Protein AF-0000000077862205 (afdb_homodimer)

Radius of gyration: 31.05 Å; Cα contacts (8 Å, |Δi|>4): 2472; chains: 2; bounding box: 66×95×89 Å

pLDDT: mean 94.16, std 8.71, range [30.22, 98.81]

Secondary structure (DSSP, 8-state):
----------SSSS----PPPPPPTTTT-HHHHHHHHHHS-HHHHHHHHHHHHHHHHHTTSHHHHHHHHHHHHS--EEEEE-TTSPEEEEEEEE--HHHHHHHHHHHHTTTTGGGG-GGGGGGHHHHHHHHHHHHGGGTTTTHHHHHHHHHHHHHHHHHHTTS-TTSHHHHHHHHHT--STT---EEEE--BTTBSS-GGG---EEEE-------SSS-SGGG-SEEEEEEEEEETTTT-SEEEEEEE-TTS-EEEEEEESEEEEE-TTS-EEEEESSEEEEEE--BSS-TTS--EEEEEEEEEEEEESSTT-HHHHHHHHHHHHHHHHHHHHHHHHHHHHHHHHHHHHH-EETTEEGGG-HHHHHHHHHHHHHHHHHHHHHHHHHHHHHHHHSTTSPPSSTTSPPTTHHHHHHHHHHHHHIIIIIHHHHHHHHHHHHHTTGGGGGB--TT--TT-HHHHHHHHGGGGTTTS-HHHHHHHHHIIIIISSS-HHHHHHHHHHHHHTT---HHHHHHHHHHHHHHHHHHHH---HHHHHHTHHHHHHHHHHHHHHHHHHHHHHHHT-HHHHHHHHHHHTS--S-S-SSS-HHHH--S--TTTT---HHHHHHHHHHHHSSPPPSS---SSGGGTT--/----------SSSS----PPPPPPTTTT-HHHHHHHHHHS-HHHHHHHHHHHHHHHHHTTSHHHHHHHHHHHHS--EEEEE-TTSPEEEEEEEE--HHHHHHHHHHHHTTTTGGGG-GGGGGGHHHHHHHHHHHHGGGTTTTHHHHHHHHHHHHHHHHHHTTS-TTSHHHHHHHHHT--STT---EEEE--BTTBSS-GGG---EEEE-------SSS-SGGG-SEEEEEEEEEETTTT-SEEEEEEE-TTS-EEEEEEESEEEEE-TTS-EEEEESSEEEEEE--BSS-TTS--EEEEEEEEEEEEESSTT-HHHHHHHHHHHHHHHHHHHHHHHHHHHHHHHHHHHHH-EETTEEGGG-HHHHHHHHHHHHHHHHHHHHHHHHHHHHHHHHSTTSPPSSTTSPPTTHHHHHHHHHHHHHIIIIIHHHHHHHHHHHHHTTGGGGGB--TT--TT-HHHHHHHHGGGGTTTS-HHHHHHHHHIIIIISSS-HHHHHHHHHHHHHTT---HHHHHHHHHHHHHHHHHHHH---HHHHHHTHHHHHHHHHHHHHHHHHHHHHHHHT-HHHHHHHHHHHTS--S-S-SSS-HHHH--S--TTTT---HHHHHHHHHHHHSSPPPSS---SSGGGTT--

Foldseek 3Di:
DPPPPDPDDDPVDDDDFDFDFFDQLQVPCVLLVLLCPLQPPPVLCVVCVVLSSVLSVVLQDPVLLQLQLQLVVWFKDWDQADPVGHGDLAIDIDATPSLVVLLLVCLLSQLQQQCVDCVSPLCSLLSSLSSLLSSQQSSLNVLLQLLLLNLLLVLLVVCVVVDDPLPLSVVSNCQSNHSDPSHFTEKEFQADPVGRLCSLPFPKEKEFAADPCPDPPWSCQQRARIFIWHKGAKIQPPVTQKYWYWHAYPVSAIFIKIHGQWTWDQDPVRDIDIGGLQKHFPGFDDALASRSTTITMIGGGRRHIHTRDDPRCHCVSSVSSLLSSLLSLLSSLLSLLSLLLSLLLSSQQRDDDQNHRSCQALVSLQLLLLSLLQSSLLSLLSSLLSLLVSCQVDPPDDRSDPLHFDHDPLSVLQNLLSSLLSQQLSLLQSLVSLVSSLVSNPPVSCDQNSSDSSSNSNNSNSHSNCSCPPSHHNLSSLLVNCCSCPVDPDNSVVSNLVSLLVLLVVQDPVVLSVQLVQLSVVLVVVLVVDDDSVVSSVLSQQNSQQVSLSVSLSSLRVSCPVVVPPLSNVSSCCSQVLVRHGRDDSYPCVRRDDPPDPVRNDQDPVNSQSSSCSSPVDGNDPDDHHPHNVCVPVD/DPPPPDPDDDPVDDDDFDFDFFDQLQVVCPLLVLLCPLQPPPVLCVVCVVLSSVLSVVLRDPVLLQLQLQLVVFFKDWDQADPVGHGDLAIDIDATPSLVVLLLVCLLSQLQQQCVDCVSPLCSLLSSLSSLLSSQQSSLNVLLQLLLLNLLLVLLVVCVVVDDPLPLSVVSNCQSNHSDPSHFTEKEFQADPVGRLCSLPFPKEKEFAADPCPDPPWSCQQRARIFIWGKGAKIQPPVTQKYWYWHAYPVSAIFIKIHGQWTWDQDPVRDIDIGGLQKHFPGFDDALASRSTTITMIGGGRRHIHTRDDPRCHCVSSVSSLLSSLLSLLSSLLSLLSLLLSLLLSSQQRDDDQNHRSCQALVSLLLLLLSLLQSSLLSLLSSLLSLLVSCQVDPPDDRSDPLHFDHDPLSVLQNLLSSLLSQQLSLVQSLVSLVSSLVSNPPVSCDQNSSDSSSNSNNSNSHSNCSCPPSHHNLSSLLVNCCSCPVDPDNSVVSNLVSLLVLLVVQDPPVLSVQLVQLSVVLVVVLVVDDDSVVSSVLSQQNSQQVSLSVSLSSLRVSCPVVVDPLSNVSSCCSQVVVRHGRDDSYPCVSRDDDPDPVNNDQDPVNSQSSSCSSPVDGNDPDDHHPHNVCPPVD

InterPro domains:
  IPR006091 Acyl-CoA dehydrogenase/oxidase, middle domain [PF02770] (188-302)
  IPR009075 Acyl-CoA dehydrogenase/oxidase, C-terminal [PF00441] (313-484)
  IPR009100 Acyl-CoA dehydrogenase/oxidase, N-terminal and middle domain superfamily [SSF56645] (63-319)
  IPR036250 Acyl-CoA dehydrogenase-like, C-terminal [SSF47203] (319-488)
  IPR041504 Adaptive response protein AidB, N-terminal [PF18158] (23-159)
  IPR052904 Acyl-CoA dehydrogenase-like protein [PTHR42707] (7-577)

Sequence (1270 aa):
MSPVRANPATAHTGHFTRPEPLQNTYTSDASLQRQLSWYIPHDTLTHIQSHLTQLGAEAISDQIREWSANAERQQPYVKSYNVWGERYDYDKLITSEGWKQLGRWGVRHGVVSLGYDQTLGPERRLIQYAVNYLYAPSSGLYSCPISMTDGAARVLTNHLSALPADHPFHAVFQKLTSRGEDSWTSGQWMTERTGGSDVQETETWATYAPVPHTSQASNGLGEGDYLINGFKFFSSATDANIALLLAKTASGKLSLFLAPLRKTVVGSDGAPREVTNGVRIHRLKNKLGTKELPTAELELRDMRAHLVGPLDAGIPTIAPLLNITRAHTFIGSLAGWRRAISIAKAFAKARTTVGEPLWLIPMHLNLLADMEIRHRGAMNLGFFAIAVMAMTENPGAAPAAPHMPRAGDEAAVVLRALTAIGKAVVSKSAIAGIQECQEAMGGVGYMDEADEPEFNIARIMRNTIVNATWEGPTGVLASELIRFLLLGRKNNLATFAGWVERVVGMIKTAELADTLKEIWTAFVARLTATKQPRFLLAEGHRTMFTMAWIVEGILLALDAERDNDGVAMEIARRWILMGEGGVGDMVWRDLITKRNHPSGGLYTEEHLRWDCRIAWGVELPAREVVGHRSLQGKLMSPVRANPATAHTGHFTRPEPLQNTYTSDASLQRQLSWYIPHDTLTHIQSHLTQLGAEAISDQIREWSANAERQQPYVKSYNVWGERYDYDKLITSEGWKQLGRWGVRHGVVSLGYDQTLGPERRLIQYAVNYLYAPSSGLYSCPISMTDGAARVLTNHLSALPADHPFHAVFQKLTSRGEDSWTSGQWMTERTGGSDVQETETWATYAPVPHTSQASNGLGEGDYLINGFKFFSSATDANIALLLAKTASGKLSLFLAPLRKTVVGSDGAPREVTNGVRIHRLKNKLGTKELPTAELELRDMRAHLVGPLDAGIPTIAPLLNITRAHTFIGSLAGWRRAISIAKAFAKARTTVGEPLWLIPMHLNLLADMEIRHRGAMNLGFFAIAVMAMTENPGAAPAAPHMPRAGDEAAVVLRALTAIGKAVVSKSAIAGIQECQEAMGGVGYMDEADEPEFNIARIMRNTIVNATWEGPTGVLASELIRFLLLGRKNNLATFAGWVERVVGMIKTAELADTLKEIWTAFVARLTATKQPRFLLAEGHRTMFTMAWIVEGILLALDAERDNDGVAMEIARRWILMGEGGVGDMVWRDLITKRNHPSGGLYTEEHLRWDCRIAWGVELPAREVVGHRSLQGKL

Nearest PDB structures (foldseek):
  4y9j-assembly1_B  TM=9.002E-01  e=1.381E-34  Caenorhabditis elegans
  6sd8-assembly1_X  TM=9.182E-01  e=3.651E-33  Bdellovibrio bacteriovorus HD100
  3u33-assembly1_B  TM=8.835E-01  e=6.888E-25  Escherichia coli K-12
  5ez3-assembly1_A  TM=8.586E-01  e=4.314E-25  Brucella melitensis bv. 1 str. 16M
  5lnx-assembly2_F  TM=7.676E-01  e=4.335E-11  Bacillus subtilis subsp. subtilis str. 168

Structure (mmCIF, N/CA/C/O backbone):
data_AF-0000000077862205-model_v1
#
loop_
_entity.id
_entity.type
_entity.pdbx_description
1 polymer 'Acyl-CoA dehydrogenase'
#
loop_
_atom_site.group_PDB
_atom_site.id
_atom_site.type_symbol
_atom_site.label_atom_id
_atom_site.label_alt_id
_atom_site.label_comp_id
_atom_site.label_asym_id
_atom_site.label_entity_id
_atom_site.label_seq_id
_atom_site.pdbx_PDB_ins_code
_atom_site.Cartn_x
_atom_site.Cartn_y
_atom_site.Cartn_z
_atom_site.occupancy
_atom_site.B_iso_or_equiv
_atom_site.auth_seq_id
_atom_site.auth_comp_id
_atom_site.auth_asym_id
_atom_site.auth_atom_id
_atom_site.pdbx_PDB_model_num
ATOM 1 N N . MET A 1 1 ? 33.656 36.938 15.578 1 30.22 1 MET A N 1
ATOM 2 C CA . MET A 1 1 ? 33.281 35.719 14.867 1 30.22 1 MET A CA 1
ATOM 3 C C . MET A 1 1 ? 32.938 36.031 13.414 1 30.22 1 MET A C 1
ATOM 5 O O . MET A 1 1 ? 32.156 36.938 13.133 1 30.22 1 MET A O 1
ATOM 9 N N . SER A 1 2 ? 33.719 35.906 12.523 1 37.06 2 SER A N 1
ATOM 10 C CA . SER A 1 2 ? 33.562 36.25 11.117 1 37.06 2 SER A CA 1
ATOM 11 C C . SER A 1 2 ? 32.188 35.906 10.602 1 37.06 2 SER A C 1
ATOM 13 O O . SER A 1 2 ? 31.641 34.844 10.938 1 37.06 2 SER A O 1
ATOM 15 N N . PRO A 1 3 ? 31.406 36.875 10.156 1 42.94 3 PRO A N 1
ATOM 16 C CA . PRO A 1 3 ? 30.031 36.562 9.734 1 42.94 3 PRO A CA 1
ATOM 17 C C . PRO A 1 3 ? 29.922 35.25 8.953 1 42.94 3 PRO A C 1
ATOM 19 O O . PRO A 1 3 ? 30.719 35 8.047 1 42.94 3 PRO A O 1
ATOM 22 N N . VAL A 1 4 ? 29.703 34.188 9.555 1 47.12 4 VAL A N 1
ATOM 23 C CA . VAL A 1 4 ? 29.406 32.938 8.867 1 47.12 4 VAL A CA 1
ATOM 24 C C . VAL A 1 4 ? 28.734 33.219 7.52 1 47.12 4 VAL A C 1
ATOM 26 O O . VAL A 1 4 ? 27.641 33.781 7.473 1 47.12 4 VAL A O 1
ATOM 29 N N . ARG A 1 5 ? 29.484 33.531 6.492 1 52.12 5 ARG A N 1
ATOM 30 C CA . ARG A 1 5 ? 29.016 33.812 5.141 1 52.12 5 ARG A CA 1
ATOM 31 C C . ARG A 1 5 ? 27.938 32.812 4.719 1 52.12 5 ARG A C 1
ATOM 33 O O . ARG A 1 5 ? 28.188 31.625 4.621 1 52.12 5 ARG A O 1
ATOM 40 N N . ALA A 1 6 ? 26.609 33.188 4.727 1 72.31 6 ALA A N 1
ATOM 41 C CA . ALA A 1 6 ? 25.422 32.406 4.344 1 72.31 6 ALA A CA 1
ATOM 42 C C . ALA A 1 6 ? 25.531 31.922 2.906 1 72.31 6 ALA A C 1
ATOM 44 O O . ALA A 1 6 ? 25.891 32.688 2.002 1 72.31 6 ALA A O 1
ATOM 45 N N . ASN A 1 7 ? 25.891 30.703 2.676 1 85.5 7 ASN A N 1
ATOM 46 C CA . ASN A 1 7 ? 25.875 30.141 1.329 1 85.5 7 ASN A CA 1
ATOM 47 C C . ASN A 1 7 ? 24.531 29.484 1.023 1 85.5 7 ASN A C 1
ATOM 49 O O . ASN A 1 7 ? 24.406 28.25 1.071 1 85.5 7 ASN A O 1
ATOM 53 N N . PRO A 1 8 ? 23.516 30.391 0.707 1 94.25 8 PRO A N 1
ATOM 54 C CA . PRO A 1 8 ? 22.234 29.797 0.374 1 94.25 8 PRO A CA 1
ATOM 55 C C . PRO A 1 8 ? 22.328 28.766 -0.752 1 94.25 8 PRO A C 1
ATOM 57 O O . PRO A 1 8 ? 23.109 28.938 -1.688 1 94.25 8 PRO A O 1
ATOM 60 N N . ALA A 1 9 ? 21.578 27.703 -0.604 1 95.44 9 ALA A N 1
ATOM 61 C CA . ALA A 1 9 ? 21.547 26.703 -1.659 1 95.44 9 ALA A CA 1
ATOM 62 C C . ALA A 1 9 ? 20.891 27.25 -2.922 1 95.44 9 ALA A C 1
ATOM 64 O O . ALA A 1 9 ? 20.078 28.188 -2.854 1 95.44 9 ALA A O 1
ATOM 65 N N . THR A 1 10 ? 21.328 26.828 -4.078 1 96.25 10 THR A N 1
ATOM 66 C CA . THR A 1 10 ? 20.719 27.062 -5.379 1 96.25 10 THR A CA 1
ATOM 67 C C . THR A 1 10 ? 20.297 25.75 -6.039 1 96.25 10 THR A C 1
ATOM 69 O O . THR A 1 10 ? 20.375 24.688 -5.414 1 96.25 10 THR A O 1
ATOM 72 N N . ALA A 1 11 ? 19.797 25.891 -7.289 1 94.62 11 ALA A N 1
ATOM 73 C CA . ALA A 1 11 ? 19.469 24.688 -8.047 1 94.62 11 ALA A CA 1
ATOM 74 C C . ALA A 1 11 ? 20.703 23.797 -8.242 1 94.62 11 ALA A C 1
ATOM 76 O O . ALA A 1 11 ? 20.578 22.578 -8.383 1 94.62 11 ALA A O 1
ATOM 77 N N . HIS A 1 12 ? 21.922 24.406 -8.172 1 95 12 HIS A N 1
ATOM 78 C CA . HIS A 1 12 ? 23.109 23.656 -8.555 1 95 12 HIS A CA 1
ATOM 79 C C . HIS A 1 12 ? 24.094 23.547 -7.395 1 95 12 HIS A C 1
ATOM 81 O O . HIS A 1 12 ? 25.109 22.859 -7.5 1 95 12 HIS A O 1
ATOM 87 N N . THR A 1 13 ? 23.844 24.219 -6.316 1 95.56 13 THR A N 1
ATOM 88 C CA . THR A 1 13 ? 24.75 24.188 -5.176 1 95.56 13 THR A CA 1
ATOM 89 C C . THR A 1 13 ? 24 23.844 -3.895 1 95.56 13 THR A C 1
ATOM 91 O O . THR A 1 13 ? 22.766 23.891 -3.854 1 95.56 13 THR A O 1
ATOM 94 N N . GLY A 1 14 ? 24.734 23.484 -2.791 1 95.56 14 GLY A N 1
ATOM 95 C CA . GLY A 1 14 ? 24.156 23.078 -1.515 1 95.56 14 GLY A CA 1
ATOM 96 C C . GLY A 1 14 ? 24.297 21.594 -1.245 1 95.56 14 GLY A C 1
ATOM 97 O O . GLY A 1 14 ? 25.156 20.938 -1.817 1 95.56 14 GLY A O 1
ATOM 98 N N . HIS A 1 15 ? 23.453 21.125 -0.357 1 94.31 15 HIS A N 1
ATOM 99 C CA . HIS A 1 15 ? 23.5 19.719 0.04 1 94.31 15 HIS A CA 1
ATOM 100 C C . HIS A 1 15 ? 22.875 18.828 -1.032 1 94.31 15 HIS A C 1
ATOM 102 O O . HIS A 1 15 ? 21.859 19.172 -1.617 1 94.31 15 HIS A O 1
ATOM 108 N N . PHE A 1 16 ? 23.531 17.75 -1.354 1 95.19 16 PHE A N 1
ATOM 109 C CA . PHE A 1 16 ? 23 16.688 -2.188 1 95.19 16 PHE A CA 1
ATOM 110 C C . PHE A 1 16 ? 23.234 15.32 -1.531 1 95.19 16 PHE A C 1
ATOM 112 O O . PHE A 1 16 ? 24.344 15 -1.138 1 95.19 16 PHE A O 1
ATOM 119 N N . THR A 1 17 ? 22.109 14.578 -1.319 1 93.88 17 THR A N 1
ATOM 120 C CA . THR A 1 17 ? 22.234 13.195 -0.871 1 93.88 17 THR A CA 1
ATOM 121 C C . THR A 1 17 ? 22.672 12.289 -2.02 1 93.88 17 THR A C 1
ATOM 123 O O . THR A 1 17 ? 22.062 12.312 -3.096 1 93.88 17 THR A O 1
ATOM 126 N N . ARG A 1 18 ? 23.734 11.5 -1.783 1 95.12 18 ARG A N 1
ATOM 127 C CA . ARG A 1 18 ? 24.266 10.617 -2.812 1 95.12 18 ARG A CA 1
ATOM 128 C C . ARG A 1 18 ? 24.422 9.195 -2.287 1 95.12 18 ARG A C 1
ATOM 130 O O . ARG A 1 18 ? 25.516 8.805 -1.871 1 95.12 18 ARG A O 1
ATOM 137 N N . PRO A 1 19 ? 23.328 8.391 -2.363 1 94.81 19 PRO A N 1
ATOM 138 C CA . PRO A 1 19 ? 23.484 6.992 -1.943 1 94.81 19 PRO A CA 1
ATOM 139 C C . PRO A 1 19 ? 24.484 6.227 -2.799 1 94.81 19 PRO A C 1
ATOM 141 O O . PRO A 1 19 ? 24.609 6.48 -4 1 94.81 19 PRO A O 1
ATOM 144 N N . GLU A 1 20 ? 25.156 5.281 -2.117 1 94.44 20 GLU A N 1
ATOM 145 C CA . GLU A 1 20 ? 26.047 4.391 -2.859 1 94.44 20 GLU A CA 1
ATOM 146 C C . GLU A 1 20 ? 25.266 3.461 -3.775 1 94.44 20 GLU A C 1
ATOM 148 O O . GLU A 1 20 ? 24.109 3.137 -3.492 1 94.44 20 GLU A O 1
ATOM 153 N N . PRO A 1 21 ? 25.906 3.057 -4.848 1 94.69 21 PRO A N 1
ATOM 154 C CA . PRO A 1 21 ? 25.25 2.061 -5.699 1 94.69 21 PRO A CA 1
ATOM 155 C C . PRO A 1 21 ? 24.891 0.779 -4.945 1 94.69 21 PRO A C 1
ATOM 157 O O . PRO A 1 21 ? 25.625 0.379 -4.027 1 94.69 21 PRO A O 1
ATOM 160 N N . LEU A 1 22 ? 23.797 0.167 -5.355 1 96.75 22 LEU A N 1
ATOM 161 C CA . LEU A 1 22 ? 23.453 -1.132 -4.777 1 96.75 22 LEU A CA 1
ATOM 162 C C . LEU A 1 22 ? 24.562 -2.148 -5.059 1 96.75 22 LEU A C 1
ATOM 164 O O . LEU A 1 22 ? 25.219 -2.08 -6.098 1 96.75 22 LEU A O 1
ATOM 168 N N . GLN A 1 23 ? 24.688 -3.033 -4.145 1 96.5 23 GLN A N 1
ATOM 169 C CA . GLN A 1 23 ? 25.672 -4.102 -4.312 1 96.5 23 GLN A CA 1
ATOM 170 C C . GLN A 1 23 ? 25.094 -5.266 -5.105 1 96.5 23 GLN A C 1
ATOM 172 O O . GLN A 1 23 ? 23.875 -5.324 -5.328 1 96.5 23 GLN A O 1
ATOM 177 N N . ASN A 1 24 ? 26.031 -6.172 -5.547 1 98.19 24 ASN A N 1
ATOM 178 C CA . ASN A 1 24 ? 25.578 -7.379 -6.234 1 98.19 24 ASN A CA 1
ATOM 179 C C . ASN A 1 24 ? 24.438 -8.062 -5.488 1 98.19 24 ASN A C 1
ATOM 181 O O . ASN A 1 24 ? 24.594 -8.453 -4.332 1 98.19 24 ASN A O 1
ATOM 185 N N . THR A 1 25 ? 23.297 -8.281 -6.18 1 97.88 25 THR A N 1
ATOM 186 C CA . THR A 1 25 ? 22.047 -8.664 -5.516 1 97.88 25 THR A CA 1
ATOM 187 C C . THR A 1 25 ? 22.141 -10.094 -4.992 1 97.88 25 THR A C 1
ATOM 189 O O . THR A 1 25 ? 21.359 -10.5 -4.137 1 97.88 25 THR A O 1
ATOM 192 N N . TYR A 1 26 ? 23.078 -10.953 -5.496 1 98.5 26 TYR A N 1
ATOM 193 C CA . TYR A 1 26 ? 23.266 -12.305 -4.98 1 98.5 26 TYR A CA 1
ATOM 194 C C . TYR A 1 26 ? 24.266 -12.305 -3.822 1 98.5 26 TYR A C 1
ATOM 196 O O . TYR A 1 26 ? 23.953 -12.805 -2.736 1 98.5 26 TYR A O 1
ATOM 204 N N . THR A 1 27 ? 25.406 -11.633 -3.996 1 98.12 27 THR A N 1
ATOM 205 C CA . THR A 1 27 ? 26.469 -11.734 -3.004 1 98.12 27 THR A CA 1
ATOM 206 C C . THR A 1 27 ? 26.125 -10.922 -1.759 1 98.12 27 THR A C 1
ATOM 208 O O . THR A 1 27 ? 26.641 -11.188 -0.673 1 98.12 27 THR A O 1
ATOM 211 N N . SER A 1 28 ? 25.203 -9.984 -1.921 1 97.19 28 SER A N 1
ATOM 212 C CA . SER A 1 28 ? 24.844 -9.141 -0.783 1 97.19 28 SER A CA 1
ATOM 213 C C . SER A 1 28 ? 23.641 -9.703 -0.035 1 97.19 28 SER A C 1
ATOM 215 O O . SER A 1 28 ? 23.234 -9.148 0.988 1 97.19 28 SER A O 1
ATOM 217 N N . ASP A 1 29 ? 23.047 -10.711 -0.481 1 97.69 29 ASP A N 1
ATOM 218 C CA . ASP A 1 29 ? 21.844 -11.266 0.127 1 97.69 29 ASP A CA 1
ATOM 219 C C . ASP A 1 29 ? 22.172 -12.539 0.906 1 97.69 29 ASP A C 1
ATOM 221 O O . ASP A 1 29 ? 21.984 -13.648 0.395 1 97.69 29 ASP A O 1
ATOM 225 N N . ALA A 1 30 ? 22.484 -12.359 2.141 1 95.19 30 ALA A N 1
ATOM 226 C CA . ALA A 1 30 ? 22.859 -13.477 3.008 1 95.19 30 ALA A CA 1
ATOM 227 C C . ALA A 1 30 ? 21.672 -14.414 3.209 1 95.19 30 ALA A C 1
ATOM 229 O O . ALA A 1 30 ? 21.844 -15.625 3.373 1 95.19 30 ALA A O 1
ATOM 230 N N . SER A 1 31 ? 20.516 -13.883 3.186 1 96.31 31 SER A N 1
ATOM 231 C CA . SER A 1 31 ? 19.312 -14.695 3.379 1 96.31 31 SER A CA 1
ATOM 232 C C . SER A 1 31 ? 19.125 -15.688 2.236 1 96.31 31 SER A C 1
ATOM 234 O O . SER A 1 31 ? 18.844 -16.859 2.469 1 96.31 31 SER A O 1
ATOM 236 N N . LEU A 1 32 ? 19.266 -15.195 0.968 1 98.19 32 LEU A N 1
ATOM 237 C CA . LEU A 1 32 ? 19.156 -16.078 -0.185 1 98.19 32 LEU A CA 1
ATOM 238 C C . LEU A 1 32 ? 20.234 -17.156 -0.14 1 98.19 32 LEU A C 1
ATOM 240 O O . LEU A 1 32 ? 19.953 -18.328 -0.387 1 98.19 32 LEU A O 1
ATOM 244 N N . GLN A 1 33 ? 21.453 -16.781 0.173 1 97.5 33 GLN A N 1
ATOM 245 C CA . GLN A 1 33 ? 22.578 -17.703 0.216 1 97.5 33 GLN A CA 1
ATOM 246 C C . GLN A 1 33 ? 22.344 -18.797 1.254 1 97.5 33 GLN A C 1
ATOM 248 O O . GLN A 1 33 ? 22.641 -19.969 1.013 1 97.5 33 GLN A O 1
ATOM 253 N N . ARG A 1 34 ? 21.781 -18.438 2.379 1 96.69 34 ARG A N 1
ATOM 254 C CA . ARG A 1 34 ? 21.484 -19.406 3.428 1 96.69 34 ARG A CA 1
ATOM 255 C C . ARG A 1 34 ? 20.438 -20.422 2.963 1 96.69 34 ARG A C 1
ATOM 257 O O . ARG A 1 34 ? 20.562 -21.625 3.221 1 96.69 34 ARG A O 1
ATOM 264 N N . GLN A 1 35 ? 19.391 -19.969 2.264 1 97.88 35 GLN A N 1
ATOM 265 C CA . GLN A 1 35 ? 18.344 -20.859 1.775 1 97.88 35 GLN A CA 1
ATOM 266 C C . GLN A 1 35 ? 18.891 -21.828 0.74 1 97.88 35 GLN A C 1
ATOM 268 O O . GLN A 1 35 ? 18.594 -23.031 0.781 1 97.88 35 GLN A O 1
ATOM 273 N N . LEU A 1 36 ? 19.719 -21.281 -0.171 1 98.19 36 LEU A N 1
ATOM 274 C CA . LEU A 1 36 ? 20.266 -22.141 -1.22 1 98.19 36 LEU A CA 1
ATOM 275 C C . LEU A 1 36 ? 21.219 -23.188 -0.634 1 98.19 36 LEU A C 1
ATOM 277 O O . LEU A 1 36 ? 21.203 -24.344 -1.054 1 98.19 36 LEU A O 1
ATOM 281 N N . SER A 1 37 ? 22.031 -22.781 0.357 1 97.44 37 SER A N 1
ATOM 282 C CA . SER A 1 37 ? 22.984 -23.703 0.966 1 97.44 37 SER A CA 1
ATOM 283 C C . SER A 1 37 ? 22.25 -24.781 1.772 1 97.44 37 SER A C 1
ATOM 285 O O . SER A 1 37 ? 22.812 -25.859 2.016 1 97.44 37 SER A O 1
ATOM 287 N N . TRP A 1 38 ? 21.031 -24.469 2.225 1 97.38 38 TRP A N 1
ATOM 288 C CA . TRP A 1 38 ? 20.25 -25.438 2.998 1 97.38 38 TRP A CA 1
ATOM 289 C C . TRP A 1 38 ? 19.734 -26.547 2.105 1 97.38 38 TRP A C 1
ATOM 291 O O . TRP A 1 38 ? 19.703 -27.719 2.51 1 97.38 38 TRP A O 1
ATOM 301 N N . TYR A 1 39 ? 19.328 -26.25 0.874 1 97.62 39 TYR A N 1
ATOM 302 C CA . TYR A 1 39 ? 18.516 -27.203 0.115 1 97.62 39 TYR A CA 1
ATOM 303 C C . TYR A 1 39 ? 19.266 -27.672 -1.133 1 97.62 39 TYR A C 1
ATOM 305 O O . TYR A 1 39 ? 18.844 -28.625 -1.779 1 97.62 39 TYR A O 1
ATOM 313 N N . ILE A 1 40 ? 20.344 -26.969 -1.501 1 97.19 40 ILE A N 1
ATOM 314 C CA . ILE A 1 40 ? 21.156 -27.375 -2.65 1 97.19 40 ILE A CA 1
ATOM 315 C C . ILE A 1 40 ? 22.484 -27.953 -2.172 1 97.19 40 ILE A C 1
ATOM 317 O O . ILE A 1 40 ? 23.203 -27.312 -1.391 1 97.19 40 ILE A O 1
ATOM 321 N N . PRO A 1 41 ? 22.844 -29.188 -2.658 1 95.88 41 PRO A N 1
ATOM 322 C CA . PRO A 1 41 ? 24.141 -29.75 -2.279 1 95.88 41 PRO A CA 1
ATOM 323 C C . PRO A 1 41 ? 25.312 -28.828 -2.59 1 95.88 41 PRO A C 1
ATOM 325 O O . PRO A 1 41 ? 25.297 -28.125 -3.605 1 95.88 41 PRO A O 1
ATOM 328 N N . HIS A 1 42 ? 26.312 -28.891 -1.776 1 95.69 42 HIS A N 1
ATOM 329 C CA . HIS A 1 42 ? 27.438 -27.984 -1.823 1 95.69 42 HIS A CA 1
ATOM 330 C C . HIS A 1 42 ? 28.078 -27.969 -3.209 1 95.69 42 HIS A C 1
ATOM 332 O O . HIS A 1 42 ? 28.391 -26.906 -3.74 1 95.69 42 HIS A O 1
ATOM 338 N N . ASP A 1 43 ? 28.281 -29.109 -3.795 1 94.81 43 ASP A N 1
ATOM 339 C CA . ASP A 1 43 ? 28.938 -29.203 -5.094 1 94.81 43 ASP A CA 1
ATOM 340 C C . ASP A 1 43 ? 28.109 -28.531 -6.184 1 94.81 43 ASP A C 1
ATOM 342 O O . ASP A 1 43 ? 28.656 -27.797 -7.02 1 94.81 43 ASP A O 1
ATOM 346 N N . THR A 1 44 ? 26.828 -28.781 -6.148 1 95.38 44 THR A N 1
ATOM 347 C CA . THR A 1 44 ? 25.922 -28.172 -7.117 1 95.38 44 THR A CA 1
ATOM 348 C C . THR A 1 44 ? 25.891 -26.656 -6.93 1 95.38 44 THR A C 1
ATOM 350 O O . THR A 1 44 ? 25.906 -25.906 -7.91 1 95.38 44 THR A O 1
ATOM 353 N N . LEU A 1 45 ? 25.812 -26.203 -5.711 1 96.5 45 LEU A N 1
ATOM 354 C CA . LEU A 1 45 ? 25.781 -24.781 -5.41 1 96.5 45 LEU A CA 1
ATOM 355 C C . LEU A 1 45 ? 27.047 -24.094 -5.906 1 96.5 45 LEU A C 1
ATOM 357 O O . LEU A 1 45 ? 26.984 -22.984 -6.457 1 96.5 45 LEU A O 1
ATOM 361 N N . THR A 1 46 ? 28.188 -24.719 -5.637 1 96 46 THR A N 1
ATOM 362 C CA . THR A 1 46 ? 29.469 -24.188 -6.094 1 96 46 THR A CA 1
ATOM 363 C C . THR A 1 46 ? 29.484 -24.047 -7.613 1 96 46 THR A C 1
ATOM 365 O O . THR A 1 46 ? 30 -23.062 -8.148 1 96 46 THR A O 1
ATOM 368 N N . HIS A 1 47 ? 28.859 -24.984 -8.242 1 94.44 47 HIS A N 1
ATOM 369 C CA . HIS A 1 47 ? 28.812 -25 -9.695 1 94.44 47 HIS A CA 1
ATOM 370 C C . HIS A 1 47 ? 27.984 -23.844 -10.242 1 94.44 47 HIS A C 1
ATOM 372 O O . HIS A 1 47 ? 28.312 -23.281 -11.297 1 94.44 47 HIS A O 1
ATOM 378 N N . ILE A 1 48 ? 26.922 -23.469 -9.602 1 96.38 48 ILE A N 1
ATOM 379 C CA . ILE A 1 48 ? 26.016 -22.484 -10.164 1 96.38 48 ILE A CA 1
ATOM 380 C C . ILE A 1 48 ? 26.328 -21.094 -9.602 1 96.38 48 ILE A C 1
ATOM 382 O O . ILE A 1 48 ? 25.812 -20.094 -10.078 1 96.38 48 ILE A O 1
ATOM 386 N N . GLN A 1 49 ? 27.219 -20.984 -8.688 1 97.06 49 GLN A N 1
ATOM 387 C CA . GLN A 1 49 ? 27.5 -19.766 -7.953 1 97.06 49 GLN A CA 1
ATOM 388 C C . GLN A 1 49 ? 27.969 -18.656 -8.891 1 97.06 49 GLN A C 1
ATOM 390 O O . GLN A 1 49 ? 27.609 -17.484 -8.711 1 97.06 49 GLN A O 1
ATOM 395 N N . SER A 1 50 ? 28.828 -18.969 -9.789 1 97.75 50 SER A N 1
ATOM 396 C CA . SER A 1 50 ? 29.328 -17.969 -10.734 1 97.75 50 SER A CA 1
ATOM 397 C C . SER A 1 50 ? 28.203 -17.375 -11.562 1 97.75 50 SER A C 1
ATOM 399 O O . SER A 1 50 ? 28.188 -16.188 -11.852 1 97.75 50 SER A O 1
ATOM 401 N N . HIS A 1 51 ? 27.312 -18.25 -11.984 1 98 51 HIS A N 1
ATOM 402 C CA . HIS A 1 51 ? 26.141 -17.812 -12.742 1 98 51 HIS A CA 1
ATOM 403 C C . HIS A 1 51 ? 25.281 -16.844 -11.922 1 98 51 HIS A C 1
ATOM 405 O O . HIS A 1 51 ? 24.875 -15.797 -12.414 1 98 51 HIS A O 1
ATOM 411 N N . LEU A 1 52 ? 25 -17.156 -10.664 1 98.69 52 LEU A N 1
ATOM 412 C CA . LEU A 1 52 ? 24.172 -16.328 -9.781 1 98.69 52 LEU A CA 1
ATOM 413 C C . LEU A 1 52 ? 24.859 -14.992 -9.5 1 98.69 52 LEU A C 1
ATOM 415 O O . LEU A 1 52 ? 24.203 -13.953 -9.445 1 98.69 52 LEU A O 1
ATOM 419 N N . THR A 1 53 ? 26.172 -15.008 -9.312 1 98.75 53 THR A N 1
ATOM 420 C CA . THR A 1 53 ? 26.938 -13.789 -9.07 1 98.75 53 THR A CA 1
ATOM 421 C C . THR A 1 53 ? 26.875 -12.867 -10.289 1 98.75 53 THR A C 1
ATOM 423 O O . THR A 1 53 ? 26.688 -11.656 -10.141 1 98.75 53 THR A O 1
ATOM 426 N N . GLN A 1 54 ? 27.047 -13.477 -11.43 1 98.62 54 GLN A N 1
ATOM 427 C CA . GLN A 1 54 ? 26.969 -12.695 -12.664 1 98.62 54 GLN A CA 1
ATOM 428 C C . GLN A 1 54 ? 25.594 -12.078 -12.844 1 98.62 54 GLN A C 1
ATOM 430 O O . GLN A 1 54 ? 25.469 -10.891 -13.148 1 98.62 54 GLN A O 1
ATOM 435 N N . LEU A 1 55 ? 24.609 -12.883 -12.695 1 98.75 55 LEU A N 1
ATOM 436 C CA . LEU A 1 55 ? 23.25 -12.398 -12.82 1 98.75 55 LEU A CA 1
ATOM 437 C C . LEU A 1 55 ? 22.969 -11.289 -11.812 1 98.75 55 LEU A C 1
ATOM 439 O O . LEU A 1 55 ? 22.328 -10.289 -12.148 1 98.75 55 LEU A O 1
ATOM 443 N N . GLY A 1 56 ? 23.391 -11.477 -10.562 1 98.62 56 GLY A N 1
ATOM 444 C CA . GLY A 1 56 ? 23.203 -10.469 -9.523 1 98.62 56 GLY A CA 1
ATOM 445 C C . GLY A 1 56 ? 23.844 -9.141 -9.867 1 98.62 56 GLY A C 1
ATOM 446 O O . GLY A 1 56 ? 23.297 -8.078 -9.547 1 98.62 56 GLY A O 1
ATOM 447 N N . ALA A 1 57 ? 25 -9.18 -10.516 1 98.62 57 ALA A N 1
ATOM 448 C CA . ALA A 1 57 ? 25.688 -7.965 -10.945 1 98.62 57 ALA A CA 1
ATOM 449 C C . ALA A 1 57 ? 24.953 -7.301 -12.102 1 98.62 57 ALA A C 1
ATOM 451 O O . ALA A 1 57 ? 24.812 -6.074 -12.133 1 98.62 57 ALA A O 1
ATOM 452 N N . GLU A 1 58 ? 24.516 -8.078 -13.062 1 98.62 58 GLU A N 1
ATOM 453 C CA . GLU A 1 58 ? 23.797 -7.562 -14.227 1 98.62 58 GLU A CA 1
ATOM 454 C C . GLU A 1 58 ? 22.5 -6.883 -13.812 1 98.62 58 GLU A C 1
ATOM 456 O O . GLU A 1 58 ? 22.125 -5.852 -14.375 1 98.62 58 GLU A O 1
ATOM 461 N N . ALA A 1 59 ? 21.859 -7.453 -12.844 1 98.31 59 ALA A N 1
ATOM 462 C CA . ALA A 1 59 ? 20.531 -6.984 -12.422 1 98.31 59 ALA A CA 1
ATOM 463 C C . ALA A 1 59 ? 20.578 -5.523 -11.984 1 98.31 59 ALA A C 1
ATOM 465 O O . ALA A 1 59 ? 19.578 -4.816 -12.047 1 98.31 59 ALA A O 1
ATOM 466 N N . ILE A 1 60 ? 21.734 -5.074 -11.578 1 97.69 60 ILE A N 1
ATOM 467 C CA . ILE A 1 60 ? 21.844 -3.691 -11.125 1 97.69 60 ILE A CA 1
ATOM 468 C C . ILE A 1 60 ? 22.766 -2.912 -12.047 1 97.69 60 ILE A C 1
ATOM 470 O O . ILE A 1 60 ? 23.328 -1.886 -11.648 1 97.69 60 ILE A O 1
ATOM 474 N N . SER A 1 61 ? 23 -3.4 -13.211 1 98.06 61 SER A N 1
ATOM 475 C CA . SER A 1 61 ? 23.891 -2.76 -14.164 1 98.06 61 SER A CA 1
ATOM 476 C C . SER A 1 61 ? 23.188 -1.615 -14.898 1 98.06 61 SER A C 1
ATOM 478 O O . SER A 1 61 ? 21.969 -1.531 -14.906 1 98.06 61 SER A O 1
ATOM 480 N N . ASP A 1 62 ? 23.969 -0.757 -15.508 1 97.06 62 ASP A N 1
ATOM 481 C CA . ASP A 1 62 ? 23.469 0.385 -16.266 1 97.06 62 ASP A CA 1
ATOM 482 C C . ASP A 1 62 ? 22.609 -0.072 -17.438 1 97.06 62 ASP A C 1
ATOM 484 O O . ASP A 1 62 ? 21.594 0.555 -17.766 1 97.06 62 ASP A O 1
ATOM 488 N N . GLN A 1 63 ? 23.016 -1.117 -18.047 1 97.75 63 GLN A N 1
ATOM 489 C CA . GLN A 1 63 ? 22.297 -1.611 -19.203 1 97.75 63 GLN A CA 1
ATOM 490 C C . GLN A 1 63 ? 20.891 -2.068 -18.828 1 97.75 63 GLN A C 1
ATOM 492 O O . GLN A 1 63 ? 19.922 -1.725 -19.516 1 97.75 63 GLN A O 1
ATOM 497 N N . ILE A 1 64 ? 20.797 -2.865 -17.812 1 98.12 64 ILE A N 1
ATOM 498 C CA . ILE A 1 64 ? 19.5 -3.355 -17.375 1 98.12 64 ILE A CA 1
ATOM 499 C C . ILE A 1 64 ? 18.641 -2.186 -16.891 1 98.12 64 ILE A C 1
ATOM 501 O O . ILE A 1 64 ? 17.438 -2.148 -17.141 1 98.12 64 ILE A O 1
ATOM 505 N N . ARG A 1 65 ? 19.203 -1.233 -16.203 1 97.38 65 ARG A N 1
ATOM 506 C CA . ARG A 1 65 ? 18.484 -0.039 -15.766 1 97.38 65 ARG A CA 1
ATOM 507 C C . ARG A 1 65 ? 17.938 0.739 -16.953 1 97.38 65 ARG A C 1
ATOM 509 O O . ARG A 1 65 ? 16.812 1.235 -16.922 1 97.38 65 ARG A O 1
ATOM 516 N N . GLU A 1 66 ? 18.734 0.839 -17.984 1 97.88 66 GLU A N 1
ATOM 517 C CA . GLU A 1 66 ? 18.281 1.56 -19.172 1 97.88 66 GLU A CA 1
ATOM 518 C C . GLU A 1 66 ? 17.125 0.83 -19.859 1 97.88 66 GLU A C 1
ATOM 520 O O . GLU A 1 66 ? 16.172 1.462 -20.328 1 97.88 66 GLU A O 1
ATOM 525 N N . TRP A 1 67 ? 17.234 -0.493 -19.969 1 98.38 67 TRP A N 1
ATOM 526 C CA . TRP A 1 67 ? 16.125 -1.264 -20.531 1 98.38 67 TRP A CA 1
ATOM 527 C C . TRP A 1 67 ? 14.867 -1.093 -19.703 1 98.38 67 TRP A C 1
ATOM 529 O O . TRP A 1 67 ? 13.766 -0.98 -20.25 1 98.38 67 TRP A O 1
ATOM 539 N N . SER A 1 68 ? 15.047 -1.108 -18.406 1 97.19 68 SER A N 1
ATOM 540 C CA . SER A 1 68 ? 13.922 -0.902 -17.5 1 97.19 68 SER A CA 1
ATOM 541 C C . SER A 1 68 ? 13.305 0.48 -17.688 1 97.19 68 SER A C 1
ATOM 543 O O . SER A 1 68 ? 12.078 0.621 -17.734 1 97.19 68 SER A O 1
ATOM 545 N N . ALA A 1 69 ? 14.125 1.517 -17.75 1 97.44 69 ALA A N 1
ATOM 546 C CA . ALA A 1 69 ? 13.664 2.885 -17.984 1 97.44 69 ALA A CA 1
ATOM 547 C C . ALA A 1 69 ? 12.914 3 -19.312 1 97.44 69 ALA A C 1
ATOM 549 O O . ALA A 1 69 ? 11.867 3.641 -19.375 1 97.44 69 ALA A O 1
ATOM 550 N N . ASN A 1 70 ? 13.477 2.422 -20.328 1 97.75 70 ASN A N 1
ATOM 551 C CA . ASN A 1 70 ? 12.859 2.426 -21.656 1 97.75 70 ASN A CA 1
ATOM 552 C C . ASN A 1 70 ? 11.469 1.791 -21.625 1 97.75 70 ASN A C 1
ATOM 554 O O . ASN A 1 70 ? 10.523 2.328 -22.203 1 97.75 70 ASN A O 1
ATOM 558 N N . ALA A 1 71 ? 11.383 0.645 -20.922 1 97.56 71 ALA A N 1
ATOM 559 C CA . ALA A 1 71 ? 10.109 -0.066 -20.844 1 97.56 71 ALA A CA 1
ATOM 560 C C . ALA A 1 71 ? 9.055 0.774 -20.125 1 97.56 71 ALA A C 1
ATOM 562 O O . ALA A 1 71 ? 7.867 0.701 -20.438 1 97.56 71 ALA A O 1
ATOM 563 N N . GLU A 1 72 ? 9.477 1.604 -19.188 1 96.06 72 GLU A N 1
ATOM 564 C CA . GLU A 1 72 ? 8.57 2.477 -18.453 1 96.06 72 GLU A CA 1
ATOM 565 C C . GLU A 1 72 ? 8.156 3.678 -19.297 1 96.06 72 GLU A C 1
ATOM 567 O O . GLU A 1 72 ? 6.996 4.105 -19.234 1 96.06 72 GLU A O 1
ATOM 572 N N . ARG A 1 73 ? 9.047 4.234 -20.016 1 95.75 73 ARG A N 1
ATOM 573 C CA . ARG A 1 73 ? 8.797 5.438 -20.812 1 95.75 73 ARG A CA 1
ATOM 574 C C . ARG A 1 73 ? 7.906 5.125 -22 1 95.75 73 ARG A C 1
ATOM 576 O O . ARG A 1 73 ? 7.07 5.945 -22.391 1 95.75 73 ARG A O 1
ATOM 583 N N . GLN A 1 74 ? 8.18 4.004 -22.547 1 96.56 74 GLN A N 1
ATOM 584 C CA . GLN A 1 74 ? 7.453 3.602 -23.75 1 96.56 74 GLN A CA 1
ATOM 585 C C . GLN A 1 74 ? 6.488 2.457 -23.453 1 96.56 74 GLN A C 1
ATOM 587 O O . GLN A 1 74 ? 6.758 1.305 -23.797 1 96.56 74 GLN A O 1
ATOM 592 N N . GLN A 1 75 ? 5.34 2.799 -22.922 1 95.75 75 GLN A N 1
ATOM 593 C CA . GLN A 1 75 ? 4.336 1.801 -22.562 1 95.75 75 GLN A CA 1
ATOM 594 C C . GLN A 1 75 ? 3.725 1.167 -23.812 1 95.75 75 GLN A C 1
ATOM 596 O O . GLN A 1 75 ? 3.719 1.775 -24.875 1 95.75 75 GLN A O 1
ATOM 601 N N . PRO A 1 76 ? 3.227 -0.037 -23.672 1 97.25 76 PRO A N 1
ATOM 602 C CA . PRO A 1 76 ? 2.688 -0.751 -24.828 1 97.25 76 PRO A CA 1
ATOM 603 C C . PRO A 1 76 ? 1.413 -0.112 -25.375 1 97.25 76 PRO A C 1
ATOM 605 O O . PRO A 1 76 ? 0.641 0.48 -24.609 1 97.25 76 PRO A O 1
ATOM 608 N N . TYR A 1 77 ? 1.168 -0.279 -26.641 1 96.94 77 TYR A N 1
ATOM 609 C CA . TYR A 1 77 ? -0.071 0.137 -27.297 1 96.94 77 TYR A CA 1
ATOM 610 C C . TYR A 1 77 ? -0.405 -0.775 -28.469 1 96.94 77 TYR A C 1
ATOM 612 O O . TYR A 1 77 ? 0.42 -1.593 -28.891 1 96.94 77 TYR A O 1
ATOM 620 N N . VAL A 1 78 ? -1.679 -0.689 -29.016 1 97.31 78 VAL A N 1
ATOM 621 C CA . VAL A 1 78 ? -2.154 -1.587 -30.062 1 97.31 78 VAL A CA 1
ATOM 622 C C . VAL A 1 78 ? -2.41 -0.796 -31.344 1 97.31 78 VAL A C 1
ATOM 624 O O . VAL A 1 78 ? -2.957 0.309 -31.297 1 97.31 78 VAL A O 1
ATOM 627 N N . LYS A 1 79 ? -1.949 -1.349 -32.5 1 95.88 79 LYS A N 1
ATOM 628 C CA . LYS A 1 79 ? -2.318 -0.883 -33.844 1 95.88 79 LYS A CA 1
ATOM 629 C C . LYS A 1 79 ? -3.176 -1.918 -34.562 1 95.88 79 LYS A C 1
ATOM 631 O O . LYS A 1 79 ? -2.678 -2.971 -34.969 1 95.88 79 LYS A O 1
ATOM 636 N N . SER A 1 80 ? -4.387 -1.528 -34.75 1 96.12 80 SER A N 1
ATOM 637 C CA . SER A 1 80 ? -5.312 -2.5 -35.312 1 96.12 80 SER A CA 1
ATOM 638 C C . SER A 1 80 ? -5.609 -2.188 -36.781 1 96.12 80 SER A C 1
ATOM 640 O O . SER A 1 80 ? -6.051 -3.061 -37.531 1 96.12 80 SER A O 1
ATOM 642 N N . TYR A 1 81 ? -5.418 -0.967 -37.219 1 96.12 81 TYR A N 1
ATOM 643 C CA . TYR A 1 81 ? -5.742 -0.531 -38.562 1 96.12 81 TYR A CA 1
ATOM 644 C C . TYR A 1 81 ? -4.574 0.226 -39.188 1 96.12 81 TYR A C 1
ATOM 646 O O . TYR A 1 81 ? -3.793 0.865 -38.5 1 96.12 81 TYR A O 1
ATOM 654 N N . ASN A 1 82 ? -4.438 0.147 -40.469 1 94.81 82 ASN A N 1
ATOM 655 C CA . ASN A 1 82 ? -3.465 0.975 -41.188 1 94.81 82 ASN A CA 1
ATOM 656 C C . ASN A 1 82 ? -4.055 2.33 -41.562 1 94.81 82 ASN A C 1
ATOM 658 O O . ASN A 1 82 ? -5.199 2.631 -41.219 1 94.81 82 ASN A O 1
ATOM 662 N N . VAL A 1 83 ? -3.275 3.176 -42.188 1 95.12 83 VAL A N 1
ATOM 663 C CA . VAL A 1 83 ? -3.641 4.566 -42.406 1 95.12 83 VAL A CA 1
ATOM 664 C C . VAL A 1 83 ? -4.77 4.637 -43.438 1 95.12 83 VAL A C 1
ATOM 666 O O . VAL A 1 83 ? -5.461 5.648 -43.562 1 95.12 83 VAL A O 1
ATOM 669 N N . TRP A 1 84 ? -5.035 3.588 -44.062 1 95.44 84 TRP A N 1
ATOM 670 C CA . TRP A 1 84 ? -6.062 3.562 -45.094 1 95.44 84 TRP A CA 1
ATOM 671 C C . TRP A 1 84 ? -7.367 2.988 -44.531 1 95.44 84 TRP A C 1
ATOM 673 O O . TRP A 1 84 ? -8.352 2.869 -45.281 1 95.44 84 TRP A O 1
ATOM 683 N N . GLY A 1 85 ? -7.379 2.59 -43.281 1 95.31 85 GLY A N 1
ATOM 684 C CA . GLY A 1 85 ? -8.586 2.1 -42.656 1 95.31 85 GLY A CA 1
ATOM 685 C C . GLY A 1 85 ? -8.758 0.598 -42.75 1 95.31 85 GLY A C 1
ATOM 686 O O . GLY A 1 85 ? -9.797 0.057 -42.375 1 95.31 85 GLY A O 1
ATOM 687 N N . GLU A 1 86 ? -7.836 -0.069 -43.281 1 96.12 86 GLU A N 1
ATOM 688 C CA . GLU A 1 86 ? -7.871 -1.526 -43.375 1 96.12 86 GLU A CA 1
ATOM 689 C C . GLU A 1 86 ? -7.312 -2.17 -42.094 1 96.12 86 GLU A C 1
ATOM 691 O O . GLU A 1 86 ? -6.281 -1.742 -41.594 1 96.12 86 GLU A O 1
ATOM 696 N N . ARG A 1 87 ? -8.023 -3.145 -41.625 1 95.88 87 ARG A N 1
ATOM 697 C CA . ARG A 1 87 ? -7.555 -3.855 -40.469 1 95.88 87 ARG A CA 1
ATOM 698 C C . ARG A 1 87 ? -6.352 -4.73 -40.781 1 95.88 87 ARG A C 1
ATOM 700 O O . ARG A 1 87 ? -6.309 -5.375 -41.844 1 95.88 87 ARG A O 1
ATOM 707 N N . TYR A 1 88 ? -5.383 -4.762 -39.875 1 95.5 88 TYR A N 1
ATOM 708 C CA . TYR A 1 88 ? -4.234 -5.645 -40.031 1 95.5 88 TYR A CA 1
ATOM 709 C C . TYR A 1 88 ? -4.641 -7.105 -39.875 1 95.5 88 TYR A C 1
ATOM 711 O O . TYR A 1 88 ? -5.672 -7.402 -39.281 1 95.5 88 TYR A O 1
ATOM 719 N N . ASP A 1 89 ? -3.822 -7.996 -40.438 1 94.44 89 ASP A N 1
ATOM 720 C CA . ASP A 1 89 ? -4.062 -9.438 -40.344 1 94.44 89 ASP A CA 1
ATOM 721 C C . ASP A 1 89 ? -4.105 -9.914 -38.906 1 94.44 89 ASP A C 1
ATOM 723 O O . ASP A 1 89 ? -4.734 -10.93 -38.594 1 94.44 89 ASP A O 1
ATOM 727 N N . TYR A 1 90 ? -3.451 -9.336 -38.125 1 95.12 90 TYR A N 1
ATOM 728 C CA . TYR A 1 90 ? -3.529 -9.477 -36.688 1 95.12 90 TYR A CA 1
ATOM 729 C C . TYR A 1 90 ? -3.279 -8.141 -36 1 95.12 90 TYR A C 1
ATOM 731 O O . TYR A 1 90 ? -2.727 -7.219 -36.594 1 95.12 90 TYR A O 1
ATOM 739 N N . ASP A 1 91 ? -3.793 -7.977 -34.75 1 95.81 91 ASP A N 1
ATOM 740 C CA . ASP A 1 91 ? -3.557 -6.742 -34 1 95.81 91 ASP A CA 1
ATOM 741 C C . ASP A 1 91 ? -2.09 -6.617 -33.594 1 95.81 91 ASP A C 1
ATOM 743 O O . ASP A 1 91 ? -1.551 -7.496 -32.938 1 95.81 91 ASP A O 1
ATOM 747 N N . LYS A 1 92 ? -1.498 -5.551 -34.031 1 95.5 92 LYS A N 1
ATOM 748 C CA . LYS A 1 92 ? -0.089 -5.336 -33.719 1 95.5 92 LYS A CA 1
ATOM 749 C C . LYS A 1 92 ? 0.077 -4.738 -32.344 1 95.5 92 LYS A C 1
ATOM 751 O O . LYS A 1 92 ? -0.232 -3.566 -32.125 1 95.5 92 LYS A O 1
ATOM 756 N N . LEU A 1 93 ? 0.482 -5.535 -31.438 1 96.88 93 LEU A N 1
ATOM 757 C CA . LEU A 1 93 ? 0.851 -5.062 -30.109 1 96.88 93 LEU A CA 1
ATOM 758 C C . LEU A 1 93 ? 2.293 -4.566 -30.094 1 96.88 93 LEU A C 1
ATOM 760 O O . LEU A 1 93 ? 3.229 -5.355 -30.25 1 96.88 93 LEU A O 1
ATOM 764 N N . ILE A 1 94 ? 2.465 -3.268 -29.922 1 96.94 94 ILE A N 1
ATOM 765 C CA . ILE A 1 94 ? 3.787 -2.652 -29.922 1 96.94 94 ILE A CA 1
ATOM 766 C C . ILE A 1 94 ? 4.297 -2.549 -28.484 1 96.94 94 ILE A C 1
ATOM 768 O O . ILE A 1 94 ? 3.645 -1.946 -27.625 1 96.94 94 ILE A O 1
ATOM 772 N N . THR A 1 95 ? 5.43 -3.156 -28.188 1 96.75 95 THR A N 1
ATOM 773 C CA . THR A 1 95 ? 6.086 -3.066 -26.891 1 96.75 95 THR A CA 1
ATOM 774 C C . THR A 1 95 ? 7.449 -2.387 -27.016 1 96.75 95 THR A C 1
ATOM 776 O O . THR A 1 95 ? 7.984 -2.264 -28.125 1 96.75 95 THR A O 1
ATOM 779 N N . SER A 1 96 ? 8.016 -1.932 -25.938 1 97.5 96 SER A N 1
ATOM 780 C CA . SER A 1 96 ? 9.281 -1.209 -25.953 1 97.5 96 SER A CA 1
ATOM 781 C C . SER A 1 96 ? 10.453 -2.15 -26.219 1 97.5 96 SER A C 1
ATOM 783 O O . SER A 1 96 ? 10.344 -3.359 -26.016 1 97.5 96 SER A O 1
ATOM 785 N N . GLU A 1 97 ? 11.531 -1.534 -26.797 1 97.81 97 GLU A N 1
ATOM 786 C CA . GLU A 1 97 ? 12.758 -2.312 -26.953 1 97.81 97 GLU A CA 1
ATOM 787 C C . GLU A 1 97 ? 13.273 -2.814 -25.609 1 97.81 97 GLU A C 1
ATOM 789 O O . GLU A 1 97 ? 13.781 -3.934 -25.5 1 97.81 97 GLU A O 1
ATOM 794 N N . GLY A 1 98 ? 13.156 -1.978 -24.562 1 98.25 98 GLY A N 1
ATOM 795 C CA . GLY A 1 98 ? 13.547 -2.402 -23.234 1 98.25 98 GLY A CA 1
ATOM 796 C C . GLY A 1 98 ? 12.812 -3.643 -22.766 1 98.25 98 GLY A C 1
ATOM 797 O O . GLY A 1 98 ? 13.422 -4.551 -22.188 1 98.25 98 GLY A O 1
ATOM 798 N N . TRP A 1 99 ? 11.555 -3.674 -23.031 1 97.69 99 TRP A N 1
ATOM 799 C CA . TRP A 1 99 ? 10.734 -4.828 -22.688 1 97.69 99 TRP A CA 1
ATOM 800 C C . TRP A 1 99 ? 11.258 -6.094 -23.359 1 97.69 99 TRP A C 1
ATOM 802 O O . TRP A 1 99 ? 11.453 -7.121 -22.719 1 97.69 99 TRP A O 1
ATOM 812 N N . LYS A 1 100 ? 11.539 -6.027 -24.641 1 97.31 100 LYS A N 1
ATOM 813 C CA . LYS A 1 100 ? 12.031 -7.172 -25.406 1 97.31 100 LYS A CA 1
ATOM 814 C C . LYS A 1 100 ? 13.391 -7.641 -24.891 1 97.31 100 LYS A C 1
ATOM 816 O O . LYS A 1 100 ? 13.617 -8.844 -24.734 1 97.31 100 LYS A O 1
ATOM 821 N N . GLN A 1 101 ? 14.211 -6.668 -24.609 1 98.25 101 GLN A N 1
ATOM 822 C CA . GLN A 1 101 ? 15.562 -6.992 -24.172 1 98.25 101 GLN A CA 1
ATOM 823 C C . GLN A 1 101 ? 15.555 -7.625 -22.781 1 98.25 101 GLN A C 1
ATOM 825 O O . GLN A 1 101 ? 16.344 -8.539 -22.516 1 98.25 101 GLN A O 1
ATOM 830 N N . LEU A 1 102 ? 14.75 -7.172 -21.938 1 98.31 102 LEU A N 1
ATOM 831 C CA . LEU A 1 102 ? 14.633 -7.75 -20.609 1 98.31 102 LEU A CA 1
ATOM 832 C C . LEU A 1 102 ? 14.148 -9.195 -20.672 1 98.31 102 LEU A C 1
ATOM 834 O O . LEU A 1 1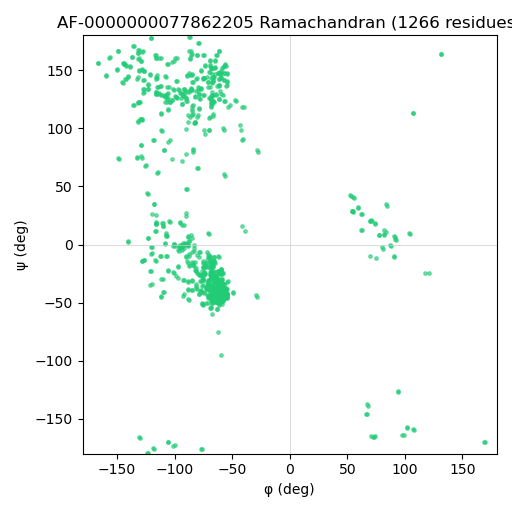02 ? 14.578 -10.039 -19.891 1 98.31 102 LEU A O 1
ATOM 838 N N . GLY A 1 103 ? 13.227 -9.477 -21.594 1 97.88 103 GLY A N 1
ATOM 839 C CA . GLY A 1 103 ? 12.812 -10.852 -21.828 1 97.88 103 GLY A CA 1
ATOM 840 C C . GLY A 1 103 ? 13.945 -11.75 -22.281 1 97.88 103 GLY A C 1
ATOM 841 O O . GLY A 1 103 ? 14.148 -12.836 -21.75 1 97.88 103 GLY A O 1
ATOM 842 N N . ARG A 1 104 ? 14.672 -11.242 -23.266 1 98.06 104 ARG A N 1
ATOM 843 C CA . ARG A 1 104 ? 15.797 -12.008 -23.797 1 98.06 104 ARG A CA 1
ATOM 844 C C . ARG A 1 104 ? 16.844 -12.258 -22.719 1 98.06 104 ARG A C 1
ATOM 846 O O . ARG A 1 104 ? 17.453 -13.328 -22.672 1 98.06 104 ARG A O 1
ATOM 853 N N . TRP A 1 105 ? 17.062 -11.203 -21.906 1 98.44 105 TRP A N 1
ATOM 854 C CA . TRP A 1 105 ? 18 -11.32 -20.797 1 98.44 105 TRP A CA 1
ATOM 855 C C . TRP A 1 105 ? 17.609 -12.469 -19.875 1 98.44 105 TRP A C 1
ATOM 857 O O . TRP A 1 105 ? 18.453 -13.297 -19.516 1 98.44 105 TRP A O 1
ATOM 867 N N . GLY A 1 106 ? 16.312 -12.594 -19.5 1 98.44 106 GLY A N 1
ATOM 868 C CA . GLY A 1 106 ? 15.82 -13.688 -18.672 1 98.44 106 GLY A CA 1
ATOM 869 C C . GLY A 1 106 ? 15.984 -15.047 -19.344 1 98.44 106 GLY A C 1
ATOM 870 O O . GLY A 1 106 ? 16.422 -16 -18.688 1 98.44 106 GLY A O 1
ATOM 871 N N . VAL A 1 107 ? 15.68 -15.102 -20.594 1 98.25 107 VAL A N 1
ATOM 872 C CA . VAL A 1 107 ? 15.758 -16.344 -21.359 1 98.25 107 VAL A CA 1
ATOM 873 C C . VAL A 1 107 ? 17.188 -16.859 -21.359 1 98.25 107 VAL A C 1
ATOM 875 O O . VAL A 1 107 ? 17.438 -18.047 -21.125 1 98.25 107 VAL A O 1
ATOM 878 N N . ARG A 1 108 ? 18.109 -15.977 -21.578 1 98.06 108 ARG A N 1
ATOM 879 C CA . ARG A 1 108 ? 19.516 -16.359 -21.625 1 98.06 108 ARG A CA 1
ATOM 880 C C . ARG A 1 108 ? 19.984 -16.922 -20.297 1 98.06 108 ARG A C 1
ATOM 882 O O . ARG A 1 108 ? 20.828 -17.812 -20.25 1 98.06 108 ARG A O 1
ATOM 889 N N . HIS A 1 109 ? 19.375 -16.469 -19.25 1 98.25 109 HIS A N 1
ATOM 890 C CA . HIS A 1 109 ? 19.797 -16.891 -17.922 1 98.25 109 HIS A CA 1
ATOM 891 C C . HIS A 1 109 ? 18.984 -18.109 -17.453 1 98.25 109 HIS A C 1
ATOM 893 O O . HIS A 1 109 ? 19.219 -18.625 -16.359 1 98.25 109 HIS A O 1
ATOM 899 N N . GLY A 1 110 ? 18.047 -18.562 -18.266 1 98.38 110 GLY A N 1
ATOM 900 C CA . GLY A 1 110 ? 17.375 -19.812 -18.016 1 98.38 110 GLY A CA 1
ATOM 901 C C . GLY A 1 110 ? 16.203 -19.688 -17.047 1 98.38 110 GLY A C 1
ATOM 902 O O . GLY A 1 110 ? 15.922 -20.609 -16.281 1 98.38 110 GLY A O 1
ATOM 903 N N . VAL A 1 111 ? 15.469 -18.562 -17.031 1 98.44 111 VAL A N 1
ATOM 904 C CA . VAL A 1 111 ? 14.398 -18.266 -16.094 1 98.44 111 VAL A CA 1
ATOM 905 C C . VAL A 1 111 ? 13.297 -19.328 -16.203 1 98.44 111 VAL A C 1
ATOM 907 O O . VAL A 1 111 ? 12.547 -19.562 -15.258 1 98.44 111 VAL A O 1
ATOM 910 N N . VAL A 1 112 ? 13.18 -19.984 -17.359 1 98.75 112 VAL A N 1
ATOM 911 C CA . VAL A 1 112 ? 12.25 -21.094 -17.516 1 98.75 112 VAL A CA 1
ATOM 912 C C . VAL A 1 112 ? 13.039 -22.391 -17.688 1 98.75 112 VAL A C 1
ATOM 914 O O . VAL A 1 112 ? 12.836 -23.344 -16.938 1 98.75 112 VAL A O 1
ATOM 917 N N . SER A 1 113 ? 14.07 -22.453 -18.5 1 98.44 113 SER A N 1
ATOM 918 C CA . SER A 1 113 ? 14.742 -23.641 -19 1 98.44 113 SER A CA 1
ATOM 919 C C . SER A 1 113 ? 15.422 -24.406 -17.875 1 98.44 113 SER A C 1
ATOM 921 O O . SER A 1 113 ? 15.492 -25.641 -17.906 1 98.44 113 SER A O 1
ATOM 923 N N . LEU A 1 114 ? 15.883 -23.688 -16.891 1 98.31 114 LEU A N 1
ATOM 924 C CA . LEU A 1 114 ? 16.641 -24.344 -15.828 1 98.31 114 LEU A CA 1
ATOM 925 C C . LEU A 1 114 ? 15.789 -25.344 -15.07 1 98.31 114 LEU A C 1
ATOM 927 O O . LEU A 1 114 ? 16.281 -26.375 -14.609 1 98.31 114 LEU A O 1
ATOM 931 N N . GLY A 1 115 ? 14.477 -25.078 -14.969 1 98 115 GLY A N 1
ATOM 932 C CA . GLY A 1 115 ? 13.578 -25.984 -14.266 1 98 115 GLY A CA 1
ATOM 933 C C . GLY A 1 115 ? 13.359 -27.297 -14.984 1 98 115 GLY A C 1
ATOM 934 O O . GLY A 1 115 ? 12.859 -28.25 -14.398 1 98 115 GLY A O 1
ATOM 935 N N . TYR A 1 116 ? 13.828 -27.375 -16.219 1 97.62 116 TYR A N 1
ATOM 936 C CA . TYR A 1 116 ? 13.594 -28.547 -17.047 1 97.62 116 TYR A CA 1
ATOM 937 C C . TYR A 1 116 ? 14.914 -29.156 -17.531 1 97.62 116 TYR A C 1
ATOM 939 O O . TYR A 1 116 ? 14.93 -30.062 -18.359 1 97.62 116 TYR A O 1
ATOM 947 N N . ASP A 1 117 ? 16.031 -28.594 -17.031 1 95.75 117 ASP A N 1
ATOM 948 C CA . ASP A 1 117 ? 17.375 -29.094 -17.344 1 95.75 117 ASP A CA 1
ATOM 949 C C . ASP A 1 117 ? 17.75 -30.281 -16.453 1 95.75 117 ASP A C 1
ATOM 951 O O . ASP A 1 117 ? 18.219 -30.094 -15.336 1 95.75 117 ASP A O 1
ATOM 955 N N . GLN A 1 118 ? 17.734 -31.422 -16.953 1 93.5 118 GLN A N 1
ATOM 956 C CA . GLN A 1 118 ? 17.953 -32.656 -16.188 1 93.5 118 GLN A CA 1
ATOM 957 C C . GLN A 1 118 ? 19.391 -32.75 -15.695 1 93.5 118 GLN A C 1
ATOM 959 O O . GLN A 1 118 ? 19.672 -33.438 -14.719 1 93.5 118 GLN A O 1
ATOM 964 N N . THR A 1 119 ? 20.25 -32.062 -16.281 1 93.75 119 THR A N 1
ATOM 965 C CA . THR A 1 119 ? 21.656 -32.094 -15.898 1 93.75 119 THR A CA 1
ATOM 966 C C . THR A 1 119 ? 21.875 -31.438 -14.539 1 93.75 119 THR A C 1
ATOM 968 O O . THR A 1 119 ? 22.906 -31.641 -13.898 1 93.75 119 THR A O 1
ATOM 971 N N . LEU A 1 120 ? 20.891 -30.719 -14.086 1 94.06 120 LEU A N 1
ATOM 972 C CA . LEU A 1 120 ? 21.016 -30 -12.82 1 94.06 120 LEU A CA 1
ATOM 973 C C . LEU A 1 120 ? 20.469 -30.844 -11.672 1 94.06 120 LEU A C 1
ATOM 975 O O . LEU A 1 120 ? 20.562 -30.438 -10.508 1 94.06 120 LEU A O 1
ATOM 979 N N . GLY A 1 121 ? 19.969 -32.031 -12.008 1 93.69 121 GLY A N 1
ATOM 980 C CA . GLY A 1 121 ? 19.484 -32.938 -10.984 1 93.69 121 GLY A CA 1
ATOM 981 C C . GLY A 1 121 ? 18.203 -32.5 -10.328 1 93.69 121 GLY A C 1
ATOM 982 O O . GLY A 1 121 ? 17.469 -31.656 -10.883 1 93.69 121 GLY A O 1
ATOM 983 N N . PRO A 1 122 ? 17.875 -33.094 -9.203 1 95.19 122 PRO A N 1
ATOM 984 C CA . PRO A 1 122 ? 16.609 -32.781 -8.531 1 95.19 122 PRO A CA 1
ATOM 985 C C . PRO A 1 122 ? 16.516 -31.359 -8.008 1 95.19 122 PRO A C 1
ATOM 987 O O . PRO A 1 122 ? 15.438 -30.891 -7.66 1 95.19 122 PRO A O 1
ATOM 990 N N . GLU A 1 123 ? 17.625 -30.656 -8.016 1 94.69 123 GLU A N 1
ATOM 991 C CA . GLU A 1 123 ? 17.688 -29.312 -7.465 1 94.69 123 GLU A CA 1
ATOM 992 C C . GLU A 1 123 ? 17.344 -28.266 -8.531 1 94.69 123 GLU A C 1
ATOM 994 O O . GLU A 1 123 ? 17.281 -27.062 -8.242 1 94.69 123 GLU A O 1
ATOM 999 N N . ARG A 1 124 ? 17.047 -28.672 -9.727 1 96.81 124 ARG A N 1
ATOM 1000 C CA . ARG A 1 124 ? 16.906 -27.781 -10.867 1 96.81 124 ARG A CA 1
ATOM 1001 C C . ARG A 1 124 ? 15.852 -26.719 -10.586 1 96.81 124 ARG A C 1
ATOM 1003 O O . ARG A 1 124 ? 16.016 -25.547 -10.961 1 96.81 124 ARG A O 1
ATOM 1010 N N . ARG A 1 125 ? 14.758 -27.125 -9.883 1 97.75 125 ARG A N 1
ATOM 1011 C CA . ARG A 1 125 ? 13.703 -26.172 -9.578 1 97.75 125 ARG A CA 1
ATOM 1012 C C . ARG A 1 125 ? 14.211 -25.094 -8.617 1 97.75 125 ARG A C 1
ATOM 1014 O O . ARG A 1 125 ? 13.852 -23.922 -8.734 1 97.75 125 ARG A O 1
ATOM 1021 N N . LEU A 1 126 ? 14.969 -25.469 -7.609 1 98.06 126 LEU A N 1
ATOM 1022 C CA . LEU A 1 126 ? 15.547 -24.516 -6.668 1 98.06 126 LEU A CA 1
ATOM 1023 C C . LEU A 1 126 ? 16.484 -23.547 -7.379 1 98.06 126 LEU A C 1
ATOM 1025 O O . LEU A 1 126 ? 16.469 -22.344 -7.094 1 98.06 126 LEU A O 1
ATOM 1029 N N . ILE A 1 127 ? 17.281 -24.078 -8.273 1 98.44 127 ILE A N 1
ATOM 1030 C CA . ILE A 1 127 ? 18.203 -23.266 -9.039 1 98.44 127 ILE A CA 1
ATOM 1031 C C . ILE A 1 127 ? 17.422 -22.297 -9.922 1 98.44 127 ILE A C 1
ATOM 1033 O O . ILE A 1 127 ? 17.75 -21.094 -9.984 1 98.44 127 ILE A O 1
ATOM 1037 N N . GLN A 1 128 ? 16.406 -22.75 -10.617 1 98.75 128 GLN A N 1
ATOM 1038 C CA . GLN A 1 128 ? 15.547 -21.906 -11.453 1 98.75 128 GLN A CA 1
ATOM 1039 C C . GLN A 1 128 ? 14.977 -20.75 -10.648 1 98.75 128 GLN A C 1
ATOM 1041 O O . GLN A 1 128 ? 15.008 -19.594 -11.102 1 98.75 128 GLN A O 1
ATOM 1046 N N . TYR A 1 129 ? 14.477 -21.062 -9.445 1 98.75 129 TYR A N 1
ATOM 1047 C CA . TYR A 1 129 ? 13.781 -20.016 -8.688 1 98.75 129 TYR A CA 1
ATOM 1048 C C . TYR A 1 129 ? 14.773 -19.078 -8.016 1 98.75 129 TYR A C 1
ATOM 1050 O O . TYR A 1 129 ? 14.445 -17.922 -7.727 1 98.75 129 TYR A O 1
ATOM 1058 N N . ALA A 1 130 ? 16 -19.516 -7.727 1 98.81 130 ALA A N 1
ATOM 1059 C CA . ALA A 1 130 ? 17.047 -18.578 -7.344 1 98.81 130 ALA A CA 1
ATOM 1060 C C . ALA A 1 130 ? 17.297 -17.562 -8.445 1 98.81 130 ALA A C 1
ATOM 1062 O O . ALA A 1 130 ? 17.422 -16.359 -8.172 1 98.81 130 ALA A O 1
ATOM 1063 N N . VAL A 1 131 ? 17.359 -18.047 -9.672 1 98.81 131 VAL A N 1
ATOM 1064 C CA . VAL A 1 131 ? 17.562 -17.188 -10.828 1 98.81 131 VAL A CA 1
ATOM 1065 C C . VAL A 1 131 ? 16.375 -16.234 -10.984 1 98.81 131 VAL A C 1
ATOM 1067 O O . VAL A 1 131 ? 16.547 -15.039 -11.203 1 98.81 131 VAL A O 1
ATOM 1070 N N . ASN A 1 132 ? 15.188 -16.734 -10.812 1 98.81 132 ASN A N 1
ATOM 1071 C CA . ASN A 1 132 ? 14 -15.898 -10.914 1 98.81 132 ASN A CA 1
ATOM 1072 C C . ASN A 1 132 ? 13.953 -14.852 -9.812 1 98.81 132 ASN A C 1
ATOM 1074 O O . ASN A 1 132 ? 13.516 -13.719 -10.047 1 98.81 132 ASN A O 1
ATOM 1078 N N . TYR A 1 133 ? 14.375 -15.234 -8.609 1 98.81 133 TYR A N 1
ATOM 1079 C CA . TYR A 1 133 ? 14.453 -14.305 -7.492 1 98.81 133 TYR A CA 1
ATOM 1080 C C . TYR A 1 133 ? 15.375 -13.125 -7.82 1 98.81 133 TYR A C 1
ATOM 1082 O O . TYR A 1 133 ? 15.047 -11.977 -7.516 1 98.81 133 TYR A O 1
ATOM 1090 N N . LEU A 1 134 ? 16.453 -13.398 -8.43 1 98.81 134 LEU A N 1
ATOM 1091 C CA . LEU A 1 134 ? 17.438 -12.367 -8.766 1 98.81 134 LEU A CA 1
ATOM 1092 C C . LEU A 1 134 ? 16.984 -11.57 -9.977 1 98.81 134 LEU A C 1
ATOM 1094 O O . LEU A 1 134 ? 17.266 -10.375 -10.078 1 98.81 134 LEU A O 1
ATOM 1098 N N 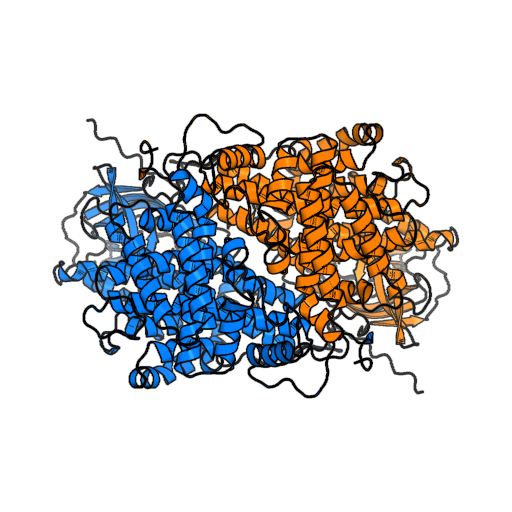. TYR A 1 135 ? 16.266 -12.156 -10.883 1 98.56 135 TYR A N 1
ATOM 1099 C CA . TYR A 1 135 ? 15.82 -11.594 -12.156 1 98.56 135 TYR A CA 1
ATOM 1100 C C . TYR A 1 135 ? 14.633 -10.656 -11.953 1 98.56 135 TYR A C 1
ATOM 1102 O O . TYR A 1 135 ? 14.594 -9.57 -12.531 1 98.56 135 TYR A O 1
ATOM 1110 N N . ALA A 1 136 ? 13.727 -10.961 -11.125 1 98.38 136 ALA A N 1
ATOM 1111 C CA . ALA A 1 136 ? 12.367 -10.43 -11.086 1 98.38 136 ALA A CA 1
ATOM 1112 C C . ALA A 1 136 ? 12.375 -8.93 -10.812 1 98.38 136 ALA A C 1
ATOM 1114 O O . ALA A 1 136 ? 11.695 -8.164 -11.5 1 98.38 136 ALA A O 1
ATOM 1115 N N . PRO A 1 137 ? 13.195 -8.438 -9.875 1 97.56 137 PRO A N 1
ATOM 1116 C CA . PRO A 1 137 ? 13.109 -7.008 -9.562 1 97.56 137 PRO A CA 1
ATOM 1117 C C . PRO A 1 137 ? 13.594 -6.125 -10.711 1 97.56 137 PRO A C 1
ATOM 1119 O O . PRO A 1 137 ? 13.273 -4.934 -10.758 1 97.56 137 PRO A O 1
ATOM 1122 N N . SER A 1 138 ? 14.297 -6.727 -11.641 1 97.5 138 SER A N 1
ATOM 1123 C CA . SER A 1 138 ? 14.906 -5.945 -12.711 1 97.5 138 SER A CA 1
ATOM 1124 C C . SER A 1 138 ? 14.328 -6.328 -14.07 1 97.5 138 SER A C 1
ATOM 1126 O O . SER A 1 138 ? 14.852 -5.918 -15.109 1 97.5 138 SER A O 1
ATOM 1128 N N . SER A 1 139 ? 13.273 -7.074 -14.078 1 96.62 139 SER A N 1
ATOM 1129 C CA . SER A 1 139 ? 12.781 -7.668 -15.312 1 96.62 139 SER A CA 1
ATOM 1130 C C . SER A 1 139 ? 11.789 -6.75 -16.016 1 96.62 139 SER A C 1
ATOM 1132 O O . SER A 1 139 ? 11.266 -7.094 -17.078 1 96.62 139 SER A O 1
ATOM 1134 N N . GLY A 1 140 ? 11.523 -5.578 -15.43 1 93.25 140 GLY A N 1
ATOM 1135 C CA . GLY A 1 140 ? 10.445 -4.77 -15.977 1 93.25 140 GLY A CA 1
ATOM 1136 C C . GLY A 1 140 ? 9.133 -5.516 -16.078 1 93.25 140 GLY A C 1
ATOM 1137 O O . GLY A 1 140 ? 8.398 -5.367 -17.047 1 93.25 140 GLY A O 1
ATOM 1138 N N . LEU A 1 141 ? 8.875 -6.551 -15.164 1 93.5 141 LEU A N 1
ATOM 1139 C CA . LEU A 1 141 ? 7.672 -7.355 -14.984 1 93.5 141 LEU A CA 1
ATOM 1140 C C . LEU A 1 141 ? 7.57 -8.422 -16.062 1 93.5 141 LEU A C 1
ATOM 1142 O O . LEU A 1 141 ? 6.543 -9.102 -16.188 1 93.5 141 LEU A O 1
ATOM 1146 N N . TYR A 1 142 ? 8.602 -8.578 -16.859 1 97.5 142 TYR A N 1
ATOM 1147 C CA . TYR A 1 142 ? 8.617 -9.695 -17.797 1 97.5 142 TYR A CA 1
ATOM 1148 C C . TYR A 1 142 ? 8.57 -11.031 -17.062 1 97.5 142 TYR A C 1
ATOM 1150 O O . TYR A 1 142 ? 8.297 -12.07 -17.672 1 97.5 142 TYR A O 1
ATOM 1158 N N . SER A 1 143 ? 8.742 -10.984 -15.75 1 96.75 143 SER A N 1
ATOM 1159 C CA . SER A 1 143 ? 8.594 -12.172 -14.914 1 96.75 143 SER A CA 1
ATOM 1160 C C . SER A 1 143 ? 7.172 -12.727 -14.984 1 96.75 143 SER A C 1
ATOM 1162 O O . SER A 1 143 ? 6.945 -13.914 -14.742 1 96.75 143 SER A O 1
ATOM 1164 N N . CYS A 1 144 ? 6.219 -11.914 -15.344 1 96.94 144 CYS A N 1
ATOM 1165 C CA . CYS A 1 144 ? 4.844 -12.383 -15.469 1 96.94 144 CYS A CA 1
ATOM 1166 C C . CYS A 1 144 ? 4.699 -13.336 -16.656 1 96.94 144 CYS A C 1
ATOM 1168 O O . CYS A 1 144 ? 4.32 -14.492 -16.484 1 96.94 144 CYS A O 1
ATOM 1170 N N . PRO A 1 145 ? 5.086 -12.969 -17.906 1 97.19 145 PRO A N 1
ATOM 1171 C CA . PRO A 1 145 ? 5.086 -13.93 -19 1 97.19 145 PRO A CA 1
ATOM 1172 C C . PRO A 1 145 ? 5.949 -15.156 -18.719 1 97.19 145 PRO A C 1
ATOM 1174 O O . PRO A 1 145 ? 5.613 -16.266 -19.141 1 97.19 145 PRO A O 1
ATOM 1177 N N . ILE A 1 146 ? 7.012 -14.945 -18.016 1 97.94 146 ILE A N 1
ATOM 1178 C CA . ILE A 1 146 ? 7.906 -16.047 -17.672 1 97.94 146 ILE A CA 1
ATOM 1179 C C . ILE A 1 146 ? 7.172 -17.062 -16.812 1 97.94 146 ILE A C 1
ATOM 1181 O O . ILE A 1 146 ? 7.297 -18.266 -17.016 1 97.94 146 ILE A O 1
ATOM 1185 N N . SER A 1 147 ? 6.43 -16.578 -15.852 1 98.19 147 SER A N 1
ATOM 1186 C CA . SER A 1 147 ? 5.68 -17.453 -14.961 1 98.19 147 SER A CA 1
ATOM 1187 C C . SER A 1 147 ? 4.68 -18.312 -15.734 1 98.19 147 SER A C 1
ATOM 1189 O O . SER A 1 147 ? 4.59 -19.516 -15.516 1 98.19 147 SER A O 1
ATOM 1191 N N . MET A 1 148 ? 3.982 -17.734 -16.656 1 98.06 148 MET A N 1
ATOM 1192 C CA . MET A 1 148 ? 2.992 -18.453 -17.453 1 98.06 148 MET A CA 1
ATOM 1193 C C . MET A 1 148 ? 3.67 -19.422 -18.422 1 98.06 148 MET A C 1
ATOM 1195 O O . MET A 1 148 ? 3.148 -20.5 -18.688 1 98.06 148 MET A O 1
ATOM 1199 N N . THR A 1 149 ? 4.801 -19 -18.891 1 98.62 149 THR A N 1
ATOM 1200 C CA . THR A 1 149 ? 5.582 -19.859 -19.781 1 98.62 149 THR A CA 1
ATOM 1201 C C . THR A 1 149 ? 6.055 -21.109 -19.047 1 98.62 149 THR A C 1
ATOM 1203 O O . THR A 1 149 ? 5.934 -22.234 -19.547 1 98.62 149 THR A O 1
ATOM 1206 N N . ASP A 1 150 ? 6.555 -20.859 -17.859 1 98.69 150 ASP A N 1
ATOM 1207 C CA . ASP A 1 150 ? 6.98 -21.969 -17.016 1 98.69 150 ASP A CA 1
ATOM 1208 C C . ASP A 1 150 ? 5.805 -22.891 -16.672 1 98.69 150 ASP A C 1
ATOM 1210 O O . ASP A 1 150 ? 5.934 -24.109 -16.703 1 98.69 150 ASP A O 1
ATOM 1214 N N . GLY A 1 151 ? 4.68 -22.281 -16.344 1 98.38 151 GLY A N 1
ATOM 1215 C CA . GLY A 1 151 ? 3.479 -23.062 -16.078 1 98.38 151 GLY A CA 1
ATOM 1216 C C . GLY A 1 151 ? 3.033 -23.891 -17.25 1 98.38 151 GLY A C 1
ATOM 1217 O O . GLY A 1 151 ? 2.67 -25.062 -17.094 1 98.38 151 GLY A O 1
ATOM 1218 N N . ALA A 1 152 ? 3.078 -23.328 -18.422 1 98.5 152 ALA A N 1
ATOM 1219 C CA . ALA A 1 152 ? 2.701 -24.047 -19.625 1 98.5 152 ALA A CA 1
ATOM 1220 C C . ALA A 1 152 ? 3.641 -25.234 -19.891 1 98.5 152 ALA A C 1
ATOM 1222 O O . ALA A 1 152 ? 3.195 -26.328 -20.234 1 98.5 152 ALA A O 1
ATOM 1223 N N . ALA A 1 153 ? 4.902 -24.953 -19.75 1 98.56 153 ALA A N 1
ATOM 1224 C CA . ALA A 1 153 ? 5.883 -26.031 -19.906 1 98.56 153 ALA A CA 1
ATOM 1225 C C . ALA A 1 153 ? 5.613 -27.172 -18.938 1 98.56 153 ALA A C 1
ATOM 1227 O O . ALA A 1 153 ? 5.691 -28.344 -19.312 1 98.56 153 ALA A O 1
ATOM 1228 N N . ARG A 1 154 ? 5.27 -26.859 -17.734 1 98 154 ARG A N 1
ATOM 1229 C CA . ARG A 1 154 ? 4.988 -27.875 -16.719 1 98 154 ARG A CA 1
ATOM 1230 C C . ARG A 1 154 ? 3.779 -28.719 -17.094 1 98 154 ARG A C 1
ATOM 1232 O O . ARG A 1 154 ? 3.803 -29.938 -16.969 1 98 154 ARG A O 1
ATOM 1239 N N . VAL A 1 155 ? 2.73 -28.078 -17.547 1 98 155 VAL A N 1
ATOM 1240 C CA . VAL A 1 155 ? 1.526 -28.797 -17.953 1 98 155 VAL A CA 1
ATOM 1241 C C . VAL A 1 155 ? 1.86 -29.75 -19.094 1 98 155 VAL A C 1
ATOM 1243 O O . VAL A 1 155 ? 1.444 -30.906 -19.078 1 98 155 VAL A O 1
ATOM 1246 N N . LEU A 1 156 ? 2.625 -29.25 -20.094 1 97.75 156 LEU A N 1
ATOM 1247 C CA . LEU A 1 156 ? 2.951 -30.062 -21.25 1 97.75 156 LEU A CA 1
ATOM 1248 C C . LEU A 1 156 ? 3.807 -31.266 -20.859 1 97.75 156 LEU A C 1
ATOM 1250 O O . LEU A 1 156 ? 3.645 -32.375 -21.406 1 97.75 156 LEU A O 1
ATOM 1254 N N . THR A 1 157 ? 4.723 -31.078 -19.922 1 95.88 157 THR A N 1
ATOM 1255 C CA . THR A 1 157 ? 5.566 -32.156 -19.469 1 95.88 157 THR A CA 1
ATOM 1256 C C . THR A 1 157 ? 4.715 -33.344 -19 1 95.88 157 THR A C 1
ATOM 1258 O O . THR A 1 157 ? 5.094 -34.5 -19.172 1 95.88 157 THR A O 1
ATOM 1261 N N . ASN A 1 158 ? 3.553 -33.062 -18.469 1 94.38 158 ASN A N 1
ATOM 1262 C CA . ASN A 1 158 ? 2.684 -34.094 -17.906 1 94.38 158 ASN A CA 1
ATOM 1263 C C . ASN A 1 158 ? 1.953 -34.844 -19 1 94.38 158 ASN A C 1
ATOM 1265 O O . ASN A 1 158 ? 1.389 -35.938 -18.75 1 94.38 158 ASN A O 1
ATOM 1269 N N . HIS A 1 159 ? 2.082 -34.406 -20.234 1 95.19 159 HIS A N 1
ATOM 1270 C CA . HIS A 1 159 ? 1.257 -35 -21.266 1 95.19 159 HIS A CA 1
ATOM 1271 C C . HIS A 1 159 ? 2.105 -35.469 -22.453 1 95.19 159 HIS A C 1
ATOM 1273 O O . HIS A 1 159 ? 1.654 -36.281 -23.266 1 95.19 159 HIS A O 1
ATOM 1279 N N . LEU A 1 160 ? 3.332 -35.062 -22.562 1 95.94 160 LEU A N 1
ATOM 1280 C CA . LEU A 1 160 ? 4.168 -35.25 -23.734 1 95.94 160 LEU A CA 1
ATOM 1281 C C . LEU A 1 160 ? 4.418 -36.75 -23.969 1 95.94 160 LEU A C 1
ATOM 1283 O O . LEU A 1 160 ? 4.418 -37.219 -25.109 1 95.94 160 LEU A O 1
ATOM 1287 N N . SER A 1 161 ? 4.617 -37.5 -22.906 1 93.94 161 SER A N 1
ATOM 1288 C CA . SER A 1 161 ? 4.965 -38.906 -23.031 1 93.94 161 SER A CA 1
ATOM 1289 C C . SER A 1 161 ? 3.832 -39.719 -23.688 1 93.94 161 SER A C 1
ATOM 1291 O O . SER A 1 161 ? 4.07 -40.75 -24.312 1 93.94 161 SER A O 1
ATOM 1293 N N . ALA A 1 162 ? 2.652 -39.219 -23.5 1 94.44 162 ALA A N 1
ATOM 1294 C CA . ALA A 1 162 ? 1.488 -39.938 -24.031 1 94.44 162 ALA A CA 1
ATOM 1295 C C . ALA A 1 162 ? 1.189 -39.5 -25.469 1 94.44 162 ALA A C 1
ATOM 1297 O O . ALA A 1 162 ? 0.305 -40.062 -26.109 1 94.44 162 ALA A O 1
ATOM 1298 N N . LEU A 1 163 ? 1.98 -38.594 -25.969 1 94.62 163 LEU A N 1
ATOM 1299 C CA . LEU A 1 163 ? 1.718 -38.031 -27.297 1 94.62 163 LEU A CA 1
ATOM 1300 C C . LEU A 1 163 ? 2.748 -38.562 -28.312 1 94.62 163 LEU A C 1
ATOM 1302 O O . LEU A 1 163 ? 3.91 -38.75 -27.953 1 94.62 163 LEU A O 1
ATOM 1306 N N . PRO A 1 164 ? 2.305 -38.781 -29.531 1 93.69 164 PRO A N 1
ATOM 1307 C CA . PRO A 1 164 ? 3.275 -39.156 -30.562 1 93.69 164 PRO A CA 1
ATOM 1308 C C . PRO A 1 164 ? 4.371 -38.094 -30.75 1 93.69 164 PRO A C 1
ATOM 1310 O O . PRO A 1 164 ? 4.152 -36.906 -30.453 1 93.69 164 PRO A O 1
ATOM 1313 N N . ALA A 1 165 ? 5.52 -38.562 -31.172 1 91.5 165 ALA A N 1
ATOM 1314 C CA . ALA A 1 165 ? 6.703 -37.719 -31.297 1 91.5 165 ALA A CA 1
ATOM 1315 C C . ALA A 1 165 ? 6.441 -36.531 -32.25 1 91.5 165 ALA A C 1
ATOM 1317 O O . ALA A 1 165 ? 7.066 -35.469 -32.125 1 91.5 165 ALA A O 1
ATOM 1318 N N . ASP A 1 166 ? 5.508 -36.719 -33.125 1 90.44 166 ASP A N 1
ATOM 1319 C CA . ASP A 1 166 ? 5.262 -35.656 -34.125 1 90.44 166 ASP A CA 1
ATOM 1320 C C . ASP A 1 166 ? 4.145 -34.719 -33.688 1 90.44 166 ASP A C 1
ATOM 1322 O O . ASP A 1 166 ? 3.77 -33.812 -34.406 1 90.44 166 ASP A O 1
ATOM 1326 N N . HIS A 1 167 ? 3.625 -35.031 -32.531 1 93.25 167 HIS A N 1
ATOM 1327 C CA . HIS A 1 167 ? 2.621 -34.094 -32 1 93.25 167 HIS A CA 1
ATOM 1328 C C . HIS A 1 167 ? 3.207 -32.719 -31.766 1 93.25 167 HIS A C 1
ATOM 1330 O O . HIS A 1 167 ? 4.328 -32.594 -31.281 1 93.25 167 HIS A O 1
ATOM 1336 N N . PRO A 1 168 ? 2.488 -31.641 -32.125 1 93.88 168 PRO A N 1
ATOM 1337 C CA . PRO A 1 168 ? 3.029 -30.281 -32.062 1 93.88 168 PRO A CA 1
ATOM 1338 C C . PRO A 1 168 ? 3.461 -29.875 -30.641 1 93.88 168 PRO A C 1
ATOM 1340 O O . PRO A 1 168 ? 4.305 -28.984 -30.484 1 93.88 168 PRO A O 1
ATOM 1343 N N . PHE A 1 169 ? 2.941 -30.547 -29.641 1 97.06 169 PHE A N 1
ATOM 1344 C CA . PHE A 1 169 ? 3.236 -30.156 -28.266 1 97.06 169 PHE A CA 1
ATOM 1345 C C . PHE A 1 169 ? 4.715 -30.359 -27.953 1 97.06 169 PHE A C 1
ATOM 1347 O O . PHE A 1 169 ? 5.27 -29.672 -27.094 1 97.06 169 PHE A O 1
ATOM 1354 N N . HIS A 1 170 ? 5.375 -31.328 -28.641 1 96.38 170 HIS A N 1
ATOM 1355 C CA . HIS A 1 170 ? 6.805 -31.531 -28.422 1 96.38 170 HIS A CA 1
ATOM 1356 C C . HIS A 1 170 ? 7.605 -30.312 -28.859 1 96.38 170 HIS A C 1
ATOM 1358 O O . HIS A 1 170 ? 8.492 -29.859 -28.125 1 96.38 170 HIS A O 1
ATOM 1364 N N . ALA A 1 171 ? 7.277 -29.781 -30.016 1 95.81 171 ALA A N 1
ATOM 1365 C CA . ALA A 1 171 ? 7.957 -28.578 -30.5 1 95.81 171 ALA A CA 1
ATOM 1366 C C . ALA A 1 171 ? 7.656 -27.375 -29.609 1 95.81 171 ALA A C 1
ATOM 1368 O O . ALA A 1 171 ? 8.539 -26.547 -29.359 1 95.81 171 ALA A O 1
ATOM 1369 N N . VAL A 1 172 ? 6.434 -27.266 -29.188 1 97.62 172 VAL A N 1
ATOM 1370 C CA . VAL A 1 172 ? 6.039 -26.172 -28.312 1 97.62 172 VAL A CA 1
ATOM 1371 C C . VAL A 1 172 ? 6.852 -26.219 -27.031 1 97.62 172 VAL A C 1
ATOM 1373 O O . VAL A 1 172 ? 7.395 -25.188 -26.594 1 97.62 172 VAL A O 1
ATOM 1376 N N . PHE A 1 173 ? 6.922 -27.391 -26.438 1 98.06 173 PHE A N 1
ATOM 1377 C CA . PHE A 1 173 ? 7.676 -27.562 -25.203 1 98.06 173 PHE A CA 1
ATOM 1378 C C . PHE A 1 173 ? 9.125 -27.125 -25.406 1 98.06 173 PHE A C 1
ATOM 1380 O O . PHE A 1 173 ? 9.688 -26.438 -24.547 1 98.06 173 PHE A O 1
ATOM 1387 N N . GLN A 1 174 ? 9.719 -27.531 -26.5 1 97.44 174 GLN A N 1
ATOM 1388 C CA . GLN A 1 174 ? 11.109 -27.188 -26.797 1 97.44 174 GLN A CA 1
ATOM 1389 C C . GLN A 1 174 ? 11.289 -25.672 -26.906 1 97.44 174 GLN A C 1
ATOM 1391 O O . GLN A 1 174 ? 12.273 -25.125 -26.406 1 97.44 174 GLN A O 1
ATOM 1396 N N . LYS A 1 175 ? 10.352 -25.016 -27.5 1 98.06 175 LYS A N 1
ATOM 1397 C CA . LYS A 1 175 ? 10.43 -23.562 -27.656 1 98.06 175 LYS A CA 1
ATOM 1398 C C . LYS A 1 175 ? 10.203 -22.844 -26.328 1 98.06 175 LYS A C 1
ATOM 1400 O O . LYS A 1 175 ? 10.812 -21.812 -26.047 1 98.06 175 LYS A O 1
ATOM 1405 N N . LEU A 1 176 ? 9.289 -23.391 -25.484 1 98.5 176 LEU A N 1
ATOM 1406 C CA . LEU A 1 176 ? 9.008 -22.797 -24.188 1 98.5 176 LEU A CA 1
ATOM 1407 C C . LEU A 1 176 ? 10.227 -22.906 -23.266 1 98.5 176 LEU A C 1
ATOM 1409 O O . LEU A 1 176 ? 10.398 -22.094 -22.359 1 98.5 176 LEU A O 1
ATOM 1413 N N . THR 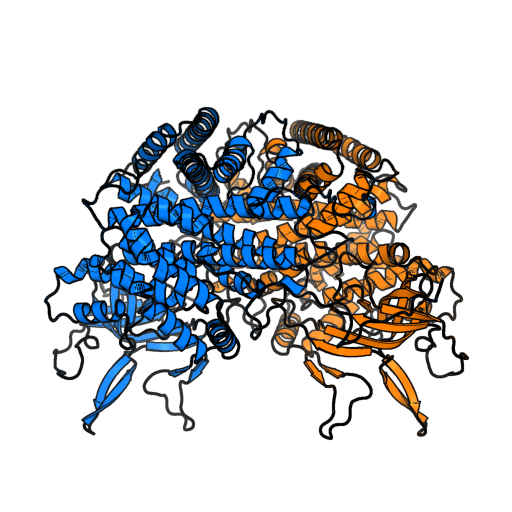A 1 177 ? 11.062 -23.906 -23.469 1 98.38 177 THR A N 1
ATOM 1414 C CA . THR A 1 177 ? 12.203 -24.156 -22.594 1 98.38 177 THR A CA 1
ATOM 1415 C C . THR A 1 177 ? 13.508 -23.844 -23.312 1 98.38 177 THR A C 1
ATOM 1417 O O . THR A 1 177 ? 14.57 -24.359 -22.938 1 98.38 177 THR A O 1
ATOM 1420 N N . SER A 1 178 ? 13.43 -23.094 -24.375 1 97.75 178 SER A N 1
ATOM 1421 C CA . SER A 1 178 ? 14.617 -22.688 -25.125 1 97.75 178 SER A CA 1
ATOM 1422 C C . SER A 1 178 ? 15.352 -21.562 -24.422 1 97.75 178 SER A C 1
ATOM 1424 O O . SER A 1 178 ? 14.742 -20.766 -23.703 1 97.75 178 SER A O 1
ATOM 1426 N N . ARG A 1 179 ? 16.656 -21.484 -24.562 1 96.88 179 ARG A N 1
ATOM 1427 C CA . ARG A 1 179 ? 17.469 -20.359 -24.078 1 96.88 179 ARG A CA 1
ATOM 1428 C C . ARG A 1 179 ? 17.938 -19.484 -25.234 1 96.88 179 ARG A C 1
ATOM 1430 O O . ARG A 1 179 ? 18.734 -18.562 -25.047 1 96.88 179 ARG A O 1
ATOM 1437 N N . GLY A 1 180 ? 17.422 -19.797 -26.375 1 95.62 180 GLY A N 1
ATOM 1438 C CA . GLY A 1 180 ? 17.859 -19.094 -27.562 1 95.62 180 GLY A CA 1
ATOM 1439 C C . GLY A 1 180 ? 16.828 -18.094 -28.078 1 95.62 180 GLY A C 1
ATOM 1440 O O . GLY A 1 180 ? 15.859 -17.781 -27.375 1 95.62 180 GLY A O 1
ATOM 1441 N N . GLU A 1 181 ? 17.078 -17.594 -29.234 1 94.56 181 GLU A N 1
ATOM 1442 C CA . GLU A 1 181 ? 16.219 -16.594 -29.875 1 94.56 181 GLU A CA 1
ATOM 1443 C C . GLU A 1 181 ? 14.875 -17.188 -30.281 1 94.56 181 GLU A C 1
ATOM 1445 O O . GLU A 1 181 ? 13.93 -16.453 -30.562 1 94.56 181 GLU A O 1
ATOM 1450 N N . ASP A 1 182 ? 14.797 -18.438 -30.312 1 96 182 ASP A N 1
ATOM 1451 C CA . ASP A 1 182 ? 13.562 -19.109 -30.719 1 96 182 ASP A CA 1
ATOM 1452 C C . ASP A 1 182 ? 12.641 -19.328 -29.531 1 96 182 ASP A C 1
ATOM 1454 O O . ASP A 1 182 ? 11.633 -20.047 -29.641 1 96 182 ASP A O 1
ATOM 1458 N N . SER A 1 183 ? 12.992 -18.797 -28.406 1 97.69 183 SER A N 1
ATOM 1459 C CA . SER A 1 183 ? 12.195 -19 -27.203 1 97.69 183 SER A CA 1
ATOM 1460 C C . SER A 1 183 ? 10.797 -18.406 -27.359 1 97.69 183 SER A C 1
ATOM 1462 O O . SER A 1 183 ? 10.625 -17.344 -27.953 1 97.69 183 SER A O 1
ATOM 1464 N N . TRP A 1 184 ? 9.812 -19.172 -26.906 1 97.94 184 TRP A N 1
ATOM 1465 C CA . TRP A 1 184 ? 8.414 -18.75 -26.906 1 97.94 184 TRP A CA 1
ATOM 1466 C C . TRP A 1 184 ? 7.953 -18.406 -25.484 1 97.94 184 TRP A C 1
ATOM 1468 O O . TRP A 1 184 ? 8.555 -18.859 -24.516 1 97.94 184 TRP A O 1
ATOM 1478 N N . THR A 1 185 ? 6.957 -17.578 -25.406 1 97.94 185 THR A N 1
ATOM 1479 C CA . THR A 1 185 ? 6.227 -17.359 -24.172 1 97.94 185 THR A CA 1
ATOM 1480 C C . THR A 1 185 ? 4.777 -17.812 -24.312 1 97.94 185 THR A C 1
ATOM 1482 O O . THR A 1 185 ? 4.305 -18.062 -25.422 1 97.94 185 THR A O 1
ATOM 1485 N N . SER A 1 186 ? 4.188 -18.016 -23.203 1 98.25 186 SER A N 1
ATOM 1486 C CA . SER A 1 186 ? 2.797 -18.453 -23.156 1 98.25 186 SER A CA 1
ATOM 1487 C C . SER A 1 186 ? 1.938 -17.5 -22.344 1 98.25 186 SER A C 1
ATOM 1489 O O . SER A 1 186 ? 2.377 -17 -21.297 1 98.25 186 SER A O 1
ATOM 1491 N N . GLY A 1 187 ? 0.749 -17.234 -22.875 1 97.56 187 GLY A N 1
ATOM 1492 C CA . GLY A 1 187 ? -0.299 -16.656 -22.047 1 97.56 187 GLY A CA 1
ATOM 1493 C C . GLY A 1 187 ? -1.096 -17.703 -21.297 1 97.56 187 GLY A C 1
ATOM 1494 O O . GLY A 1 187 ? -0.98 -18.891 -21.562 1 97.56 187 GLY A O 1
ATOM 1495 N N . GLN A 1 188 ? -1.783 -17.266 -20.312 1 96.81 188 GLN A N 1
ATOM 1496 C CA . GLN A 1 188 ? -2.742 -18.031 -19.516 1 96.81 188 GLN A CA 1
ATOM 1497 C C . GLN A 1 188 ? -4.082 -17.312 -19.422 1 96.81 188 GLN A C 1
ATOM 1499 O O . GLN A 1 188 ? -4.199 -16.281 -18.75 1 96.81 188 GLN A O 1
ATOM 1504 N N . TRP A 1 189 ? -5.078 -17.875 -20.141 1 96.06 189 TRP A N 1
ATOM 1505 C CA . TRP A 1 189 ? -6.336 -17.141 -20.266 1 96.06 189 TRP A CA 1
ATOM 1506 C C . TRP A 1 189 ? -7.453 -17.859 -19.516 1 96.06 189 TRP A C 1
ATOM 1508 O O . TRP A 1 189 ? -8.133 -18.719 -20.062 1 96.06 189 TRP A O 1
ATOM 1518 N N . MET A 1 190 ? -7.664 -17.312 -18.297 1 92.44 190 MET A N 1
ATOM 1519 C CA . MET A 1 190 ? -8.695 -17.906 -17.453 1 92.44 190 MET A CA 1
ATOM 1520 C C . MET A 1 190 ? -9.758 -16.875 -17.094 1 92.44 190 MET A C 1
ATOM 1522 O O . MET A 1 190 ? -10.953 -17.172 -17.094 1 92.44 190 MET A O 1
ATOM 1526 N N . THR A 1 191 ? -9.43 -15.68 -16.922 1 94.81 191 THR A N 1
ATOM 1527 C CA . THR A 1 191 ? -10.305 -14.656 -16.375 1 94.81 191 THR A CA 1
ATOM 1528 C C . THR A 1 191 ? -11.227 -14.094 -17.438 1 94.81 191 THR A C 1
ATOM 1530 O O . THR A 1 191 ? -10.773 -13.719 -18.531 1 94.81 191 THR A O 1
ATOM 1533 N N . GLU A 1 192 ? -12.438 -14.109 -17.156 1 96.5 192 GLU A N 1
ATOM 1534 C CA . GLU A 1 192 ? -13.469 -13.477 -17.969 1 96.5 192 GLU A CA 1
ATOM 1535 C C . GLU A 1 192 ? -14.273 -12.461 -17.156 1 96.5 192 GLU A C 1
ATOM 1537 O O . GLU A 1 192 ? -13.922 -12.148 -16.016 1 96.5 192 GLU A O 1
ATOM 1542 N N . ARG A 1 193 ? -15.273 -11.805 -17.781 1 95.19 193 ARG A N 1
ATOM 1543 C CA . ARG A 1 193 ? -16.047 -10.781 -17.078 1 95.19 193 ARG A CA 1
ATOM 1544 C C . ARG A 1 193 ? -16.781 -11.375 -15.883 1 95.19 193 ARG A C 1
ATOM 1546 O O . ARG A 1 193 ? -16.984 -10.688 -14.875 1 95.19 193 ARG A O 1
ATOM 1553 N N . THR A 1 194 ? -17.031 -12.672 -15.922 1 92.06 194 THR A N 1
ATOM 1554 C CA . THR A 1 194 ? -17.703 -13.359 -14.812 1 92.06 194 THR A CA 1
ATOM 1555 C C . THR A 1 194 ? -16.734 -13.531 -13.641 1 92.06 194 THR A C 1
ATOM 1557 O O . THR A 1 194 ? -17.172 -13.805 -12.516 1 92.06 194 THR A O 1
ATOM 1560 N N . GLY A 1 195 ? -15.461 -13.453 -13.883 1 88.5 195 GLY A N 1
ATOM 1561 C CA . GLY A 1 195 ? -14.469 -13.547 -12.82 1 88.5 195 GLY A CA 1
ATOM 1562 C C . GLY A 1 195 ? -13.359 -14.531 -13.141 1 88.5 195 GLY A C 1
ATOM 1563 O O . GLY A 1 195 ? -13.492 -15.367 -14.031 1 88.5 195 GLY A O 1
ATOM 1564 N N . GLY A 1 196 ? -12.234 -14.406 -12.344 1 86.06 196 GLY A N 1
ATOM 1565 C CA . GLY A 1 196 ? -11.125 -15.336 -12.461 1 86.06 196 GLY A CA 1
ATOM 1566 C C . GLY A 1 196 ? -11.125 -16.391 -11.383 1 86.06 196 GLY A C 1
ATOM 1567 O O . GLY A 1 196 ? -10.609 -17.5 -11.586 1 86.06 196 GLY A O 1
ATOM 1568 N N . SER A 1 197 ? -11.75 -16.078 -10.258 1 85 197 SER A N 1
ATOM 1569 C CA . SER A 1 197 ? -11.773 -17 -9.125 1 85 197 SER A CA 1
ATOM 1570 C C . SER A 1 197 ? -12.734 -18.156 -9.367 1 85 197 SER A C 1
ATOM 1572 O O . SER A 1 197 ? -12.594 -19.219 -8.758 1 85 197 SER A O 1
ATOM 1574 N N . ASP A 1 198 ? -13.734 -17.922 -10.109 1 86.88 198 ASP A N 1
ATOM 1575 C CA . ASP A 1 198 ? -14.703 -18.953 -10.469 1 86.88 198 ASP A CA 1
ATOM 1576 C C . ASP A 1 198 ? -14.734 -19.172 -11.977 1 86.88 198 ASP A C 1
ATOM 1578 O O . ASP A 1 198 ? -15.625 -18.672 -12.672 1 86.88 198 ASP A O 1
ATOM 1582 N N . VAL A 1 199 ? -13.914 -20.062 -12.438 1 89.5 199 VAL A N 1
ATOM 1583 C CA . VAL A 1 199 ? -13.742 -20.266 -13.867 1 89.5 199 VAL A CA 1
ATOM 1584 C C . VAL A 1 199 ? -14.891 -21.094 -14.422 1 89.5 199 VAL A C 1
ATOM 1586 O O . VAL A 1 199 ? -15.109 -21.141 -15.633 1 89.5 199 VAL A O 1
ATOM 1589 N N . GLN A 1 200 ? -15.68 -21.641 -13.523 1 88.94 200 GLN A N 1
ATOM 1590 C CA . GLN A 1 200 ? -16.797 -22.453 -13.984 1 88.94 200 GLN A CA 1
ATOM 1591 C C . GLN A 1 200 ? -17.844 -21.594 -14.695 1 88.94 200 GLN A C 1
ATOM 1593 O O . GLN A 1 200 ? -18.656 -22.109 -15.461 1 88.94 200 GLN A O 1
ATOM 1598 N N . GLU A 1 201 ? -17.781 -20.359 -14.492 1 90.19 201 GLU A N 1
ATOM 1599 C CA . GLU A 1 201 ? -18.766 -19.469 -15.102 1 90.19 201 GLU A CA 1
ATOM 1600 C C . GLU A 1 201 ? -18.234 -18.891 -16.422 1 90.19 201 GLU A C 1
ATOM 1602 O O . GLU A 1 201 ? -18.781 -17.922 -16.938 1 90.19 201 GLU A O 1
ATOM 1607 N N . THR A 1 202 ? -17.234 -19.531 -16.969 1 94.75 202 THR A N 1
ATOM 1608 C CA . THR A 1 202 ? -16.625 -19.062 -18.203 1 94.75 202 THR A CA 1
ATOM 1609 C C . THR A 1 202 ? -17.672 -19.031 -19.328 1 94.75 202 THR A C 1
ATOM 1611 O O . THR A 1 202 ? -18.547 -19.906 -19.391 1 94.75 202 THR A O 1
ATOM 1614 N N . GLU A 1 203 ? -17.562 -18.078 -20.156 1 96.81 203 GLU A N 1
ATOM 1615 C CA . GLU A 1 203 ? -18.422 -17.922 -21.328 1 96.81 203 GLU A CA 1
ATOM 1616 C C . GLU A 1 203 ? -17.656 -18.172 -22.625 1 96.81 203 GLU A C 1
ATOM 1618 O O . GLU A 1 203 ? -18.062 -17.703 -23.688 1 96.81 203 GLU A O 1
ATOM 1623 N N . THR A 1 204 ? -16.562 -18.75 -22.516 1 97.75 204 THR A N 1
ATOM 1624 C CA . THR A 1 204 ? -15.797 -19.234 -23.656 1 97.75 204 THR A CA 1
ATOM 1625 C C . THR A 1 204 ? -16.141 -20.688 -23.969 1 97.75 204 THR A C 1
ATOM 1627 O O . THR A 1 204 ? -16.188 -21.516 -23.062 1 97.75 204 THR A O 1
ATOM 1630 N N . TRP A 1 205 ? -16.359 -20.969 -25.25 1 98 205 TRP A N 1
ATOM 1631 C CA . TRP A 1 205 ? -16.844 -22.281 -25.656 1 98 205 TRP A CA 1
ATOM 1632 C C . TRP A 1 205 ? -15.945 -22.875 -26.734 1 98 205 TRP A C 1
ATOM 1634 O O . TRP A 1 205 ? -15.461 -22.141 -27.609 1 98 205 TRP A O 1
ATOM 1644 N N . ALA A 1 206 ? -15.734 -24.125 -26.641 1 98.12 206 ALA A N 1
ATOM 1645 C CA . ALA A 1 206 ? -14.977 -24.875 -27.641 1 98.12 206 ALA A CA 1
ATOM 1646 C C . ALA A 1 206 ? -15.883 -25.844 -28.406 1 98.12 206 ALA A C 1
ATOM 1648 O O . ALA A 1 206 ? -16.656 -26.578 -27.812 1 98.12 206 ALA A O 1
ATOM 1649 N N . THR A 1 207 ? -15.828 -25.797 -29.672 1 97.38 207 THR A N 1
ATOM 1650 C CA . THR A 1 207 ? -16.578 -26.688 -30.531 1 97.38 207 THR A CA 1
ATOM 1651 C C . THR A 1 207 ? -15.625 -27.578 -31.344 1 97.38 207 THR A C 1
ATOM 1653 O O . THR A 1 207 ? -14.688 -27.078 -31.969 1 97.38 207 THR A O 1
ATOM 1656 N N . TYR A 1 208 ? -15.898 -28.906 -31.297 1 96.44 208 TYR A N 1
ATOM 1657 C CA . TYR A 1 208 ? -15.078 -29.844 -32.062 1 96.44 208 TYR A CA 1
ATOM 1658 C C . TYR A 1 208 ? -15.312 -29.656 -33.562 1 96.44 208 TYR A C 1
ATOM 1660 O O . TYR A 1 208 ? -16.438 -29.781 -34.031 1 96.44 208 TYR A O 1
ATOM 1668 N N . ALA A 1 209 ? -14.219 -29.312 -34.219 1 95.06 209 ALA A N 1
ATOM 1669 C CA . ALA A 1 209 ? -14.281 -29.062 -35.688 1 95.06 209 ALA A CA 1
ATOM 1670 C C . ALA A 1 209 ? -12.961 -29.438 -36.344 1 95.06 209 ALA A C 1
ATOM 1672 O O . ALA A 1 209 ? -12.25 -28.547 -36.844 1 95.06 209 ALA A O 1
ATOM 1673 N N . PRO A 1 210 ? -12.688 -30.75 -36.5 1 93.06 210 PRO A N 1
ATOM 1674 C CA . PRO A 1 210 ? -11.391 -31.141 -37.031 1 93.06 210 PRO A CA 1
ATOM 1675 C C . PRO A 1 210 ? -11.234 -30.75 -38.5 1 93.06 210 PRO A C 1
ATOM 1677 O O . PRO A 1 210 ? -12.219 -30.688 -39.25 1 93.06 210 PRO A O 1
ATOM 1680 N N . VAL A 1 211 ? -10.07 -30.344 -38.906 1 84.81 211 VAL A N 1
ATOM 1681 C CA . VAL A 1 211 ? -9.727 -30.062 -40.312 1 84.81 211 VAL A CA 1
ATOM 1682 C C . VAL A 1 211 ? -8.656 -31.031 -40.781 1 84.81 211 VAL A C 1
ATOM 1684 O O . VAL A 1 211 ? -7.895 -31.578 -39.969 1 84.81 211 VAL A O 1
ATOM 1687 N N . PRO A 1 212 ? -8.812 -31.5 -42.25 1 75.5 212 PRO A N 1
ATOM 1688 C CA . PRO A 1 212 ? -7.742 -32.375 -42.781 1 75.5 212 PRO A CA 1
ATOM 1689 C C . PRO A 1 212 ? -6.355 -31.766 -42.562 1 75.5 212 PRO A C 1
ATOM 1691 O O . PRO A 1 212 ? -6.184 -30.547 -42.688 1 75.5 212 PRO A O 1
ATOM 1694 N N . HIS A 1 213 ? -5.582 -32.469 -41.875 1 63.09 213 HIS A N 1
ATOM 1695 C CA . HIS A 1 213 ? -4.227 -32 -41.625 1 63.09 213 HIS A CA 1
ATOM 1696 C C . HIS A 1 213 ? -3.48 -31.75 -42.938 1 63.09 213 HIS A C 1
ATOM 1698 O O . HIS A 1 213 ? -3.164 -32.688 -43.656 1 63.09 213 HIS A O 1
ATOM 1704 N N . THR A 1 214 ? -3.99 -30.859 -43.719 1 56.59 214 THR A N 1
ATOM 1705 C CA . THR A 1 214 ? -3.453 -30.656 -45.062 1 56.59 214 THR A CA 1
ATOM 1706 C C . THR A 1 214 ? -2.043 -30.078 -45 1 56.59 214 THR A C 1
ATOM 1708 O O . THR A 1 214 ? -1.3 -30.125 -46 1 56.59 214 THR A O 1
ATOM 1711 N N . SER A 1 215 ? -1.861 -28.844 -44.375 1 50.59 215 SER A N 1
ATOM 1712 C CA . SER A 1 215 ? -0.851 -27.891 -44.812 1 50.59 215 SER A CA 1
ATOM 1713 C C . SER A 1 215 ? 0.547 -28.312 -44.406 1 50.59 215 SER A C 1
ATOM 1715 O O . SER A 1 215 ? 0.771 -28.641 -43.219 1 50.59 215 SER A O 1
ATOM 1717 N N . GLN A 1 216 ? 1.329 -28.891 -45.188 1 49.84 216 GLN A N 1
ATOM 1718 C CA . GLN A 1 216 ? 2.777 -29 -45.031 1 49.84 216 GLN A CA 1
ATOM 1719 C C . GLN A 1 216 ? 3.355 -27.828 -44.281 1 49.84 216 GLN A C 1
ATOM 1721 O O . GLN A 1 216 ? 4.523 -27.859 -43.875 1 49.84 216 GLN A O 1
ATOM 1726 N N . ALA A 1 217 ? 2.992 -26.641 -44.531 1 47.16 217 ALA A N 1
ATOM 1727 C CA . ALA A 1 217 ? 3.648 -25.422 -44.094 1 47.16 217 ALA A CA 1
ATOM 1728 C C . ALA A 1 217 ? 3.65 -25.312 -42.594 1 47.16 217 ALA A C 1
ATOM 1730 O O . ALA A 1 217 ? 4.473 -24.594 -42 1 47.16 217 ALA A O 1
ATOM 1731 N N . SER A 1 218 ? 2.508 -25.594 -41.969 1 54.81 218 SER A N 1
ATOM 1732 C CA . SER A 1 218 ? 2.426 -25.156 -40.562 1 54.81 218 SER A CA 1
ATOM 1733 C C . SER A 1 218 ? 2.822 -26.266 -39.594 1 54.81 218 SER A C 1
ATOM 1735 O O . SER A 1 218 ? 2.82 -27.438 -39.969 1 54.81 218 SER A O 1
ATOM 1737 N N . ASN A 1 219 ? 3.723 -26.078 -38.719 1 63.66 219 ASN A N 1
ATOM 1738 C CA . ASN A 1 219 ? 4.125 -26.984 -37.625 1 63.66 219 ASN A CA 1
ATOM 1739 C C . ASN A 1 219 ? 2.92 -27.672 -37 1 63.66 219 ASN A C 1
ATOM 1741 O O . ASN A 1 219 ? 3.061 -28.375 -36 1 63.66 219 ASN A O 1
ATOM 1745 N N . GLY A 1 220 ? 1.752 -27.531 -37.719 1 81.06 220 GLY A N 1
ATOM 1746 C CA . GLY A 1 220 ? 0.528 -28.188 -37.281 1 81.06 220 GLY A CA 1
ATOM 1747 C C . GLY A 1 220 ? -0.098 -27.516 -36.094 1 81.06 220 GLY A C 1
ATOM 1748 O O . GLY A 1 220 ? -1.237 -27.828 -35.719 1 81.06 220 GLY A O 1
ATOM 1749 N N . LEU A 1 221 ? 0.584 -26.656 -35.5 1 90.19 221 LEU A N 1
ATOM 1750 C CA . LEU A 1 221 ? 0.099 -26.031 -34.281 1 90.19 221 LEU A CA 1
ATOM 1751 C C . LEU A 1 221 ? -1.143 -25.188 -34.562 1 90.19 221 LEU A C 1
ATOM 1753 O O . LEU A 1 221 ? -2.029 -25.094 -33.688 1 90.19 221 LEU A O 1
ATOM 1757 N N . GLY A 1 222 ? -1.301 -24.625 -35.719 1 89.62 222 GLY A N 1
ATOM 1758 C CA . GLY A 1 222 ? -2.43 -23.797 -36.062 1 89.62 222 GLY A CA 1
ATOM 1759 C C . GLY A 1 222 ? -3.637 -24.578 -36.562 1 89.62 222 GLY A C 1
ATOM 1760 O O . GLY A 1 222 ? -4.648 -24 -36.938 1 89.62 222 GLY A O 1
ATOM 1761 N N . GLU A 1 223 ? -3.562 -25.859 -36.469 1 90.25 223 GLU A N 1
ATOM 1762 C CA . GLU A 1 223 ? -4.617 -26.703 -37 1 90.25 223 GLU A CA 1
ATOM 1763 C C . GLU A 1 223 ? -5.285 -27.531 -35.906 1 90.25 223 GLU A C 1
ATOM 1765 O O . GLU A 1 223 ? -5.641 -28.688 -36.125 1 90.25 223 GLU A O 1
ATOM 1770 N N . GLY A 1 224 ? -5.414 -27.016 -34.781 1 93.38 224 GLY A N 1
ATOM 1771 C CA . GLY A 1 224 ? -6.102 -27.703 -33.688 1 93.38 224 GLY A CA 1
ATOM 1772 C C . GLY A 1 224 ? -7.523 -28.094 -34.062 1 93.38 224 GLY A C 1
ATOM 1773 O O . GLY A 1 224 ? -8.18 -27.422 -34.844 1 93.38 224 GLY A O 1
ATOM 1774 N N . ASP A 1 225 ? -8.031 -29.062 -33.438 1 94.75 225 ASP A N 1
ATOM 1775 C CA . ASP A 1 225 ? -9.297 -29.688 -33.812 1 94.75 225 ASP A CA 1
ATOM 1776 C C . ASP A 1 225 ? -10.477 -28.938 -33.219 1 94.75 225 ASP A C 1
ATOM 1778 O O . ASP A 1 225 ? -11.633 -29.297 -33.469 1 94.75 225 ASP A O 1
ATOM 1782 N N . TYR A 1 226 ? -10.242 -27.953 -32.375 1 97.19 226 TYR A N 1
ATOM 1783 C CA . TYR A 1 226 ? -11.336 -27.234 -31.75 1 97.19 226 TYR A CA 1
ATOM 1784 C C . TYR A 1 226 ? -11.367 -25.781 -32.188 1 97.19 226 TYR A C 1
ATOM 1786 O O . TYR A 1 226 ? -10.32 -25.188 -32.5 1 97.19 226 TYR A O 1
ATOM 1794 N N . LEU A 1 227 ? -12.562 -25.219 -32.312 1 97.81 227 LEU A N 1
ATOM 1795 C CA . LEU A 1 227 ? -12.773 -23.781 -32.469 1 97.81 227 LEU A CA 1
ATOM 1796 C C . LEU A 1 227 ? -13.234 -23.141 -31.172 1 97.81 227 LEU A C 1
ATOM 1798 O O . LEU A 1 227 ? -14.234 -23.562 -30.594 1 97.81 227 LEU A O 1
ATOM 1802 N N . ILE A 1 228 ? -12.5 -22.172 -30.766 1 98.25 228 ILE A N 1
ATOM 1803 C CA . ILE A 1 228 ? -12.797 -21.516 -29.5 1 98.25 228 ILE A CA 1
ATOM 1804 C C . ILE A 1 228 ? -13.406 -20.141 -29.766 1 98.25 228 ILE A C 1
ATOM 1806 O O . ILE A 1 228 ? -12.867 -19.359 -30.562 1 98.25 228 ILE A O 1
ATOM 1810 N N . ASN A 1 229 ? -14.523 -19.812 -29.172 1 98.38 229 ASN A N 1
ATOM 1811 C CA . ASN A 1 229 ? -15.195 -18.516 -29.188 1 98.38 229 ASN A CA 1
ATOM 1812 C C . ASN A 1 229 ? -15.477 -18 -27.781 1 98.38 229 ASN A C 1
ATOM 1814 O O . ASN A 1 229 ? -15.945 -18.75 -26.922 1 98.38 229 ASN A O 1
ATOM 1818 N N . GLY A 1 230 ? -15.133 -16.812 -27.562 1 98.12 230 GLY A N 1
ATOM 1819 C CA . GLY A 1 230 ? -15.359 -16.234 -26.25 1 98.12 230 GLY A CA 1
ATOM 1820 C C . GLY A 1 230 ? -14.664 -14.906 -26.047 1 98.12 230 GLY A C 1
ATOM 1821 O O . GLY A 1 230 ? -14.266 -14.266 -27.031 1 98.12 230 GLY A O 1
ATOM 1822 N N . PHE A 1 231 ? -14.648 -14.383 -24.781 1 98 231 PHE A N 1
ATOM 1823 C CA . PHE A 1 231 ? -14.047 -13.109 -24.422 1 98 231 PHE A CA 1
ATOM 1824 C C . PHE A 1 231 ? -13.242 -13.242 -23.125 1 98 231 PHE A C 1
ATOM 1826 O O . PHE A 1 231 ? -13.773 -13.648 -22.094 1 98 231 PHE A O 1
ATOM 1833 N N . LYS A 1 232 ? -11.992 -12.961 -23.234 1 97.56 232 LYS A N 1
ATOM 1834 C CA . LYS A 1 232 ? -11.109 -12.961 -22.078 1 97.56 232 LYS A CA 1
ATOM 1835 C C . LYS A 1 232 ? -10.906 -11.547 -21.531 1 97.56 232 LYS A C 1
ATOM 1837 O O . LYS A 1 232 ? -10.516 -10.648 -22.281 1 97.56 232 LYS A O 1
ATOM 1842 N N . PHE A 1 233 ? -11.148 -11.367 -20.281 1 96.88 233 PHE A N 1
ATOM 1843 C CA . PHE A 1 233 ? -11.258 -10.047 -19.672 1 96.88 233 PHE A CA 1
ATOM 1844 C C . PHE A 1 233 ? -9.891 -9.547 -19.203 1 96.88 233 PHE A C 1
ATOM 1846 O O . PHE A 1 233 ? -9.641 -8.344 -19.188 1 96.88 233 PHE A O 1
ATOM 1853 N N . PHE A 1 234 ? -8.961 -10.422 -18.781 1 95.75 234 PHE A N 1
ATOM 1854 C CA . PHE A 1 234 ? -7.57 -10.125 -18.453 1 95.75 234 PHE A CA 1
ATOM 1855 C C . PHE A 1 234 ? -6.629 -11.117 -19.125 1 95.75 234 PHE A C 1
ATOM 1857 O O . PHE A 1 234 ? -6.742 -12.328 -18.922 1 95.75 234 PHE A O 1
ATOM 1864 N N . SER A 1 235 ? -5.758 -10.562 -19.891 1 94.81 235 SER A N 1
ATOM 1865 C CA . SER A 1 235 ? -4.645 -11.297 -20.484 1 94.81 235 SER A CA 1
ATOM 1866 C C . SER A 1 235 ? -3.322 -10.562 -20.281 1 94.81 235 SER A C 1
ATOM 1868 O O . SER A 1 235 ? -3.068 -9.547 -20.938 1 94.81 235 SER A O 1
ATOM 1870 N N . SER A 1 236 ? -2.379 -10.961 -19.391 1 88.81 236 SER A N 1
ATOM 1871 C CA . SER A 1 236 ? -1.148 -10.25 -19.062 1 88.81 236 SER A CA 1
ATOM 1872 C C . SER A 1 236 ? -0.02 -10.625 -20.016 1 88.81 236 SER A C 1
ATOM 1874 O O . SER A 1 236 ? 0.992 -9.922 -20.094 1 88.81 236 SER A O 1
ATOM 1876 N N . ALA A 1 237 ? 0.008 -11.633 -20.75 1 89.25 237 ALA A N 1
ATOM 1877 C CA . ALA A 1 237 ? 0.99 -12.008 -21.766 1 89.25 237 ALA A CA 1
ATOM 1878 C C . ALA A 1 237 ? 0.36 -12.031 -23.141 1 89.25 237 ALA A C 1
ATOM 1880 O O . ALA A 1 237 ? 0.466 -13.023 -23.875 1 89.25 237 ALA A O 1
ATOM 1881 N N . THR A 1 238 ? -0.086 -10.789 -23.438 1 91.12 238 THR A N 1
ATOM 1882 C CA . THR A 1 238 ? -0.844 -10.664 -24.672 1 91.12 238 THR A CA 1
ATOM 1883 C C . THR A 1 238 ? 0.079 -10.781 -25.891 1 91.12 238 THR A C 1
ATOM 1885 O O . THR A 1 238 ? -0.373 -11.094 -26.984 1 91.12 238 THR A O 1
ATOM 1888 N N . ASP A 1 239 ? 1.347 -10.586 -25.672 1 91.25 239 ASP A N 1
ATOM 1889 C CA . ASP A 1 239 ? 2.318 -10.695 -26.75 1 91.25 239 ASP A CA 1
ATOM 1890 C C . ASP A 1 239 ? 2.898 -12.109 -26.844 1 91.25 239 ASP A C 1
ATOM 1892 O O . ASP A 1 239 ? 3.92 -12.328 -27.5 1 91.25 239 ASP A O 1
ATOM 1896 N N . ALA A 1 240 ? 2.301 -13.055 -26.266 1 96.75 240 ALA A N 1
ATOM 1897 C CA . ALA A 1 240 ? 2.832 -14.414 -26.188 1 96.75 240 ALA A CA 1
ATOM 1898 C C . ALA A 1 240 ? 2.678 -15.125 -27.531 1 96.75 240 ALA A C 1
ATOM 1900 O O . ALA A 1 240 ? 1.946 -14.664 -28.406 1 96.75 240 ALA A O 1
ATOM 1901 N N . ASN A 1 241 ? 3.412 -16.203 -27.703 1 97 241 ASN A N 1
ATOM 1902 C CA . ASN A 1 241 ? 3.344 -17.031 -28.891 1 97 241 ASN A CA 1
ATOM 1903 C C . ASN A 1 241 ? 2.162 -17.984 -28.844 1 97 241 ASN A C 1
ATOM 1905 O O . ASN A 1 241 ? 1.53 -18.25 -29.875 1 97 241 ASN A O 1
ATOM 1909 N N . ILE A 1 242 ? 1.909 -18.484 -27.719 1 97.75 242 ILE A N 1
ATOM 1910 C CA . ILE A 1 242 ? 0.801 -19.422 -27.5 1 97.75 242 ILE A CA 1
ATOM 1911 C C . ILE A 1 242 ? 0.047 -19.047 -26.234 1 97.75 242 ILE A C 1
ATOM 1913 O O . ILE A 1 242 ? 0.468 -18.141 -25.5 1 97.75 242 ILE A O 1
ATOM 1917 N N . ALA A 1 243 ? -1.073 -19.688 -26.016 1 97.94 243 ALA A N 1
ATOM 1918 C CA . ALA A 1 243 ? -1.819 -19.531 -24.766 1 97.94 243 ALA A CA 1
ATOM 1919 C C . ALA A 1 243 ? -2.447 -20.844 -24.328 1 97.94 243 ALA A C 1
ATOM 1921 O O . ALA A 1 243 ? -2.822 -21.672 -25.172 1 97.94 243 ALA A O 1
ATOM 1922 N N . LEU A 1 244 ? -2.439 -21.047 -23.094 1 98.25 244 LEU A N 1
ATOM 1923 C CA . LEU A 1 244 ? -3.334 -22.031 -22.484 1 98.25 244 LEU A CA 1
ATOM 1924 C C . LEU A 1 244 ? -4.613 -21.375 -22 1 98.25 244 LEU A C 1
ATOM 1926 O O . LEU A 1 244 ? -4.562 -20.328 -21.328 1 98.25 244 LEU A O 1
ATOM 1930 N N . LEU A 1 245 ? -5.742 -21.922 -22.359 1 97.69 245 LEU A N 1
ATOM 1931 C CA . LEU A 1 245 ? -7.004 -21.297 -21.984 1 97.69 245 LEU A CA 1
ATOM 1932 C C . LEU A 1 245 ? -8.047 -22.359 -21.641 1 97.69 245 LEU A C 1
ATOM 1934 O O . LEU A 1 245 ? -7.957 -23.5 -22.109 1 97.69 245 LEU A O 1
ATOM 1938 N N . LEU A 1 246 ? -8.984 -21.969 -20.812 1 97.5 246 LEU A N 1
ATOM 1939 C CA . LEU A 1 246 ? -10.125 -22.812 -20.469 1 97.5 246 LEU A CA 1
ATOM 1940 C C . LEU A 1 246 ? -11.352 -22.453 -21.297 1 97.5 246 LEU A C 1
ATOM 1942 O O . LEU A 1 246 ? -11.586 -21.266 -21.578 1 97.5 246 LEU A O 1
ATOM 1946 N N . ALA A 1 247 ? -12.07 -23.422 -21.703 1 98 247 ALA A N 1
ATOM 1947 C CA . ALA A 1 247 ? -13.336 -23.25 -22.422 1 98 247 ALA A CA 1
ATOM 1948 C C . ALA A 1 247 ? -14.289 -24.406 -22.141 1 98 247 ALA A C 1
ATOM 1950 O O . ALA A 1 247 ? -13.852 -25.516 -21.859 1 98 247 ALA A O 1
ATOM 1951 N N . LYS A 1 248 ? -15.523 -24.125 -22.188 1 97.56 248 LYS A N 1
ATOM 1952 C CA . LYS A 1 248 ? -16.531 -25.156 -22.078 1 97.56 248 LYS A CA 1
ATOM 1953 C C . LYS A 1 248 ? -16.734 -25.875 -23.406 1 97.56 248 LYS A C 1
ATOM 1955 O O . LYS A 1 248 ? -16.688 -25.266 -24.469 1 97.56 248 LYS A O 1
ATOM 1960 N N . THR A 1 249 ? -16.969 -27.172 -23.281 1 96.62 249 THR A N 1
ATOM 1961 C CA . THR A 1 249 ? -17.344 -27.969 -24.453 1 96.62 249 THR A CA 1
ATOM 1962 C C . THR A 1 249 ? -18.844 -28.219 -24.484 1 96.62 249 THR A C 1
ATOM 1964 O O . THR A 1 249 ? -19.594 -27.641 -23.688 1 96.62 249 THR A O 1
ATOM 1967 N N . ALA A 1 250 ? -19.266 -29.062 -25.453 1 94 250 ALA A N 1
ATOM 1968 C CA . ALA A 1 250 ? -20.688 -29.328 -25.609 1 94 250 ALA A CA 1
ATOM 1969 C C . ALA A 1 250 ? -21.281 -29.938 -24.344 1 94 250 ALA A C 1
ATOM 1971 O O . ALA A 1 250 ? -22.469 -29.719 -24.047 1 94 250 ALA A O 1
ATOM 1972 N N . SER A 1 251 ? -20.484 -30.531 -23.531 1 95.06 251 SER A N 1
ATOM 1973 C CA . SER A 1 251 ? -20.938 -31.141 -22.297 1 95.06 251 SER A CA 1
ATOM 1974 C C . SER A 1 251 ? -21.234 -30.078 -21.234 1 95.06 251 SER A C 1
ATOM 1976 O O . SER A 1 251 ? -21.875 -30.359 -20.219 1 95.06 251 SER A O 1
ATOM 1978 N N . GLY A 1 252 ? -20.781 -28.938 -21.484 1 94.44 252 GLY A N 1
ATOM 1979 C CA . GLY A 1 252 ? -20.906 -27.875 -20.484 1 94.44 252 GLY A CA 1
ATOM 1980 C C . GLY A 1 252 ? -19.766 -27.859 -19.484 1 94.44 252 GLY A C 1
ATOM 1981 O O . GLY A 1 252 ? -19.703 -26.969 -18.625 1 94.44 252 GLY A O 1
ATOM 1982 N N . LYS A 1 253 ? -18.859 -28.734 -19.594 1 96.19 253 LYS A N 1
ATOM 1983 C CA . LYS A 1 253 ? -17.719 -28.828 -18.672 1 96.19 253 LYS A CA 1
ATOM 1984 C C . LYS A 1 253 ? -16.484 -28.172 -19.281 1 96.19 253 LYS A C 1
ATOM 1986 O O . LYS A 1 253 ? -16.406 -27.984 -20.5 1 96.19 253 LYS A O 1
ATOM 1991 N N . LEU A 1 254 ? -15.586 -27.859 -18.406 1 97.12 254 LEU A N 1
ATOM 1992 C CA . LEU A 1 254 ? -14.375 -27.156 -18.812 1 97.12 254 LEU A CA 1
ATOM 1993 C C . LEU A 1 254 ? -13.32 -28.141 -19.328 1 97.12 254 LEU A C 1
ATOM 1995 O O . LEU A 1 254 ? -13.164 -29.234 -18.766 1 97.12 254 LEU A O 1
ATOM 1999 N N . SER A 1 255 ? -12.68 -27.766 -20.312 1 98.12 255 SER A N 1
ATOM 2000 C CA . SER A 1 255 ? -11.477 -28.422 -20.797 1 98.12 255 SER A CA 1
ATOM 2001 C C . SER A 1 255 ? -10.344 -27.422 -21 1 98.12 255 SER A C 1
ATOM 2003 O O . SER A 1 255 ? -10.586 -26.203 -21.031 1 98.12 255 SER A O 1
ATOM 2005 N N . LEU A 1 256 ? -9.094 -27.891 -21 1 98.44 256 LEU A N 1
ATOM 2006 C CA . LEU A 1 256 ? -7.918 -27.062 -21.234 1 98.44 256 LEU A CA 1
ATOM 2007 C C . LEU A 1 256 ? -7.48 -27.141 -22.703 1 98.44 256 LEU A C 1
ATOM 2009 O O . LEU A 1 256 ? -7.453 -28.219 -23.281 1 98.44 256 LEU A O 1
ATOM 2013 N N . PHE A 1 257 ? -7.219 -26 -23.266 1 98.56 257 PHE A N 1
ATOM 2014 C CA . PHE A 1 257 ? -6.797 -25.938 -24.656 1 98.56 257 PHE A CA 1
ATOM 2015 C C . PHE A 1 257 ? -5.5 -25.156 -24.797 1 98.56 257 PHE A C 1
ATOM 2017 O O . PHE A 1 257 ? -5.195 -24.297 -23.969 1 98.56 257 PHE A O 1
ATOM 2024 N N . LEU A 1 258 ? -4.703 -25.484 -25.75 1 98.5 258 LEU A N 1
ATOM 2025 C CA . LEU A 1 258 ? -3.51 -24.766 -26.156 1 98.5 258 LEU A CA 1
ATOM 2026 C C . LEU A 1 258 ? -3.664 -24.234 -27.594 1 98.5 258 LEU A C 1
ATOM 2028 O O . LEU A 1 258 ? -4.109 -24.969 -28.469 1 98.5 258 LEU A O 1
ATOM 2032 N N . ALA A 1 259 ? -3.383 -23 -27.828 1 97.56 259 ALA A N 1
ATOM 2033 C CA . ALA A 1 259 ? -3.508 -22.422 -29.172 1 97.56 259 ALA A CA 1
ATOM 2034 C C . ALA A 1 259 ? -2.416 -21.391 -29.422 1 97.56 259 ALA A C 1
ATOM 2036 O O . ALA A 1 259 ? -2.043 -20.641 -28.516 1 97.56 259 ALA A O 1
ATOM 2037 N N . PRO A 1 260 ? -1.851 -21.391 -30.625 1 97.31 260 PRO A N 1
ATOM 2038 C CA . PRO A 1 260 ? -1.043 -20.219 -31 1 97.31 260 PRO A CA 1
ATOM 2039 C C . PRO A 1 260 ? -1.882 -18.969 -31.203 1 97.31 260 PRO A C 1
ATOM 2041 O O . PRO A 1 260 ? -3.045 -19.047 -31.594 1 97.31 260 PRO A O 1
ATOM 2044 N N . LEU A 1 261 ? -1.312 -17.844 -30.906 1 97 261 LEU A N 1
ATOM 2045 C CA . LEU A 1 261 ? -2.059 -16.609 -31.062 1 97 261 LEU A CA 1
ATOM 2046 C C . LEU A 1 261 ? -2.127 -16.203 -32.531 1 97 261 LEU A C 1
ATOM 2048 O O . LEU A 1 261 ? -3.053 -15.508 -32.969 1 97 261 LEU A O 1
ATOM 2052 N N . ARG A 1 262 ? -1.117 -16.656 -33.25 1 95.44 262 ARG A N 1
ATOM 2053 C CA . ARG A 1 262 ? -1.021 -16.375 -34.688 1 95.44 262 ARG A CA 1
ATOM 2054 C C . ARG A 1 262 ? -0.724 -17.656 -35.469 1 95.44 262 ARG A C 1
ATOM 2056 O O . ARG A 1 262 ? -0.277 -18.656 -34.875 1 95.44 262 ARG A O 1
ATOM 2063 N N . LYS A 1 263 ? -1.022 -17.562 -36.688 1 92.31 263 LYS A N 1
ATOM 2064 C CA . LYS A 1 263 ? -0.696 -18.688 -37.562 1 92.31 263 LYS A CA 1
ATOM 2065 C C . LYS A 1 263 ? -0.143 -18.203 -38.906 1 92.31 263 LYS A C 1
ATOM 2067 O O . LYS A 1 263 ? -0.352 -17.047 -39.281 1 92.31 263 LYS A O 1
ATOM 2072 N N . THR A 1 264 ? 0.636 -19.047 -39.469 1 89.94 264 THR A N 1
ATOM 2073 C CA . THR A 1 264 ? 1.215 -18.734 -40.781 1 89.94 264 THR A CA 1
ATOM 2074 C C . THR A 1 264 ? 0.337 -19.281 -41.906 1 89.94 264 THR A C 1
ATOM 2076 O O . THR A 1 264 ? -0.069 -20.438 -41.875 1 89.94 264 THR A O 1
ATOM 2079 N N . VAL A 1 265 ? 0.048 -18.391 -42.781 1 87.38 265 VAL A N 1
ATOM 2080 C CA . VAL A 1 265 ? -0.687 -18.797 -43.969 1 87.38 265 VAL A CA 1
ATOM 2081 C C . VAL A 1 265 ? 0.13 -18.469 -45.219 1 87.38 265 VAL A C 1
ATOM 2083 O O . VAL A 1 265 ? 0.984 -17.578 -45.188 1 87.38 265 VAL A O 1
ATOM 2086 N N . VAL A 1 266 ? -0.012 -19.297 -46.188 1 85.12 266 VAL A N 1
ATOM 2087 C CA . VAL A 1 266 ? 0.652 -19.047 -47.469 1 85.12 266 VAL A CA 1
ATOM 2088 C C . VAL A 1 266 ? -0.369 -18.578 -48.5 1 85.12 266 VAL A C 1
ATOM 2090 O O . VAL A 1 266 ? -1.344 -19.281 -48.781 1 85.12 266 VAL A O 1
ATOM 2093 N N . GLY A 1 267 ? -0.18 -17.375 -48.938 1 77.44 267 GLY A N 1
ATOM 2094 C CA . GLY A 1 267 ? -1.087 -16.797 -49.906 1 77.44 267 GLY A CA 1
ATOM 2095 C C . GLY A 1 267 ? -0.846 -17.312 -51.312 1 77.44 267 GLY A C 1
ATOM 2096 O O . GLY A 1 267 ? 0.006 -18.172 -51.531 1 77.44 267 GLY A O 1
ATOM 2097 N N . SER A 1 268 ? -1.622 -16.719 -52.281 1 84.69 268 SER A N 1
ATOM 2098 C CA . SER A 1 268 ? -1.521 -17.078 -53.688 1 84.69 268 SER A CA 1
ATOM 2099 C C . SER A 1 268 ? -0.146 -16.734 -54.25 1 84.69 268 SER A C 1
ATOM 2101 O O . SER A 1 268 ? 0.312 -17.359 -55.219 1 84.69 268 SER A O 1
ATOM 2103 N N . ASP A 1 269 ? 0.476 -15.867 -53.688 1 85.19 269 ASP A N 1
ATOM 2104 C CA . ASP A 1 269 ? 1.79 -15.43 -54.156 1 85.19 269 ASP A CA 1
ATOM 2105 C C . ASP A 1 269 ? 2.891 -16.359 -53.625 1 85.19 269 ASP A C 1
ATOM 2107 O O . ASP A 1 269 ? 4.062 -16.172 -53.969 1 85.19 269 ASP A O 1
ATOM 2111 N N . GLY A 1 270 ? 2.531 -17.375 -52.844 1 84.69 270 GLY A N 1
ATOM 2112 C CA . GLY A 1 270 ? 3.473 -18.344 -52.344 1 84.69 270 GLY A CA 1
ATOM 2113 C C . GLY A 1 270 ? 4.242 -17.859 -51.125 1 84.69 270 GLY A C 1
ATOM 2114 O O . GLY A 1 270 ? 5.008 -18.625 -50.531 1 84.69 270 GLY A O 1
ATOM 2115 N N . ALA A 1 271 ? 4.035 -16.688 -50.75 1 86.81 271 ALA A N 1
ATOM 2116 C CA . ALA A 1 271 ? 4.781 -16.109 -49.625 1 86.81 271 ALA A CA 1
ATOM 2117 C C . ALA A 1 271 ? 4.047 -16.344 -48.312 1 86.81 271 ALA A C 1
ATOM 2119 O O . ALA A 1 271 ? 2.832 -16.156 -48.219 1 86.81 271 ALA A O 1
ATOM 2120 N N . PRO A 1 272 ? 4.781 -16.844 -47.312 1 88.62 272 PRO A N 1
ATOM 2121 C CA . PRO A 1 272 ? 4.148 -17.016 -46 1 88.62 272 PRO A CA 1
ATOM 2122 C C . PRO A 1 272 ? 3.844 -15.695 -45.312 1 88.62 272 PRO A C 1
ATOM 2124 O O . PRO A 1 272 ? 4.621 -14.742 -45.406 1 88.62 272 PRO A O 1
ATOM 2127 N N . ARG A 1 273 ? 2.688 -15.57 -44.75 1 89.44 273 ARG A N 1
ATOM 2128 C CA . ARG A 1 273 ? 2.291 -14.406 -43.969 1 89.44 273 ARG A CA 1
ATOM 2129 C C . ARG A 1 273 ? 1.66 -14.828 -42.656 1 89.44 273 ARG A C 1
ATOM 2131 O O . ARG A 1 273 ? 0.979 -15.852 -42.594 1 89.44 273 ARG A O 1
ATOM 2138 N N . GLU A 1 274 ? 1.963 -14.039 -41.594 1 91.94 274 GLU A N 1
ATOM 2139 C CA . GLU A 1 274 ? 1.357 -14.297 -40.281 1 91.94 274 GLU A CA 1
ATOM 2140 C C . GLU A 1 274 ? -0.01 -13.625 -40.188 1 91.94 274 GLU A C 1
ATOM 2142 O O . GLU A 1 274 ? -0.172 -12.461 -40.562 1 91.94 274 GLU A O 1
ATOM 2147 N N . VAL A 1 275 ? -1.013 -14.336 -39.719 1 94.44 275 VAL A N 1
ATOM 2148 C CA . VAL A 1 275 ? -2.355 -13.812 -39.5 1 94.44 275 VAL A CA 1
ATOM 2149 C C . VAL A 1 275 ? -2.834 -14.219 -38.094 1 94.44 275 VAL A C 1
ATOM 2151 O O . VAL A 1 275 ? -2.23 -15.086 -37.438 1 94.44 275 VAL A O 1
ATOM 2154 N N . THR A 1 276 ? -3.906 -13.586 -37.688 1 96.06 276 THR A N 1
ATOM 2155 C CA . THR A 1 276 ? -4.484 -13.93 -36.375 1 96.06 276 THR A CA 1
ATOM 2156 C C . THR A 1 276 ? -5.047 -15.352 -36.406 1 96.06 276 THR A C 1
ATOM 2158 O O . THR A 1 276 ? -5.578 -15.797 -37.406 1 96.06 276 THR A O 1
ATOM 2161 N N . ASN A 1 277 ? -4.848 -16.078 -35.312 1 96.88 277 ASN A N 1
ATOM 2162 C CA . ASN A 1 277 ? -5.582 -17.312 -35.094 1 96.88 277 ASN A CA 1
ATOM 2163 C C . ASN A 1 277 ? -6.895 -17.062 -34.344 1 96.88 277 ASN A C 1
ATOM 2165 O O . ASN A 1 277 ? -7.18 -17.688 -33.344 1 96.88 277 ASN A O 1
ATOM 2169 N N . GLY A 1 278 ? -7.613 -16.078 -34.812 1 97.12 278 GLY A N 1
ATOM 2170 C CA . GLY A 1 278 ? -8.93 -15.812 -34.25 1 97.12 278 GLY A CA 1
ATOM 2171 C C . GLY A 1 278 ? -8.891 -14.977 -33 1 97.12 278 GLY A C 1
ATOM 2172 O O . GLY A 1 278 ? -9.891 -14.852 -32.281 1 97.12 278 GLY A O 1
ATOM 2173 N N . VAL A 1 279 ? -7.75 -14.398 -32.656 1 97.12 279 VAL A N 1
ATOM 2174 C CA . VAL A 1 279 ? -7.586 -13.578 -31.453 1 97.12 279 VAL A CA 1
ATOM 2175 C C . VAL A 1 279 ? -7.516 -12.109 -31.844 1 97.12 279 VAL A C 1
ATOM 2177 O O . VAL A 1 279 ? -6.691 -11.719 -32.688 1 97.12 279 VAL A O 1
ATOM 2180 N N . ARG A 1 280 ? -8.336 -11.273 -31.266 1 97.12 280 ARG A N 1
ATOM 2181 C CA . ARG A 1 280 ? -8.289 -9.828 -31.469 1 97.12 280 ARG A CA 1
ATOM 2182 C C . ARG A 1 280 ? -8.234 -9.102 -30.125 1 97.12 280 ARG A C 1
ATOM 2184 O O . ARG A 1 280 ? -8.93 -9.469 -29.188 1 97.12 280 ARG A O 1
ATOM 2191 N N . ILE A 1 281 ? -7.348 -8.148 -30.047 1 97.56 281 ILE A N 1
ATOM 2192 C CA . ILE A 1 281 ? -7.227 -7.324 -28.844 1 97.56 281 ILE A CA 1
ATOM 2193 C C . ILE A 1 281 ? -8.328 -6.266 -28.828 1 97.56 281 ILE A C 1
ATOM 2195 O O . ILE A 1 281 ? -8.406 -5.43 -29.734 1 97.56 281 ILE A O 1
ATOM 2199 N N . HIS A 1 282 ? -9.195 -6.316 -27.875 1 97.06 282 HIS A N 1
ATOM 2200 C CA . HIS A 1 282 ? -10.258 -5.328 -27.734 1 97.06 282 HIS A CA 1
ATOM 2201 C C . HIS A 1 282 ? -9.719 -4.012 -27.188 1 97.06 282 HIS A C 1
ATOM 2203 O O . HIS A 1 282 ? -9.961 -2.947 -27.75 1 97.06 282 HIS A O 1
ATOM 2209 N N . ARG A 1 283 ? -9.008 -4.074 -26.125 1 95.81 283 ARG A N 1
ATOM 2210 C CA . ARG A 1 283 ? -8.328 -2.92 -25.531 1 95.81 283 ARG A CA 1
ATOM 2211 C C . ARG A 1 283 ? -7.309 -3.354 -24.484 1 95.81 283 ARG A C 1
ATOM 2213 O O . ARG A 1 283 ? -7.367 -4.477 -23.984 1 95.81 283 ARG A O 1
ATOM 2220 N N . LEU A 1 284 ? -6.32 -2.473 -24.266 1 97.12 284 LEU A N 1
ATOM 2221 C CA . LEU A 1 284 ? -5.371 -2.666 -23.172 1 97.12 284 LEU A CA 1
ATOM 2222 C C . LEU A 1 284 ? -5.926 -2.111 -21.859 1 97.12 284 LEU A C 1
ATOM 2224 O O . LEU A 1 284 ? -6.719 -1.165 -21.875 1 97.12 284 LEU A O 1
ATOM 2228 N N . LYS A 1 285 ? -5.57 -2.773 -20.781 1 96.5 285 LYS A N 1
ATOM 2229 C CA . LYS A 1 285 ? -5.965 -2.309 -19.453 1 96.5 285 LYS A CA 1
ATOM 2230 C C . LYS A 1 285 ? -5.047 -1.194 -18.953 1 96.5 285 LYS A C 1
ATOM 2232 O O . LYS A 1 285 ? -3.828 -1.268 -19.125 1 96.5 285 LYS A O 1
ATOM 2237 N N . ASN A 1 286 ? -5.645 -0.069 -18.438 1 96.56 286 ASN A N 1
ATOM 2238 C CA . ASN A 1 286 ? -4.891 0.938 -17.703 1 96.56 286 ASN A CA 1
ATOM 2239 C C . ASN A 1 286 ? -4.797 0.593 -16.219 1 96.56 286 ASN A C 1
ATOM 2241 O O . ASN A 1 286 ? -5.785 0.695 -15.492 1 96.56 286 ASN A O 1
ATOM 2245 N N . LYS A 1 287 ? -3.584 0.233 -15.805 1 96.69 287 LYS A N 1
ATOM 2246 C CA . LYS A 1 287 ? -3.412 -0.372 -14.484 1 96.69 287 LYS A CA 1
ATOM 2247 C C . LYS A 1 287 ? -2.652 0.561 -13.547 1 96.69 287 LYS A C 1
ATOM 2249 O O . LYS A 1 287 ? -1.987 1.496 -13.992 1 96.69 287 LYS A O 1
ATOM 2254 N N . LEU A 1 288 ? -2.771 0.317 -12.188 1 97.81 288 LEU A N 1
ATOM 2255 C CA . LEU A 1 288 ? -2.014 1.024 -11.164 1 97.81 288 LEU A CA 1
ATOM 2256 C C . LEU A 1 288 ? -0.514 0.841 -11.375 1 97.81 288 LEU A C 1
ATOM 2258 O O . LEU A 1 288 ? 0.25 1.807 -11.297 1 97.81 288 LEU A O 1
ATOM 2262 N N . GLY A 1 289 ? -0.082 -0.281 -11.516 1 97.25 289 GLY A N 1
ATOM 2263 C CA . GLY A 1 289 ? 1.287 -0.695 -11.773 1 97.25 289 GLY A CA 1
ATOM 2264 C C . GLY A 1 289 ? 1.408 -1.654 -12.945 1 97.25 289 GLY A C 1
ATOM 2265 O O . GLY A 1 289 ? 0.526 -1.708 -13.805 1 97.25 289 GLY A O 1
ATOM 2266 N N . THR A 1 290 ? 2.553 -2.256 -13.031 1 96.94 290 THR A N 1
ATOM 2267 C CA . THR A 1 290 ? 2.857 -3.182 -14.117 1 96.94 290 THR A CA 1
ATOM 2268 C C . THR A 1 290 ? 2.596 -2.533 -15.469 1 96.94 290 THR A C 1
ATOM 2270 O O . THR A 1 290 ? 1.975 -3.141 -16.344 1 96.94 290 THR A O 1
ATOM 2273 N N . LYS A 1 291 ? 2.98 -1.358 -15.555 1 95.62 291 LYS A N 1
ATOM 2274 C CA . LYS A 1 291 ? 2.656 -0.537 -16.719 1 95.62 291 LYS A CA 1
ATOM 2275 C C . LYS A 1 291 ? 3.375 -1.041 -17.969 1 95.62 291 LYS A C 1
ATOM 2277 O O . LYS A 1 291 ? 2.871 -0.897 -19.078 1 95.62 291 LYS A O 1
ATOM 2282 N N . GLU A 1 292 ? 4.508 -1.665 -17.75 1 95.88 292 GLU A N 1
ATOM 2283 C CA . GLU A 1 292 ? 5.309 -2.188 -18.859 1 95.88 292 GLU A CA 1
ATOM 2284 C C . GLU A 1 292 ? 4.676 -3.439 -19.453 1 95.88 292 GLU A C 1
ATOM 2286 O O . GLU A 1 292 ? 4.961 -3.797 -20.594 1 95.88 292 GLU A O 1
ATOM 2291 N N . LEU A 1 293 ? 3.9 -4.129 -18.672 1 96.88 293 LEU A N 1
ATOM 2292 C CA . LEU A 1 293 ? 3.268 -5.391 -19.047 1 96.88 293 LEU A CA 1
ATOM 2293 C C . LEU A 1 293 ? 1.968 -5.148 -19.797 1 96.88 293 LEU A C 1
ATOM 2295 O O . LEU A 1 293 ? 1.039 -4.535 -19.266 1 96.88 293 LEU A O 1
ATOM 2299 N N . PRO A 1 294 ? 1.914 -5.57 -21.078 1 96.62 294 PRO A N 1
ATOM 2300 C CA . PRO A 1 294 ? 0.639 -5.418 -21.797 1 96.62 294 PRO A CA 1
ATOM 2301 C C . PRO A 1 294 ? -0.439 -6.367 -21.266 1 96.62 294 PRO A C 1
ATOM 2303 O O . PRO A 1 294 ? -0.302 -7.586 -21.391 1 96.62 294 PRO A O 1
ATOM 2306 N N . THR A 1 295 ? -1.413 -5.863 -20.594 1 96.94 295 THR A N 1
ATOM 2307 C CA . THR A 1 295 ? -2.604 -6.59 -20.172 1 96.94 295 THR A CA 1
ATOM 2308 C C . THR A 1 295 ? -3.824 -6.156 -20.969 1 96.94 295 THR A C 1
ATOM 2310 O O . THR A 1 295 ? -4.09 -4.957 -21.109 1 96.94 295 THR A O 1
ATOM 2313 N N . ALA A 1 296 ? -4.535 -7.176 -21.562 1 97.56 296 ALA A N 1
ATOM 2314 C CA . ALA A 1 296 ? -5.551 -6.785 -22.531 1 97.56 296 ALA A CA 1
ATOM 2315 C C . ALA A 1 296 ? -6.832 -7.598 -22.344 1 97.56 296 ALA A C 1
ATOM 2317 O O . ALA A 1 296 ? -6.828 -8.625 -21.656 1 97.56 296 ALA A O 1
ATOM 2318 N N . GLU A 1 297 ? -7.902 -7.082 -22.891 1 97.62 297 GLU A N 1
ATOM 2319 C CA . GLU A 1 297 ? -9.117 -7.82 -23.203 1 97.62 297 GLU A CA 1
ATOM 2320 C C . GLU A 1 297 ? -9.039 -8.43 -24.609 1 97.62 297 GLU A C 1
ATOM 2322 O O . GLU A 1 297 ? -8.633 -7.766 -25.562 1 97.62 297 GLU A O 1
ATOM 2327 N N . LEU A 1 298 ? -9.391 -9.695 -24.641 1 97.94 298 LEU A N 1
ATOM 2328 C CA . LEU A 1 298 ? -9.258 -10.398 -25.922 1 97.94 298 LEU A CA 1
ATOM 2329 C C . LEU A 1 298 ? -10.602 -10.984 -26.359 1 97.94 298 LEU A C 1
ATOM 2331 O O . LEU A 1 298 ? -11.328 -11.547 -25.531 1 97.94 298 LEU A O 1
ATOM 2335 N N . GLU A 1 299 ? -10.93 -10.797 -27.562 1 98.12 299 GLU A N 1
ATOM 2336 C CA . GLU A 1 299 ? -12.039 -11.516 -28.188 1 98.12 299 GLU A CA 1
ATOM 2337 C C . GLU A 1 299 ? -11.547 -12.688 -29.016 1 98.12 299 GLU A C 1
ATOM 2339 O O . GLU A 1 299 ? -10.633 -12.531 -29.828 1 98.12 299 GLU A O 1
ATOM 2344 N N . LEU A 1 300 ? -12.055 -13.82 -28.781 1 98.19 300 LEU A N 1
ATOM 2345 C CA . LEU A 1 300 ? -11.742 -15.039 -29.531 1 98.19 300 LEU A CA 1
ATOM 2346 C C . LEU A 1 300 ? -12.867 -15.398 -30.484 1 98.19 300 LEU A C 1
ATOM 2348 O O . LEU A 1 300 ? -14.016 -15.539 -30.078 1 98.19 300 LEU A O 1
ATOM 2352 N N . ARG A 1 301 ? -12.547 -15.492 -31.719 1 97.5 301 ARG A N 1
ATOM 2353 C CA . ARG A 1 301 ? -13.492 -15.883 -32.781 1 97.5 301 ARG A CA 1
ATOM 2354 C C . ARG A 1 301 ? -12.93 -17.016 -33.625 1 97.5 301 ARG A C 1
ATOM 2356 O O . ARG A 1 301 ? -12.078 -16.797 -34.469 1 97.5 301 ARG A O 1
ATOM 2363 N N . ASP A 1 302 ? -13.453 -18.125 -33.438 1 97.25 302 ASP A N 1
ATOM 2364 C CA . ASP A 1 302 ? -13.062 -19.312 -34.188 1 97.25 302 ASP A CA 1
ATOM 2365 C C . ASP A 1 302 ? -11.562 -19.562 -34.062 1 97.25 302 ASP A C 1
ATOM 2367 O O . ASP A 1 302 ? -10.883 -19.828 -35.062 1 97.25 302 ASP A O 1
ATOM 2371 N N . MET A 1 303 ? -11.031 -19.375 -32.938 1 97.81 303 MET A N 1
ATOM 2372 C CA . MET A 1 303 ? -9.633 -19.688 -32.656 1 97.81 303 MET A CA 1
ATOM 2373 C C . MET A 1 303 ? -9.391 -21.203 -32.719 1 97.81 303 MET A C 1
ATOM 2375 O O . MET A 1 303 ? -10.062 -21.953 -32 1 97.81 303 MET A O 1
ATOM 2379 N N . ARG A 1 304 ? -8.484 -21.609 -33.531 1 96.94 304 ARG A N 1
ATOM 2380 C CA . ARG A 1 304 ? -8.141 -23.031 -33.594 1 96.94 304 ARG A CA 1
ATOM 2381 C C . ARG A 1 304 ? -7.242 -23.438 -32.438 1 96.94 304 ARG A C 1
ATOM 2383 O O . ARG A 1 304 ? -6.219 -22.781 -32.188 1 96.94 304 ARG A O 1
ATOM 2390 N N . ALA A 1 305 ? -7.613 -24.5 -31.734 1 97.81 305 ALA A N 1
ATOM 2391 C CA . ALA A 1 305 ? -6.895 -24.875 -30.516 1 97.81 305 ALA A CA 1
ATOM 2392 C C . ALA A 1 305 ? -6.82 -26.391 -30.375 1 97.81 305 ALA A C 1
ATOM 2394 O O . ALA A 1 305 ? -7.605 -27.109 -31 1 97.81 305 ALA A O 1
ATOM 2395 N N . HIS A 1 306 ? -5.84 -26.828 -29.656 1 97.31 306 HIS A N 1
ATOM 2396 C CA . HIS A 1 306 ? -5.625 -28.234 -29.344 1 97.31 306 HIS A CA 1
ATOM 2397 C C . HIS A 1 306 ? -6.098 -28.547 -27.922 1 97.31 306 HIS A C 1
ATOM 2399 O O . HIS A 1 306 ? -5.824 -27.797 -26.984 1 97.31 306 HIS A O 1
ATOM 2405 N N . LEU A 1 307 ? -6.84 -29.641 -27.797 1 97.56 307 LEU A N 1
ATOM 2406 C CA . LEU A 1 307 ? -7.199 -30.141 -26.469 1 97.56 307 LEU A CA 1
ATOM 2407 C C . LEU A 1 307 ? -5.957 -30.578 -25.703 1 97.56 307 LEU A C 1
ATOM 2409 O O . LEU A 1 307 ? -5.102 -31.281 -26.25 1 97.56 307 LEU A O 1
ATOM 2413 N N . VAL A 1 308 ? -5.781 -30.125 -24.531 1 98.06 308 VAL A N 1
ATOM 2414 C CA . VAL A 1 308 ? -4.707 -30.562 -23.656 1 98.06 308 VAL A CA 1
ATOM 2415 C C . VAL A 1 308 ? -5.277 -31.453 -22.547 1 98.06 308 VAL A C 1
ATOM 2417 O O . VAL A 1 308 ? -6.109 -31.016 -21.75 1 98.06 308 VAL A O 1
ATOM 2420 N N . GLY A 1 309 ? -4.781 -32.656 -22.438 1 96.81 309 GLY A N 1
ATOM 2421 C CA . GLY A 1 309 ? -5.301 -33.562 -21.438 1 96.81 309 GLY A CA 1
ATOM 2422 C C . GLY A 1 309 ? -6.676 -34.125 -21.781 1 96.81 309 GLY A C 1
ATOM 2423 O O . GLY A 1 309 ? -7.117 -34.031 -22.922 1 96.81 309 GLY A O 1
ATOM 2424 N N . PRO A 1 310 ? -7.379 -34.719 -20.75 1 96.56 310 PRO A N 1
ATOM 2425 C CA . PRO A 1 310 ? -8.68 -35.312 -21.016 1 96.56 310 PRO A CA 1
ATOM 2426 C C . PRO A 1 310 ? -9.797 -34.281 -21.188 1 96.56 310 PRO A C 1
ATOM 2428 O O . PRO A 1 310 ? -9.805 -33.281 -20.516 1 96.56 310 PRO A O 1
ATOM 2431 N N . LEU A 1 311 ? -10.688 -34.656 -22.125 1 97 311 LEU A N 1
ATOM 2432 C CA . LEU A 1 311 ? -11.891 -33.844 -22.312 1 97 311 LEU A CA 1
ATOM 2433 C C . LEU A 1 311 ? -12.648 -33.688 -21 1 97 311 LEU A C 1
ATOM 2435 O O . LEU A 1 311 ? -12.766 -34.625 -20.219 1 97 311 LEU A O 1
ATOM 2439 N N . ASP A 1 312 ? -13.094 -32.469 -20.734 1 96.75 312 ASP A N 1
ATOM 2440 C CA . ASP A 1 312 ? -13.961 -32.094 -19.625 1 96.75 312 ASP A CA 1
ATOM 2441 C C . ASP A 1 312 ? -13.219 -32.188 -18.297 1 96.75 312 ASP A C 1
ATOM 2443 O O . ASP A 1 312 ? -13.836 -32.312 -17.234 1 96.75 312 ASP A O 1
ATOM 2447 N N . ALA A 1 313 ? -11.883 -32.156 -18.391 1 97.44 313 ALA A N 1
ATOM 2448 C CA . ALA A 1 313 ? -11.039 -32.188 -17.203 1 97.44 313 ALA A CA 1
ATOM 2449 C C . ALA A 1 313 ? -10.109 -30.969 -17.172 1 97.44 313 ALA A C 1
ATOM 2451 O O . ALA A 1 313 ? -8.914 -31.094 -16.891 1 97.44 313 ALA A O 1
ATOM 2452 N N . GLY A 1 314 ? -10.695 -29.859 -17.5 1 96.25 314 GLY A N 1
ATOM 2453 C CA . GLY A 1 314 ? -9.914 -28.641 -17.641 1 96.25 314 GLY A CA 1
ATOM 2454 C C . GLY A 1 314 ? -9.203 -28.219 -16.375 1 96.25 314 GLY A C 1
ATOM 2455 O O . GLY A 1 314 ? -8.008 -27.922 -16.391 1 96.25 314 GLY A O 1
ATOM 2456 N N . ILE A 1 315 ? -9.875 -28.266 -15.211 1 93.69 315 ILE A N 1
ATOM 2457 C CA . ILE A 1 315 ? -9.359 -27.719 -13.953 1 93.69 315 ILE A CA 1
ATOM 2458 C C . ILE A 1 315 ? -8.242 -28.625 -13.43 1 93.69 315 ILE A C 1
ATOM 2460 O O . ILE A 1 315 ? -7.141 -28.141 -13.141 1 93.69 315 ILE A O 1
ATOM 2464 N N . PRO A 1 316 ? -8.445 -29.922 -13.344 1 94.5 316 PRO A N 1
ATOM 2465 C CA . PRO A 1 316 ? -7.336 -30.766 -12.898 1 94.5 316 PRO A CA 1
ATOM 2466 C C . PRO A 1 316 ? -6.133 -30.703 -13.836 1 94.5 316 PRO A C 1
ATOM 2468 O O . PRO A 1 316 ? -4.988 -30.828 -13.398 1 94.5 316 PRO A O 1
ATOM 2471 N N . THR A 1 317 ? -6.426 -30.5 -15.125 1 96.69 317 THR A N 1
ATOM 2472 C CA . THR A 1 317 ? -5.355 -30.484 -16.109 1 96.69 317 THR A CA 1
ATOM 2473 C C . THR A 1 317 ? -4.5 -29.234 -15.969 1 96.69 317 THR A C 1
ATOM 2475 O O . THR A 1 317 ? -3.285 -29.266 -16.172 1 96.69 317 THR A O 1
ATOM 2478 N N . ILE A 1 318 ? -5.098 -28.109 -15.641 1 96.19 318 ILE A N 1
ATOM 2479 C CA . ILE A 1 318 ? -4.359 -26.844 -15.617 1 96.19 318 ILE A CA 1
ATOM 2480 C C . ILE A 1 318 ? -3.768 -26.609 -14.234 1 96.19 318 ILE A C 1
ATOM 2482 O O . ILE A 1 318 ? -2.912 -25.75 -14.047 1 96.19 318 ILE A O 1
ATOM 2486 N N . ALA A 1 319 ? -4.094 -27.344 -13.219 1 93.31 319 ALA A N 1
ATOM 2487 C CA . ALA A 1 319 ? -3.744 -27.141 -11.812 1 93.31 319 ALA A CA 1
ATOM 2488 C C . ALA A 1 319 ? -2.232 -27.016 -11.633 1 93.31 319 ALA A C 1
ATOM 2490 O O . ALA A 1 319 ? -1.755 -26.156 -10.898 1 93.31 319 ALA A O 1
ATOM 2491 N N . PRO A 1 320 ? -1.454 -27.844 -12.297 1 94.56 320 PRO A N 1
ATOM 2492 C CA . PRO A 1 320 ? -0.005 -27.719 -12.133 1 94.56 320 PRO A CA 1
ATOM 2493 C C . PRO A 1 320 ? 0.515 -26.344 -12.555 1 94.56 320 PRO A C 1
ATOM 2495 O O . PRO A 1 320 ? 1.47 -25.828 -11.961 1 94.56 320 PRO A O 1
ATOM 2498 N N . LEU A 1 321 ? -0.083 -25.797 -13.578 1 96.5 321 LEU A N 1
ATOM 2499 C CA . LEU A 1 321 ? 0.294 -24.469 -14.031 1 96.5 321 LEU A CA 1
ATOM 2500 C C . LEU A 1 321 ? 0.055 -23.438 -12.93 1 96.5 321 LEU A C 1
ATOM 2502 O O . LEU A 1 321 ? 0.898 -22.562 -12.695 1 96.5 321 LEU A O 1
ATOM 2506 N N . LEU A 1 322 ? -1.022 -23.562 -12.242 1 94.31 322 LEU A N 1
ATOM 2507 C CA . LEU A 1 322 ? -1.369 -22.609 -11.195 1 94.31 322 LEU A CA 1
ATOM 2508 C C . LEU A 1 322 ? -0.376 -22.672 -10.039 1 94.31 322 LEU A C 1
ATOM 2510 O O . LEU A 1 322 ? -0.042 -21.656 -9.438 1 94.31 322 LEU A O 1
ATOM 2514 N N . ASN A 1 323 ? 0.083 -23.828 -9.727 1 95.19 323 ASN A N 1
ATOM 2515 C CA . ASN A 1 323 ? 1.089 -23.984 -8.68 1 95.19 323 ASN A CA 1
ATOM 2516 C C . ASN A 1 323 ? 2.393 -23.281 -9.055 1 95.19 323 ASN A C 1
ATOM 2518 O O . ASN A 1 323 ? 3.031 -22.656 -8.211 1 95.19 323 ASN A O 1
ATOM 2522 N N . ILE A 1 324 ? 2.713 -23.391 -10.312 1 98 324 ILE A N 1
ATOM 2523 C CA . ILE A 1 324 ? 3.941 -22.781 -10.797 1 98 324 ILE A CA 1
ATOM 2524 C C . ILE A 1 324 ? 3.812 -21.25 -10.742 1 98 324 ILE A C 1
ATOM 2526 O O . ILE A 1 324 ? 4.711 -20.562 -10.25 1 98 324 ILE A O 1
ATOM 2530 N N . THR A 1 325 ? 2.729 -20.719 -11.234 1 97.88 325 THR A N 1
ATOM 2531 C CA . THR A 1 325 ? 2.58 -19.266 -11.297 1 97.88 325 THR A CA 1
ATOM 2532 C C . THR A 1 325 ? 2.459 -18.672 -9.898 1 97.88 325 THR A C 1
ATOM 2534 O O . THR A 1 325 ? 2.926 -17.562 -9.648 1 97.88 325 THR A O 1
ATOM 2537 N N . ARG A 1 326 ? 1.831 -19.391 -8.992 1 98.31 326 ARG A N 1
ATOM 2538 C CA . ARG A 1 326 ? 1.771 -18.938 -7.602 1 98.31 326 ARG A CA 1
ATOM 2539 C C . ARG A 1 326 ? 3.162 -18.891 -6.98 1 98.31 326 ARG A C 1
ATOM 2541 O O . ARG A 1 326 ? 3.486 -17.969 -6.234 1 98.31 326 ARG A O 1
ATOM 2548 N N . ALA A 1 327 ? 3.969 -19.891 -7.301 1 98.56 327 ALA A N 1
ATOM 2549 C CA . ALA A 1 327 ? 5.344 -19.891 -6.809 1 98.56 327 ALA A CA 1
ATOM 2550 C C . ALA A 1 327 ? 6.121 -18.688 -7.344 1 98.56 327 ALA A C 1
ATOM 2552 O O . ALA A 1 327 ? 6.832 -18.016 -6.594 1 98.56 327 ALA A O 1
ATOM 2553 N N . HIS A 1 328 ? 5.957 -18.438 -8.648 1 98.56 328 HIS A N 1
ATOM 2554 C CA . HIS A 1 328 ? 6.598 -17.266 -9.227 1 98.56 328 HIS A CA 1
ATOM 2555 C C . HIS A 1 328 ? 6.137 -15.992 -8.531 1 98.56 328 HIS A C 1
ATOM 2557 O O . HIS A 1 328 ? 6.926 -15.062 -8.336 1 98.56 328 HIS A O 1
ATOM 2563 N N . THR A 1 329 ? 4.891 -15.984 -8.148 1 98.38 329 THR A N 1
ATOM 2564 C CA . THR A 1 329 ? 4.316 -14.797 -7.535 1 98.38 329 THR A CA 1
ATOM 2565 C C . THR A 1 329 ? 4.941 -14.531 -6.168 1 98.38 329 THR A C 1
ATOM 2567 O O . THR A 1 329 ? 5.363 -13.406 -5.875 1 98.38 329 THR A O 1
ATOM 2570 N N . PHE A 1 330 ? 4.992 -15.562 -5.273 1 98.5 330 PHE A N 1
ATOM 2571 C CA . PHE A 1 330 ? 5.516 -15.273 -3.943 1 98.5 330 PHE A CA 1
ATOM 2572 C C . PHE A 1 330 ? 7.031 -15.117 -3.98 1 98.5 330 PHE A C 1
ATOM 2574 O O . PHE A 1 330 ? 7.602 -14.352 -3.199 1 98.5 330 PHE A O 1
ATOM 2581 N N . ILE A 1 331 ? 7.762 -15.734 -4.965 1 98.69 331 ILE A N 1
ATOM 2582 C CA . ILE A 1 331 ? 9.195 -15.508 -5.125 1 98.69 331 ILE A CA 1
ATOM 2583 C C . ILE A 1 331 ? 9.445 -14.094 -5.637 1 98.69 331 ILE A C 1
ATOM 2585 O O . ILE A 1 331 ? 10.359 -13.406 -5.172 1 98.69 331 ILE A O 1
ATOM 2589 N N . GLY A 1 332 ? 8.641 -13.703 -6.625 1 98.5 332 GLY A N 1
ATOM 2590 C CA . GLY A 1 332 ? 8.734 -12.336 -7.102 1 98.5 332 GLY A CA 1
ATOM 2591 C C . GLY A 1 332 ? 8.469 -11.305 -6.02 1 98.5 332 GLY A C 1
ATOM 2592 O O . GLY A 1 332 ? 9.125 -10.266 -5.973 1 98.5 332 GLY A O 1
ATOM 2593 N N . SER A 1 333 ? 7.484 -11.586 -5.137 1 98.69 333 SER A N 1
ATOM 2594 C CA . SER A 1 333 ? 7.184 -10.703 -4.012 1 98.69 333 SER A CA 1
ATOM 2595 C C . SER A 1 333 ? 8.367 -10.602 -3.057 1 98.69 333 SER A C 1
ATOM 2597 O O . SER A 1 333 ? 8.703 -9.508 -2.598 1 98.69 333 SER A O 1
ATOM 2599 N N . LEU A 1 334 ? 9 -11.734 -2.781 1 98.62 334 LEU A N 1
ATOM 2600 C CA . LEU A 1 334 ? 10.188 -11.773 -1.928 1 98.62 334 LEU A CA 1
ATOM 2601 C C . LEU A 1 334 ? 11.312 -10.938 -2.523 1 98.62 334 LEU A C 1
ATOM 2603 O O . LEU A 1 334 ? 11.992 -10.195 -1.807 1 98.62 334 LEU A O 1
ATOM 2607 N N . ALA A 1 335 ? 11.477 -11.094 -3.775 1 98.69 335 ALA A N 1
ATOM 2608 C CA . ALA A 1 335 ? 12.57 -10.438 -4.48 1 98.69 335 ALA A CA 1
ATOM 2609 C C . ALA A 1 335 ? 12.391 -8.922 -4.488 1 98.69 335 ALA A C 1
ATOM 2611 O O . ALA A 1 335 ? 13.344 -8.172 -4.262 1 98.69 335 ALA A O 1
ATOM 2612 N N . GLY A 1 336 ? 11.164 -8.492 -4.828 1 98.5 336 GLY A N 1
ATOM 2613 C CA . GLY A 1 336 ? 10.875 -7.07 -4.762 1 98.5 336 GLY A CA 1
ATOM 2614 C C . GLY A 1 336 ? 11.062 -6.484 -3.375 1 98.5 336 GLY A C 1
ATOM 2615 O O . GLY A 1 336 ? 11.586 -5.379 -3.227 1 98.5 336 GLY A O 1
ATOM 2616 N N . TRP A 1 337 ? 10.633 -7.215 -2.369 1 98.81 337 TRP A N 1
ATOM 2617 C CA . TRP A 1 337 ? 10.789 -6.805 -0.977 1 98.81 337 TRP A CA 1
ATOM 2618 C C . TRP A 1 337 ? 12.258 -6.664 -0.607 1 98.81 337 TRP A C 1
ATOM 2620 O O . TRP A 1 337 ? 12.664 -5.676 0.011 1 98.81 337 TRP A O 1
ATOM 2630 N N . ARG A 1 338 ? 13.094 -7.602 -0.993 1 98.75 338 ARG A N 1
ATOM 2631 C CA . ARG A 1 338 ? 14.531 -7.543 -0.752 1 98.75 338 ARG A CA 1
ATOM 2632 C C . ARG A 1 338 ? 15.148 -6.301 -1.398 1 98.75 338 ARG A C 1
ATOM 2634 O O . ARG A 1 338 ? 15.953 -5.605 -0.778 1 98.75 338 ARG A O 1
ATOM 2641 N N . ARG A 1 339 ? 14.789 -6.059 -2.662 1 98.62 339 ARG A N 1
ATOM 2642 C CA . ARG A 1 339 ? 15.281 -4.875 -3.352 1 98.62 339 ARG A CA 1
ATOM 2643 C C . ARG A 1 339 ? 14.914 -3.604 -2.596 1 98.62 339 ARG A C 1
ATOM 2645 O O . ARG A 1 339 ? 15.734 -2.695 -2.461 1 98.62 339 ARG A O 1
ATOM 2652 N N . ALA A 1 340 ? 13.703 -3.537 -2.129 1 98.75 340 ALA A N 1
ATOM 2653 C CA . ALA A 1 340 ? 13.25 -2.373 -1.371 1 98.75 340 ALA A CA 1
ATOM 2654 C C . ALA A 1 340 ? 14.078 -2.188 -0.103 1 98.75 340 ALA A C 1
ATOM 2656 O O . ALA A 1 340 ? 14.469 -1.067 0.232 1 98.75 340 ALA A O 1
ATOM 2657 N N . ILE A 1 341 ? 14.328 -3.283 0.615 1 98.62 341 ILE A N 1
ATOM 2658 C CA . ILE A 1 341 ? 15.141 -3.225 1.825 1 98.62 341 ILE A CA 1
ATOM 2659 C C . ILE A 1 341 ? 16.531 -2.719 1.483 1 98.62 341 ILE A C 1
ATOM 2661 O O . ILE A 1 341 ? 17.078 -1.865 2.186 1 98.62 341 ILE A O 1
ATOM 2665 N N . SER A 1 342 ? 17.094 -3.211 0.391 1 98.38 342 SER A N 1
ATOM 2666 C CA . SER A 1 342 ? 18.438 -2.795 -0.026 1 98.38 342 SER A CA 1
ATOM 2667 C C . SER A 1 342 ? 18.469 -1.306 -0.347 1 98.38 342 SER A C 1
ATOM 2669 O O . SER A 1 342 ? 19.438 -0.615 0.009 1 98.38 342 SER A O 1
ATOM 2671 N N . ILE A 1 343 ? 17.484 -0.812 -1.012 1 98.25 343 ILE A N 1
ATOM 2672 C CA . ILE A 1 343 ? 17.391 0.599 -1.369 1 98.25 343 ILE A CA 1
ATOM 2673 C C . ILE A 1 343 ? 17.297 1.446 -0.103 1 98.25 343 ILE A C 1
ATOM 2675 O O . ILE A 1 343 ? 18 2.441 0.047 1 98.25 343 ILE A O 1
ATOM 2679 N N . ALA A 1 344 ? 16.406 1.074 0.792 1 98.19 344 ALA A N 1
ATOM 2680 C CA . ALA A 1 344 ? 16.219 1.812 2.039 1 98.19 344 ALA A CA 1
ATOM 2681 C C . ALA A 1 344 ? 17.516 1.837 2.857 1 98.19 344 ALA A C 1
ATOM 2683 O O . ALA A 1 344 ? 17.844 2.85 3.479 1 98.19 344 ALA A O 1
ATOM 2684 N N . LYS A 1 345 ? 18.203 0.725 2.871 1 97.62 345 LYS A N 1
ATOM 2685 C CA . LYS A 1 345 ? 19.469 0.633 3.6 1 97.62 345 LYS A CA 1
ATOM 2686 C C . LYS A 1 345 ? 20.531 1.528 2.973 1 97.62 345 LYS A C 1
ATOM 2688 O O . LYS A 1 345 ? 21.281 2.201 3.682 1 97.62 345 LYS A O 1
ATOM 2693 N N . ALA A 1 346 ? 20.641 1.518 1.633 1 97.62 346 ALA A N 1
ATOM 2694 C CA . ALA A 1 346 ? 21.578 2.393 0.942 1 97.62 346 ALA A CA 1
ATOM 2695 C C . ALA A 1 346 ? 21.312 3.859 1.258 1 97.62 346 ALA A C 1
ATOM 2697 O O . ALA A 1 346 ? 22.234 4.641 1.489 1 97.62 346 ALA A O 1
ATOM 2698 N N . PHE A 1 347 ? 20.094 4.238 1.313 1 97.25 347 PHE A N 1
ATOM 2699 C CA . PHE A 1 347 ? 19.688 5.598 1.652 1 97.25 347 PHE A CA 1
ATOM 2700 C C . PHE A 1 347 ? 20.078 5.941 3.082 1 97.25 347 PHE A C 1
ATOM 2702 O O . PHE A 1 347 ? 20.641 7.012 3.338 1 97.25 347 PHE A O 1
ATOM 2709 N N . ALA A 1 348 ? 19.781 5.027 3.971 1 96.81 348 ALA A N 1
ATOM 2710 C CA . ALA A 1 348 ? 20.062 5.266 5.383 1 96.81 348 ALA A CA 1
ATOM 2711 C C . ALA A 1 348 ? 21.562 5.492 5.613 1 96.81 348 ALA A C 1
ATOM 2713 O O . ALA A 1 348 ? 21.953 6.285 6.473 1 96.81 348 ALA A O 1
ATOM 2714 N N . LYS A 1 349 ? 22.375 4.828 4.859 1 96 349 LYS A N 1
ATOM 2715 C CA . LYS A 1 349 ? 23.828 4.965 4.996 1 96 349 LYS A CA 1
ATOM 2716 C C . LYS A 1 349 ? 24.297 6.332 4.504 1 96 349 LYS A C 1
ATOM 2718 O O . LYS A 1 349 ? 25.281 6.871 5.016 1 96 349 LYS A O 1
ATOM 2723 N N . ALA A 1 350 ? 23.594 6.855 3.568 1 95.94 350 ALA A N 1
ATOM 2724 C CA . ALA A 1 350 ? 24 8.109 2.947 1 95.94 350 ALA A CA 1
ATOM 2725 C C . ALA A 1 350 ? 23.422 9.312 3.689 1 95.94 350 ALA A C 1
ATOM 2727 O O . ALA A 1 350 ? 23.891 10.438 3.529 1 95.94 350 ALA A O 1
ATOM 2728 N N . ARG A 1 351 ? 22.484 9.094 4.535 1 94.88 351 ARG A N 1
ATOM 2729 C CA . ARG A 1 351 ? 21.688 10.188 5.07 1 94.88 351 ARG A CA 1
ATOM 2730 C C . ARG A 1 351 ? 22.062 10.492 6.516 1 94.88 351 ARG A C 1
ATOM 2732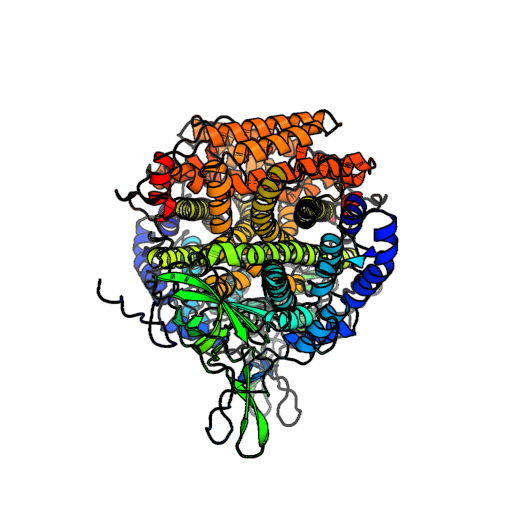 O O . ARG A 1 351 ? 22.328 9.586 7.301 1 94.88 351 ARG A O 1
ATOM 2739 N N . THR A 1 352 ? 22.203 11.766 6.824 1 93 352 THR A N 1
ATOM 2740 C CA . THR A 1 352 ? 22.297 12.281 8.188 1 93 352 THR A CA 1
ATOM 2741 C C . THR A 1 352 ? 21.062 13.102 8.539 1 93 352 THR A C 1
ATOM 2743 O O . THR A 1 352 ? 20.547 13.859 7.707 1 93 352 THR A O 1
ATOM 2746 N N . THR A 1 353 ? 20.562 12.898 9.672 1 90.88 353 THR A N 1
ATOM 2747 C CA . THR A 1 353 ? 19.469 13.711 10.18 1 90.88 353 THR A CA 1
ATOM 2748 C C . THR A 1 353 ? 19.641 14.008 11.664 1 90.88 353 THR A C 1
ATOM 2750 O O . THR A 1 353 ? 20.219 13.203 12.398 1 90.88 353 THR A O 1
ATOM 2753 N N . VAL A 1 354 ? 19.25 15.18 12.047 1 88.31 354 VAL A N 1
ATOM 2754 C CA . VAL A 1 354 ? 19.359 15.68 13.414 1 88.31 354 VAL A CA 1
ATOM 2755 C C . VAL A 1 354 ? 20.812 15.578 13.883 1 88.31 354 VAL A C 1
ATOM 2757 O O . VAL A 1 354 ? 21.062 15.281 15.055 1 88.31 354 VAL A O 1
ATOM 2760 N N . GLY A 1 355 ? 21.703 15.664 12.984 1 87.56 355 GLY A N 1
ATOM 2761 C CA . GLY A 1 355 ? 23.125 15.672 13.273 1 87.56 355 GLY A CA 1
ATOM 2762 C C . GLY A 1 355 ? 23.719 14.289 13.477 1 87.56 355 GLY A C 1
ATOM 2763 O O . GLY A 1 355 ? 24.844 14.148 13.945 1 87.56 355 GLY A O 1
ATOM 2764 N N . GLU A 1 356 ? 22.938 13.273 13.211 1 93 356 GLU A N 1
ATOM 2765 C CA . GLU A 1 356 ? 23.359 11.898 13.438 1 93 356 GLU A CA 1
ATOM 2766 C C . GLU A 1 356 ? 23.156 11.047 12.188 1 93 356 GLU A C 1
ATOM 2768 O O . GLU A 1 356 ? 22.281 11.336 11.367 1 93 356 GLU A O 1
ATOM 2773 N N . PRO A 1 357 ? 24 10.031 12.023 1 94.25 357 PRO A N 1
ATOM 2774 C CA . PRO A 1 357 ? 23.812 9.141 10.875 1 94.25 357 PRO A CA 1
ATOM 2775 C C . PRO A 1 357 ? 22.516 8.328 10.977 1 94.25 357 PRO A C 1
ATOM 2777 O O . PRO A 1 357 ? 22.312 7.613 11.961 1 94.25 357 PRO A O 1
ATOM 2780 N N . LEU A 1 358 ? 21.719 8.352 9.969 1 95.19 358 LEU A N 1
ATOM 2781 C CA . LEU A 1 358 ? 20.391 7.73 9.992 1 95.19 358 LEU A CA 1
ATOM 2782 C C . LEU A 1 358 ? 20.5 6.23 10.258 1 95.19 358 LEU A C 1
ATOM 2784 O O . LEU A 1 358 ? 19.656 5.656 10.953 1 95.19 358 LEU A O 1
ATOM 2788 N N . TRP A 1 359 ? 21.547 5.516 9.758 1 96.06 359 TRP A N 1
ATOM 2789 C CA . TRP A 1 359 ? 21.656 4.062 9.836 1 96.06 359 TRP A CA 1
ATOM 2790 C C . TRP A 1 359 ? 21.938 3.611 11.266 1 96.06 359 TRP A C 1
ATOM 2792 O O . TRP A 1 359 ? 21.828 2.424 11.578 1 96.06 359 TRP A O 1
ATOM 2802 N N . LEU A 1 360 ? 22.203 4.582 12.188 1 95.25 360 LEU A N 1
ATOM 2803 C CA . LEU A 1 360 ? 22.5 4.227 13.57 1 95.25 360 LEU A CA 1
ATOM 2804 C C . LEU A 1 360 ? 21.391 4.68 14.508 1 95.25 360 LEU A C 1
ATOM 2806 O O . LEU A 1 360 ? 21.391 4.32 15.688 1 95.25 360 LEU A O 1
ATOM 2810 N N . ILE A 1 361 ? 20.469 5.461 14.031 1 95.44 361 ILE A N 1
ATOM 2811 C CA . ILE A 1 361 ? 19.375 5.934 14.875 1 95.44 361 ILE A CA 1
ATOM 2812 C C . ILE A 1 361 ? 18.562 4.746 15.375 1 95.44 361 ILE A C 1
ATOM 2814 O O . ILE A 1 361 ? 18.031 3.975 14.578 1 95.44 361 ILE A O 1
ATOM 2818 N N . PRO A 1 362 ? 18.406 4.633 16.688 1 95.75 362 PRO A N 1
ATOM 2819 C CA . PRO A 1 362 ? 17.844 3.418 17.281 1 95.75 362 PRO A CA 1
ATOM 2820 C C . PRO A 1 362 ? 16.453 3.074 16.719 1 95.75 362 PRO A C 1
ATOM 2822 O O . PRO A 1 362 ? 16.172 1.906 16.453 1 95.75 362 PRO A O 1
ATOM 2825 N N . MET A 1 363 ? 15.578 3.988 16.562 1 95.75 363 MET A N 1
ATOM 2826 C CA . MET A 1 363 ? 14.242 3.725 16.031 1 95.75 363 MET A CA 1
ATOM 2827 C C . MET A 1 363 ? 14.328 3.186 14.609 1 95.75 363 MET A C 1
ATOM 2829 O O . MET A 1 363 ? 13.594 2.264 14.242 1 95.75 363 MET A O 1
ATOM 2833 N N . HIS A 1 364 ? 15.18 3.818 13.812 1 95.94 364 HIS A N 1
ATOM 2834 C CA . HIS A 1 364 ? 15.367 3.377 12.438 1 95.94 364 HIS A CA 1
ATOM 2835 C C . HIS A 1 364 ? 16 1.99 12.383 1 95.94 364 HIS A C 1
ATOM 2837 O O . HIS A 1 364 ? 15.633 1.163 11.547 1 95.94 364 HIS A O 1
ATOM 2843 N N . LEU A 1 365 ? 16.969 1.75 13.297 1 96 365 LEU A N 1
ATOM 2844 C CA . LEU A 1 365 ? 17.594 0.435 13.406 1 96 365 LEU A CA 1
ATOM 2845 C C . LEU A 1 365 ? 16.547 -0.632 13.734 1 96 365 LEU A C 1
ATOM 2847 O O . LEU A 1 365 ? 16.562 -1.715 13.148 1 96 365 LEU A O 1
ATOM 2851 N N . ASN A 1 366 ? 15.719 -0.316 14.695 1 95.94 366 ASN A N 1
ATOM 2852 C CA . ASN A 1 366 ? 14.672 -1.256 15.078 1 95.94 366 ASN A CA 1
ATOM 2853 C C . ASN A 1 366 ? 13.75 -1.584 13.898 1 95.94 366 ASN A C 1
ATOM 2855 O O . ASN A 1 366 ? 13.383 -2.742 13.703 1 95.94 366 ASN A O 1
ATOM 2859 N N . LEU A 1 367 ? 13.422 -0.606 13.148 1 95.25 367 LEU A N 1
ATOM 2860 C CA . LEU A 1 367 ? 12.562 -0.788 11.984 1 95.25 367 LEU A CA 1
ATOM 2861 C C . LEU A 1 367 ? 13.227 -1.692 10.945 1 95.25 367 LEU A C 1
ATOM 2863 O O . LEU A 1 367 ? 12.602 -2.623 10.438 1 95.25 367 LEU A O 1
ATOM 2867 N N . LEU A 1 368 ? 14.469 -1.413 10.602 1 97.06 368 LEU A N 1
ATOM 2868 C CA . LEU A 1 368 ? 15.18 -2.193 9.594 1 97.06 368 LEU A CA 1
ATOM 2869 C C . LEU A 1 368 ? 15.391 -3.629 10.07 1 97.06 368 LEU A C 1
ATOM 2871 O O . LEU A 1 368 ? 15.305 -4.566 9.273 1 97.06 368 LEU A O 1
ATOM 2875 N N . ALA A 1 369 ? 15.664 -3.764 11.359 1 97.5 369 ALA A N 1
ATOM 2876 C CA . ALA A 1 369 ? 15.812 -5.105 11.914 1 97.5 369 ALA A CA 1
ATOM 2877 C C . ALA A 1 369 ? 14.5 -5.887 11.812 1 97.5 369 ALA A C 1
ATOM 2879 O O . ALA A 1 369 ? 14.5 -7.066 11.445 1 97.5 369 ALA A O 1
ATOM 2880 N N . ASP A 1 370 ? 13.438 -5.227 12.141 1 96.44 370 ASP A N 1
ATOM 2881 C CA . ASP A 1 370 ? 12.125 -5.855 12.039 1 96.44 370 ASP A CA 1
ATOM 2882 C C . ASP A 1 370 ? 11.836 -6.293 10.602 1 96.44 370 ASP A C 1
ATOM 2884 O O . ASP A 1 370 ? 11.297 -7.379 10.375 1 96.44 370 ASP A O 1
ATOM 2888 N N . MET A 1 371 ? 12.188 -5.484 9.641 1 96.56 371 MET A N 1
ATOM 2889 C CA . MET A 1 371 ? 12 -5.816 8.234 1 96.56 371 MET A CA 1
ATOM 2890 C C . MET A 1 371 ? 12.82 -7.047 7.848 1 96.56 371 MET A C 1
ATOM 2892 O O . MET A 1 371 ? 12.336 -7.91 7.109 1 96.56 371 MET A O 1
ATOM 2896 N N . GLU A 1 372 ? 14.008 -7.086 8.383 1 98.12 372 GLU A N 1
ATOM 2897 C CA . GLU A 1 372 ? 14.867 -8.242 8.117 1 98.12 372 GLU A CA 1
ATOM 2898 C C . GLU A 1 372 ? 14.273 -9.516 8.711 1 98.12 372 GLU A C 1
ATOM 2900 O O . GLU A 1 372 ? 14.297 -10.57 8.078 1 98.12 372 GLU A O 1
ATOM 2905 N N . ILE A 1 373 ? 13.742 -9.43 9.891 1 98.19 373 ILE A N 1
ATOM 2906 C CA . ILE A 1 373 ? 13.148 -10.586 10.562 1 98.19 373 ILE A CA 1
ATOM 2907 C C . ILE A 1 373 ? 11.961 -11.094 9.758 1 98.19 373 ILE A C 1
ATOM 2909 O O . ILE A 1 373 ? 11.859 -12.289 9.477 1 98.19 373 ILE A O 1
ATOM 2913 N N . ARG A 1 374 ? 11.102 -10.195 9.367 1 98.44 374 ARG A N 1
ATOM 2914 C CA . ARG A 1 374 ? 9.922 -10.562 8.602 1 98.44 374 ARG A CA 1
ATOM 2915 C C . ARG A 1 374 ? 10.305 -11.188 7.262 1 98.44 374 ARG A C 1
ATOM 2917 O O . ARG A 1 374 ? 9.734 -12.203 6.855 1 98.44 374 ARG A O 1
ATOM 2924 N N . HIS A 1 375 ? 11.258 -10.539 6.594 1 98.69 375 HIS A N 1
ATOM 2925 C CA . HIS A 1 375 ? 11.68 -11.031 5.289 1 98.69 375 HIS A CA 1
ATOM 2926 C C . HIS A 1 375 ? 12.32 -12.414 5.402 1 98.69 375 HIS A C 1
ATOM 2928 O O . HIS A 1 375 ? 12.117 -13.266 4.535 1 98.69 375 HIS A O 1
ATOM 2934 N N . ARG A 1 376 ? 13.07 -12.625 6.492 1 98.56 376 ARG A N 1
ATOM 2935 C CA . ARG A 1 376 ? 13.695 -13.922 6.711 1 98.56 376 ARG A CA 1
ATOM 2936 C C . ARG A 1 376 ? 12.656 -15.016 6.914 1 98.56 376 ARG A C 1
ATOM 2938 O O . ARG A 1 376 ? 12.805 -16.125 6.41 1 98.56 376 ARG A O 1
ATOM 2945 N N . GLY A 1 377 ? 11.648 -14.711 7.688 1 98.69 377 GLY A N 1
ATOM 2946 C CA . GLY A 1 377 ? 10.555 -15.656 7.816 1 98.69 377 GLY A CA 1
ATOM 2947 C C . GLY A 1 377 ? 9.914 -16.016 6.484 1 98.69 377 GLY A C 1
ATOM 2948 O O . GLY A 1 377 ? 9.727 -17.203 6.184 1 98.69 377 GLY A O 1
ATOM 2949 N N . ALA A 1 378 ? 9.648 -15.039 5.656 1 98.81 378 ALA A N 1
ATOM 2950 C CA . ALA A 1 378 ? 9.023 -15.242 4.352 1 98.81 378 ALA A CA 1
ATOM 2951 C C . ALA A 1 378 ? 9.953 -15.992 3.41 1 98.81 378 ALA A C 1
ATOM 2953 O O . ALA A 1 378 ? 9.508 -16.828 2.615 1 98.81 378 ALA A O 1
ATOM 2954 N N . MET A 1 379 ? 11.258 -15.672 3.508 1 98.69 379 MET A N 1
ATOM 2955 C CA . MET A 1 379 ? 12.266 -16.344 2.691 1 98.69 379 MET A CA 1
ATOM 2956 C C . MET A 1 379 ? 12.305 -17.844 3.004 1 98.69 379 MET A C 1
ATOM 2958 O O . MET A 1 379 ? 12.367 -18.672 2.092 1 98.69 379 MET A O 1
ATOM 2962 N N . ASN A 1 380 ? 12.258 -18.141 4.262 1 98.75 380 ASN A N 1
ATOM 2963 C CA . ASN A 1 380 ? 12.258 -19.547 4.668 1 98.75 380 ASN A CA 1
ATOM 2964 C C . ASN A 1 380 ? 11.023 -20.281 4.148 1 98.75 380 ASN A C 1
ATOM 2966 O O . ASN A 1 380 ? 11.125 -21.391 3.625 1 98.75 380 ASN A O 1
ATOM 2970 N N . LEU A 1 381 ? 9.898 -19.656 4.242 1 98.81 381 LEU A N 1
ATOM 2971 C CA . LEU A 1 381 ? 8.664 -20.266 3.768 1 98.81 381 LEU A CA 1
ATOM 2972 C C . LEU A 1 381 ? 8.688 -20.453 2.254 1 98.81 381 LEU A C 1
ATOM 2974 O O . LEU A 1 381 ? 8.359 -21.516 1.745 1 98.81 381 LEU A O 1
ATOM 2978 N N . GLY A 1 382 ? 9.078 -19.406 1.546 1 98.69 382 GLY A N 1
ATOM 2979 C CA . GLY A 1 382 ? 9.07 -19.422 0.092 1 98.69 382 GLY A CA 1
ATOM 2980 C C . GLY A 1 382 ? 9.984 -20.484 -0.496 1 98.69 382 GLY A C 1
ATOM 2981 O O . GLY A 1 382 ? 9.555 -21.312 -1.302 1 98.69 382 GLY A O 1
ATOM 2982 N N . PHE A 1 383 ? 11.211 -20.5 -0.067 1 98.69 383 PHE A N 1
ATOM 2983 C CA . PHE A 1 383 ? 12.172 -21.422 -0.67 1 98.69 383 PHE A CA 1
ATOM 2984 C C . PHE A 1 383 ? 11.969 -22.828 -0.151 1 98.69 383 PHE A C 1
ATOM 2986 O O . PHE A 1 383 ? 12.273 -23.812 -0.849 1 98.69 383 PHE A O 1
ATOM 2993 N N . PHE A 1 384 ? 11.43 -23.047 1.054 1 98.62 384 PHE A N 1
ATOM 2994 C CA . PHE A 1 384 ? 11.031 -24.375 1.48 1 98.62 384 PHE A CA 1
ATOM 2995 C C . PHE A 1 384 ? 9.945 -24.938 0.566 1 98.62 384 PHE A C 1
ATOM 2997 O O . PHE A 1 384 ? 10.008 -26.094 0.163 1 98.62 384 PHE A O 1
ATOM 3004 N N . ALA A 1 385 ? 8.938 -24.062 0.251 1 98.69 385 ALA A N 1
ATOM 3005 C CA . ALA A 1 385 ? 7.891 -24.5 -0.672 1 98.69 385 ALA A CA 1
ATOM 3006 C C . ALA A 1 385 ? 8.484 -24.938 -2.01 1 98.69 385 ALA A C 1
ATOM 3008 O O . ALA A 1 385 ? 8.047 -25.922 -2.596 1 98.69 385 ALA A O 1
ATOM 3009 N N . ILE A 1 386 ? 9.477 -24.172 -2.477 1 98.56 386 ILE A N 1
ATOM 3010 C CA . ILE A 1 386 ? 10.141 -24.531 -3.73 1 98.56 386 ILE A CA 1
ATOM 3011 C C . ILE A 1 386 ? 10.867 -25.859 -3.57 1 98.56 386 ILE A C 1
ATOM 3013 O O . ILE A 1 386 ? 10.875 -26.688 -4.488 1 98.56 386 ILE A O 1
ATOM 3017 N N . ALA A 1 387 ? 11.492 -26.094 -2.432 1 98.38 387 ALA A N 1
ATOM 3018 C CA . ALA A 1 387 ? 12.18 -27.344 -2.176 1 98.38 387 ALA A CA 1
ATOM 3019 C C . ALA A 1 387 ? 11.203 -28.516 -2.191 1 98.38 387 ALA A C 1
ATOM 3021 O O . ALA A 1 387 ? 11.516 -29.594 -2.713 1 98.38 387 ALA A O 1
ATOM 3022 N N . VAL A 1 388 ? 10.062 -28.312 -1.563 1 98.25 388 VAL A N 1
ATOM 3023 C CA . VAL A 1 388 ? 9.047 -29.359 -1.558 1 98.25 388 VAL A CA 1
ATOM 3024 C C . VAL A 1 388 ? 8.547 -29.609 -2.98 1 98.25 388 VAL A C 1
ATOM 3026 O O . VAL A 1 388 ? 8.305 -30.75 -3.369 1 98.25 388 VAL A O 1
ATOM 3029 N N . MET A 1 389 ? 8.414 -28.562 -3.752 1 97.69 389 MET A N 1
ATOM 3030 C CA . MET A 1 389 ? 8.031 -28.688 -5.156 1 97.69 389 MET A CA 1
ATOM 3031 C C . MET A 1 389 ? 9.055 -29.516 -5.922 1 97.69 389 MET A C 1
ATOM 3033 O O . MET A 1 389 ? 8.68 -30.422 -6.676 1 97.69 389 MET A O 1
ATOM 3037 N N . ALA A 1 390 ? 10.32 -29.188 -5.707 1 97.06 390 ALA A N 1
ATOM 3038 C CA . ALA A 1 390 ? 11.398 -29.922 -6.344 1 97.06 390 ALA A CA 1
ATOM 3039 C C . ALA A 1 390 ? 11.328 -31.406 -5.984 1 97.06 390 ALA A C 1
ATOM 3041 O O . ALA A 1 390 ? 11.531 -32.281 -6.844 1 97.06 390 ALA A O 1
ATOM 3042 N N . MET A 1 391 ? 11.031 -31.688 -4.773 1 95.75 391 MET A N 1
ATOM 3043 C CA . MET A 1 391 ? 10.914 -33.062 -4.293 1 95.75 391 MET A CA 1
ATOM 3044 C C . MET A 1 391 ? 9.758 -33.781 -4.984 1 95.75 391 MET A C 1
ATOM 3046 O O . MET A 1 391 ? 9.914 -34.938 -5.426 1 95.75 391 MET A O 1
ATOM 3050 N N . THR A 1 392 ? 8.625 -33.094 -5.082 1 95.44 392 THR A N 1
ATOM 3051 C CA . THR A 1 392 ? 7.434 -33.719 -5.664 1 95.44 392 THR A CA 1
ATOM 3052 C C . THR A 1 392 ? 7.641 -34 -7.148 1 95.44 392 THR A C 1
ATOM 3054 O O . THR A 1 392 ? 7.059 -34.938 -7.695 1 95.44 392 THR A O 1
ATOM 3057 N N . GLU A 1 393 ? 8.516 -33.219 -7.805 1 94.44 393 GLU A N 1
ATOM 3058 C CA . GLU A 1 393 ? 8.789 -33.406 -9.227 1 94.44 393 GLU A CA 1
ATOM 3059 C C . GLU A 1 393 ? 9.883 -34.406 -9.469 1 94.44 393 GLU A C 1
ATOM 3061 O O . GLU A 1 393 ? 10.141 -34.812 -10.609 1 94.44 393 GLU A O 1
ATOM 3066 N N . ASN A 1 394 ? 10.547 -34.844 -8.469 1 93.94 394 ASN A N 1
ATOM 3067 C CA . ASN A 1 394 ? 11.617 -35.844 -8.547 1 93.94 394 ASN A CA 1
ATOM 3068 C C . ASN A 1 394 ? 11.453 -36.938 -7.484 1 93.94 394 ASN A C 1
ATOM 3070 O O . ASN A 1 394 ? 12.297 -37.062 -6.602 1 93.94 394 ASN A O 1
ATOM 3074 N N . PRO A 1 395 ? 10.445 -37.75 -7.891 1 88.75 395 PRO A N 1
ATOM 3075 C CA . PRO A 1 395 ? 10.211 -38.812 -6.898 1 88.75 395 PRO A CA 1
ATOM 3076 C C . PRO A 1 395 ? 11.367 -39.812 -6.812 1 88.75 395 PRO A C 1
ATOM 3078 O O . PRO A 1 395 ? 11.961 -40.156 -7.832 1 88.75 395 PRO A O 1
ATOM 3081 N N . GLY A 1 396 ? 11.953 -40.031 -5.836 1 90.19 396 GLY A N 1
ATOM 3082 C CA . GLY A 1 396 ? 13.031 -41 -5.648 1 90.19 396 GLY A CA 1
ATOM 3083 C C . GLY A 1 396 ? 14.32 -40.375 -5.172 1 90.19 396 GLY A C 1
ATOM 3084 O O . GLY A 1 396 ? 15.211 -41.062 -4.668 1 90.19 396 GLY A O 1
ATOM 3085 N N . ALA A 1 397 ? 14.367 -39.125 -5.512 1 91.62 397 ALA A N 1
ATOM 3086 C CA . ALA A 1 397 ? 15.562 -38.438 -5.031 1 91.62 397 ALA A CA 1
ATOM 3087 C C . ALA A 1 397 ? 15.586 -38.375 -3.506 1 91.62 397 ALA A C 1
ATOM 3089 O O . ALA A 1 397 ? 14.539 -38.406 -2.861 1 91.62 397 ALA A O 1
ATOM 3090 N N . ALA A 1 398 ? 16.781 -38.312 -3.006 1 92.56 398 ALA A N 1
ATOM 3091 C CA . ALA A 1 398 ? 16.922 -38.156 -1.562 1 92.56 398 ALA A CA 1
ATOM 3092 C C . ALA A 1 398 ? 16.422 -36.812 -1.099 1 92.56 398 ALA A C 1
ATOM 3094 O O . ALA A 1 398 ? 16.562 -35.812 -1.806 1 92.56 398 ALA A O 1
ATOM 3095 N N . PRO A 1 399 ? 15.805 -36.812 0.107 1 93.31 399 PRO A N 1
ATOM 3096 C CA . PRO A 1 399 ? 15.352 -35.5 0.619 1 93.31 399 PRO A CA 1
ATOM 3097 C C . PRO A 1 399 ? 16.5 -34.531 0.827 1 93.31 399 PRO A C 1
ATOM 3099 O O . PRO A 1 399 ? 17.578 -34.906 1.255 1 93.31 399 PRO A O 1
ATOM 3102 N N . ALA A 1 400 ? 16.234 -33.281 0.527 1 92.88 400 ALA A N 1
ATOM 3103 C CA . ALA A 1 400 ? 17.25 -32.219 0.606 1 92.88 400 ALA A CA 1
ATOM 3104 C C . ALA A 1 400 ? 17.609 -31.938 2.057 1 92.88 400 ALA A C 1
ATOM 3106 O O . ALA A 1 400 ? 18.703 -31.422 2.334 1 92.88 400 ALA A O 1
ATOM 3107 N N . ALA A 1 401 ? 16.75 -32.188 2.986 1 96 401 ALA A N 1
ATOM 3108 C CA . ALA A 1 401 ? 16.938 -31.938 4.414 1 96 401 ALA A CA 1
ATOM 3109 C C . ALA A 1 401 ? 16.031 -32.844 5.25 1 96 401 ALA A C 1
ATOM 3111 O O . ALA A 1 401 ? 15.031 -33.344 4.754 1 96 401 ALA A O 1
ATOM 3112 N N . PRO A 1 402 ? 16.344 -33 6.512 1 96.44 402 PRO A N 1
ATOM 3113 C CA . PRO A 1 402 ? 15.594 -33.938 7.355 1 96.44 402 PRO A CA 1
ATOM 3114 C C . PRO A 1 402 ? 14.148 -33.5 7.57 1 96.44 402 PRO A C 1
ATOM 3116 O O . PRO A 1 402 ? 13.266 -34.344 7.789 1 96.44 402 PRO A O 1
ATOM 3119 N N . HIS A 1 403 ? 13.898 -32.219 7.508 1 98.12 403 HIS A N 1
ATOM 3120 C CA . HIS A 1 403 ? 12.562 -31.719 7.844 1 98.12 403 HIS A CA 1
ATOM 3121 C C . HIS A 1 403 ? 11.648 -31.734 6.629 1 98.12 403 HIS A C 1
ATOM 3123 O O . HIS A 1 403 ? 10.484 -31.328 6.711 1 98.12 403 HIS A O 1
ATOM 3129 N N . MET A 1 404 ? 12.117 -32.219 5.5 1 98.12 404 MET A N 1
ATOM 3130 C CA . MET A 1 404 ? 11.258 -32.375 4.324 1 98.12 404 MET A CA 1
ATOM 3131 C C . MET A 1 404 ? 10.102 -33.312 4.602 1 98.12 404 MET A C 1
ATOM 3133 O O . MET A 1 404 ? 10.234 -34.25 5.395 1 98.12 404 MET A O 1
ATOM 3137 N N . PRO A 1 405 ? 8.93 -33.062 3.977 1 98.25 405 PRO A N 1
ATOM 3138 C CA . PRO A 1 405 ? 7.879 -34.062 4.105 1 98.25 405 PRO A CA 1
ATOM 3139 C C . PRO A 1 405 ? 8.25 -35.375 3.447 1 98.25 405 PRO A C 1
ATOM 3141 O O . PRO A 1 405 ? 9.141 -35.438 2.594 1 98.25 405 PRO A O 1
ATOM 3144 N N . ARG A 1 406 ? 7.566 -36.469 3.895 1 96.19 406 ARG A N 1
ATOM 3145 C CA . ARG A 1 406 ? 7.758 -37.75 3.258 1 96.19 406 ARG A CA 1
ATOM 3146 C C . ARG A 1 406 ? 7.215 -37.75 1.832 1 96.19 406 ARG A C 1
ATOM 3148 O O . ARG A 1 406 ? 6.176 -37.156 1.561 1 96.19 406 ARG A O 1
ATOM 3155 N N . ALA A 1 407 ? 7.93 -38.375 0.924 1 94.94 407 ALA A N 1
ATOM 3156 C CA . ALA A 1 407 ? 7.52 -38.438 -0.476 1 94.94 407 ALA A CA 1
ATOM 3157 C C . ALA A 1 407 ? 6.125 -39.062 -0.608 1 94.94 407 ALA A C 1
ATOM 3159 O O . ALA A 1 407 ? 5.715 -39.875 0.221 1 94.94 407 ALA A O 1
ATOM 3160 N N . GLY A 1 408 ? 5.418 -38.719 -1.673 1 94.56 408 GLY A N 1
ATOM 3161 C CA . GLY A 1 408 ? 4.074 -39.219 -1.904 1 94.56 408 GLY A CA 1
ATOM 3162 C C . GLY A 1 408 ? 2.99 -38.281 -1.387 1 94.56 408 GLY A C 1
ATOM 3163 O O . GLY A 1 408 ? 2.99 -37.094 -1.693 1 94.56 408 GLY A O 1
ATOM 3164 N N . ASP A 1 409 ? 2.137 -38.844 -0.593 1 95.12 409 ASP A N 1
ATOM 3165 C CA . ASP A 1 409 ? 0.931 -38.125 -0.188 1 95.12 409 ASP A CA 1
ATOM 3166 C C . ASP A 1 409 ? 1.27 -36.969 0.746 1 95.12 409 ASP A C 1
ATOM 3168 O O . ASP A 1 409 ? 0.701 -35.875 0.625 1 95.12 409 ASP A O 1
ATOM 3172 N N . GLU A 1 410 ? 2.164 -37.219 1.697 1 97.12 410 GLU A N 1
ATOM 3173 C CA . GLU A 1 410 ? 2.508 -36.156 2.643 1 97.12 410 GLU A CA 1
ATOM 3174 C C . GLU A 1 410 ? 3.109 -34.938 1.926 1 97.12 410 GLU A C 1
ATOM 3176 O O . GLU A 1 410 ? 2.723 -33.812 2.189 1 97.12 410 GLU A O 1
ATOM 3181 N N . ALA A 1 411 ? 4.031 -35.219 1.008 1 97.44 411 ALA A N 1
ATOM 3182 C CA . ALA A 1 411 ? 4.66 -34.156 0.254 1 97.44 411 ALA A CA 1
ATOM 3183 C C . ALA A 1 411 ? 3.637 -33.375 -0.587 1 97.44 411 ALA A C 1
ATOM 3185 O O . ALA A 1 411 ? 3.707 -32.156 -0.713 1 97.44 411 ALA A O 1
ATOM 3186 N N . ALA A 1 412 ? 2.717 -34.094 -1.161 1 96.38 412 ALA A N 1
ATOM 3187 C CA . ALA A 1 412 ? 1.686 -33.5 -1.989 1 96.38 412 ALA A CA 1
ATOM 3188 C C . ALA A 1 412 ? 0.796 -32.562 -1.159 1 96.38 412 ALA A C 1
ATOM 3190 O O . ALA A 1 412 ? 0.466 -31.469 -1.591 1 96.38 412 ALA A O 1
ATOM 3191 N N . VAL A 1 413 ? 0.427 -33.031 0.037 1 98 413 VAL A N 1
ATOM 3192 C CA . VAL A 1 413 ? -0.437 -32.25 0.925 1 98 413 VAL A CA 1
ATOM 3193 C C . VAL A 1 413 ? 0.297 -31.016 1.402 1 98 413 VAL A C 1
ATOM 3195 O O . VAL A 1 413 ? -0.26 -29.906 1.378 1 98 413 VAL A O 1
ATOM 3198 N N . VAL A 1 414 ? 1.538 -31.172 1.766 1 98.5 414 VAL A N 1
ATOM 3199 C CA . VAL A 1 414 ? 2.334 -30.062 2.285 1 98.5 414 VAL A CA 1
ATOM 3200 C C . VAL A 1 414 ? 2.57 -29.031 1.183 1 98.5 414 VAL A C 1
ATOM 3202 O O . VAL A 1 414 ? 2.434 -27.828 1.409 1 98.5 414 VAL A O 1
ATOM 3205 N N . LEU A 1 415 ? 2.869 -29.5 0.001 1 98 415 LEU A N 1
ATOM 3206 C CA . LEU A 1 415 ? 3.123 -28.594 -1.116 1 98 415 LEU A CA 1
ATOM 3207 C C . LEU A 1 415 ? 1.883 -27.766 -1.437 1 98 415 LEU A C 1
ATOM 3209 O O . LEU A 1 415 ? 1.976 -26.547 -1.629 1 98 415 LEU A O 1
ATOM 3213 N N . ARG A 1 416 ? 0.768 -28.438 -1.546 1 97.31 416 ARG A N 1
ATOM 3214 C CA . ARG A 1 416 ? -0.467 -27.75 -1.891 1 97.31 416 ARG A CA 1
ATOM 3215 C C . ARG A 1 416 ? -0.809 -26.688 -0.845 1 97.31 416 ARG A C 1
ATOM 3217 O O . ARG A 1 416 ? -1.193 -25.562 -1.188 1 97.31 416 ARG A O 1
ATOM 3224 N N . ALA A 1 417 ? -0.64 -27 0.421 1 98.25 417 ALA A N 1
ATOM 3225 C CA . ALA A 1 417 ? -0.91 -26.062 1.499 1 98.25 417 ALA A CA 1
ATOM 3226 C C . ALA A 1 417 ? 0.057 -24.875 1.446 1 98.25 417 ALA A C 1
ATOM 3228 O O . ALA A 1 417 ? -0.362 -23.719 1.521 1 98.25 417 ALA A O 1
ATOM 3229 N N . LEU A 1 418 ? 1.324 -25.188 1.266 1 98.5 418 LEU A N 1
ATOM 3230 C CA . LEU A 1 418 ? 2.352 -24.156 1.328 1 98.5 418 LEU A CA 1
ATOM 3231 C C . LEU A 1 418 ? 2.268 -23.234 0.117 1 98.5 418 LEU A C 1
ATOM 3233 O O . LEU A 1 418 ? 2.588 -22.047 0.213 1 98.5 418 LEU A O 1
ATOM 3237 N N . THR A 1 419 ? 1.839 -23.734 -0.99 1 98.12 419 THR A N 1
ATOM 3238 C CA . THR A 1 419 ? 1.709 -22.906 -2.18 1 98.12 419 THR A CA 1
ATOM 3239 C C . THR A 1 419 ? 0.637 -21.844 -1.977 1 98.12 419 THR A C 1
ATOM 3241 O O . THR A 1 419 ? 0.849 -20.672 -2.299 1 98.12 419 THR A O 1
ATOM 3244 N N . ALA A 1 420 ? -0.491 -22.25 -1.407 1 98.06 420 ALA A N 1
ATOM 3245 C CA . ALA A 1 420 ? -1.553 -21.297 -1.105 1 98.06 420 ALA A CA 1
ATOM 3246 C C . ALA A 1 420 ? -1.101 -20.281 -0.05 1 98.06 420 ALA A C 1
ATOM 3248 O O . ALA A 1 420 ? -1.308 -19.078 -0.204 1 98.06 420 ALA A O 1
ATOM 3249 N N . ILE A 1 421 ? -0.46 -20.797 0.998 1 98.56 421 ILE A N 1
ATOM 3250 C CA . ILE A 1 421 ? 0.003 -19.953 2.1 1 98.56 421 ILE A CA 1
ATOM 3251 C C . ILE A 1 421 ? 1.073 -18.984 1.6 1 98.56 421 ILE A C 1
ATOM 3253 O O . ILE A 1 421 ? 1.016 -17.781 1.883 1 98.56 421 ILE A O 1
ATOM 3257 N N . GLY A 1 422 ? 2.043 -19.547 0.875 1 98.5 422 GLY A N 1
ATOM 3258 C CA . GLY A 1 422 ? 3.119 -18.719 0.349 1 98.5 422 GLY A CA 1
ATOM 3259 C C . GLY A 1 422 ? 2.627 -17.594 -0.537 1 98.5 422 GLY A C 1
ATOM 3260 O O . GLY A 1 422 ? 3.006 -16.438 -0.343 1 98.5 422 GLY A O 1
ATOM 3261 N N . LYS A 1 423 ? 1.737 -17.938 -1.479 1 98.5 423 LYS A N 1
ATOM 3262 C CA . LYS A 1 423 ? 1.224 -16.938 -2.406 1 98.5 423 LYS A CA 1
ATOM 3263 C C . LYS A 1 423 ? 0.483 -15.828 -1.662 1 98.5 423 LYS A C 1
ATOM 3265 O O . LYS A 1 423 ? 0.723 -14.641 -1.903 1 98.5 423 LYS A O 1
ATOM 3270 N N . ALA A 1 424 ? -0.338 -16.188 -0.744 1 98.56 424 ALA A N 1
ATOM 3271 C CA . ALA A 1 424 ? -1.188 -15.203 -0.07 1 98.56 424 ALA A CA 1
ATOM 3272 C C . ALA A 1 424 ? -0.388 -14.391 0.942 1 98.56 424 ALA A C 1
ATOM 3274 O O . ALA A 1 424 ? -0.356 -13.156 0.869 1 98.56 424 ALA A O 1
ATOM 3275 N N . VAL A 1 425 ? 0.338 -15.039 1.827 1 98.75 425 VAL A N 1
ATOM 3276 C CA . VAL A 1 425 ? 0.923 -14.398 3 1 98.75 425 VAL A CA 1
ATOM 3277 C C . VAL A 1 425 ? 2.184 -13.633 2.596 1 98.75 425 VAL A C 1
ATOM 3279 O O . VAL A 1 425 ? 2.404 -12.508 3.045 1 98.75 425 VAL A O 1
ATOM 3282 N N . VAL A 1 426 ? 3.008 -14.219 1.763 1 98.75 426 VAL A N 1
ATOM 3283 C CA . VAL A 1 426 ? 4.242 -13.547 1.363 1 98.75 426 VAL A CA 1
ATOM 3284 C C . VAL A 1 426 ? 3.916 -12.32 0.519 1 98.75 426 VAL A C 1
ATOM 3286 O O . VAL A 1 426 ? 4.57 -11.281 0.645 1 98.75 426 VAL A O 1
ATOM 3289 N N . SER A 1 427 ? 2.9 -12.438 -0.35 1 98.5 427 SER A N 1
ATOM 3290 C CA . SER A 1 427 ? 2.504 -11.297 -1.167 1 98.5 427 SER A CA 1
ATOM 3291 C C . SER A 1 427 ? 2.039 -10.133 -0.299 1 98.5 427 SER A C 1
ATOM 3293 O O . SER A 1 427 ? 2.477 -9 -0.489 1 98.5 427 SER A O 1
ATOM 3295 N N . LYS A 1 428 ? 1.198 -10.422 0.683 1 98.19 428 LYS A N 1
ATOM 3296 C CA . LYS A 1 428 ? 0.687 -9.383 1.574 1 98.19 428 LYS A CA 1
ATOM 3297 C C . LYS A 1 428 ? 1.805 -8.797 2.43 1 98.19 428 LYS A C 1
ATOM 3299 O O . LYS A 1 428 ? 1.85 -7.582 2.648 1 98.19 428 LYS A O 1
ATOM 3304 N N . SER A 1 429 ? 2.658 -9.648 2.896 1 98.44 429 SER A N 1
ATOM 3305 C CA . SER A 1 429 ? 3.771 -9.203 3.725 1 98.44 429 SER A CA 1
ATOM 3306 C C . SER A 1 429 ? 4.719 -8.305 2.939 1 98.44 429 SER A C 1
ATOM 3308 O O . SER A 1 429 ? 5.242 -7.324 3.477 1 98.44 429 SER A O 1
ATOM 3310 N N . ALA A 1 430 ? 4.93 -8.664 1.723 1 98.75 430 ALA A N 1
ATOM 3311 C CA . ALA A 1 430 ? 5.828 -7.883 0.878 1 98.75 430 ALA A CA 1
ATOM 3312 C C . ALA A 1 430 ? 5.277 -6.477 0.649 1 98.75 430 ALA A C 1
ATOM 3314 O O . ALA A 1 430 ? 6.027 -5.496 0.696 1 98.75 430 ALA A O 1
ATOM 3315 N N . ILE A 1 431 ? 3.984 -6.359 0.409 1 98.56 431 ILE A N 1
ATOM 3316 C CA . ILE A 1 431 ? 3.361 -5.055 0.191 1 98.56 431 ILE A CA 1
ATOM 3317 C C . ILE A 1 431 ? 3.564 -4.176 1.42 1 98.56 431 ILE A C 1
ATOM 3319 O O . ILE A 1 431 ? 4.012 -3.029 1.304 1 98.56 431 ILE A O 1
ATOM 3323 N N . ALA A 1 432 ? 3.314 -4.711 2.561 1 97.81 432 ALA A N 1
ATOM 3324 C CA . ALA A 1 432 ? 3.471 -3.961 3.805 1 97.81 432 ALA A CA 1
ATOM 3325 C C . ALA A 1 432 ? 4.934 -3.594 4.043 1 97.81 432 ALA A C 1
ATOM 3327 O O . ALA A 1 432 ? 5.234 -2.479 4.473 1 97.81 432 ALA A O 1
ATOM 3328 N N . GLY A 1 433 ? 5.824 -4.559 3.809 1 98.19 433 GLY A N 1
ATOM 3329 C CA . GLY A 1 433 ? 7.242 -4.312 4.016 1 98.19 433 GLY A CA 1
ATOM 3330 C C . GLY A 1 433 ? 7.805 -3.25 3.096 1 98.19 433 GLY A C 1
ATOM 3331 O O . GLY A 1 433 ? 8.594 -2.404 3.525 1 98.19 433 GLY A O 1
ATOM 3332 N N . ILE A 1 434 ? 7.426 -3.273 1.847 1 98.75 434 ILE A N 1
ATOM 3333 C CA . ILE A 1 434 ? 7.914 -2.307 0.868 1 98.75 434 ILE A CA 1
ATOM 3334 C C . ILE A 1 434 ? 7.406 -0.911 1.225 1 98.75 434 ILE A C 1
ATOM 3336 O O . ILE A 1 434 ? 8.133 0.074 1.089 1 98.75 434 ILE A O 1
ATOM 3340 N N . GLN A 1 435 ? 6.168 -0.844 1.689 1 98.25 435 GLN A N 1
ATOM 3341 C CA . GLN A 1 435 ? 5.621 0.441 2.111 1 98.25 435 GLN A CA 1
ATOM 3342 C C . GLN A 1 435 ? 6.445 1.046 3.242 1 98.25 435 GLN A C 1
ATOM 3344 O O . GLN A 1 435 ? 6.688 2.254 3.264 1 98.25 435 GLN A O 1
ATOM 3349 N N . GLU A 1 436 ? 6.855 0.239 4.211 1 97.94 436 GLU A N 1
ATOM 3350 C CA . GLU A 1 436 ? 7.707 0.711 5.301 1 97.94 436 GLU A CA 1
ATOM 3351 C C . GLU A 1 436 ? 9.039 1.239 4.77 1 97.94 436 GLU A C 1
ATOM 3353 O O . GLU A 1 436 ? 9.523 2.273 5.23 1 97.94 436 GLU A O 1
ATOM 3358 N N . CYS A 1 437 ? 9.609 0.508 3.828 1 98.38 437 CYS A N 1
ATOM 3359 C CA . CYS A 1 437 ? 10.875 0.925 3.234 1 98.38 437 CYS A CA 1
ATOM 3360 C C . CYS A 1 437 ? 10.719 2.242 2.484 1 98.38 437 CYS A C 1
ATOM 3362 O O . CYS A 1 437 ? 11.602 3.102 2.535 1 98.38 437 CYS A O 1
ATOM 3364 N N . GLN A 1 438 ? 9.602 2.355 1.787 1 98.19 438 GLN A N 1
ATOM 3365 C CA . GLN A 1 438 ? 9.297 3.586 1.064 1 98.19 438 GLN A CA 1
ATOM 3366 C C . GLN A 1 438 ? 9.219 4.777 2.016 1 98.19 438 GLN A C 1
ATOM 3368 O O . GLN A 1 438 ? 9.812 5.828 1.758 1 98.19 438 GLN A O 1
ATOM 3373 N N . GLU A 1 439 ? 8.531 4.621 3.109 1 97.56 439 GLU A N 1
ATOM 3374 C CA . GLU A 1 439 ? 8.367 5.688 4.094 1 97.56 439 GLU A CA 1
ATOM 3375 C C . GLU A 1 439 ? 9.703 6.039 4.746 1 97.56 439 GLU A C 1
ATOM 3377 O O . GLU A 1 439 ? 9.953 7.203 5.074 1 97.56 439 GLU A O 1
ATOM 3382 N N . ALA A 1 440 ? 10.547 5.059 4.863 1 96.81 440 ALA A N 1
ATOM 3383 C CA . ALA A 1 440 ? 11.836 5.246 5.516 1 96.81 440 ALA A CA 1
ATOM 3384 C C . ALA A 1 440 ? 12.719 6.199 4.719 1 96.81 440 ALA A C 1
ATOM 3386 O O . ALA A 1 440 ? 13.695 6.738 5.242 1 96.81 440 ALA A O 1
ATOM 3387 N N . MET A 1 441 ? 12.367 6.477 3.492 1 96.25 441 MET A N 1
ATOM 3388 C CA . MET A 1 441 ? 13.164 7.355 2.637 1 96.25 441 MET A CA 1
ATOM 3389 C C . MET A 1 441 ? 12.555 8.75 2.578 1 96.25 441 MET A C 1
ATOM 3391 O O . MET A 1 441 ? 13.078 9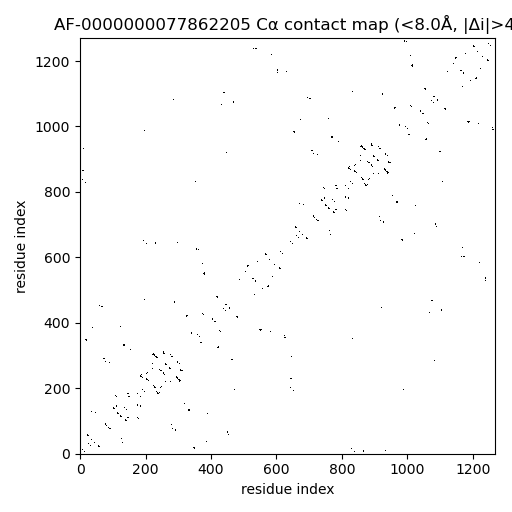.633 1.897 1 96.25 441 MET A O 1
ATOM 3395 N N . GLY A 1 442 ? 11.414 8.961 3.297 1 95.25 442 GLY A N 1
ATOM 3396 C CA . GLY A 1 442 ? 10.75 10.258 3.24 1 95.25 442 GLY A CA 1
ATOM 3397 C C . GLY A 1 442 ? 10.156 10.562 1.879 1 95.25 442 GLY A C 1
ATOM 3398 O O . GLY A 1 442 ? 9.656 9.664 1.195 1 95.25 442 GLY A O 1
ATOM 3399 N N . GLY A 1 443 ? 10.172 11.789 1.508 1 95.56 443 GLY A N 1
ATOM 3400 C CA . GLY A 1 443 ? 9.531 12.234 0.279 1 95.56 443 GLY A CA 1
ATOM 3401 C C . GLY A 1 443 ? 10.133 11.617 -0.966 1 95.56 443 GLY A C 1
ATOM 3402 O O . GLY A 1 443 ? 9.438 11.375 -1.951 1 95.56 443 GLY A O 1
ATOM 3403 N N . VAL A 1 444 ? 11.461 11.383 -0.93 1 96.25 444 VAL A N 1
ATOM 3404 C CA . VAL A 1 444 ? 12.125 10.852 -2.119 1 96.25 444 VAL A CA 1
ATOM 3405 C C . VAL A 1 444 ? 11.633 9.438 -2.406 1 96.25 444 VAL A C 1
ATOM 3407 O O . VAL A 1 444 ? 11.641 8.992 -3.557 1 96.25 444 VAL A O 1
ATOM 3410 N N . GLY A 1 445 ? 11.172 8.742 -1.328 1 97.38 445 GLY A N 1
ATOM 3411 C CA . GLY A 1 445 ? 10.625 7.402 -1.518 1 97.38 445 GLY A CA 1
ATOM 3412 C C . GLY A 1 445 ? 9.328 7.391 -2.297 1 97.38 445 GLY A C 1
ATOM 3413 O O . GLY A 1 445 ? 8.891 6.34 -2.773 1 97.38 445 GLY A O 1
ATOM 3414 N N . TYR A 1 446 ? 8.695 8.547 -2.453 1 97.62 446 TYR A N 1
ATOM 3415 C CA . TYR A 1 446 ? 7.402 8.664 -3.123 1 97.62 446 TYR A CA 1
ATOM 3416 C C . TYR A 1 446 ? 7.582 9.047 -4.59 1 97.62 446 TYR A C 1
ATOM 3418 O O . TYR A 1 446 ? 6.617 9.062 -5.355 1 97.62 446 TYR A O 1
ATOM 3426 N N . MET A 1 447 ? 8.812 9.266 -5.082 1 97.62 447 MET A N 1
ATOM 3427 C CA . MET A 1 447 ? 9.109 9.656 -6.461 1 97.62 447 MET A CA 1
ATOM 3428 C C . MET A 1 447 ? 9.047 8.453 -7.395 1 97.62 447 MET A C 1
ATOM 3430 O O . MET A 1 447 ? 9.484 7.359 -7.031 1 97.62 447 MET A O 1
ATOM 3434 N N . ASP A 1 448 ? 8.445 8.625 -8.461 1 97.31 448 ASP A N 1
ATOM 3435 C CA . ASP A 1 448 ? 8.242 7.57 -9.453 1 97.31 448 ASP A CA 1
ATOM 3436 C C . ASP A 1 448 ? 8.758 7.996 -10.82 1 97.31 448 ASP A C 1
ATOM 3438 O O . ASP A 1 448 ? 7.984 8.094 -11.781 1 97.31 448 ASP A O 1
ATOM 3442 N N . GLU A 1 449 ? 10.086 8.125 -10.914 1 95.81 449 GLU A N 1
ATOM 3443 C CA . GLU A 1 449 ? 10.734 8.594 -12.133 1 95.81 449 GLU A CA 1
ATOM 3444 C C . GLU A 1 449 ? 11.07 7.426 -13.062 1 95.81 449 GLU A C 1
ATOM 3446 O O . GLU A 1 449 ? 11.812 6.516 -12.68 1 95.81 449 GLU A O 1
ATOM 3451 N N . ALA A 1 450 ? 10.57 7.496 -14.273 1 94.12 450 ALA A N 1
ATOM 3452 C CA . ALA A 1 450 ? 10.82 6.418 -15.227 1 94.12 450 ALA A CA 1
ATOM 3453 C C . ALA A 1 450 ? 12.312 6.289 -15.531 1 94.12 450 ALA A C 1
ATOM 3455 O O . ALA A 1 450 ? 12.828 5.18 -15.664 1 94.12 450 ALA A O 1
ATOM 3456 N N . ASP A 1 451 ? 13.023 7.387 -15.531 1 94.25 451 ASP A N 1
ATOM 3457 C CA . ASP A 1 451 ? 14.398 7.426 -16.016 1 94.25 451 ASP A CA 1
ATOM 3458 C C . ASP A 1 451 ? 15.391 7.191 -14.891 1 94.25 451 ASP A C 1
ATOM 3460 O O . ASP A 1 451 ? 16.594 7.105 -15.125 1 94.25 451 ASP A O 1
ATOM 3464 N N . GLU A 1 452 ? 14.93 7.059 -13.727 1 92.88 452 GLU A N 1
ATOM 3465 C CA . GLU A 1 452 ? 15.797 6.809 -12.578 1 92.88 452 GLU A CA 1
ATOM 3466 C C . GLU A 1 452 ? 15.328 5.594 -11.781 1 92.88 452 GLU A C 1
ATOM 3468 O O . GLU A 1 452 ? 14.914 5.723 -10.633 1 92.88 452 GLU A O 1
ATOM 3473 N N . PRO A 1 453 ? 15.57 4.426 -12.32 1 92 453 PRO A N 1
ATOM 3474 C CA . PRO A 1 453 ? 15.023 3.211 -11.711 1 92 453 PRO A CA 1
ATOM 3475 C C . PRO A 1 453 ? 15.867 2.697 -10.555 1 92 453 PRO A C 1
ATOM 3477 O O . PRO A 1 453 ? 15.414 1.847 -9.781 1 92 453 PRO A O 1
ATOM 3480 N N . GLU A 1 454 ? 17.078 3.113 -10.367 1 93.56 454 GLU A N 1
ATOM 3481 C CA . GLU A 1 454 ? 18.047 2.516 -9.445 1 93.56 454 GLU A CA 1
ATOM 3482 C C . GLU A 1 454 ? 17.516 2.508 -8.016 1 93.56 454 GLU A C 1
ATOM 3484 O O . GLU A 1 454 ? 17.641 1.507 -7.309 1 93.56 454 GLU A O 1
ATOM 3489 N N . PHE A 1 455 ? 16.953 3.598 -7.578 1 94.94 455 PHE A N 1
ATOM 3490 C CA . PHE A 1 455 ? 16.453 3.703 -6.211 1 94.94 455 PHE A CA 1
ATOM 3491 C C . PHE A 1 455 ? 14.961 3.992 -6.199 1 94.94 455 PHE A C 1
ATOM 3493 O O . PHE A 1 455 ? 14.445 4.566 -5.238 1 94.94 455 PHE A O 1
ATOM 3500 N N . ASN A 1 456 ? 14.297 3.561 -7.273 1 96.94 456 ASN A N 1
ATOM 3501 C CA . ASN A 1 456 ? 12.875 3.869 -7.414 1 96.94 456 ASN A CA 1
ATOM 3502 C C . ASN A 1 456 ? 12.008 2.867 -6.66 1 96.94 456 ASN A C 1
ATOM 3504 O O . ASN A 1 456 ? 11.398 1.987 -7.273 1 96.94 456 ASN A O 1
ATOM 3508 N N . ILE A 1 457 ? 11.844 3.061 -5.379 1 98.06 457 ILE A N 1
ATOM 3509 C CA . ILE A 1 457 ? 11.094 2.15 -4.523 1 98.06 457 ILE A CA 1
ATOM 3510 C C . ILE A 1 457 ? 9.594 2.312 -4.781 1 98.06 457 ILE A C 1
ATOM 3512 O O . ILE A 1 457 ? 8.82 1.378 -4.574 1 98.06 457 ILE A O 1
ATOM 3516 N N . ALA A 1 458 ? 9.148 3.459 -5.277 1 98.31 458 ALA A N 1
ATOM 3517 C CA . ALA A 1 458 ? 7.75 3.684 -5.625 1 98.31 458 ALA A CA 1
ATOM 3518 C C . ALA A 1 458 ? 7.305 2.744 -6.742 1 98.31 458 ALA A C 1
ATOM 3520 O O . ALA A 1 458 ? 6.18 2.234 -6.719 1 98.31 458 ALA A O 1
ATOM 3521 N N . ARG A 1 459 ? 8.141 2.527 -7.691 1 97.75 459 ARG A N 1
ATOM 3522 C CA . ARG A 1 459 ? 7.844 1.603 -8.781 1 97.75 459 ARG A CA 1
ATOM 3523 C C . ARG A 1 459 ? 7.699 0.176 -8.266 1 97.75 459 ARG A C 1
ATOM 3525 O O . ARG A 1 459 ? 6.789 -0.549 -8.672 1 97.75 459 ARG A O 1
ATOM 3532 N N . ILE A 1 460 ? 8.609 -0.243 -7.379 1 98.31 460 ILE A N 1
ATOM 3533 C CA . ILE A 1 460 ? 8.531 -1.571 -6.781 1 98.31 460 ILE A CA 1
ATOM 3534 C C . ILE A 1 460 ? 7.219 -1.722 -6.02 1 98.31 460 ILE A C 1
ATOM 3536 O O . ILE A 1 460 ? 6.566 -2.766 -6.09 1 98.31 460 ILE A O 1
ATOM 3540 N N . MET A 1 461 ? 6.785 -0.655 -5.336 1 98.5 461 MET A N 1
ATOM 3541 C CA . MET A 1 461 ? 5.562 -0.661 -4.543 1 98.5 461 MET A CA 1
ATOM 3542 C C . MET A 1 461 ? 4.34 -0.889 -5.43 1 98.5 461 MET A C 1
ATOM 3544 O O . MET A 1 461 ? 3.59 -1.845 -5.223 1 98.5 461 MET A O 1
ATOM 3548 N N . ARG A 1 462 ? 4.16 -0.054 -6.438 1 97.94 462 ARG A N 1
ATOM 3549 C CA . ARG A 1 462 ? 2.953 -0.164 -7.25 1 97.94 462 ARG A CA 1
ATOM 3550 C C . ARG A 1 462 ? 2.939 -1.471 -8.039 1 97.94 462 ARG A C 1
ATOM 3552 O O . ARG A 1 462 ? 1.875 -2.031 -8.305 1 97.94 462 ARG A O 1
ATOM 3559 N N . ASN A 1 463 ? 4.141 -2 -8.406 1 98.06 463 ASN A N 1
ATOM 3560 C CA . ASN A 1 463 ? 4.211 -3.25 -9.156 1 98.06 463 ASN A CA 1
ATOM 3561 C C . ASN A 1 463 ? 3.928 -4.457 -8.266 1 98.06 463 ASN A C 1
ATOM 3563 O O . ASN A 1 463 ? 3.445 -5.484 -8.734 1 98.06 463 ASN A O 1
ATOM 3567 N N . THR A 1 464 ? 4.254 -4.383 -6.996 1 98.38 464 THR A N 1
ATOM 3568 C CA . THR A 1 464 ? 4.113 -5.523 -6.098 1 98.38 464 THR A CA 1
ATOM 3569 C C . THR A 1 464 ? 2.676 -5.652 -5.609 1 98.38 464 THR A C 1
ATOM 3571 O O . THR A 1 464 ? 2.223 -6.75 -5.273 1 98.38 464 THR A O 1
ATOM 3574 N N . ILE A 1 465 ? 1.881 -4.602 -5.617 1 98.38 465 ILE A N 1
ATOM 3575 C CA . ILE A 1 465 ? 0.522 -4.582 -5.086 1 98.38 465 ILE A CA 1
ATOM 3576 C C . ILE A 1 465 ? -0.329 -5.625 -5.805 1 98.38 465 ILE A C 1
ATOM 3578 O O . ILE A 1 465 ? -1.177 -6.273 -5.188 1 98.38 465 ILE A O 1
ATOM 3582 N N . VAL A 1 466 ? -0.073 -5.859 -7.039 1 97.69 466 VAL A N 1
ATOM 3583 C CA . VAL A 1 466 ? -0.91 -6.738 -7.848 1 97.69 466 VAL A CA 1
ATOM 3584 C C . VAL A 1 466 ? -0.763 -8.18 -7.367 1 97.69 466 VAL A C 1
ATOM 3586 O O . VAL A 1 466 ? -1.652 -9.008 -7.578 1 97.69 466 VAL A O 1
ATOM 3589 N N . ASN A 1 467 ? 0.344 -8.5 -6.711 1 98 467 ASN A N 1
ATOM 3590 C CA . ASN A 1 467 ? 0.629 -9.875 -6.316 1 98 467 ASN A CA 1
ATOM 3591 C C . ASN A 1 467 ? -0.362 -10.375 -5.27 1 98 467 ASN A C 1
ATOM 3593 O O . ASN A 1 467 ? -0.519 -11.586 -5.09 1 98 467 ASN A O 1
ATOM 3597 N N . ALA A 1 468 ? -1.042 -9.461 -4.598 1 97.12 468 ALA A N 1
ATOM 3598 C CA . ALA A 1 468 ? -2.088 -9.875 -3.666 1 97.12 468 ALA A CA 1
ATOM 3599 C C . ALA A 1 468 ? -3.338 -10.336 -4.414 1 97.12 468 ALA A C 1
ATOM 3601 O O . ALA A 1 468 ? -4.184 -11.031 -3.848 1 97.12 468 ALA A O 1
ATOM 3602 N N . THR A 1 469 ? -3.451 -10.016 -5.676 1 96.25 469 THR A N 1
ATOM 3603 C CA . THR A 1 469 ? -4.633 -10.32 -6.477 1 96.25 469 THR A CA 1
ATOM 3604 C C . THR A 1 469 ? -4.328 -11.406 -7.5 1 96.25 469 THR A C 1
ATOM 3606 O O . THR A 1 469 ? -5.105 -12.352 -7.664 1 96.25 469 THR A O 1
ATOM 3609 N N . TRP A 1 470 ? -3.109 -11.328 -8.141 1 95.25 470 TRP A N 1
ATOM 3610 C CA . TRP A 1 470 ? -2.707 -12.289 -9.164 1 95.25 470 TRP A CA 1
ATOM 3611 C C . TRP A 1 470 ? -2.744 -13.711 -8.625 1 95.25 470 TRP A C 1
ATOM 3613 O O . TRP A 1 470 ? -2.418 -13.945 -7.461 1 95.25 470 TRP A O 1
ATOM 3623 N N . GLU A 1 471 ? -3.184 -14.625 -9.492 1 94.88 471 GLU A N 1
ATOM 3624 C CA . GLU A 1 471 ? -3.133 -16.062 -9.211 1 94.88 471 GLU A CA 1
ATOM 3625 C C . GLU A 1 471 ? -3.98 -16.422 -7.996 1 94.88 471 GLU A C 1
ATOM 3627 O O . GLU A 1 471 ? -3.695 -17.391 -7.297 1 94.88 471 GLU A O 1
ATOM 3632 N N . GLY A 1 472 ? -5.027 -15.57 -7.719 1 94.44 472 GLY A N 1
ATOM 3633 C CA . GLY A 1 472 ? -5.945 -15.805 -6.617 1 94.44 472 GLY A CA 1
ATOM 3634 C C . GLY A 1 472 ? -5.742 -14.852 -5.457 1 94.44 472 GLY A C 1
ATOM 3635 O O . GLY A 1 472 ? -4.703 -14.883 -4.793 1 94.44 472 GLY A O 1
ATOM 3636 N N . PRO A 1 473 ? -6.738 -13.992 -5.238 1 96.06 473 PRO A N 1
ATOM 3637 C CA . PRO A 1 473 ? -6.617 -13.117 -4.07 1 96.06 473 PRO A CA 1
ATOM 3638 C C . PRO A 1 473 ? -6.559 -13.891 -2.754 1 96.06 473 PRO A C 1
ATOM 3640 O O . PRO A 1 473 ? -6.855 -15.086 -2.725 1 96.06 473 PRO A O 1
ATOM 3643 N N . THR A 1 474 ? -6.172 -13.227 -1.658 1 97.31 474 THR A N 1
ATOM 3644 C CA . THR A 1 474 ? -5.941 -13.844 -0.357 1 97.31 474 THR A CA 1
ATOM 3645 C C . THR A 1 474 ? -7.164 -14.633 0.092 1 97.31 474 THR A C 1
ATOM 3647 O O . THR A 1 474 ? -7.039 -15.75 0.597 1 97.31 474 THR A O 1
ATOM 3650 N N . GLY A 1 475 ? -8.367 -14.109 -0.098 1 95.69 475 GLY A N 1
ATOM 3651 C CA . GLY A 1 475 ? -9.586 -14.789 0.314 1 95.69 475 GLY A CA 1
ATOM 3652 C C . GLY A 1 475 ? -9.828 -16.094 -0.436 1 95.69 475 GLY A C 1
ATOM 3653 O O . GLY A 1 475 ? -10.273 -17.078 0.15 1 95.69 475 GLY A O 1
ATOM 3654 N N . VAL A 1 476 ? -9.523 -16.078 -1.709 1 95.31 476 VAL A N 1
ATOM 3655 C CA . VAL A 1 476 ? -9.703 -17.266 -2.537 1 95.31 476 VAL A CA 1
ATOM 3656 C C . VAL A 1 476 ? -8.727 -18.344 -2.098 1 95.31 476 VAL A C 1
ATOM 3658 O O . VAL A 1 476 ? -9.109 -19.516 -1.944 1 95.31 476 VAL A O 1
ATOM 3661 N N . LEU A 1 477 ? -7.52 -17.953 -1.865 1 97.25 477 LEU A N 1
ATOM 3662 C CA . LEU A 1 477 ? -6.5 -18.906 -1.457 1 97.25 477 LEU A CA 1
ATOM 3663 C C . LEU A 1 477 ? -6.793 -19.453 -0.062 1 97.25 477 LEU A C 1
ATOM 3665 O O . LEU A 1 477 ? -6.555 -20.641 0.213 1 97.25 477 LEU A O 1
ATOM 3669 N N . ALA A 1 478 ? -7.297 -18.578 0.787 1 97.38 478 ALA A N 1
ATOM 3670 C CA . ALA A 1 478 ? -7.684 -19.031 2.121 1 97.38 478 ALA A CA 1
ATOM 3671 C C . ALA A 1 478 ? -8.836 -20.031 2.047 1 97.38 478 ALA A C 1
ATOM 3673 O O . ALA A 1 478 ? -8.844 -21.047 2.754 1 97.38 478 ALA A O 1
ATOM 3674 N N . SER A 1 479 ? -9.82 -19.75 1.204 1 95.44 479 SER A N 1
ATOM 3675 C CA . SER A 1 479 ? -10.945 -20.656 1 1 95.44 479 SER A CA 1
ATOM 3676 C C . SER A 1 479 ? -10.469 -22 0.48 1 95.44 479 SER A C 1
ATOM 3678 O O . SER A 1 479 ? -10.906 -23.047 0.966 1 95.44 479 SER A O 1
ATOM 3680 N N . GLU A 1 480 ? -9.57 -21.953 -0.431 1 94.06 480 GLU A N 1
ATOM 3681 C CA . GLU A 1 480 ? -9.016 -23.172 -0.999 1 94.06 480 GLU A CA 1
ATOM 3682 C C . GLU A 1 480 ? -8.258 -23.969 0.054 1 94.06 480 GLU A C 1
ATOM 3684 O O . GLU A 1 480 ? -8.344 -25.203 0.09 1 94.06 480 GLU A O 1
ATOM 3689 N N . LEU A 1 481 ? -7.527 -23.266 0.843 1 96.81 481 LEU A N 1
ATOM 3690 C CA . LEU A 1 481 ? -6.746 -23.922 1.886 1 96.81 481 LEU A CA 1
ATOM 3691 C C . LEU A 1 481 ? -7.656 -24.641 2.879 1 96.81 481 LEU A C 1
ATOM 3693 O O . LEU A 1 481 ? -7.422 -25.797 3.215 1 96.81 481 LEU A O 1
ATOM 3697 N N . ILE A 1 482 ? -8.719 -23.984 3.301 1 95.81 482 ILE A N 1
ATOM 3698 C CA . ILE A 1 482 ? -9.641 -24.531 4.285 1 95.81 482 ILE A CA 1
ATOM 3699 C C . ILE A 1 482 ? -10.367 -25.734 3.691 1 95.81 482 ILE A C 1
ATOM 3701 O O . ILE A 1 482 ? -10.469 -26.781 4.328 1 95.81 482 ILE A O 1
ATOM 3705 N N . ARG A 1 483 ? -10.828 -25.609 2.502 1 93.81 483 ARG A N 1
ATOM 3706 C CA . ARG A 1 483 ? -11.539 -26.719 1.858 1 93.81 483 ARG A CA 1
ATOM 3707 C C . ARG A 1 483 ? -10.625 -27.922 1.673 1 93.81 483 ARG A C 1
ATOM 3709 O O . ARG A 1 483 ? -11.039 -29.062 1.878 1 93.81 483 ARG A O 1
ATOM 3716 N N . PHE A 1 484 ? -9.43 -27.703 1.344 1 95.25 484 PHE A N 1
ATOM 3717 C CA . PHE A 1 484 ? -8.469 -28.766 1.074 1 95.25 484 PHE A CA 1
ATOM 3718 C C . PHE A 1 484 ? -8.094 -29.5 2.359 1 95.25 484 PHE A C 1
ATOM 3720 O O . PHE A 1 484 ? -8.109 -30.719 2.41 1 95.25 484 PHE A O 1
ATOM 3727 N N . LEU A 1 485 ? -7.828 -28.688 3.4 1 95.62 485 LEU A N 1
ATOM 3728 C CA . LEU A 1 485 ? -7.293 -29.266 4.625 1 95.62 485 LEU A CA 1
ATOM 3729 C C . LEU A 1 485 ? -8.414 -29.797 5.512 1 95.62 485 LEU A C 1
ATOM 3731 O O . LEU A 1 485 ? -8.242 -30.797 6.203 1 95.62 485 LEU A O 1
ATOM 3735 N N . LEU A 1 486 ? -9.586 -29.156 5.453 1 91.25 486 LEU A N 1
ATOM 3736 C CA . LEU A 1 486 ? -10.523 -29.391 6.547 1 91.25 486 LEU A CA 1
ATOM 3737 C C . LEU A 1 486 ? -11.836 -29.953 6.023 1 91.25 486 LEU A C 1
ATOM 3739 O O . LEU A 1 486 ? -12.586 -30.594 6.766 1 91.25 486 LEU A O 1
ATOM 3743 N N . LEU A 1 487 ? -12.156 -29.734 4.77 1 86.38 487 LEU A N 1
ATOM 3744 C CA . LEU A 1 487 ? -13.508 -30.047 4.328 1 86.38 487 LEU A CA 1
ATOM 3745 C C . LEU A 1 487 ? -13.5 -31.094 3.225 1 86.38 487 LEU A C 1
ATOM 3747 O O . LEU A 1 487 ? -14.555 -31.516 2.756 1 86.38 487 LEU A O 1
ATOM 3751 N N . GLY A 1 488 ? -12.289 -31.469 2.854 1 82.25 488 GLY A N 1
ATOM 3752 C CA . GLY A 1 488 ? -12.203 -32.5 1.818 1 82.25 488 GLY A CA 1
ATOM 3753 C C . GLY A 1 488 ? -12.438 -33.906 2.344 1 82.25 488 GLY A C 1
ATOM 3754 O O . GLY A 1 488 ? -12.617 -34.094 3.547 1 82.25 488 GLY A O 1
ATOM 3755 N N . ARG A 1 489 ? -12.484 -34.781 1.398 1 79.25 489 ARG A N 1
ATOM 3756 C CA . ARG A 1 489 ? -12.758 -36.188 1.716 1 79.25 489 ARG A CA 1
ATOM 3757 C C . ARG A 1 489 ? -11.562 -36.812 2.41 1 79.25 489 ARG A C 1
ATOM 3759 O O . ARG A 1 489 ? -11.734 -37.75 3.227 1 79.25 489 ARG A O 1
ATOM 3766 N N . LYS A 1 490 ? -10.461 -36.344 2.033 1 86.94 490 LYS A N 1
ATOM 3767 C CA . LYS A 1 490 ? -9.25 -36.875 2.643 1 86.94 490 LYS A CA 1
ATOM 3768 C C . LYS A 1 490 ? -8.906 -36.125 3.928 1 86.94 490 LYS A C 1
ATOM 3770 O O . LYS A 1 490 ? -9.258 -34.969 4.078 1 86.94 490 LYS A O 1
ATOM 3775 N N . ASN A 1 491 ? -8.367 -36.812 4.797 1 91.5 491 ASN A N 1
ATOM 3776 C CA . ASN A 1 491 ? -7.949 -36.156 6.035 1 91.5 491 ASN A CA 1
ATOM 3777 C C . ASN A 1 491 ? -6.613 -35.438 5.863 1 91.5 491 ASN A C 1
ATOM 3779 O O . ASN A 1 491 ? -5.641 -35.75 6.547 1 91.5 491 ASN A O 1
ATOM 3783 N N . ASN A 1 492 ? -6.598 -34.438 5.055 1 97 492 ASN A N 1
ATOM 3784 C CA . ASN A 1 492 ? -5.379 -33.719 4.707 1 97 492 ASN A CA 1
ATOM 3785 C C . ASN A 1 492 ? -4.832 -32.938 5.898 1 97 492 ASN A C 1
ATOM 3787 O O . ASN A 1 492 ? -3.625 -32.719 6.004 1 97 492 ASN A O 1
ATOM 3791 N N . LEU A 1 493 ? -5.742 -32.531 6.832 1 96.94 493 LEU A N 1
ATOM 3792 C CA . LEU A 1 493 ? -5.262 -31.828 8.023 1 96.94 493 LEU A CA 1
ATOM 3793 C C . LEU A 1 493 ? -4.391 -32.75 8.875 1 96.94 493 LEU A C 1
ATOM 3795 O O . LEU A 1 493 ? -3.357 -32.312 9.391 1 96.94 493 LEU A O 1
ATOM 3799 N N . ALA A 1 494 ? -4.855 -33.969 9 1 97.12 494 ALA A N 1
ATOM 3800 C CA . ALA A 1 494 ? -4.086 -34.938 9.781 1 97.12 494 ALA A CA 1
ATOM 3801 C C . ALA A 1 494 ? -2.711 -35.156 9.164 1 97.12 494 ALA A C 1
ATOM 3803 O O . ALA A 1 494 ? -1.717 -35.281 9.883 1 97.12 494 ALA A O 1
ATOM 3804 N N . THR A 1 495 ? -2.689 -35.312 7.824 1 98.12 495 THR A N 1
ATOM 3805 C CA . THR A 1 495 ? -1.43 -35.5 7.117 1 98.12 495 THR A CA 1
ATOM 3806 C C . THR A 1 495 ? -0.504 -34.281 7.328 1 98.12 495 THR A C 1
ATOM 3808 O O . THR A 1 495 ? 0.675 -34.469 7.645 1 98.12 495 THR A O 1
ATOM 3811 N N . PHE A 1 496 ? -1.009 -33.125 7.199 1 98.31 496 PHE A N 1
ATOM 3812 C CA . PHE A 1 496 ? -0.236 -31.906 7.395 1 98.31 496 PHE A CA 1
ATOM 3813 C C . PHE A 1 496 ? 0.238 -31.781 8.836 1 98.31 496 PHE A C 1
ATOM 3815 O O . PHE A 1 496 ? 1.394 -31.438 9.086 1 98.31 496 PHE A O 1
ATOM 3822 N N . ALA A 1 497 ? -0.63 -32.062 9.719 1 98.25 497 ALA A N 1
ATOM 3823 C CA . ALA A 1 497 ? -0.318 -31.969 11.148 1 98.25 497 ALA A CA 1
ATOM 3824 C C . ALA A 1 497 ? 0.772 -32.969 11.523 1 98.25 497 ALA A C 1
ATOM 3826 O O . ALA A 1 497 ? 1.64 -32.688 12.344 1 98.25 497 ALA A O 1
ATOM 3827 N N . GLY A 1 498 ? 0.593 -34.156 10.953 1 98.19 498 GLY A N 1
ATOM 3828 C CA . GLY A 1 498 ? 1.633 -35.156 11.195 1 98.19 498 GLY A CA 1
ATOM 3829 C C . GLY A 1 498 ? 3.018 -34.656 10.812 1 98.19 498 GLY A C 1
ATOM 3830 O O . GLY A 1 498 ? 3.982 -34.875 11.547 1 98.19 498 GLY A O 1
ATOM 3831 N N . TRP A 1 499 ? 3.119 -34 9.703 1 98.62 499 TRP A N 1
ATOM 3832 C CA . TRP A 1 499 ? 4.387 -33.438 9.266 1 98.62 499 TRP A CA 1
ATOM 3833 C C . TRP A 1 499 ? 4.852 -32.344 10.219 1 98.62 499 TRP A C 1
ATOM 3835 O O . TRP A 1 499 ? 6.012 -32.312 10.633 1 98.62 499 TRP A O 1
ATOM 3845 N N . VAL A 1 500 ? 3.986 -31.391 10.609 1 98.69 500 VAL A N 1
ATOM 3846 C CA . VAL A 1 500 ? 4.34 -30.281 11.484 1 98.69 500 VAL A CA 1
ATOM 3847 C C . VAL A 1 500 ? 4.836 -30.812 12.828 1 98.69 500 VAL A C 1
ATOM 3849 O O . VAL A 1 500 ? 5.848 -30.344 13.352 1 98.69 500 VAL A O 1
ATOM 3852 N N . GLU A 1 501 ? 4.129 -31.766 13.344 1 98.44 501 GLU A N 1
ATOM 3853 C CA . GLU A 1 501 ? 4.473 -32.312 14.648 1 98.44 501 GLU A CA 1
ATOM 3854 C C . GLU A 1 501 ? 5.828 -33.031 14.617 1 98.44 501 GLU A C 1
ATOM 3856 O O . GLU A 1 501 ? 6.617 -32.906 15.555 1 98.44 501 GLU A O 1
ATOM 3861 N N . ARG A 1 502 ? 6.035 -33.688 13.547 1 98.31 502 ARG A N 1
ATOM 3862 C CA . ARG A 1 502 ? 7.34 -34.344 13.391 1 98.31 502 ARG A CA 1
ATOM 3863 C C . ARG A 1 502 ? 8.453 -33.281 13.32 1 98.31 502 ARG A C 1
ATOM 3865 O O . ARG A 1 502 ? 9.477 -33.438 13.992 1 98.31 502 ARG A O 1
ATOM 3872 N N . VAL A 1 503 ? 8.281 -32.25 12.57 1 98.38 503 VAL A N 1
ATOM 3873 C CA . VAL A 1 503 ? 9.32 -31.281 12.289 1 98.38 503 VAL A CA 1
ATOM 3874 C C . VAL A 1 503 ? 9.547 -30.391 13.516 1 98.38 503 VAL A C 1
ATOM 3876 O O . VAL A 1 503 ? 10.68 -30.016 13.812 1 98.38 503 VAL A O 1
ATOM 3879 N N . VAL A 1 504 ? 8.477 -30 14.18 1 98.12 504 VAL A N 1
ATOM 3880 C CA . VAL A 1 504 ? 8.648 -29.234 15.414 1 98.12 504 VAL A CA 1
ATOM 3881 C C . VAL A 1 504 ? 9.461 -30.047 16.422 1 98.12 504 VAL A C 1
ATOM 3883 O O . VAL A 1 504 ? 10.258 -29.484 17.172 1 98.12 504 VAL A O 1
ATOM 3886 N N . GLY A 1 505 ? 9.281 -31.359 16.406 1 97.75 505 GLY A N 1
ATOM 3887 C CA . GLY A 1 505 ? 10.016 -32.25 17.281 1 97.75 505 GLY A CA 1
ATOM 3888 C C . GLY A 1 505 ? 11.508 -32.281 16.984 1 97.75 505 GLY A C 1
ATOM 3889 O O . GLY A 1 505 ? 12.297 -32.75 17.812 1 97.75 505 GLY A O 1
ATOM 3890 N N . MET A 1 506 ? 11.922 -31.797 15.852 1 98.19 506 MET A N 1
ATOM 3891 C CA . MET A 1 506 ? 13.328 -31.797 15.445 1 98.19 506 MET A CA 1
ATOM 3892 C C . MET A 1 506 ? 14.07 -30.609 16.047 1 98.19 506 MET A C 1
ATOM 3894 O O . MET A 1 506 ? 15.297 -30.578 16.062 1 98.19 506 MET A O 1
ATOM 3898 N N . ILE A 1 507 ? 13.312 -29.609 16.484 1 98.56 507 ILE A N 1
ATOM 3899 C CA . ILE A 1 507 ? 13.93 -28.422 17.031 1 98.56 507 ILE A CA 1
ATOM 3900 C C . ILE A 1 507 ? 14.609 -28.75 18.359 1 98.56 507 ILE A C 1
ATOM 3902 O O . ILE A 1 507 ? 13.984 -29.312 19.266 1 98.56 507 ILE A O 1
ATOM 3906 N N . LYS A 1 508 ? 15.828 -28.406 18.5 1 98.06 508 LYS A N 1
ATOM 3907 C CA . LYS A 1 508 ? 16.656 -28.812 19.641 1 98.06 508 LYS A CA 1
ATOM 3908 C C . LYS A 1 508 ? 16.516 -27.828 20.797 1 98.06 508 LYS A C 1
ATOM 3910 O O . LYS A 1 508 ? 16.562 -28.234 21.969 1 98.06 508 LYS A O 1
ATOM 3915 N N . THR A 1 509 ? 16.438 -26.531 20.5 1 97.38 509 THR A N 1
ATOM 3916 C CA . THR A 1 509 ? 16.281 -25.531 21.547 1 97.38 509 THR A CA 1
ATOM 3917 C C . THR A 1 509 ? 14.922 -25.672 22.219 1 97.38 509 THR A C 1
ATOM 3919 O O . THR A 1 509 ? 13.891 -25.344 21.641 1 97.38 509 THR A O 1
ATOM 3922 N N . ALA A 1 510 ? 14.953 -26.094 23.438 1 97.12 510 ALA A N 1
ATOM 3923 C CA . ALA A 1 510 ? 13.742 -26.5 24.141 1 97.12 510 ALA A CA 1
ATOM 3924 C C . ALA A 1 510 ? 12.711 -25.375 24.188 1 97.12 510 ALA A C 1
ATOM 3926 O O . ALA A 1 510 ? 11.523 -25.609 23.969 1 97.12 510 ALA A O 1
ATOM 3927 N N . GLU A 1 511 ? 13.156 -24.203 24.484 1 94.81 511 GLU A N 1
ATOM 3928 C CA . GLU A 1 511 ? 12.227 -23.078 24.625 1 94.81 511 GLU A CA 1
ATOM 3929 C C . GLU A 1 511 ? 11.508 -22.781 23.312 1 94.81 511 GLU A C 1
ATOM 3931 O O . GLU A 1 511 ? 10.32 -22.469 23.312 1 94.81 511 GLU A O 1
ATOM 3936 N N . LEU A 1 512 ? 12.25 -22.812 22.188 1 96.69 512 LEU A N 1
ATOM 3937 C CA . LEU A 1 512 ? 11.648 -22.578 20.875 1 96.69 512 LEU A CA 1
ATOM 3938 C C . LEU A 1 512 ? 10.664 -23.703 20.516 1 96.69 512 LEU A C 1
ATOM 3940 O O . LEU A 1 512 ? 9.539 -23.422 20.094 1 96.69 512 LEU A O 1
ATOM 3944 N N . ALA A 1 513 ? 11.062 -24.938 20.766 1 97.69 513 ALA A N 1
ATOM 3945 C CA . ALA A 1 513 ? 10.242 -26.109 20.453 1 97.69 513 ALA A CA 1
ATOM 3946 C C . ALA A 1 513 ? 8.953 -26.109 21.266 1 97.69 513 ALA A C 1
ATOM 3948 O O . ALA A 1 513 ? 7.867 -26.344 20.719 1 97.69 513 ALA A O 1
ATOM 3949 N N . ASP A 1 514 ? 9.086 -25.906 22.578 1 96.81 514 ASP A N 1
ATOM 3950 C CA . ASP A 1 514 ? 7.938 -25.953 23.469 1 96.81 514 ASP A CA 1
ATOM 3951 C C . ASP A 1 514 ? 6.906 -24.891 23.109 1 96.81 514 ASP A C 1
ATOM 3953 O O . ASP A 1 514 ? 5.703 -25.156 23.109 1 96.81 514 ASP A O 1
ATOM 3957 N N . THR A 1 515 ? 7.418 -23.672 22.797 1 95.88 515 THR A N 1
ATOM 3958 C CA . THR A 1 515 ? 6.531 -22.578 22.422 1 95.88 515 THR A CA 1
ATOM 3959 C C . THR A 1 515 ? 5.77 -22.906 21.141 1 95.88 515 THR A C 1
ATOM 3961 O O . THR A 1 515 ? 4.551 -22.734 21.078 1 95.88 515 THR A O 1
ATOM 3964 N N . LEU A 1 516 ? 6.438 -23.375 20.141 1 97.56 516 LEU A N 1
ATOM 3965 C CA . LEU A 1 516 ? 5.82 -23.672 18.844 1 97.56 516 LEU A CA 1
ATOM 3966 C C . LEU A 1 516 ? 4.844 -24.844 18.984 1 97.56 516 LEU A C 1
ATOM 3968 O O . LEU A 1 516 ? 3.783 -24.844 18.359 1 97.56 516 LEU A O 1
ATOM 3972 N N . LYS A 1 517 ? 5.191 -25.891 19.781 1 97.81 517 LYS A N 1
ATOM 3973 C CA . LYS A 1 517 ? 4.312 -27.031 20.016 1 97.81 517 LYS A CA 1
ATOM 3974 C C . LYS A 1 517 ? 3.014 -26.609 20.688 1 97.81 517 LYS A C 1
ATOM 3976 O O . LYS A 1 517 ? 1.932 -27.062 20.312 1 97.81 517 LYS A O 1
ATOM 3981 N N . GLU A 1 518 ? 3.209 -25.781 21.672 1 96.31 518 GLU A N 1
ATOM 3982 C CA . GLU A 1 518 ? 2.035 -25.281 22.391 1 96.31 518 GLU A CA 1
ATOM 3983 C C . GLU A 1 518 ? 1.104 -24.516 21.453 1 96.31 518 GLU A C 1
ATOM 3985 O O . GLU A 1 518 ? -0.109 -24.734 21.453 1 96.31 518 GLU A O 1
ATOM 3990 N N . ILE A 1 519 ? 1.634 -23.641 20.672 1 96.06 519 ILE A N 1
ATOM 3991 C CA . ILE A 1 519 ? 0.847 -22.797 19.766 1 96.06 519 ILE A CA 1
ATOM 3992 C C . ILE A 1 519 ? 0.2 -23.688 18.688 1 96.06 519 ILE A C 1
ATOM 3994 O O . ILE A 1 519 ? -0.976 -23.5 18.359 1 96.06 519 ILE A O 1
ATOM 3998 N N . TRP A 1 520 ? 0.973 -24.625 18.156 1 97.75 520 TRP A N 1
ATOM 3999 C CA . TRP A 1 520 ? 0.439 -25.531 17.141 1 97.75 520 TRP A CA 1
ATOM 4000 C C . TRP A 1 520 ? -0.733 -26.328 17.688 1 97.75 520 TRP A C 1
ATOM 4002 O O . TRP A 1 520 ? -1.762 -26.469 17.031 1 97.75 520 TRP A O 1
ATOM 4012 N N . THR A 1 521 ? -0.574 -26.859 18.906 1 97.44 521 THR A N 1
ATOM 4013 C CA . THR A 1 521 ? -1.619 -27.672 19.547 1 97.44 521 THR A CA 1
ATOM 4014 C C . THR A 1 521 ? -2.891 -26.844 19.734 1 97.44 521 THR A C 1
ATOM 4016 O O . THR A 1 521 ? -3.99 -27.312 19.422 1 97.44 521 THR A O 1
ATOM 4019 N N . ALA A 1 522 ? -2.688 -25.609 20.156 1 95.12 522 ALA A N 1
ATOM 4020 C CA . ALA A 1 522 ? -3.834 -24.719 20.344 1 95.12 522 ALA A CA 1
ATOM 4021 C C . ALA A 1 522 ? -4.488 -24.375 19 1 95.12 522 ALA A C 1
ATOM 4023 O O . ALA A 1 522 ? -5.715 -24.281 18.922 1 95.12 522 ALA A O 1
ATOM 4024 N N . PHE A 1 523 ? -3.717 -24.188 18.016 1 96.19 523 PHE A N 1
ATOM 4025 C CA . PHE A 1 523 ? -4.184 -23.844 16.688 1 96.19 523 PHE A CA 1
ATOM 4026 C C . PHE A 1 523 ? -5.035 -24.969 16.109 1 96.19 523 PHE A C 1
ATOM 4028 O O . PHE A 1 523 ? -6.148 -24.734 15.633 1 96.19 523 PHE A O 1
ATOM 4035 N N . VAL A 1 524 ? -4.547 -26.188 16.219 1 97.06 524 VAL A N 1
ATOM 4036 C CA . VAL A 1 524 ? -5.262 -27.359 15.688 1 97.06 524 VAL A CA 1
ATOM 4037 C C . VAL A 1 524 ? -6.535 -27.578 16.5 1 97.06 524 VAL A C 1
ATOM 4039 O O . VAL A 1 524 ? -7.574 -27.953 15.93 1 97.06 524 VAL A O 1
ATOM 4042 N N . ALA A 1 525 ? -6.453 -27.406 17.766 1 95.44 525 ALA A N 1
ATOM 4043 C CA . ALA A 1 525 ? -7.629 -27.562 18.625 1 95.44 525 ALA A CA 1
ATOM 4044 C C . ALA A 1 525 ? -8.742 -26.609 18.203 1 95.44 525 ALA A C 1
ATOM 4046 O O . ALA A 1 525 ? -9.914 -26.984 18.203 1 95.44 525 ALA A O 1
ATOM 4047 N N . ARG A 1 526 ? -8.414 -25.438 17.891 1 93.75 526 ARG A N 1
ATOM 4048 C CA . ARG A 1 526 ? -9.398 -24.438 17.469 1 93.75 526 ARG A CA 1
ATOM 4049 C C . ARG A 1 526 ? -10.023 -24.828 16.141 1 93.75 526 ARG A C 1
ATOM 4051 O O . ARG A 1 526 ? -11.242 -24.703 15.961 1 93.75 526 ARG A O 1
ATOM 4058 N N . LEU A 1 527 ? -9.234 -25.266 15.195 1 94.88 527 LEU A N 1
ATOM 4059 C CA . LEU A 1 527 ? -9.734 -25.672 13.891 1 94.88 527 LEU A CA 1
ATOM 4060 C C . LEU A 1 527 ? -10.711 -26.844 14.023 1 94.88 527 LEU A C 1
ATOM 4062 O O . LEU A 1 527 ? -11.75 -26.859 13.359 1 94.88 527 LEU A O 1
ATOM 4066 N N . THR A 1 528 ? -10.359 -27.703 14.898 1 93.62 528 THR A N 1
ATOM 4067 C CA . THR A 1 528 ? -11.156 -28.906 15.031 1 93.62 528 THR A CA 1
ATOM 4068 C C . THR A 1 528 ? -12.398 -28.656 15.875 1 93.62 528 THR A C 1
ATOM 4070 O O . THR A 1 528 ? -13.398 -29.375 15.75 1 93.62 528 THR A O 1
ATOM 4073 N N . ALA A 1 529 ? -12.336 -27.656 16.688 1 92.69 529 ALA A N 1
ATOM 4074 C CA . ALA A 1 529 ? -13.477 -27.312 17.531 1 92.69 529 ALA A CA 1
ATOM 4075 C C . ALA A 1 529 ? -14.562 -26.609 16.719 1 92.69 529 ALA A C 1
ATOM 4077 O O . ALA A 1 529 ? -15.734 -26.594 17.109 1 92.69 529 ALA A O 1
ATOM 4078 N N . THR A 1 530 ? -14.203 -26.031 15.648 1 89.62 530 THR A N 1
ATOM 4079 C CA . THR A 1 530 ? -15.164 -25.344 14.789 1 89.62 530 THR A CA 1
ATOM 4080 C C . THR A 1 530 ? -15.906 -26.344 13.906 1 89.62 530 THR A C 1
ATOM 4082 O O . THR A 1 530 ? -15.32 -26.922 12.992 1 89.62 530 THR A O 1
ATOM 4085 N N . LYS A 1 531 ? -17.125 -26.547 14.148 1 83.06 531 LYS A N 1
ATOM 4086 C CA . LYS A 1 531 ? -17.844 -27.656 13.523 1 83.06 531 LYS A CA 1
ATOM 4087 C C . LYS A 1 531 ? -18.5 -27.219 12.227 1 83.06 531 LYS A C 1
ATOM 4089 O O . LYS A 1 531 ? -18.672 -28.016 11.305 1 83.06 531 LYS A O 1
ATOM 4094 N N . GLN A 1 532 ? -18.906 -26 12.086 1 88.88 532 GLN A N 1
ATOM 4095 C CA . GLN A 1 532 ? -19.609 -25.562 10.891 1 88.88 532 GLN A CA 1
ATOM 4096 C C . GLN A 1 532 ? -18.641 -25.047 9.836 1 88.88 532 GLN A C 1
ATOM 4098 O O . GLN A 1 532 ? -17.875 -24.125 10.086 1 88.88 532 GLN A O 1
ATOM 4103 N N . PRO A 1 533 ? -18.75 -25.609 8.641 1 91.31 533 PRO A N 1
ATOM 4104 C CA . PRO A 1 533 ? -17.859 -25.188 7.562 1 91.31 533 PRO A CA 1
ATOM 4105 C C . PRO A 1 533 ? -17.891 -23.688 7.309 1 91.31 533 PRO A C 1
ATOM 4107 O O . PRO A 1 533 ? -16.859 -23.078 7.016 1 91.31 533 PRO A O 1
ATOM 4110 N N . ARG A 1 534 ? -19.078 -23.125 7.41 1 91.5 534 ARG A N 1
ATOM 4111 C CA . ARG A 1 534 ? -19.203 -21.703 7.102 1 91.5 534 ARG A CA 1
ATOM 4112 C C . ARG A 1 534 ? -18.406 -20.859 8.078 1 91.5 534 ARG A C 1
ATOM 4114 O O . ARG A 1 534 ? -17.891 -19.797 7.715 1 91.5 534 ARG A O 1
ATOM 4121 N N . PHE A 1 535 ? -18.188 -21.359 9.328 1 93.25 535 PHE A N 1
ATOM 4122 C CA . PHE A 1 535 ? -17.422 -20.609 10.312 1 93.25 535 PHE A CA 1
ATOM 4123 C C . PHE A 1 535 ? -15.93 -20.797 10.078 1 93.25 535 PHE A C 1
ATOM 4125 O O . PHE A 1 535 ? -15.141 -19.875 10.289 1 93.25 535 PHE A O 1
ATOM 4132 N N . LEU A 1 536 ? -15.555 -22 9.648 1 93.56 536 LEU A N 1
ATOM 4133 C CA . LEU A 1 536 ? -14.172 -22.234 9.25 1 93.56 536 LEU A CA 1
ATOM 4134 C C . LEU A 1 536 ? -13.781 -21.312 8.086 1 93.56 536 LEU A C 1
ATOM 4136 O O . LEU A 1 536 ? -12.703 -20.719 8.094 1 93.56 536 LEU A O 1
ATOM 4140 N N . LEU A 1 537 ? -14.68 -21.188 7.176 1 94.56 537 LEU A N 1
ATOM 4141 C CA . LEU A 1 537 ? -14.422 -20.359 5.996 1 94.56 537 LEU A CA 1
ATOM 4142 C C . LEU A 1 537 ? -14.422 -18.875 6.363 1 94.56 537 LEU A C 1
ATOM 4144 O O . LEU A 1 537 ? -13.602 -18.109 5.844 1 94.56 537 LEU A O 1
ATOM 4148 N N . ALA A 1 538 ? -15.289 -18.5 7.262 1 95 538 ALA A N 1
ATOM 4149 C CA . ALA A 1 538 ? -15.359 -17.094 7.684 1 95 538 ALA A CA 1
ATOM 4150 C C . ALA A 1 538 ? -14.023 -16.641 8.266 1 95 538 ALA A C 1
ATOM 4152 O O . ALA A 1 538 ? -13.625 -15.484 8.086 1 95 538 ALA A O 1
ATOM 4153 N N . GLU A 1 539 ? -13.289 -17.547 8.852 1 94.38 539 GLU A N 1
ATOM 4154 C CA . GLU A 1 539 ? -12.039 -17.219 9.523 1 94.38 539 GLU A CA 1
ATOM 4155 C C . GLU A 1 539 ? -10.828 -17.641 8.688 1 94.38 539 GLU A C 1
ATOM 4157 O O . GLU A 1 539 ? -9.734 -17.812 9.219 1 94.38 539 GLU A O 1
ATOM 4162 N N . GLY A 1 540 ? -11.086 -17.828 7.445 1 96.25 540 GLY A N 1
ATOM 4163 C CA . GLY A 1 540 ? -10.055 -18.359 6.574 1 96.25 540 GLY A CA 1
ATOM 4164 C C . GLY A 1 540 ? -8.773 -17.547 6.586 1 96.25 540 GLY A C 1
ATOM 4165 O O . GLY A 1 540 ? -7.676 -18.109 6.559 1 96.25 540 GLY A O 1
ATOM 4166 N N . HIS A 1 541 ? -8.852 -16.188 6.648 1 96.5 541 HIS A N 1
ATOM 4167 C CA . HIS A 1 541 ? -7.66 -15.352 6.703 1 96.5 541 HIS A CA 1
ATOM 4168 C C . HIS A 1 541 ? -6.844 -15.633 7.961 1 96.5 541 HIS A C 1
ATOM 4170 O O . HIS A 1 541 ? -5.633 -15.844 7.883 1 96.5 541 HIS A O 1
ATOM 4176 N N . ARG A 1 542 ? -7.48 -15.641 9.078 1 96.06 542 ARG A N 1
ATOM 4177 C CA . ARG A 1 542 ? -6.793 -15.836 10.352 1 96.06 542 ARG A CA 1
ATOM 4178 C C . ARG A 1 542 ? -6.133 -17.203 10.414 1 96.06 542 ARG A C 1
ATOM 4180 O O . ARG A 1 542 ? -5.012 -17.344 10.906 1 96.06 542 ARG A O 1
ATOM 4187 N N . THR A 1 543 ? -6.902 -18.156 9.883 1 97.19 543 THR A N 1
ATOM 4188 C CA . THR A 1 543 ? -6.363 -19.516 9.844 1 97.19 543 THR A CA 1
ATOM 4189 C C . THR A 1 543 ? -5.086 -19.562 9.008 1 97.19 543 THR A C 1
ATOM 4191 O O . THR A 1 543 ? -4.059 -20.062 9.469 1 97.19 543 THR A O 1
ATOM 4194 N N . MET A 1 544 ? -5.133 -19.016 7.867 1 98.44 544 MET A N 1
ATOM 4195 C CA . MET A 1 544 ? -4.02 -19.094 6.926 1 98.44 544 MET A CA 1
ATOM 4196 C C . MET A 1 544 ? -2.805 -18.344 7.461 1 98.44 544 MET A C 1
ATOM 4198 O O . MET A 1 544 ? -1.688 -18.859 7.441 1 98.44 544 MET A O 1
ATOM 4202 N N . PHE A 1 545 ? -2.984 -17.141 7.965 1 98.31 545 PHE A N 1
ATOM 4203 C CA . PHE A 1 545 ? -1.865 -16.312 8.414 1 98.31 545 PHE A CA 1
ATOM 4204 C C . PHE A 1 545 ? -1.265 -16.875 9.695 1 98.31 545 PHE A C 1
ATOM 4206 O O . PHE A 1 545 ? -0.052 -16.797 9.906 1 98.31 545 PHE A O 1
ATOM 4213 N N . THR A 1 546 ? -2.078 -17.406 10.578 1 97.69 546 THR A N 1
ATOM 4214 C CA . THR A 1 546 ? -1.545 -18.031 11.789 1 97.69 546 THR A CA 1
ATOM 4215 C C . THR A 1 546 ? -0.73 -19.266 11.438 1 97.69 546 THR A C 1
ATOM 4217 O O . THR A 1 546 ? 0.331 -19.5 12.023 1 97.69 546 THR A O 1
ATOM 4220 N N . MET A 1 547 ? -1.262 -20.016 10.508 1 98.44 547 MET A N 1
ATOM 4221 C CA . MET A 1 547 ? -0.521 -21.172 10.047 1 98.44 547 MET A CA 1
ATOM 4222 C C . MET A 1 547 ? 0.82 -20.766 9.445 1 98.44 547 MET A C 1
ATOM 4224 O O . MET A 1 547 ? 1.839 -21.422 9.695 1 98.44 547 MET A O 1
ATOM 4228 N N . ALA A 1 548 ? 0.822 -19.734 8.664 1 98.75 548 ALA A N 1
ATOM 4229 C CA . ALA A 1 548 ? 2.062 -19.219 8.086 1 98.75 548 ALA A CA 1
ATOM 4230 C C . ALA A 1 548 ? 3.055 -18.828 9.172 1 98.75 548 ALA A C 1
ATOM 4232 O O . ALA A 1 548 ? 4.246 -19.141 9.078 1 98.75 548 ALA A O 1
ATOM 4233 N N . TRP A 1 549 ? 2.551 -18.141 10.188 1 98.38 549 TRP A N 1
ATOM 4234 C CA . TRP A 1 549 ? 3.404 -17.719 11.297 1 98.38 549 TRP A CA 1
ATOM 4235 C C . TRP A 1 549 ? 4.07 -18.922 11.961 1 98.38 549 TRP A C 1
ATOM 4237 O O . TRP A 1 549 ? 5.266 -18.875 12.258 1 98.38 549 TRP A O 1
ATOM 4247 N N . ILE A 1 550 ? 3.334 -19.984 12.164 1 98.44 550 ILE A N 1
ATOM 4248 C CA . ILE A 1 550 ? 3.82 -21.172 12.852 1 98.44 550 ILE A CA 1
ATOM 4249 C C . ILE A 1 550 ? 4.875 -21.859 11.992 1 98.44 550 ILE A C 1
ATOM 4251 O O . ILE A 1 550 ? 5.969 -22.172 12.469 1 98.44 550 ILE A O 1
ATOM 4255 N N . VAL A 1 551 ? 4.566 -22.031 10.703 1 98.81 551 VAL A N 1
ATOM 4256 C CA . VAL A 1 551 ? 5.473 -22.734 9.812 1 98.81 551 VAL A CA 1
ATOM 4257 C C . VAL A 1 551 ? 6.758 -21.938 9.633 1 98.81 551 VAL A C 1
ATOM 4259 O O . VAL A 1 551 ? 7.855 -22.5 9.664 1 98.81 551 VAL A O 1
ATOM 4262 N N . GLU A 1 552 ? 6.641 -20.656 9.477 1 98.75 552 GLU A N 1
ATOM 4263 C CA . GLU A 1 552 ? 7.824 -19.812 9.375 1 98.75 552 GLU A CA 1
ATOM 4264 C C . GLU A 1 552 ? 8.664 -19.891 10.648 1 98.75 552 GLU A C 1
ATOM 4266 O O . GLU A 1 552 ? 9.898 -19.922 10.586 1 98.75 552 GLU A O 1
ATOM 4271 N N . GLY A 1 553 ? 7.996 -19.859 11.805 1 98.56 553 GLY A N 1
ATOM 4272 C CA . GLY A 1 553 ? 8.719 -20 13.062 1 98.56 553 GLY A CA 1
ATOM 4273 C C . GLY A 1 553 ? 9.5 -21.281 13.164 1 98.56 553 GLY A C 1
ATOM 4274 O O . GLY A 1 553 ? 10.656 -21.281 13.586 1 98.56 553 GLY A O 1
ATOM 4275 N N . ILE A 1 554 ? 8.906 -22.391 12.75 1 98.75 554 ILE A N 1
ATOM 4276 C CA . ILE A 1 554 ? 9.547 -23.703 12.766 1 98.75 554 ILE A CA 1
ATOM 4277 C C . ILE A 1 554 ? 10.781 -23.688 11.859 1 98.75 554 ILE A C 1
ATOM 4279 O O . ILE A 1 554 ? 11.859 -24.125 12.266 1 98.75 554 ILE A O 1
ATOM 4283 N N . LEU A 1 555 ? 10.602 -23.125 10.688 1 98.81 555 LEU A N 1
ATOM 4284 C CA . LEU A 1 555 ? 11.688 -23.109 9.711 1 98.81 555 LEU A CA 1
ATOM 4285 C C . LEU A 1 555 ? 12.812 -22.188 10.172 1 98.81 555 LEU A C 1
ATOM 4287 O O . LEU A 1 555 ? 13.992 -22.484 9.953 1 98.81 555 LEU A O 1
ATOM 4291 N N . LEU A 1 556 ? 12.453 -21.031 10.758 1 98.62 556 LEU A N 1
ATOM 4292 C CA . LEU A 1 556 ? 13.461 -20.125 11.297 1 98.62 556 LEU A CA 1
ATOM 4293 C C . LEU A 1 556 ? 14.281 -20.812 12.383 1 98.62 556 LEU A C 1
ATOM 4295 O O . LEU A 1 556 ? 15.508 -20.672 12.43 1 98.62 556 LEU A O 1
ATOM 4299 N N . ALA A 1 557 ? 13.625 -21.547 13.289 1 98.5 557 ALA A N 1
ATOM 4300 C CA . ALA A 1 557 ? 14.312 -22.25 14.375 1 98.5 557 ALA A CA 1
ATOM 4301 C C . ALA A 1 557 ? 15.281 -23.297 13.82 1 98.5 557 ALA A C 1
ATOM 4303 O O . ALA A 1 557 ? 16.438 -23.375 14.25 1 98.5 557 ALA A O 1
ATOM 4304 N N . LEU A 1 558 ? 14.789 -24.062 12.883 1 98.62 558 LEU A N 1
ATOM 4305 C CA . LEU A 1 558 ? 15.625 -25.109 12.289 1 98.62 558 LEU A CA 1
ATOM 4306 C C . LEU A 1 558 ? 16.812 -24.5 11.547 1 98.62 558 LEU A C 1
ATOM 4308 O O . LEU A 1 558 ? 17.922 -25.016 11.609 1 98.62 558 LEU A O 1
ATOM 4312 N N . ASP A 1 559 ? 16.562 -23.422 10.812 1 98.12 559 ASP A N 1
ATOM 4313 C CA . ASP A 1 559 ? 17.641 -22.734 10.102 1 98.12 559 ASP A CA 1
ATOM 4314 C C . ASP A 1 559 ? 18.719 -22.234 11.07 1 98.12 559 ASP A C 1
ATOM 4316 O O . ASP A 1 559 ? 19.906 -22.359 10.797 1 98.12 559 ASP A O 1
ATOM 4320 N N . ALA A 1 560 ? 18.281 -21.656 12.156 1 97.81 560 ALA A N 1
ATOM 4321 C CA . ALA A 1 560 ? 19.203 -21.141 13.164 1 97.81 560 ALA A CA 1
ATOM 4322 C C . ALA A 1 560 ? 20.062 -22.266 13.734 1 97.81 560 ALA A C 1
ATOM 4324 O O . ALA A 1 560 ? 21.25 -22.062 13.992 1 97.81 560 ALA A O 1
ATOM 4325 N N . GLU A 1 561 ? 19.516 -23.406 13.891 1 97.75 561 GLU A N 1
ATOM 4326 C CA . GLU A 1 561 ? 20.172 -24.5 14.586 1 97.75 561 GLU A CA 1
ATOM 4327 C C . GLU A 1 561 ? 21.109 -25.281 13.641 1 97.75 561 GLU A C 1
ATOM 4329 O O . GLU A 1 561 ? 21.953 -26.047 14.094 1 97.75 561 GLU A O 1
ATOM 4334 N N . ARG A 1 562 ? 20.938 -25.078 12.352 1 95.62 562 ARG A N 1
ATOM 4335 C CA . ARG A 1 562 ? 21.75 -25.797 11.375 1 95.62 562 ARG A CA 1
ATOM 4336 C C . ARG A 1 562 ? 23.234 -25.5 11.57 1 95.62 562 ARG A C 1
ATOM 4338 O O . ARG A 1 562 ? 24.078 -26.391 11.406 1 95.62 562 ARG A O 1
ATOM 4345 N N . ASP A 1 563 ? 23.594 -24.266 11.93 1 95.19 563 ASP A N 1
ATOM 4346 C CA . ASP A 1 563 ? 24.984 -23.875 12.047 1 95.19 563 ASP A CA 1
ATOM 4347 C C . ASP A 1 563 ? 25.203 -22.969 13.258 1 95.19 563 ASP A C 1
ATOM 4349 O O . ASP A 1 563 ? 26.281 -22.406 13.438 1 95.19 563 ASP A O 1
ATOM 4353 N N . ASN A 1 564 ? 24.156 -22.734 14.016 1 93.62 564 ASN A N 1
ATOM 4354 C CA . ASN A 1 564 ? 24.172 -21.922 15.234 1 93.62 564 ASN A CA 1
ATOM 4355 C C . ASN A 1 564 ? 24.641 -20.5 14.961 1 93.62 564 ASN A C 1
ATOM 4357 O O . ASN A 1 564 ? 25.406 -19.938 15.75 1 93.62 564 ASN A O 1
ATOM 4361 N N . ASP A 1 565 ? 24.344 -20.016 13.758 1 96 565 ASP A N 1
ATOM 4362 C CA . ASP A 1 565 ? 24.609 -18.609 13.453 1 96 565 ASP A CA 1
ATOM 4363 C C . ASP A 1 565 ? 23.875 -17.688 14.43 1 96 565 ASP A C 1
ATOM 4365 O O . ASP A 1 565 ? 22.672 -17.844 14.656 1 96 565 ASP A O 1
ATOM 4369 N N . GLY A 1 566 ? 24.594 -16.75 15.023 1 96.81 566 GLY A N 1
ATOM 4370 C CA . GLY A 1 566 ? 24.047 -15.883 16.047 1 96.81 566 GLY A CA 1
ATOM 4371 C C . GLY A 1 566 ? 22.875 -15.047 15.555 1 96.81 566 GLY A C 1
ATOM 4372 O O . GLY A 1 566 ? 21.875 -14.891 16.266 1 96.81 566 GLY A O 1
ATOM 4373 N N . VAL A 1 567 ? 23 -14.461 14.398 1 97.5 567 VAL A N 1
ATOM 4374 C CA . VAL A 1 567 ? 21.953 -13.617 13.828 1 97.5 567 VAL A CA 1
ATOM 4375 C C . VAL A 1 567 ? 20.703 -14.453 13.555 1 97.5 567 VAL A C 1
ATOM 4377 O O . VAL A 1 567 ? 19.594 -14.055 13.898 1 97.5 567 VAL A O 1
ATOM 4380 N N . ALA A 1 568 ? 20.844 -15.617 12.953 1 97.94 568 ALA A N 1
ATOM 4381 C CA . ALA A 1 568 ? 19.719 -16.5 12.672 1 97.94 568 ALA A CA 1
ATOM 4382 C C . ALA A 1 568 ? 19.016 -16.906 13.953 1 97.94 568 ALA A C 1
ATOM 4384 O O . ALA A 1 568 ? 17.781 -16.969 14 1 97.94 568 ALA A O 1
ATOM 4385 N N . MET A 1 569 ? 19.797 -17.219 14.984 1 97.94 569 MET A N 1
ATOM 4386 C CA . MET A 1 569 ? 19.219 -17.625 16.266 1 97.94 569 MET A CA 1
ATOM 4387 C C . MET A 1 569 ? 18.438 -16.469 16.891 1 97.94 569 MET A C 1
ATOM 4389 O O . MET A 1 569 ? 17.344 -16.672 17.422 1 97.94 569 MET A O 1
ATOM 4393 N N . GLU A 1 570 ? 19.016 -15.273 16.828 1 97.5 570 GLU A N 1
ATOM 4394 C CA . GLU A 1 570 ? 18.312 -14.125 17.375 1 97.5 570 GLU A CA 1
ATOM 4395 C C . GLU A 1 570 ? 17.016 -13.859 16.609 1 97.5 570 GLU A C 1
ATOM 4397 O O . GLU A 1 570 ? 15.992 -13.523 17.219 1 97.5 570 GLU A O 1
ATOM 4402 N N . ILE A 1 571 ? 17.016 -13.969 15.305 1 97.88 571 ILE A N 1
ATOM 4403 C CA . ILE A 1 571 ? 15.82 -13.781 14.492 1 97.88 571 ILE A CA 1
ATOM 4404 C C . ILE A 1 571 ? 14.75 -14.789 14.898 1 97.88 571 ILE A C 1
ATOM 4406 O O . ILE A 1 571 ? 13.586 -14.43 15.078 1 97.88 571 ILE A O 1
ATOM 4410 N N . ALA A 1 572 ? 15.133 -16.047 15.094 1 97.75 572 ALA A N 1
ATOM 4411 C CA . ALA A 1 572 ? 14.195 -17.078 15.531 1 97.75 572 ALA A CA 1
ATOM 4412 C C . ALA A 1 572 ? 13.609 -16.75 16.906 1 97.75 572 ALA A C 1
ATOM 4414 O O . ALA A 1 572 ? 12.406 -16.906 17.125 1 97.75 572 ALA A O 1
ATOM 4415 N N . ARG A 1 573 ? 14.477 -16.328 17.781 1 95.38 573 ARG A N 1
ATOM 4416 C CA . ARG A 1 573 ? 14.047 -16 19.141 1 95.38 573 ARG A CA 1
ATOM 4417 C C . ARG A 1 573 ? 13.047 -14.844 19.125 1 95.38 573 ARG A C 1
ATOM 4419 O O . ARG A 1 573 ? 12.023 -14.898 19.812 1 95.38 573 ARG A O 1
ATOM 4426 N N . ARG A 1 574 ? 13.391 -13.82 18.359 1 94.75 574 ARG A N 1
ATOM 4427 C CA . ARG A 1 574 ? 12.508 -12.656 18.266 1 94.75 574 ARG A CA 1
ATOM 4428 C C . ARG A 1 574 ? 11.156 -13.039 17.672 1 94.75 574 ARG A C 1
ATOM 4430 O O . ARG A 1 574 ? 10.117 -12.57 18.141 1 94.75 574 ARG A O 1
ATOM 4437 N N . TRP A 1 575 ? 11.188 -13.852 16.688 1 95.62 575 TRP A N 1
ATOM 4438 C CA . TRP A 1 575 ? 9.977 -14.297 16.016 1 95.62 575 TRP A CA 1
ATOM 4439 C C . TRP A 1 575 ? 9.117 -15.141 16.953 1 95.62 575 TRP A C 1
ATOM 4441 O O . TRP A 1 575 ? 7.914 -14.891 17.094 1 95.62 575 TRP A O 1
ATOM 4451 N N . ILE A 1 576 ? 9.68 -16.094 17.641 1 95.81 576 ILE A N 1
ATOM 4452 C CA . ILE A 1 576 ? 8.945 -17.156 18.312 1 95.81 576 ILE A CA 1
ATOM 4453 C C . ILE A 1 576 ? 8.656 -16.75 19.75 1 95.81 576 ILE A C 1
ATOM 4455 O O . ILE A 1 576 ? 7.551 -16.969 20.25 1 95.81 576 ILE A O 1
ATOM 4459 N N . LEU A 1 577 ? 9.688 -16.188 20.422 1 92.69 577 LEU A N 1
ATOM 4460 C CA . LEU A 1 577 ? 9.578 -15.992 21.859 1 92.69 577 LEU A CA 1
ATOM 4461 C C . LEU A 1 577 ? 9.133 -14.57 22.188 1 92.69 577 LEU A C 1
ATOM 4463 O O . LEU A 1 577 ? 8.492 -14.336 23.203 1 92.69 577 LEU A O 1
ATOM 4467 N N . MET A 1 578 ? 9.508 -13.602 21.25 1 88.56 578 MET A N 1
ATOM 4468 C CA . MET A 1 578 ? 9.266 -12.211 21.609 1 88.56 578 MET A CA 1
ATOM 4469 C C . MET A 1 578 ? 8.094 -11.648 20.812 1 88.56 578 MET A C 1
ATOM 4471 O O . MET A 1 578 ? 7.582 -10.57 21.125 1 88.56 578 MET A O 1
ATOM 4475 N N . GLY A 1 579 ? 7.652 -12.398 19.828 1 85.38 579 GLY A N 1
ATOM 4476 C CA . GLY A 1 579 ? 6.527 -11.945 19.031 1 85.38 579 GLY A CA 1
ATOM 4477 C C . GLY A 1 579 ? 6.875 -10.773 18.125 1 85.38 579 GLY A C 1
ATOM 4478 O O . GLY A 1 579 ? 5.996 -9.992 17.75 1 85.38 579 GLY A O 1
ATOM 4479 N N . GLU A 1 580 ? 8.172 -10.586 17.828 1 89.56 580 GLU A N 1
ATOM 4480 C CA . GLU A 1 580 ? 8.617 -9.57 16.875 1 89.56 580 GLU A CA 1
ATOM 4481 C C . GLU A 1 580 ? 8.609 -10.117 15.445 1 89.56 580 GLU A C 1
ATOM 4483 O O . GLU A 1 580 ? 8.602 -11.328 15.234 1 89.56 580 GLU A O 1
ATOM 4488 N N . GLY A 1 581 ? 8.578 -9.258 14.477 1 92.44 581 GLY A N 1
ATOM 4489 C CA . GLY A 1 581 ? 8.398 -9.719 13.109 1 92.44 581 GLY A CA 1
ATOM 4490 C C . GLY A 1 581 ? 7.023 -10.305 12.852 1 92.44 581 GLY A C 1
ATOM 4491 O O . GLY A 1 581 ? 6.012 -9.742 13.289 1 92.44 581 GLY A O 1
ATOM 4492 N N . GLY A 1 582 ? 7 -11.383 12.117 1 93.44 582 GLY A N 1
ATOM 4493 C CA . GLY A 1 582 ? 5.746 -12.07 11.867 1 93.44 582 GLY A CA 1
ATOM 4494 C C . GLY A 1 582 ? 5.141 -11.742 10.516 1 93.44 582 GLY A C 1
ATOM 4495 O O . GLY A 1 582 ? 5.832 -11.234 9.633 1 93.44 582 GLY A O 1
ATOM 4496 N N . VAL A 1 583 ? 3.824 -12.086 10.398 1 97 583 VAL A N 1
ATOM 4497 C CA . VAL A 1 583 ? 3.178 -12.07 9.094 1 97 583 VAL A CA 1
ATOM 4498 C C . VAL A 1 583 ? 2.074 -11.016 9.078 1 97 583 VAL A C 1
ATOM 4500 O O . VAL A 1 583 ? 1.162 -11.07 8.25 1 97 583 VAL A O 1
ATOM 4503 N N . GLY A 1 584 ? 2.092 -10.062 10.039 1 93.12 584 GLY A N 1
ATOM 4504 C CA . GLY A 1 584 ? 1.089 -9.008 10.086 1 93.12 584 GLY A CA 1
ATOM 4505 C C . GLY A 1 584 ? 0.011 -9.258 11.125 1 93.12 584 GLY A C 1
ATOM 4506 O O . GLY A 1 584 ? 0.228 -10 12.086 1 93.12 584 GLY A O 1
ATOM 4507 N N . ASP A 1 585 ? -1.157 -8.602 10.914 1 91.81 585 ASP A N 1
ATOM 4508 C CA . ASP A 1 585 ? -2.141 -8.594 11.992 1 91.81 585 ASP A CA 1
ATOM 4509 C C . ASP A 1 585 ? -3.326 -9.5 11.664 1 91.81 585 ASP A C 1
ATOM 4511 O O . ASP A 1 585 ? -4.344 -9.469 12.359 1 91.81 585 ASP A O 1
ATOM 4515 N N . MET A 1 586 ? -3.232 -10.273 10.633 1 93.62 586 MET A N 1
ATOM 4516 C CA . MET A 1 586 ? -4.324 -11.172 10.273 1 93.62 586 MET A CA 1
ATOM 4517 C C . MET A 1 586 ? -4.164 -12.531 10.961 1 93.62 586 MET A C 1
ATOM 4519 O O . MET A 1 586 ? -4.559 -13.555 10.406 1 93.62 586 MET A O 1
ATOM 4523 N N . VAL A 1 587 ? -3.5 -12.586 12.023 1 94.5 587 VAL A N 1
ATOM 4524 C CA . VAL A 1 587 ? -3.271 -13.797 12.797 1 94.5 587 VAL A CA 1
ATOM 4525 C C . VAL A 1 587 ? -4.223 -13.836 13.992 1 94.5 587 VAL A C 1
ATOM 4527 O O . VAL A 1 587 ? -4.809 -12.812 14.359 1 94.5 587 VAL A O 1
ATOM 4530 N N . TRP A 1 588 ? -4.488 -14.992 14.539 1 92.56 588 TRP A N 1
ATOM 4531 C CA . TRP A 1 588 ? -5.055 -15.086 15.875 1 92.56 588 TRP A CA 1
ATOM 4532 C C . TRP A 1 588 ? -4.031 -14.68 16.938 1 92.56 588 TRP A C 1
ATOM 4534 O O . TRP A 1 588 ? -3.242 -15.508 17.391 1 92.56 588 TRP A O 1
ATOM 4544 N N . ARG A 1 589 ? -4.141 -13.445 17.375 1 89.62 589 ARG A N 1
ATOM 4545 C CA . ARG A 1 589 ? -3.139 -12.859 18.266 1 89.62 589 ARG A CA 1
ATOM 4546 C C . ARG A 1 589 ? -3.076 -13.609 19.594 1 89.62 589 ARG A C 1
ATOM 4548 O O . ARG A 1 589 ? -2.008 -13.727 20.203 1 89.62 589 ARG A O 1
ATOM 4555 N N . ASP A 1 590 ? -4.168 -14.094 20.031 1 88.5 590 ASP A N 1
ATOM 4556 C CA . ASP A 1 590 ? -4.23 -14.781 21.312 1 88.5 590 ASP A CA 1
ATOM 4557 C C . ASP A 1 590 ? -3.432 -16.078 21.281 1 88.5 590 ASP A C 1
ATOM 4559 O O . ASP A 1 590 ? -2.998 -16.578 22.328 1 88.5 590 ASP A O 1
ATOM 4563 N N . LEU A 1 591 ? -3.23 -16.594 20.062 1 90.75 591 LEU A N 1
ATOM 4564 C CA . LEU A 1 591 ? -2.473 -17.828 19.938 1 90.75 591 LEU A CA 1
ATOM 4565 C C . LEU A 1 591 ? -0.974 -17.547 19.891 1 90.75 591 LEU A C 1
ATOM 4567 O O . LEU A 1 591 ? -0.177 -18.297 20.453 1 90.75 591 LEU A O 1
ATOM 4571 N N . ILE A 1 592 ? -0.553 -16.484 19.203 1 90 592 ILE A N 1
ATOM 4572 C CA . ILE A 1 592 ? 0.864 -16.344 18.891 1 90 592 ILE A CA 1
ATOM 4573 C C . ILE A 1 592 ? 1.537 -15.438 19.922 1 90 592 ILE A C 1
ATOM 4575 O O . ILE A 1 592 ? 2.758 -15.266 19.906 1 90 592 ILE A O 1
ATOM 4579 N N . THR A 1 593 ? 0.861 -14.672 20.641 1 78.38 593 THR A N 1
ATOM 4580 C CA . THR A 1 593 ? 1.481 -13.75 21.578 1 78.38 593 THR A CA 1
ATOM 4581 C C . THR A 1 593 ? 1.663 -14.414 22.938 1 78.38 593 THR A C 1
ATOM 4583 O O . THR A 1 593 ? 0.709 -14.945 23.516 1 78.38 593 THR A O 1
ATOM 4586 N N . LYS A 1 594 ? 3.053 -14.828 22.969 1 66.12 594 LYS A N 1
ATOM 4587 C CA . LYS A 1 594 ? 3.373 -15.43 24.25 1 66.12 594 LYS A CA 1
ATOM 4588 C C . LYS A 1 594 ? 3.424 -14.375 25.359 1 66.12 594 LYS A C 1
ATOM 4590 O O . LYS A 1 594 ? 3.84 -13.242 25.109 1 66.12 594 LYS A O 1
ATOM 4595 N N . ARG A 1 595 ? 2.977 -14.859 26.438 1 59.22 595 ARG A N 1
ATOM 4596 C CA . ARG A 1 595 ? 3.018 -14.055 27.656 1 59.22 595 ARG A CA 1
ATOM 4597 C C . ARG A 1 595 ? 4.449 -13.656 28.016 1 59.22 595 ARG A C 1
ATOM 4599 O O . ARG A 1 595 ? 5.355 -13.812 27.188 1 59.22 595 ARG A O 1
ATOM 4606 N N . ASN A 1 596 ? 5.156 -14.32 28.828 1 55.22 596 ASN A N 1
ATOM 4607 C CA . ASN A 1 596 ? 6.137 -13.82 29.781 1 55.22 596 ASN A CA 1
ATOM 4608 C C . ASN A 1 596 ? 7.547 -13.836 29.203 1 55.22 596 ASN A C 1
ATOM 4610 O O . ASN A 1 596 ? 8.094 -14.906 28.922 1 55.22 596 ASN A O 1
ATOM 4614 N N . HIS A 1 597 ? 7.832 -12.883 28.219 1 57.28 597 HIS A N 1
ATOM 4615 C CA . HIS A 1 597 ? 9.266 -12.773 27.953 1 57.28 597 HIS A CA 1
ATOM 4616 C C . HIS A 1 597 ? 10.016 -12.344 29.219 1 57.28 597 HIS A C 1
ATOM 4618 O O . HIS A 1 597 ? 9.539 -11.5 29.969 1 57.28 597 HIS A O 1
ATOM 4624 N N . PRO A 1 598 ? 11.094 -13.078 29.484 1 51.22 598 PRO A N 1
ATOM 4625 C CA . PRO A 1 598 ? 11.844 -12.797 30.703 1 51.22 598 PRO A CA 1
ATOM 4626 C C . PRO A 1 598 ? 12.164 -11.305 30.875 1 51.22 598 PRO A C 1
ATOM 4628 O O . PRO A 1 598 ? 12.273 -10.812 32 1 51.22 598 PRO A O 1
ATOM 4631 N N . SER A 1 599 ? 12.539 -10.711 29.688 1 57.28 599 SER A N 1
ATOM 4632 C CA . SER A 1 599 ? 12.922 -9.312 29.828 1 57.28 599 SER A CA 1
ATOM 4633 C C . SER A 1 599 ? 11.719 -8.43 30.125 1 57.28 599 SER A C 1
ATOM 4635 O O . SER A 1 599 ? 11.836 -7.203 30.188 1 57.28 599 SER A O 1
ATOM 4637 N N . GLY A 1 600 ? 10.727 -9.125 30.375 1 62.19 600 GLY A N 1
ATOM 4638 C CA . GLY A 1 600 ? 9.516 -8.383 30.703 1 62.19 600 GLY A CA 1
ATOM 4639 C C . GLY A 1 600 ? 9.031 -7.504 29.562 1 62.19 600 GLY A C 1
ATOM 4640 O O . GLY A 1 600 ? 8.398 -6.473 29.797 1 62.19 600 GLY A O 1
ATOM 4641 N N . GLY A 1 601 ? 9.617 -7.746 28.391 1 74.31 601 GLY A N 1
ATOM 4642 C CA . GLY A 1 601 ? 9.094 -7.016 27.234 1 74.31 601 GLY A CA 1
ATOM 4643 C C . GLY A 1 601 ? 9.805 -5.699 27 1 74.31 601 GLY A C 1
ATOM 4644 O O . GLY A 1 601 ? 9.422 -4.93 26.109 1 74.31 601 GLY A O 1
ATOM 4645 N N . LEU A 1 602 ? 10.906 -5.441 27.781 1 85.5 602 LEU A N 1
ATOM 4646 C CA . LEU A 1 602 ? 11.594 -4.164 27.641 1 85.5 602 LEU A CA 1
ATOM 4647 C C . LEU A 1 602 ? 12.68 -4.234 26.578 1 85.5 602 LEU A C 1
ATOM 4649 O O . LEU A 1 602 ? 13.359 -5.254 26.453 1 85.5 602 LEU A O 1
ATOM 4653 N N . TYR A 1 603 ? 12.859 -3.148 25.875 1 90.62 603 TYR A N 1
ATOM 4654 C CA . TYR A 1 603 ? 13.945 -2.982 24.906 1 90.62 603 TYR A CA 1
ATOM 4655 C C . TYR A 1 603 ? 15.258 -2.68 25.609 1 90.62 603 TYR A C 1
ATOM 4657 O O . TYR A 1 603 ? 15.328 -1.774 26.438 1 90.62 603 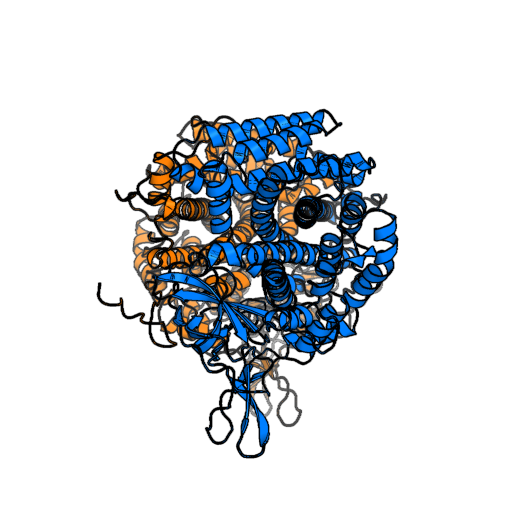TYR A O 1
ATOM 4665 N N . THR A 1 604 ? 16.328 -3.424 25.391 1 91.06 604 THR A N 1
ATOM 4666 C CA . THR A 1 604 ? 17.594 -3.326 26.109 1 91.06 604 THR A CA 1
ATOM 4667 C C . THR A 1 604 ? 18.734 -3.006 25.156 1 91.06 604 THR A C 1
ATOM 4669 O O . THR A 1 604 ? 18.531 -2.924 23.938 1 91.06 604 THR A O 1
ATOM 4672 N N . GLU A 1 605 ? 19.906 -2.855 25.75 1 92.31 605 GLU A N 1
ATOM 4673 C CA . GLU A 1 605 ? 21.125 -2.648 24.969 1 92.31 605 GLU A CA 1
ATOM 4674 C C . GLU A 1 605 ? 21.406 -3.836 24.047 1 92.31 605 GLU A C 1
ATOM 4676 O O . GLU A 1 605 ? 21.891 -3.662 22.938 1 92.31 605 GLU A O 1
ATOM 4681 N N . GLU A 1 606 ? 21.125 -4.934 24.594 1 92.94 606 GLU A N 1
ATOM 4682 C CA . GLU A 1 606 ? 21.328 -6.141 23.797 1 92.94 606 GLU A CA 1
ATOM 4683 C C . GLU A 1 606 ? 20.422 -6.145 22.578 1 92.94 606 GLU A C 1
ATOM 4685 O O . GLU A 1 606 ? 20.828 -6.562 21.484 1 92.94 606 GLU A O 1
ATOM 4690 N N . HIS A 1 607 ? 19.203 -5.648 22.734 1 93.5 607 HIS A N 1
ATOM 4691 C CA . HIS A 1 607 ? 18.281 -5.535 21.609 1 93.5 607 HIS A CA 1
ATOM 4692 C C . HIS A 1 607 ? 18.844 -4.625 20.516 1 93.5 607 HIS A C 1
ATOM 4694 O O . HIS A 1 607 ? 18.797 -4.965 19.344 1 93.5 607 HIS A O 1
ATOM 4700 N N . LEU A 1 608 ? 19.375 -3.562 20.969 1 95 608 LEU A N 1
ATOM 4701 C CA . LEU A 1 608 ? 19.906 -2.576 20.047 1 95 608 LEU A CA 1
ATOM 4702 C C . LEU A 1 608 ? 21.125 -3.139 19.297 1 95 608 LEU A C 1
ATOM 4704 O O . LEU A 1 608 ? 21.266 -2.924 18.094 1 95 608 LEU A O 1
ATOM 4708 N N . ARG A 1 609 ? 21.984 -3.811 20.031 1 96.56 609 ARG A N 1
ATOM 4709 C CA . ARG A 1 609 ? 23.156 -4.43 19.422 1 96.56 609 ARG A CA 1
ATOM 4710 C C . ARG A 1 609 ? 22.75 -5.461 18.375 1 96.56 609 ARG A C 1
ATOM 4712 O O . ARG A 1 609 ? 23.312 -5.5 17.281 1 96.56 609 ARG A O 1
ATOM 4719 N N . TRP A 1 610 ? 21.766 -6.246 18.703 1 97.06 610 TRP A N 1
ATOM 4720 C CA . TRP A 1 610 ? 21.297 -7.262 17.766 1 97.06 610 TRP A CA 1
ATOM 4721 C C . TRP A 1 610 ? 20.578 -6.621 16.578 1 97.06 610 TRP A C 1
ATOM 4723 O O . TRP A 1 610 ? 20.656 -7.121 15.453 1 97.06 610 TRP A O 1
ATOM 4733 N N . ASP A 1 611 ? 19.844 -5.504 16.844 1 97.5 611 ASP A N 1
ATOM 4734 C CA . ASP A 1 611 ? 19.234 -4.785 15.734 1 97.5 611 ASP A CA 1
ATOM 4735 C C . ASP A 1 611 ? 20.281 -4.391 14.695 1 97.5 611 ASP A C 1
ATOM 4737 O O . ASP A 1 611 ? 20.062 -4.516 13.492 1 97.5 611 ASP A O 1
ATOM 4741 N N . CYS A 1 612 ? 21.406 -3.914 15.18 1 97.81 612 CYS A N 1
ATOM 4742 C CA . CYS A 1 612 ? 22.469 -3.496 14.273 1 97.81 612 CYS A CA 1
ATOM 4743 C C . CYS A 1 612 ? 23.047 -4.688 13.516 1 97.81 612 CYS A C 1
ATOM 4745 O O . CYS A 1 612 ? 23.281 -4.605 12.305 1 97.81 612 CYS A O 1
ATOM 4747 N N . ARG A 1 613 ? 23.25 -5.832 14.227 1 98.06 613 ARG A N 1
ATOM 4748 C CA . ARG A 1 613 ? 23.766 -7.039 13.586 1 98.06 613 ARG A CA 1
ATOM 4749 C C . ARG A 1 613 ? 22.781 -7.562 12.539 1 98.06 613 ARG A C 1
ATOM 4751 O O . ARG A 1 613 ? 23.188 -7.977 11.453 1 98.06 613 ARG A O 1
ATOM 4758 N N . ILE A 1 614 ? 21.5 -7.539 12.859 1 97.81 614 ILE A N 1
ATOM 4759 C CA . ILE A 1 614 ? 20.469 -8.078 11.977 1 97.81 614 ILE A CA 1
ATOM 4760 C C . ILE A 1 614 ? 20.344 -7.199 10.742 1 97.81 614 ILE A C 1
ATOM 4762 O O . ILE A 1 614 ? 20.281 -7.703 9.617 1 97.81 614 ILE A O 1
ATOM 4766 N N . ALA A 1 615 ? 20.312 -5.898 10.914 1 97.25 615 ALA A N 1
ATOM 4767 C CA . ALA A 1 615 ? 20.062 -4.969 9.812 1 97.25 615 ALA A CA 1
ATOM 4768 C C . ALA A 1 615 ? 21.297 -4.832 8.922 1 97.25 615 ALA A C 1
ATOM 4770 O O . ALA A 1 615 ? 21.172 -4.715 7.703 1 97.25 615 ALA A O 1
ATOM 4771 N N . TRP A 1 616 ? 22.547 -4.891 9.578 1 96.62 616 TRP A N 1
ATOM 4772 C CA . TRP A 1 616 ? 23.719 -4.426 8.828 1 96.62 616 TRP A CA 1
ATOM 4773 C C . TRP A 1 616 ? 24.812 -5.48 8.812 1 96.62 616 TRP A C 1
ATOM 4775 O O . TRP A 1 616 ? 25.766 -5.383 8.039 1 96.62 616 TRP A O 1
ATOM 4785 N N . GLY A 1 617 ? 24.703 -6.492 9.656 1 95.31 617 GLY A N 1
ATOM 4786 C CA . GLY A 1 617 ? 25.734 -7.516 9.742 1 95.31 617 GLY A CA 1
ATOM 4787 C C . GLY A 1 617 ? 26.984 -7.043 10.445 1 95.31 617 GLY A C 1
ATOM 4788 O O . GLY A 1 617 ? 28.062 -7.625 10.266 1 95.31 617 GLY A O 1
ATOM 4789 N N . VAL A 1 618 ? 26.875 -5.926 11.219 1 95.75 618 VAL A N 1
ATOM 4790 C CA . VAL A 1 618 ? 28.062 -5.395 11.898 1 95.75 618 VAL A CA 1
ATOM 4791 C C . VAL A 1 618 ? 27.719 -5.113 13.367 1 95.75 618 VAL A C 1
ATOM 4793 O O . VAL A 1 618 ? 26.547 -5.082 13.742 1 95.75 618 VAL A O 1
ATOM 4796 N N . GLU A 1 619 ? 28.734 -4.93 14.148 1 96.44 619 GLU A N 1
ATOM 4797 C CA . GLU A 1 619 ? 28.562 -4.559 15.555 1 96.44 619 GLU A CA 1
ATOM 4798 C C . GLU A 1 619 ? 28.156 -3.094 15.688 1 96.44 619 GLU A C 1
ATOM 4800 O O . GLU A 1 619 ? 28.609 -2.25 14.906 1 96.44 619 GLU A O 1
ATOM 4805 N N . LEU A 1 620 ? 27.328 -2.883 16.641 1 95.06 620 LEU A N 1
ATOM 4806 C CA . LEU A 1 620 ? 26.984 -1.499 16.953 1 95.06 620 LEU A CA 1
ATOM 4807 C C . LEU A 1 620 ? 28.234 -0.689 17.281 1 95.06 620 LEU A C 1
ATOM 4809 O O . LEU A 1 620 ? 29.016 -1.066 18.156 1 95.06 620 LEU A O 1
ATOM 4813 N N . PRO A 1 621 ? 28.438 0.353 16.578 1 93.38 621 PRO A N 1
ATOM 4814 C CA . PRO A 1 621 ? 29.625 1.161 16.875 1 93.38 621 PRO A CA 1
ATOM 4815 C C . PRO A 1 621 ? 29.578 1.771 18.281 1 93.38 621 PRO A C 1
ATOM 4817 O O . PRO A 1 621 ? 28.5 1.905 18.859 1 93.38 621 PRO A O 1
ATOM 4820 N N . ALA A 1 622 ? 30.719 2.186 18.719 1 87.25 622 ALA A N 1
ATOM 4821 C CA . ALA A 1 622 ? 30.859 2.75 20.047 1 87.25 622 ALA A CA 1
ATOM 4822 C C . ALA A 1 622 ? 30.156 4.098 20.156 1 87.25 622 ALA A C 1
ATOM 4824 O O . ALA A 1 622 ? 29.688 4.48 21.234 1 87.25 622 ALA A O 1
ATOM 4825 N N . ARG A 1 623 ? 30.016 4.719 19.094 1 82.94 623 ARG A N 1
ATOM 4826 C CA . ARG A 1 623 ? 29.344 6.016 19.094 1 82.94 623 ARG A CA 1
ATOM 4827 C C . ARG A 1 623 ? 27.875 5.879 19.484 1 82.94 623 ARG A C 1
ATOM 4829 O O . ARG A 1 623 ? 27.125 5.145 18.844 1 82.94 623 ARG A O 1
ATOM 4836 N N . GLU A 1 624 ? 27.562 6.59 20.5 1 84 624 GLU A N 1
ATOM 4837 C CA . GLU A 1 624 ? 26.172 6.539 20.938 1 84 624 GLU A CA 1
ATOM 4838 C C . GLU A 1 624 ? 25.312 7.508 20.141 1 84 624 GLU A C 1
ATOM 4840 O O . GLU A 1 624 ? 25.594 8.703 20.078 1 84 624 GLU A O 1
ATOM 4845 N N . VAL A 1 625 ? 24.312 6.961 19.453 1 89.56 625 VAL A N 1
ATOM 4846 C CA . VAL A 1 625 ? 23.344 7.711 18.672 1 89.56 625 VAL A CA 1
ATOM 4847 C C . VAL A 1 625 ? 21.953 7.559 19.297 1 89.56 625 VAL A C 1
ATOM 4849 O O . VAL A 1 625 ? 21.547 6.457 19.672 1 89.56 625 VAL A O 1
ATOM 4852 N N . VAL A 1 626 ? 21.281 8.695 19.516 1 87 626 VAL A N 1
ATOM 4853 C CA . VAL A 1 626 ? 20 8.672 20.203 1 87 626 VAL A CA 1
ATOM 4854 C C . VAL A 1 626 ? 18.875 9.008 19.234 1 87 626 VAL A C 1
ATOM 4856 O O . VAL A 1 626 ? 17.734 8.547 19.406 1 87 626 VAL A O 1
ATOM 4859 N N . GLY A 1 627 ? 19.188 9.812 18.219 1 85.19 627 GLY A N 1
ATOM 4860 C CA . GLY A 1 627 ? 18.188 10.117 17.219 1 85.19 627 GLY A CA 1
ATOM 4861 C C . GLY A 1 627 ? 17.594 11.508 17.359 1 85.19 627 GLY A C 1
ATOM 4862 O O . GLY A 1 627 ? 16.578 11.828 16.766 1 85.19 627 GLY A O 1
ATOM 4863 N N . HIS A 1 628 ? 18.172 12.289 18.203 1 83.56 628 HIS A N 1
ATOM 4864 C CA . HIS A 1 628 ? 17.75 13.68 18.312 1 83.56 628 HIS A CA 1
ATOM 4865 C C . HIS A 1 628 ? 18.844 14.531 18.969 1 83.56 628 HIS A C 1
ATOM 4867 O O . HIS A 1 628 ? 19.438 14.133 19.953 1 83.56 628 HIS A O 1
ATOM 4873 N N . ARG A 1 629 ? 18.891 15.711 18.5 1 80.19 629 ARG A N 1
ATOM 4874 C CA . ARG A 1 629 ? 19.953 16.609 18.906 1 80.19 629 ARG A CA 1
ATOM 4875 C C . ARG A 1 629 ? 19.844 16.953 20.391 1 80.19 629 ARG A C 1
ATOM 4877 O O . ARG A 1 629 ? 20.859 17.109 21.078 1 80.19 629 ARG A O 1
ATOM 4884 N N . SER A 1 630 ? 18.609 17.062 20.828 1 78.5 630 SER A N 1
ATOM 4885 C CA . SER A 1 630 ? 18.406 17.516 22.203 1 78.5 630 SER A CA 1
ATOM 4886 C C . SER A 1 630 ? 18.828 16.438 23.203 1 78.5 630 SER A C 1
ATOM 4888 O O . SER A 1 630 ? 18.984 16.719 24.391 1 78.5 630 SER A O 1
ATOM 4890 N N . LEU A 1 631 ? 19.062 15.312 22.703 1 80.06 631 LEU A N 1
ATOM 4891 C CA . LEU A 1 631 ? 19.391 14.203 23.594 1 80.06 631 LEU A CA 1
ATOM 4892 C C . LEU A 1 631 ? 20.875 13.836 23.484 1 80.06 631 LEU A C 1
ATOM 4894 O O . LEU A 1 631 ? 21.344 12.961 24.219 1 80.06 631 LEU A O 1
ATOM 4898 N N . GLN A 1 632 ? 21.453 14.625 22.625 1 74.56 632 GLN A N 1
ATOM 4899 C CA . GLN A 1 632 ? 22.875 14.352 22.453 1 74.56 632 GLN A CA 1
ATOM 4900 C C . GLN A 1 632 ? 23.656 14.742 23.703 1 74.56 632 GLN A C 1
ATOM 4902 O O . GLN A 1 632 ? 23.484 15.836 24.234 1 74.56 632 GLN A O 1
ATOM 4907 N N . GLY A 1 633 ? 24.375 13.945 24.234 1 64.06 633 GLY A N 1
ATOM 4908 C CA . GLY A 1 633 ? 25.203 14.234 25.391 1 64.06 633 GLY A CA 1
ATOM 4909 C C . GLY A 1 633 ? 24.516 13.961 26.719 1 64.06 633 GLY A C 1
ATOM 4910 O O . GLY A 1 633 ? 25.109 14.125 27.781 1 64.06 633 GLY A O 1
ATOM 4911 N N . LYS A 1 634 ? 23.188 13.727 26.562 1 63.81 634 LYS A N 1
ATOM 4912 C CA . LYS A 1 634 ? 22.438 13.445 27.781 1 63.81 634 LYS A CA 1
ATOM 4913 C C . LYS A 1 634 ? 22.391 11.945 28.062 1 63.81 634 LYS A C 1
ATOM 4915 O O . LYS A 1 634 ? 21.625 11.484 28.906 1 63.81 634 LYS A O 1
ATOM 4920 N N . LEU A 1 635 ? 23 11.117 27.281 1 55.19 635 LEU A N 1
ATOM 4921 C CA . LEU A 1 635 ? 23.031 9.688 27.547 1 55.19 635 LEU A CA 1
ATOM 4922 C C . LEU A 1 635 ? 24.141 9.336 28.531 1 55.19 635 LEU A C 1
ATOM 4924 O O . LEU A 1 635 ? 25.219 9.938 28.5 1 55.19 635 LEU A O 1
ATOM 4928 N N . MET B 1 1 ? -32.594 -33.312 -25.109 1 30.39 1 MET B N 1
ATOM 4929 C CA . MET B 1 1 ? -32.281 -32.031 -24.484 1 30.39 1 MET B CA 1
ATOM 4930 C C . MET B 1 1 ? -31.719 -31.047 -25.516 1 30.39 1 MET B C 1
ATOM 4932 O O . MET B 1 1 ? -30.781 -31.375 -26.25 1 30.39 1 MET B O 1
ATOM 4936 N N . SER B 1 2 ? -32.375 -30.234 -26.047 1 36.72 2 SER B N 1
ATOM 4937 C CA . SER B 1 2 ? -31.984 -29.297 -27.109 1 36.72 2 SER B CA 1
ATOM 4938 C C . SER B 1 2 ? -30.609 -28.719 -26.859 1 36.72 2 SER B C 1
ATOM 4940 O O . SER B 1 2 ? -30.266 -28.375 -25.719 1 36.72 2 SER B O 1
ATOM 4942 N N . PRO B 1 3 ? -29.656 -28.953 -27.734 1 42.34 3 PRO B N 1
ATOM 4943 C CA . PRO B 1 3 ? -28.281 -28.5 -27.469 1 42.34 3 PRO B CA 1
ATOM 4944 C C . PRO B 1 3 ? -28.25 -27.094 -26.859 1 42.34 3 PRO B C 1
ATOM 4946 O O . PRO B 1 3 ? -28.938 -26.188 -27.344 1 42.34 3 PRO B O 1
ATOM 4949 N N . VAL B 1 4 ? -28.281 -26.938 -25.625 1 46.53 4 VAL B N 1
ATOM 4950 C CA . VAL B 1 4 ? -28.062 -25.656 -24.969 1 46.53 4 VAL B CA 1
ATOM 4951 C C . VAL B 1 4 ? -27.172 -24.766 -25.844 1 46.53 4 VAL B C 1
ATOM 4953 O O . VAL B 1 4 ? -26.016 -25.109 -26.094 1 46.53 4 VAL B O 1
ATOM 4956 N N . ARG B 1 5 ? -27.688 -24.125 -26.844 1 51.5 5 ARG B N 1
ATOM 4957 C CA . ARG B 1 5 ? -26.984 -23.234 -27.75 1 51.5 5 ARG B CA 1
ATOM 4958 C C . ARG B 1 5 ? -26.016 -22.328 -26.984 1 51.5 5 ARG B C 1
ATOM 4960 O O . ARG B 1 5 ? -26.422 -21.5 -26.172 1 51.5 5 ARG B O 1
ATOM 4967 N N . ALA B 1 6 ? -24.688 -22.609 -26.906 1 71.31 6 ALA B N 1
ATOM 4968 C CA . ALA B 1 6 ? -23.578 -21.922 -26.25 1 71.31 6 ALA B CA 1
ATOM 4969 C C . ALA B 1 6 ? -23.453 -20.484 -26.75 1 71.31 6 ALA B C 1
ATOM 4971 O O . ALA B 1 6 ? -23.516 -20.234 -27.953 1 71.31 6 ALA B O 1
ATOM 4972 N N . ASN B 1 7 ? -23.953 -19.516 -26.062 1 85.44 7 ASN B N 1
ATOM 4973 C CA . ASN B 1 7 ? -23.766 -18.125 -26.422 1 85.44 7 ASN B CA 1
ATOM 4974 C C . ASN B 1 7 ? -22.438 -17.562 -25.906 1 85.44 7 ASN B C 1
ATOM 4976 O O . ASN B 1 7 ? -22.406 -16.875 -24.891 1 85.44 7 ASN B O 1
ATOM 4980 N N . PRO B 1 8 ? -21.359 -17.922 -26.688 1 94.19 8 PRO B N 1
ATOM 4981 C CA . PRO B 1 8 ? -20.062 -17.375 -26.25 1 94.19 8 PRO B CA 1
ATOM 4982 C C . PRO B 1 8 ? -20.094 -15.859 -26.109 1 94.19 8 PRO B C 1
ATOM 4984 O O . PRO B 1 8 ? -20.75 -15.164 -26.891 1 94.19 8 PRO B O 1
ATOM 4987 N N . ALA B 1 9 ? -19.453 -15.375 -25.078 1 95.44 9 ALA B N 1
ATOM 4988 C CA . ALA B 1 9 ? -19.344 -13.93 -24.891 1 95.44 9 ALA B CA 1
ATOM 4989 C C . ALA B 1 9 ? -18.531 -13.289 -26 1 95.44 9 ALA B C 1
ATOM 4991 O O . ALA B 1 9 ? -17.672 -13.938 -26.609 1 95.44 9 ALA B O 1
ATOM 4992 N N . THR B 1 10 ? -18.844 -12.086 -26.391 1 96.31 10 THR B N 1
ATOM 4993 C CA . THR B 1 10 ? -18.078 -11.227 -27.281 1 96.31 10 THR B CA 1
ATOM 4994 C C . THR B 1 10 ? -17.672 -9.938 -26.578 1 96.31 10 THR B C 1
ATOM 4996 O O . THR B 1 10 ? -17.875 -9.797 -25.359 1 96.31 10 THR B O 1
ATOM 4999 N N . ALA B 1 11 ? -17.047 -9.031 -27.359 1 94.69 11 ALA B N 1
ATOM 5000 C CA . ALA B 1 11 ? -16.703 -7.727 -26.797 1 94.69 11 ALA B CA 1
ATOM 5001 C C . ALA B 1 11 ? -17.953 -6.977 -26.359 1 94.69 11 ALA B C 1
ATOM 5003 O O . ALA B 1 11 ? -17.891 -6.145 -25.453 1 94.69 11 ALA B O 1
ATOM 5004 N N . HIS B 1 12 ? -19.125 -7.324 -26.922 1 95.06 12 HIS B N 1
ATOM 5005 C CA . HIS B 1 12 ? -20.297 -6.504 -26.688 1 95.06 12 HIS B CA 1
ATOM 5006 C C . HIS B 1 12 ? -21.422 -7.316 -26.031 1 95.06 12 HIS B C 1
ATOM 5008 O O . HIS B 1 12 ? -22.453 -6.77 -25.672 1 95.06 12 HIS B O 1
ATOM 5014 N N . THR B 1 13 ? -21.25 -8.602 -25.922 1 95.56 13 THR B N 1
ATOM 5015 C CA . THR B 1 13 ? -22.281 -9.438 -25.328 1 95.56 13 THR B CA 1
ATOM 5016 C C . THR B 1 13 ? -21.703 -10.305 -24.203 1 95.56 13 THR B C 1
ATOM 5018 O O . THR B 1 13 ? -20.484 -10.445 -24.094 1 95.56 13 THR B O 1
ATOM 5021 N N . GLY B 1 14 ? -22.578 -10.938 -23.359 1 95.56 14 GLY B N 1
ATOM 5022 C CA . GLY B 1 14 ? -22.172 -11.75 -22.219 1 95.56 14 GLY B CA 1
ATOM 5023 C C . GLY B 1 14 ? -22.422 -11.078 -20.875 1 95.56 14 GLY B C 1
ATOM 5024 O O . GLY B 1 14 ? -23.266 -10.18 -20.781 1 95.56 14 GLY B O 1
ATOM 5025 N N . HIS B 1 15 ? -21.719 -11.539 -19.891 1 94.31 15 HIS B N 1
ATOM 5026 C CA . HIS B 1 15 ? -21.891 -11.016 -18.531 1 94.31 15 HIS B CA 1
ATOM 5027 C C . HIS B 1 15 ? -21.219 -9.664 -18.375 1 94.31 15 HIS B C 1
ATOM 5029 O O . HIS B 1 15 ? -20.109 -9.453 -18.875 1 94.31 15 HIS B O 1
ATOM 5035 N N . PHE B 1 16 ? -21.891 -8.727 -17.797 1 95.19 16 PHE B N 1
ATOM 5036 C CA . PHE B 1 16 ? -21.328 -7.445 -17.359 1 95.19 16 PHE B CA 1
ATOM 5037 C C . PHE B 1 16 ? -21.703 -7.148 -15.922 1 95.19 16 PHE B C 1
ATOM 5039 O O . PHE B 1 16 ? -22.875 -7.207 -15.555 1 95.19 16 PHE B O 1
ATOM 5046 N N . THR B 1 17 ? -20.672 -6.938 -15.055 1 93.81 17 THR B N 1
ATOM 5047 C CA . THR B 1 17 ? -20.922 -6.461 -13.703 1 93.81 17 THR B CA 1
ATOM 5048 C C . THR B 1 17 ? -21.281 -4.977 -13.711 1 93.81 17 THR B C 1
ATOM 5050 O O . THR B 1 17 ? -20.562 -4.16 -14.297 1 93.81 17 THR B O 1
ATOM 5053 N N . ARG B 1 18 ? -22.406 -4.641 -13.055 1 95.12 18 ARG B N 1
ATOM 5054 C CA . ARG B 1 18 ? -22.875 -3.262 -13.023 1 95.12 18 ARG B CA 1
ATOM 5055 C C . ARG B 1 18 ? -23.172 -2.812 -11.594 1 95.12 18 ARG B C 1
ATOM 5057 O O . ARG B 1 18 ? -24.312 -2.84 -11.156 1 95.12 18 ARG B O 1
ATOM 5064 N N . PRO B 1 19 ? -22.109 -2.332 -10.875 1 94.75 19 PRO B N 1
ATOM 5065 C CA . PRO B 1 19 ? -22.391 -1.815 -9.531 1 94.75 19 PRO B CA 1
ATOM 5066 C C . PRO B 1 19 ? -23.328 -0.609 -9.539 1 94.75 19 PRO B C 1
ATOM 5068 O O . PRO B 1 19 ? -23.297 0.194 -10.477 1 94.75 19 PRO B O 1
ATOM 5071 N N . GLU B 1 20 ? -24.125 -0.525 -8.461 1 94.56 20 GLU B N 1
ATOM 5072 C CA . GLU B 1 20 ? -24.953 0.658 -8.297 1 94.56 20 GLU B CA 1
ATOM 5073 C C . GLU B 1 20 ? -24.109 1.896 -8.008 1 94.56 20 GLU B C 1
ATOM 5075 O O . GLU B 1 20 ? -23.016 1.791 -7.457 1 94.56 20 GLU B O 1
ATOM 5080 N N . PRO B 1 21 ? -24.641 3.033 -8.398 1 94.75 21 PRO B N 1
ATOM 5081 C CA . PRO B 1 21 ? -23.938 4.27 -8.039 1 94.75 21 PRO B CA 1
ATOM 5082 C C . PRO B 1 21 ? -23.734 4.418 -6.531 1 94.75 21 PRO B C 1
ATOM 5084 O O . PRO B 1 21 ? -24.578 3.961 -5.746 1 94.75 21 PRO B O 1
ATOM 5087 N N . LEU B 1 22 ? -22.625 5.051 -6.156 1 96.88 22 LEU B N 1
ATOM 5088 C CA . LEU B 1 22 ? -22.422 5.348 -4.742 1 96.88 22 LEU B CA 1
ATOM 5089 C C . LEU B 1 22 ? -23.547 6.242 -4.211 1 96.88 22 LEU B C 1
ATOM 5091 O O . LEU B 1 22 ? -24.094 7.062 -4.945 1 96.88 22 LEU B O 1
ATOM 5095 N N . GLN B 1 23 ? -23.812 6.055 -2.979 1 96.62 23 GLN B N 1
ATOM 5096 C CA . GLN B 1 23 ? -24.844 6.871 -2.326 1 96.62 23 GLN B CA 1
ATOM 5097 C C . GLN B 1 23 ? -24.234 8.172 -1.789 1 96.62 23 GLN B C 1
ATOM 5099 O O . GLN B 1 23 ? -23.016 8.32 -1.732 1 96.62 23 GLN B O 1
ATOM 5104 N N . ASN B 1 24 ? -25.188 9.117 -1.43 1 98.25 24 ASN B N 1
ATOM 5105 C CA . ASN B 1 24 ? -24.734 10.367 -0.817 1 98.25 24 ASN B CA 1
ATOM 5106 C C . ASN B 1 24 ? -23.719 10.117 0.292 1 98.25 24 ASN B C 1
ATOM 5108 O O . ASN B 1 24 ? -24.016 9.43 1.27 1 98.25 24 ASN B O 1
ATOM 5112 N N . THR B 1 25 ? -22.516 10.734 0.18 1 98 25 THR B N 1
ATOM 5113 C CA . THR B 1 25 ? -21.375 10.375 1.014 1 98 25 THR B CA 1
ATOM 5114 C C . THR B 1 25 ? -21.594 10.812 2.459 1 98 25 THR B C 1
ATOM 5116 O O . THR B 1 25 ? -20.938 10.328 3.371 1 98 25 THR B O 1
ATOM 5119 N N . TYR B 1 26 ? -22.516 11.773 2.746 1 98.5 26 TYR B N 1
ATOM 5120 C CA . TYR B 1 26 ? -22.844 12.172 4.109 1 98.5 26 TYR B CA 1
ATOM 5121 C C . TYR B 1 26 ? -23.953 11.297 4.688 1 98.5 26 TYR B C 1
ATOM 5123 O O . TYR B 1 26 ? -23.797 10.711 5.758 1 98.5 26 TYR B O 1
ATOM 5131 N N . THR B 1 27 ? -25.031 11.094 3.928 1 98.12 27 THR B N 1
ATOM 5132 C CA . THR B 1 27 ? -26.188 10.422 4.477 1 98.12 27 THR B CA 1
ATOM 5133 C C . THR B 1 27 ? -25.938 8.922 4.598 1 98.12 27 THR B C 1
ATOM 5135 O O . THR B 1 27 ? -26.594 8.234 5.391 1 98.12 27 THR B O 1
ATOM 5138 N N . SER B 1 28 ? -24.953 8.445 3.852 1 97.25 28 SER B N 1
ATOM 5139 C CA . SER B 1 28 ? -24.688 7.012 3.887 1 97.25 28 SER B CA 1
ATOM 5140 C C . SER B 1 28 ? -23.594 6.68 4.91 1 97.25 28 SER B C 1
ATOM 5142 O O . SER B 1 28 ? -23.266 5.512 5.117 1 97.25 28 SER B O 1
ATOM 5144 N N . ASP B 1 29 ? -23.031 7.609 5.527 1 97.75 29 ASP B N 1
ATOM 5145 C CA . ASP B 1 29 ? -21.938 7.395 6.469 1 97.75 29 ASP B CA 1
ATOM 5146 C C . ASP B 1 29 ? -22.406 7.555 7.91 1 97.75 29 ASP B C 1
ATOM 5148 O O . ASP B 1 29 ? -22.234 8.617 8.508 1 97.75 29 ASP B O 1
ATOM 5152 N N . ALA B 1 30 ? -22.859 6.48 8.461 1 95.19 30 ALA B N 1
ATOM 5153 C CA . ALA B 1 30 ? -23.375 6.48 9.828 1 95.19 30 ALA B CA 1
ATOM 5154 C C . ALA B 1 30 ? -22.281 6.816 10.836 1 95.19 30 ALA B C 1
ATOM 5156 O O . ALA B 1 30 ? -22.547 7.422 11.875 1 95.19 30 ALA B O 1
ATOM 5157 N N . SER B 1 31 ? -21.109 6.441 10.523 1 96.31 31 SER B N 1
ATOM 5158 C CA . SER B 1 31 ? -19.984 6.703 11.422 1 96.31 31 SER B CA 1
ATOM 5159 C C . SER B 1 31 ? -19.719 8.203 11.555 1 96.31 31 SER B C 1
ATOM 5161 O O . SER B 1 31 ? -19.531 8.703 12.664 1 96.31 31 SER B O 1
ATOM 5163 N N . LEU B 1 32 ? -19.688 8.93 10.398 1 98.19 32 LEU B N 1
ATOM 5164 C CA . LEU B 1 32 ? -19.5 10.375 10.438 1 98.19 32 LEU B CA 1
ATOM 5165 C C . LEU B 1 32 ? -20.641 11.047 11.211 1 98.19 32 LEU B C 1
ATOM 5167 O O . LEU B 1 32 ? -20.406 11.93 12.031 1 98.19 32 LEU B O 1
ATOM 5171 N N . GLN B 1 33 ? -21.859 10.625 10.945 1 97.5 33 GLN B N 1
ATOM 5172 C CA . GLN B 1 33 ? -23.031 11.211 11.594 1 97.5 33 GLN B CA 1
ATOM 5173 C C . GLN B 1 33 ? -22.969 11.023 13.109 1 97.5 33 GLN B C 1
ATOM 5175 O O . GLN B 1 33 ? -23.312 11.93 13.867 1 97.5 33 GLN B O 1
ATOM 5180 N N . ARG B 1 34 ? -22.531 9.883 13.539 1 96.69 34 ARG B N 1
ATOM 5181 C CA . ARG B 1 34 ? -22.406 9.602 14.969 1 96.69 34 ARG B CA 1
ATOM 5182 C C . ARG B 1 34 ? -21.375 10.516 15.617 1 96.69 34 ARG B C 1
ATOM 5184 O O . ARG B 1 34 ? -21.594 11.031 16.719 1 96.69 34 ARG B O 1
ATOM 5191 N N . GLN B 1 35 ? -20.219 10.742 14.961 1 97.88 35 GLN B N 1
ATOM 5192 C CA . GLN B 1 35 ? -19.188 11.609 15.5 1 97.88 35 GLN B CA 1
ATOM 5193 C C . GLN B 1 35 ? -19.672 13.047 15.609 1 97.88 35 GLN B C 1
ATOM 5195 O O . GLN B 1 35 ? -19.438 13.711 16.625 1 97.88 35 GLN B O 1
ATOM 5200 N N . LEU B 1 36 ? -20.359 13.5 14.547 1 98.19 36 LEU B N 1
ATOM 5201 C CA . LEU B 1 36 ? -20.844 14.875 14.555 1 98.19 36 LEU B CA 1
ATOM 5202 C C . LEU B 1 36 ? -21.906 15.086 15.633 1 98.19 36 LEU B C 1
ATOM 5204 O O . LEU B 1 36 ? -21.906 16.109 16.312 1 98.19 36 LEU B O 1
ATOM 5208 N N . SER B 1 37 ? -22.797 14.094 15.805 1 97.44 37 SER B N 1
ATOM 5209 C CA . SER B 1 37 ? -23.844 14.219 16.812 1 97.44 37 SER B CA 1
ATOM 5210 C C . SER B 1 37 ? -23.281 14.172 18.219 1 97.44 37 SER B C 1
ATOM 5212 O O . SER B 1 37 ? -23.906 14.656 19.156 1 97.44 37 SER B O 1
ATOM 5214 N N . TRP B 1 38 ? -22.094 13.562 18.375 1 97.31 38 TRP B N 1
ATOM 5215 C CA . TRP B 1 38 ? -21.453 13.477 19.672 1 97.31 38 TRP B CA 1
ATOM 5216 C C . TRP B 1 38 ? -20.891 14.836 20.094 1 97.31 38 TRP B C 1
ATOM 5218 O O . TRP B 1 38 ? -20.969 15.203 21.281 1 97.31 38 TRP B O 1
ATOM 5228 N N . TYR B 1 39 ? -20.344 15.617 19.172 1 97.56 39 TYR B N 1
ATOM 5229 C CA . TYR B 1 39 ? -19.516 16.75 19.578 1 97.56 39 TYR B CA 1
ATOM 5230 C C . TYR B 1 39 ? -20.141 18.062 19.125 1 97.56 39 TYR B C 1
ATOM 5232 O O . TYR B 1 39 ? -19.703 19.141 19.562 1 97.56 39 TYR B O 1
ATOM 5240 N N . ILE B 1 40 ? -21.141 18 18.234 1 97.19 40 ILE B N 1
ATOM 5241 C CA . ILE B 1 40 ? -21.828 19.203 17.797 1 97.19 40 ILE B CA 1
ATOM 5242 C C . ILE B 1 40 ? -23.234 19.25 18.391 1 97.19 40 ILE B C 1
ATOM 5244 O O . ILE B 1 40 ? -24 18.281 18.266 1 97.19 40 ILE B O 1
ATOM 5248 N N . PRO B 1 41 ? -23.609 20.391 19.047 1 95.88 41 PRO B N 1
ATOM 5249 C CA . PRO B 1 41 ? -24.969 20.516 19.594 1 95.88 41 PRO B CA 1
ATOM 5250 C C . PRO B 1 41 ? -26.047 20.266 18.531 1 95.88 41 PRO B C 1
ATOM 5252 O O . PRO B 1 41 ? -25.891 20.656 17.375 1 95.88 41 PRO B O 1
ATOM 5255 N N . HIS B 1 42 ? -27.125 19.703 18.969 1 95.56 42 HIS B N 1
ATOM 5256 C CA . HIS B 1 42 ? -28.203 19.266 18.078 1 95.56 42 HIS B CA 1
ATOM 5257 C C . HIS B 1 42 ? -28.688 20.391 17.188 1 95.56 42 HIS B C 1
ATOM 5259 O O . HIS B 1 42 ? -28.891 20.203 15.984 1 95.56 42 HIS B O 1
ATOM 5265 N N . ASP B 1 43 ? -28.891 21.547 17.734 1 94.69 43 ASP B N 1
ATOM 5266 C CA . ASP B 1 43 ? -29.406 22.688 16.969 1 94.69 43 ASP B CA 1
ATOM 5267 C C . ASP B 1 43 ? -28.422 23.109 15.875 1 94.69 43 ASP B C 1
ATOM 5269 O O . ASP B 1 43 ? -28.828 23.375 14.742 1 94.69 43 ASP B O 1
ATOM 5273 N N . THR B 1 44 ? -27.172 23.156 16.25 1 95.25 44 THR B N 1
ATOM 5274 C CA . THR B 1 44 ? -26.125 23.516 15.281 1 95.25 44 THR B CA 1
ATOM 5275 C C . THR B 1 44 ? -26.031 22.469 14.18 1 95.25 44 THR B C 1
ATOM 5277 O O . THR B 1 44 ? -25.906 22.797 13 1 95.25 44 THR B O 1
ATOM 5280 N N . LEU B 1 45 ? -26.062 21.219 14.547 1 96.38 45 LEU B N 1
ATOM 5281 C CA . LEU B 1 45 ? -25.984 20.125 13.586 1 96.38 45 LEU B CA 1
ATOM 5282 C C . LEU B 1 45 ? -27.156 20.172 12.602 1 96.38 45 LEU B C 1
ATOM 5284 O O . LEU B 1 45 ? -26.969 19.953 11.406 1 96.38 45 LEU B O 1
ATOM 5288 N N . THR B 1 46 ? -28.359 20.391 13.141 1 95.81 46 THR B N 1
ATOM 5289 C CA . THR B 1 46 ? -29.547 20.516 12.305 1 95.81 46 THR B CA 1
ATOM 5290 C C . THR B 1 46 ? -29.391 21.656 11.297 1 95.81 46 THR B C 1
ATOM 5292 O O . THR B 1 46 ? -29.797 21.516 10.141 1 95.81 46 THR B O 1
ATOM 5295 N N . HIS B 1 47 ? -28.75 22.672 11.742 1 94.25 47 HIS B N 1
ATOM 5296 C CA . HIS B 1 47 ? -28.547 23.844 10.898 1 94.25 47 HIS B CA 1
ATOM 5297 C C . HIS B 1 47 ? -27.609 23.547 9.742 1 94.25 47 HIS B C 1
ATOM 5299 O O . HIS B 1 47 ? -27.797 24.047 8.641 1 94.25 47 HIS B O 1
ATOM 5305 N N . ILE B 1 48 ? -26.594 22.75 9.938 1 96.31 48 ILE B N 1
ATOM 5306 C CA . ILE B 1 48 ? -25.562 22.547 8.914 1 96.31 48 ILE B CA 1
ATOM 5307 C C . ILE B 1 48 ? -25.875 21.297 8.109 1 96.31 48 ILE B C 1
ATOM 5309 O O . ILE B 1 48 ? -25.25 21.047 7.07 1 96.31 48 ILE B O 1
ATOM 5313 N N . GLN B 1 49 ? -26.844 20.562 8.461 1 97 49 GLN B N 1
ATOM 5314 C CA . GLN B 1 49 ? -27.141 19.25 7.879 1 97 49 GLN B CA 1
ATOM 5315 C C . GLN B 1 49 ? -27.438 19.359 6.387 1 97 49 GLN B C 1
ATOM 5317 O O . GLN B 1 49 ? -27.047 18.5 5.602 1 97 49 GLN B O 1
ATOM 5322 N N . SER B 1 50 ? -28.219 20.328 6.008 1 97.75 50 SER B N 1
ATOM 5323 C CA . SER B 1 50 ? -28.562 20.5 4.602 1 97.75 50 SER B CA 1
ATOM 5324 C C . SER B 1 50 ? -27.312 20.75 3.762 1 97.75 50 SER B C 1
ATOM 5326 O O . SER B 1 50 ? -27.203 20.266 2.637 1 97.75 50 SER B O 1
ATOM 5328 N N . HIS B 1 51 ? -26.422 21.562 4.316 1 98 51 HIS B N 1
ATOM 5329 C CA . HIS B 1 51 ? -25.156 21.828 3.641 1 98 51 HIS B CA 1
ATOM 5330 C C . HIS B 1 51 ? -24.344 20.562 3.455 1 98 51 HIS B C 1
ATOM 5332 O O . HIS B 1 51 ? -23.828 20.297 2.365 1 98 51 HIS B O 1
ATOM 5338 N N . LEU B 1 52 ? -24.219 19.719 4.469 1 98.69 52 LEU B N 1
ATOM 5339 C CA . LEU B 1 52 ? -23.453 18.469 4.414 1 98.69 52 LEU B CA 1
ATOM 5340 C C . LEU B 1 52 ? -24.094 17.484 3.441 1 98.69 52 LEU B C 1
ATOM 5342 O O . LEU B 1 52 ? -23.375 16.781 2.713 1 98.69 52 LEU B O 1
ATOM 5346 N N . THR B 1 53 ? -25.406 17.422 3.424 1 98.75 53 THR B N 1
ATOM 5347 C CA . THR B 1 53 ? -26.125 16.547 2.506 1 98.75 53 THR B CA 1
ATOM 5348 C C . THR B 1 53 ? -25.891 16.953 1.059 1 98.75 53 THR B C 1
ATOM 5350 O O . THR B 1 53 ? -25.656 16.109 0.196 1 98.75 53 THR B O 1
ATOM 5353 N N . GLN B 1 54 ? -25.953 18.25 0.85 1 98.62 54 GLN B N 1
ATOM 5354 C CA . GLN B 1 54 ? -25.703 18.766 -0.491 1 98.62 54 GLN B CA 1
ATOM 5355 C C . GLN B 1 54 ? -24.281 18.453 -0.94 1 98.62 54 GLN B C 1
ATOM 5357 O O . GLN B 1 54 ? -24.062 17.984 -2.059 1 98.62 54 GLN B O 1
ATOM 5362 N N . LEU B 1 55 ? -23.375 18.766 -0.098 1 98.75 55 LEU B N 1
ATOM 5363 C CA . LEU B 1 55 ? -21.984 18.5 -0.409 1 98.75 55 LEU B CA 1
ATOM 5364 C C . LEU B 1 55 ? -21.75 17.016 -0.674 1 98.75 55 LEU B C 1
ATOM 5366 O O . LEU B 1 55 ? -21.031 16.656 -1.606 1 98.75 55 LEU B O 1
ATOM 5370 N N . GLY B 1 56 ? -22.328 16.156 0.167 1 98.69 56 GLY B N 1
ATOM 5371 C CA . GLY B 1 56 ? -22.203 14.719 -0.011 1 98.69 56 GLY B CA 1
ATOM 5372 C C . GLY B 1 56 ? -22.719 14.234 -1.352 1 98.69 56 GLY B C 1
ATOM 5373 O O . GLY B 1 56 ? -22.156 13.312 -1.95 1 98.69 56 GLY B O 1
ATOM 5374 N N . ALA B 1 57 ? -23.797 14.836 -1.825 1 98.62 57 ALA B N 1
ATOM 5375 C CA . ALA B 1 57 ? -24.375 14.492 -3.127 1 98.62 57 ALA B CA 1
ATOM 5376 C C . ALA B 1 57 ? -23.469 14.977 -4.262 1 98.62 57 ALA B C 1
ATOM 5378 O O . ALA B 1 57 ? -23.266 14.266 -5.246 1 98.62 57 ALA B O 1
ATOM 5379 N N . GLU B 1 58 ? -22.984 16.188 -4.156 1 98.62 58 GLU B N 1
ATOM 5380 C CA . GLU B 1 58 ? -22.109 16.766 -5.176 1 98.62 58 GLU B CA 1
ATOM 5381 C C . GLU B 1 58 ? -20.828 15.953 -5.328 1 98.62 58 GLU B C 1
ATOM 5383 O O . GLU B 1 58 ? -20.328 15.766 -6.445 1 98.62 58 GLU B O 1
ATOM 5388 N N . ALA B 1 59 ? -20.328 15.484 -4.234 1 98.38 59 ALA B N 1
ATOM 5389 C CA . ALA B 1 59 ? -19.047 14.797 -4.211 1 98.38 59 ALA B CA 1
ATOM 5390 C C . ALA B 1 59 ? -19.062 13.57 -5.125 1 98.38 59 ALA B C 1
ATOM 5392 O O . ALA B 1 59 ? -18.016 13.141 -5.617 1 98.38 59 ALA B O 1
ATOM 5393 N N . ILE B 1 60 ? -20.219 13.047 -5.375 1 97.69 60 ILE B N 1
ATOM 5394 C CA . ILE B 1 60 ? -20.297 11.859 -6.223 1 97.69 60 ILE B CA 1
ATOM 5395 C C . ILE B 1 60 ? -21.078 12.188 -7.492 1 97.69 60 ILE B C 1
ATOM 5397 O O . ILE B 1 60 ? -21.625 11.289 -8.133 1 97.69 60 ILE B O 1
ATOM 5401 N N . SER B 1 61 ? -21.203 13.414 -7.809 1 98.12 61 SER B N 1
ATOM 5402 C CA . SER B 1 61 ? -21.953 13.844 -8.984 1 98.12 61 SER B CA 1
ATOM 5403 C C . SER B 1 61 ? -21.109 13.703 -10.25 1 98.12 61 SER B C 1
ATOM 5405 O O . SER B 1 61 ? -19.891 13.578 -10.188 1 98.12 61 SER B O 1
ATOM 5407 N N . ASP B 1 62 ? -21.766 13.719 -11.383 1 97.12 62 ASP B N 1
ATOM 5408 C CA . ASP B 1 62 ? -21.125 13.609 -12.688 1 97.12 62 ASP B CA 1
ATOM 5409 C C . ASP B 1 62 ? -20.172 14.773 -12.93 1 97.12 62 ASP B C 1
ATOM 5411 O O . ASP B 1 62 ? -19.094 14.586 -13.508 1 97.12 62 ASP B O 1
ATOM 5415 N N . GLN B 1 63 ? -20.547 15.898 -12.492 1 97.81 63 GLN B N 1
ATOM 5416 C CA . GLN B 1 63 ? -19.734 17.094 -12.711 1 97.81 63 GLN B CA 1
ATOM 5417 C C . GLN B 1 63 ? -18.406 16.984 -11.969 1 97.81 63 GLN B C 1
ATOM 5419 O O . GLN B 1 63 ? -17.344 17.25 -12.531 1 97.81 63 GLN B O 1
ATOM 5424 N N . ILE B 1 64 ? -18.469 16.641 -10.719 1 98.19 64 ILE B N 1
ATOM 5425 C CA . ILE B 1 64 ? -17.266 16.5 -9.922 1 98.19 64 ILE B CA 1
ATOM 5426 C C . ILE B 1 64 ? -16.406 15.367 -10.477 1 98.19 64 ILE B C 1
ATOM 5428 O O . ILE B 1 64 ? -15.18 15.477 -10.523 1 98.19 64 ILE B O 1
ATOM 5432 N N . ARG B 1 65 ? -16.984 14.273 -10.891 1 97.38 65 ARG B N 1
ATOM 5433 C CA . ARG B 1 65 ? -16.266 13.172 -11.508 1 97.38 65 ARG B CA 1
ATOM 5434 C C . ARG B 1 65 ? -15.547 13.625 -12.773 1 97.38 65 ARG B C 1
ATOM 5436 O O . ARG B 1 65 ? -14.406 13.227 -13.023 1 97.38 65 ARG B O 1
ATOM 5443 N N . GLU B 1 66 ? -16.203 14.43 -13.547 1 97.88 66 GLU B N 1
ATOM 5444 C CA . GLU B 1 66 ? -15.586 14.922 -14.773 1 97.88 66 GLU B CA 1
ATOM 5445 C C . GLU B 1 66 ? -14.398 15.836 -14.469 1 97.88 66 GLU B C 1
ATOM 5447 O O . GLU B 1 66 ? -13.375 15.781 -15.148 1 97.88 66 GLU B O 1
ATOM 5452 N N . TRP B 1 67 ? -14.578 16.734 -13.492 1 98.38 67 TRP B N 1
ATOM 5453 C CA . TRP B 1 67 ? -13.461 17.578 -13.094 1 98.38 67 TRP B CA 1
ATOM 5454 C C . TRP B 1 67 ? -12.289 16.75 -12.594 1 98.38 67 TRP B C 1
ATOM 5456 O O . TRP B 1 67 ? -11.125 17.047 -12.891 1 98.38 67 TRP B O 1
ATOM 5466 N N . SER B 1 68 ? -12.602 15.727 -11.836 1 97.19 68 SER B N 1
ATOM 5467 C CA . SER B 1 68 ? -11.57 14.82 -11.344 1 97.19 68 SER B CA 1
ATOM 5468 C C . SER B 1 68 ? -10.867 14.109 -12.492 1 97.19 68 SER B C 1
ATOM 5470 O O . SER B 1 68 ? -9.641 13.984 -12.5 1 97.19 68 SER B O 1
ATOM 5472 N N . ALA B 1 69 ? -11.617 13.586 -13.453 1 97.44 69 ALA B N 1
ATOM 5473 C CA . ALA B 1 69 ? -11.055 12.922 -14.625 1 97.44 69 ALA B CA 1
ATOM 5474 C C . ALA B 1 69 ? -10.164 13.867 -15.422 1 97.44 69 ALA B C 1
ATOM 5476 O O . ALA B 1 69 ? -9.078 13.484 -15.867 1 97.44 69 ALA B O 1
ATOM 5477 N N . ASN B 1 70 ? -10.648 15.062 -15.633 1 97.75 70 ASN B N 1
ATOM 5478 C CA . ASN B 1 70 ? -9.883 16.078 -16.344 1 97.75 70 ASN B CA 1
ATOM 5479 C C . ASN B 1 70 ? -8.547 16.359 -15.672 1 97.75 70 ASN B C 1
ATOM 5481 O O . ASN B 1 70 ? -7.516 16.453 -16.344 1 97.75 70 ASN B O 1
ATOM 5485 N N . ALA B 1 71 ? -8.594 16.5 -14.336 1 97.56 71 ALA B N 1
ATOM 5486 C CA . ALA B 1 71 ? -7.383 16.781 -13.578 1 97.56 71 ALA B CA 1
ATOM 5487 C C . ALA B 1 71 ? -6.375 15.641 -13.703 1 97.56 71 ALA B C 1
ATOM 5489 O O . ALA B 1 71 ? -5.164 15.875 -13.711 1 97.56 71 ALA B O 1
ATOM 5490 N N . GLU B 1 72 ? -6.844 14.422 -13.859 1 96.19 72 GLU B N 1
ATOM 5491 C CA . GLU B 1 72 ? -5.98 13.25 -14.016 1 96.19 72 GLU B CA 1
ATOM 5492 C C . GLU B 1 72 ? -5.406 13.18 -15.43 1 96.19 72 GLU B C 1
ATOM 5494 O O . GLU B 1 72 ? -4.246 12.812 -15.609 1 96.19 72 GLU B O 1
ATOM 5499 N N . ARG B 1 73 ? -6.188 13.477 -16.406 1 95.81 73 ARG B N 1
ATOM 5500 C CA . ARG B 1 73 ? -5.785 13.367 -17.797 1 95.81 73 ARG B CA 1
ATOM 5501 C C . ARG B 1 73 ? -4.781 14.453 -18.172 1 95.81 73 ARG B C 1
ATOM 5503 O O . ARG B 1 73 ? -3.865 14.219 -18.953 1 95.81 73 ARG B O 1
ATOM 5510 N N . GLN B 1 74 ? -5.055 15.578 -17.625 1 96.62 74 GLN B N 1
ATOM 5511 C CA . GLN B 1 74 ? -4.223 16.734 -17.938 1 96.62 74 GLN B CA 1
ATOM 5512 C C . GLN B 1 74 ? -3.361 17.141 -16.734 1 96.62 74 GLN B C 1
ATOM 5514 O O . GLN B 1 74 ? -3.664 18.109 -16.047 1 96.62 74 GLN B O 1
ATOM 5519 N N . GLN B 1 75 ? -2.258 16.453 -16.562 1 95.81 75 GLN B N 1
ATOM 5520 C CA . GLN B 1 75 ? -1.358 16.703 -15.453 1 95.81 75 GLN B CA 1
ATOM 5521 C C . GLN B 1 75 ? -0.654 18.047 -15.617 1 95.81 75 GLN B C 1
ATOM 5523 O O . GLN B 1 75 ? -0.499 18.547 -16.734 1 95.81 75 GLN B O 1
ATOM 5528 N N . PRO B 1 76 ? -0.241 18.656 -14.516 1 97.31 76 PRO B N 1
ATOM 5529 C CA . PRO B 1 76 ? 0.382 19.969 -14.57 1 97.31 76 PRO B CA 1
ATOM 5530 C C . PRO B 1 76 ? 1.742 19.953 -15.266 1 97.31 76 PRO B C 1
ATOM 5532 O O . PRO B 1 76 ? 2.461 18.953 -15.195 1 97.31 76 PRO B O 1
ATOM 5535 N N . TYR B 1 77 ? 2.119 21.062 -15.859 1 97 77 TYR B N 1
ATOM 5536 C CA . TYR B 1 77 ? 3.441 21.266 -16.438 1 97 77 TYR B CA 1
ATOM 5537 C C . TYR B 1 77 ? 3.854 22.734 -16.359 1 97 77 TYR B C 1
ATOM 5539 O O . TYR B 1 77 ? 3.033 23.594 -16.047 1 97 77 TYR B O 1
ATOM 5547 N N . VAL B 1 78 ? 5.18 23.016 -16.609 1 97.31 78 VAL B N 1
ATOM 5548 C CA . VAL B 1 78 ? 5.715 24.375 -16.453 1 97.31 78 VAL B CA 1
ATOM 5549 C C . VAL B 1 78 ? 6.152 24.906 -17.812 1 97.31 78 VAL B C 1
ATOM 5551 O O . VAL B 1 78 ? 6.75 24.172 -18.609 1 97.31 78 VAL B O 1
ATOM 5554 N N . LYS B 1 79 ? 5.793 26.203 -18.109 1 95.88 79 LYS B N 1
ATOM 5555 C CA . LYS B 1 79 ? 6.328 26.969 -19.234 1 95.88 79 LYS B CA 1
ATOM 5556 C C . LYS B 1 79 ? 7.203 28.125 -18.734 1 95.88 79 LYS B C 1
ATOM 5558 O O . LYS B 1 79 ? 6.695 29.094 -18.188 1 95.88 79 LYS B O 1
ATOM 5563 N N . SER B 1 80 ? 8.445 27.969 -19.047 1 96.06 80 SER B N 1
ATOM 5564 C CA . SER B 1 80 ? 9.375 28.953 -18.516 1 96.06 80 SER B CA 1
ATOM 5565 C C . SER B 1 80 ? 9.836 29.922 -19.594 1 96.06 80 SER B C 1
ATOM 5567 O O . SER B 1 80 ? 10.297 31.031 -19.297 1 96.06 80 SER B O 1
ATOM 5569 N N . TYR B 1 81 ? 9.766 29.562 -20.844 1 96.19 81 TYR B N 1
ATOM 5570 C CA . TYR B 1 81 ? 10.25 30.375 -21.969 1 96.19 81 TYR B CA 1
ATOM 5571 C C . TYR B 1 81 ? 9.195 30.469 -23.062 1 96.19 81 TYR B C 1
ATOM 5573 O O . TYR B 1 81 ? 8.383 29.562 -23.234 1 96.19 81 TYR B O 1
ATOM 5581 N N . ASN B 1 82 ? 9.18 31.547 -23.781 1 94.81 82 ASN B N 1
ATOM 5582 C CA . ASN B 1 82 ? 8.328 31.672 -24.953 1 94.81 82 ASN B CA 1
ATOM 5583 C C . ASN B 1 82 ? 9.023 31.141 -26.203 1 94.81 82 ASN B C 1
ATOM 5585 O O . ASN B 1 82 ? 10.148 30.641 -26.125 1 94.81 82 ASN B O 1
ATOM 5589 N N . VAL B 1 83 ? 8.359 31.172 -27.312 1 95.19 83 VAL B N 1
ATOM 5590 C CA . VAL B 1 83 ? 8.812 30.516 -28.547 1 95.19 83 VAL B CA 1
ATOM 5591 C C . VAL B 1 83 ? 10.039 31.25 -29.078 1 95.19 83 VAL B C 1
ATOM 5593 O O . VAL B 1 83 ? 10.797 30.688 -29.891 1 95.19 83 VAL B O 1
ATOM 5596 N N . TRP B 1 84 ? 10.312 32.312 -28.578 1 95.56 84 TRP B N 1
ATOM 5597 C CA . TRP B 1 84 ? 11.438 33.125 -29.062 1 95.56 84 TRP B CA 1
ATOM 5598 C C . TRP B 1 84 ? 12.648 32.969 -28.141 1 95.56 84 TRP B C 1
ATOM 5600 O O . TRP B 1 84 ? 13.695 33.562 -28.375 1 95.56 84 TRP B O 1
ATOM 5610 N N . GLY B 1 85 ? 12.523 32.188 -27.078 1 95.44 85 GLY B N 1
ATOM 5611 C CA . GLY B 1 85 ? 13.625 31.906 -26.188 1 95.44 85 GLY B CA 1
ATOM 5612 C C . GLY B 1 85 ? 13.727 32.875 -25.031 1 95.44 85 GLY B C 1
ATOM 5613 O O . GLY B 1 85 ? 14.703 32.844 -24.266 1 95.44 85 GLY B O 1
ATOM 5614 N N . GLU B 1 86 ? 12.828 33.75 -24.906 1 96.25 86 GLU B N 1
ATOM 5615 C CA . GLU B 1 86 ? 12.797 34.688 -23.781 1 96.25 86 GLU B CA 1
ATOM 5616 C C . GLU B 1 86 ? 12.086 34.094 -22.578 1 96.25 86 GLU B C 1
ATOM 5618 O O . GLU B 1 86 ? 11.023 33.469 -22.719 1 96.25 86 GLU B O 1
ATOM 5623 N N . ARG B 1 87 ? 12.695 34.25 -21.453 1 95.94 87 ARG B N 1
ATOM 5624 C CA . ARG B 1 87 ? 12.078 33.75 -20.234 1 95.94 87 ARG B CA 1
ATOM 5625 C C . ARG B 1 87 ? 10.867 34.594 -19.844 1 95.94 87 ARG B C 1
ATOM 5627 O O . ARG B 1 87 ? 10.898 35.844 -19.953 1 95.94 87 ARG B O 1
ATOM 5634 N N . TYR B 1 88 ? 9.805 33.969 -19.391 1 95.56 88 TYR B N 1
ATOM 5635 C CA . TYR B 1 88 ? 8.633 34.688 -18.906 1 95.56 88 TYR B CA 1
ATOM 5636 C C . TYR B 1 88 ? 8.938 35.406 -17.594 1 95.56 88 TYR B C 1
ATOM 5638 O O . TYR B 1 88 ? 9.875 35.031 -16.891 1 95.56 88 TYR B O 1
ATOM 5646 N N . ASP B 1 89 ? 8.141 36.406 -17.297 1 94.5 89 ASP B N 1
ATOM 5647 C CA . ASP B 1 89 ? 8.297 37.219 -16.078 1 94.5 89 ASP B CA 1
ATOM 5648 C C . ASP B 1 89 ? 8.156 36.312 -14.836 1 94.5 89 ASP B C 1
ATOM 5650 O O . ASP B 1 89 ? 8.711 36.656 -13.781 1 94.5 89 ASP B O 1
ATOM 5654 N N . TYR B 1 90 ? 7.453 35.406 -14.914 1 95.25 90 TYR B N 1
ATOM 5655 C CA . TYR B 1 90 ? 7.367 34.312 -13.938 1 95.25 90 TYR B CA 1
ATOM 5656 C C . TYR B 1 90 ? 7.117 33 -14.625 1 95.25 90 TYR B C 1
ATOM 5658 O O . TYR B 1 90 ? 6.68 32.938 -15.773 1 95.25 90 TYR B O 1
ATOM 5666 N N . ASP B 1 91 ? 7.512 31.859 -13.961 1 95.94 91 ASP B N 1
ATOM 5667 C CA . ASP B 1 91 ? 7.262 30.531 -14.523 1 95.94 91 ASP B CA 1
ATOM 5668 C C . ASP B 1 91 ? 5.77 30.219 -14.547 1 95.94 91 ASP B C 1
ATOM 5670 O O . ASP B 1 91 ? 5.109 30.234 -13.5 1 95.94 91 ASP B O 1
ATOM 5674 N N . LYS B 1 92 ? 5.285 29.969 -15.727 1 95.62 92 LYS B N 1
ATOM 5675 C CA . LYS B 1 92 ? 3.865 29.672 -15.867 1 95.62 92 LYS B CA 1
ATOM 5676 C C . LYS B 1 92 ? 3.58 28.203 -15.539 1 95.62 92 LYS B C 1
ATOM 5678 O O . LYS B 1 92 ? 3.938 27.312 -16.297 1 95.62 92 LYS B O 1
ATOM 5683 N N . LEU B 1 93 ? 3.025 28 -14.414 1 97 93 LEU B N 1
ATOM 5684 C CA . LEU B 1 93 ? 2.541 26.672 -14.047 1 97 93 LEU B CA 1
ATOM 5685 C C . LEU B 1 93 ? 1.135 26.438 -14.586 1 97 93 LEU B C 1
ATOM 5687 O O . LEU B 1 93 ? 0.179 27.078 -14.148 1 97 93 LEU B O 1
ATOM 5691 N N . ILE B 1 94 ? 1.018 25.531 -15.547 1 97 94 ILE B N 1
ATOM 5692 C CA . ILE B 1 94 ? -0.261 25.234 -16.188 1 97 94 ILE B CA 1
ATOM 5693 C C . ILE B 1 94 ? -0.92 24.047 -15.469 1 97 94 ILE B C 1
ATOM 5695 O O . ILE B 1 94 ? -0.332 22.969 -15.375 1 97 94 ILE B O 1
ATOM 5699 N N . THR B 1 95 ? -2.111 24.234 -14.938 1 96.81 95 THR B N 1
ATOM 5700 C CA . THR B 1 95 ? -2.904 23.172 -14.312 1 96.81 95 THR B CA 1
ATOM 5701 C C . THR B 1 95 ? -4.203 22.953 -15.078 1 96.81 95 THR B C 1
ATOM 5703 O O . THR B 1 95 ? -4.609 23.797 -15.891 1 96.81 95 THR B O 1
ATOM 5706 N N . SER B 1 96 ? -4.852 21.859 -14.875 1 97.5 96 SER B N 1
ATOM 5707 C CA . SER B 1 96 ? -6.07 21.516 -15.602 1 97.5 96 SER B CA 1
ATOM 5708 C C . SER B 1 96 ? -7.254 22.344 -15.133 1 97.5 96 SER B C 1
ATOM 5710 O O . SER B 1 96 ? -7.23 22.906 -14.031 1 97.5 96 SER B O 1
ATOM 5712 N N . GLU B 1 97 ? -8.234 22.484 -16.094 1 97.81 97 GLU B N 1
ATOM 5713 C CA . GLU B 1 97 ? -9.477 23.141 -15.695 1 97.81 97 GLU B CA 1
ATOM 5714 C C . GLU B 1 97 ? -10.156 22.391 -14.547 1 97.81 97 GLU B C 1
ATOM 5716 O O . GLU B 1 97 ? -10.727 23.016 -13.648 1 97.81 97 GLU B O 1
ATOM 5721 N N . GLY B 1 98 ? -10.109 21.078 -14.586 1 98.19 98 GLY B N 1
ATOM 5722 C CA . GLY B 1 98 ? -10.664 20.281 -13.5 1 98.19 98 GLY B CA 1
ATOM 5723 C C . GLY B 1 98 ? -10.055 20.609 -12.148 1 98.19 98 GLY B C 1
ATOM 5724 O O . GLY B 1 98 ? -10.766 20.75 -11.156 1 98.19 98 GLY B O 1
ATOM 5725 N N . TRP B 1 99 ? -8.773 20.781 -12.148 1 97.69 99 TRP B N 1
ATOM 5726 C CA . TRP B 1 99 ? -8.055 21.156 -10.93 1 97.69 99 TRP B CA 1
ATOM 5727 C C . TRP B 1 99 ? -8.578 22.484 -10.383 1 97.69 99 TRP B C 1
ATOM 5729 O O . TRP B 1 99 ? -8.891 22.578 -9.195 1 97.69 99 TRP B O 1
ATOM 5739 N N . LYS B 1 100 ? -8.719 23.469 -11.211 1 97.31 100 LYS B N 1
ATOM 5740 C CA . LYS B 1 100 ? -9.18 24.797 -10.805 1 97.31 100 LYS B CA 1
ATOM 5741 C C . LYS B 1 100 ? -10.609 24.75 -10.273 1 97.31 100 LYS B C 1
ATOM 5743 O O . LYS B 1 100 ? -10.922 25.359 -9.25 1 97.31 100 LYS B O 1
ATOM 5748 N N . GLN B 1 101 ? -11.406 23.984 -10.977 1 98.25 101 GLN B N 1
ATOM 5749 C CA . GLN B 1 101 ? -12.812 23.906 -10.602 1 98.25 101 GLN B CA 1
ATOM 5750 C C . GLN B 1 101 ? -12.992 23.172 -9.281 1 98.25 101 GLN B C 1
ATOM 5752 O O . GLN B 1 101 ? -13.852 23.547 -8.469 1 98.25 101 GLN B O 1
ATOM 5757 N N . LEU B 1 102 ? -12.25 22.172 -9.047 1 98.31 102 LEU B N 1
ATOM 5758 C CA . LEU B 1 102 ? -12.312 21.453 -7.785 1 98.31 102 LEU B CA 1
ATOM 5759 C C . LEU B 1 102 ? -11.906 22.344 -6.621 1 98.31 102 LEU B C 1
ATOM 5761 O O . LEU B 1 102 ? -12.469 22.25 -5.527 1 98.31 102 LEU B O 1
ATOM 5765 N N . GLY B 1 103 ? -10.898 23.203 -6.832 1 97.88 103 GLY B N 1
ATOM 5766 C CA . GLY B 1 103 ? -10.539 24.188 -5.828 1 97.88 103 GLY B CA 1
ATOM 5767 C C . GLY B 1 103 ? -11.664 25.156 -5.508 1 97.88 103 GLY B C 1
ATOM 5768 O O . GLY B 1 103 ? -11.977 25.391 -4.34 1 97.88 103 GLY B O 1
ATOM 5769 N N . ARG B 1 104 ? -12.25 25.672 -6.574 1 98 104 ARG B N 1
ATOM 5770 C CA . ARG B 1 104 ? -13.352 26.625 -6.402 1 98 104 ARG B CA 1
ATOM 5771 C C . ARG B 1 104 ? -14.531 25.969 -5.684 1 98 104 ARG B C 1
ATOM 5773 O O . ARG B 1 104 ? -15.195 26.609 -4.863 1 98 104 ARG B O 1
ATOM 5780 N N . TRP B 1 105 ? -14.773 24.688 -6.055 1 98.44 105 TRP B N 1
ATOM 5781 C CA . TRP B 1 105 ? -15.836 23.922 -5.406 1 98.44 105 TRP B CA 1
ATOM 5782 C C . TRP B 1 105 ? -15.617 23.859 -3.9 1 98.44 105 TRP B C 1
ATOM 5784 O O . TRP B 1 105 ? -16.531 24.109 -3.121 1 98.44 105 TRP B O 1
ATOM 5794 N N . GLY B 1 106 ? -14.375 23.562 -3.441 1 98.44 106 GLY B N 1
ATOM 5795 C CA . GLY B 1 106 ? -14.039 23.531 -2.025 1 98.44 106 GLY B CA 1
ATOM 5796 C C . GLY B 1 106 ? -14.203 24.875 -1.349 1 98.44 106 GLY B C 1
ATOM 5797 O O . GLY B 1 106 ? -14.758 24.969 -0.249 1 98.44 106 GLY B O 1
ATOM 5798 N N . VAL B 1 107 ? -13.766 25.906 -2.014 1 98.25 107 VAL B N 1
ATOM 5799 C CA . VAL B 1 107 ? -13.828 27.266 -1.479 1 98.25 107 VAL B CA 1
ATOM 5800 C C . VAL B 1 107 ? -15.281 27.656 -1.238 1 98.25 107 VAL B C 1
ATOM 5802 O O . VAL B 1 107 ? -15.617 28.203 -0.179 1 98.25 107 VAL B O 1
ATOM 5805 N N . ARG B 1 108 ? -16.125 27.359 -2.164 1 98 108 ARG B N 1
ATOM 5806 C CA . ARG B 1 108 ? -17.531 27.703 -2.051 1 98 108 ARG B CA 1
ATOM 5807 C C . ARG B 1 108 ? -18.172 27 -0.859 1 98 108 ARG B C 1
ATOM 5809 O O . ARG B 1 108 ? -19.062 27.547 -0.213 1 98 108 ARG B O 1
ATOM 5816 N N . HIS B 1 109 ? -17.656 25.859 -0.536 1 98.25 109 HIS B N 1
ATOM 5817 C CA . HIS B 1 109 ? -18.25 25.078 0.551 1 98.25 109 HIS B CA 1
ATOM 5818 C C . HIS B 1 109 ? -17.562 25.375 1.878 1 98.25 109 HIS B C 1
ATOM 5820 O O . HIS B 1 109 ? -17.922 24.828 2.916 1 98.25 109 HIS B O 1
ATOM 5826 N N . GLY B 1 110 ? -16.562 26.25 1.865 1 98.31 110 GLY B N 1
ATOM 5827 C CA . GLY B 1 110 ? -15.977 26.766 3.098 1 98.31 110 GLY B CA 1
ATOM 5828 C C . GLY B 1 110 ? -14.93 25.844 3.691 1 98.31 110 GLY B C 1
ATOM 5829 O O . GLY B 1 110 ? -14.773 25.781 4.914 1 98.31 110 GLY B O 1
ATOM 5830 N N . VAL B 1 111 ? -14.133 25.125 2.877 1 98.44 111 VAL B N 1
ATOM 5831 C CA . VAL B 1 111 ? -13.164 24.125 3.326 1 98.44 111 VAL B CA 1
ATOM 5832 C C . VAL B 1 111 ? -12.117 24.797 4.215 1 98.44 111 VAL B C 1
ATOM 5834 O O . VAL B 1 111 ? -11.492 24.141 5.051 1 98.44 111 VAL B O 1
ATOM 5837 N N . VAL B 1 112 ? -11.906 26.109 4.066 1 98.75 112 VAL B N 1
ATOM 5838 C CA . VAL B 1 112 ? -11.031 26.844 4.969 1 98.75 112 VAL B CA 1
ATOM 5839 C C . VAL B 1 112 ? -11.859 27.812 5.82 1 98.75 112 VAL B C 1
ATOM 5841 O O . VAL B 1 112 ? -11.797 27.766 7.051 1 98.75 112 VAL B O 1
ATOM 5844 N N . SER B 1 113 ? -12.797 28.547 5.27 1 98.44 113 SER B N 1
ATOM 5845 C CA . SER B 1 113 ? -13.469 29.703 5.855 1 98.44 113 SER B CA 1
ATOM 5846 C C . SER B 1 113 ? -14.312 29.297 7.059 1 98.44 113 SER B C 1
ATOM 5848 O O . SER B 1 113 ? -14.445 30.062 8.016 1 98.44 113 SER B O 1
ATOM 5850 N N . LEU B 1 114 ? -14.844 28.094 7.023 1 98.31 114 LEU B N 1
ATOM 5851 C CA . LEU B 1 114 ? -15.75 27.672 8.086 1 98.31 114 LEU B CA 1
ATOM 5852 C C . LEU B 1 114 ? -15.031 27.625 9.43 1 98.31 114 LEU B C 1
ATOM 5854 O O . LEU B 1 114 ? -15.641 27.906 10.469 1 98.31 114 LEU B O 1
ATOM 5858 N N . GLY B 1 115 ? -13.734 27.312 9.422 1 98 115 GLY B N 1
ATOM 5859 C CA . GLY B 1 115 ? -12.961 27.234 10.656 1 98 115 GLY B CA 1
ATOM 5860 C C . GLY B 1 115 ? -12.734 28.594 11.305 1 98 115 GLY B C 1
ATOM 5861 O O . GLY B 1 115 ? -12.352 28.672 12.469 1 98 115 GLY B O 1
ATOM 5862 N N . TYR B 1 116 ? -13.07 29.656 10.586 1 97.56 116 TYR B N 1
ATOM 5863 C CA . TYR B 1 116 ? -12.812 31.016 11.062 1 97.56 116 TYR B CA 1
ATOM 5864 C C . TYR B 1 116 ? -14.102 31.828 11.117 1 97.56 116 TYR B C 1
ATOM 5866 O O . TYR B 1 116 ? -14.07 33.031 11.344 1 97.56 116 TYR B O 1
ATOM 5874 N N . ASP B 1 117 ? -15.242 31.156 10.844 1 95.69 117 ASP B N 1
ATOM 5875 C CA . ASP B 1 117 ? -16.562 31.781 10.906 1 95.69 117 ASP B CA 1
ATOM 5876 C C . ASP B 1 117 ? -17.094 31.797 12.336 1 95.69 117 ASP B C 1
ATOM 5878 O O . ASP B 1 117 ? -17.672 30.812 12.797 1 95.69 117 ASP B O 1
ATOM 5882 N N . GLN B 1 118 ? -17.078 32.875 12.953 1 93.44 118 GLN B N 1
ATOM 5883 C CA . GLN B 1 118 ? -17.438 33 14.359 1 93.44 118 GLN B CA 1
ATOM 5884 C C . GLN B 1 118 ? -18.938 32.75 14.578 1 93.44 118 GLN B C 1
ATOM 5886 O O . GLN B 1 118 ? -19.359 32.406 15.688 1 93.44 118 GLN B O 1
ATOM 5891 N N . THR B 1 119 ? -19.688 32.844 13.586 1 93.62 119 THR B N 1
ATOM 5892 C CA . THR B 1 119 ? -21.125 32.656 13.703 1 93.62 119 THR B CA 1
ATOM 5893 C C . THR B 1 119 ? -21.469 31.188 13.945 1 93.62 119 THR B C 1
ATOM 5895 O O . THR B 1 119 ? -22.562 30.859 14.375 1 93.62 119 THR B O 1
ATOM 5898 N N . LEU B 1 120 ? -20.484 30.328 13.742 1 94 120 LEU B N 1
ATOM 5899 C CA . LEU B 1 120 ? -20.719 28.906 13.906 1 94 120 LEU B CA 1
ATOM 5900 C C . LEU B 1 120 ? -20.359 28.453 15.32 1 94 120 LEU B C 1
ATOM 5902 O O . LEU B 1 120 ? -20.547 27.281 15.672 1 94 120 LEU B O 1
ATOM 5906 N N . GLY B 1 121 ? -19.875 29.406 16.125 1 93.56 121 GLY B N 1
ATOM 5907 C CA . GLY B 1 121 ? -19.578 29.094 17.516 1 93.56 121 GLY B CA 1
ATOM 5908 C C . GLY B 1 121 ? -18.344 28.234 17.672 1 93.56 121 GLY B C 1
ATOM 5909 O O . GLY B 1 121 ? -17.516 28.141 16.766 1 93.56 121 GLY B O 1
ATOM 5910 N N . PRO B 1 122 ? -18.172 27.672 18.859 1 95.12 122 PRO B N 1
ATOM 5911 C CA . PRO B 1 122 ? -16.969 26.891 19.156 1 95.12 122 PRO B CA 1
ATOM 5912 C C . PRO B 1 122 ? -16.875 25.609 18.328 1 95.12 122 PRO B C 1
ATOM 5914 O O . PRO B 1 122 ? -15.812 24.984 18.281 1 95.12 122 PRO B O 1
ATOM 5917 N N . GLU B 1 123 ? -17.938 25.25 17.641 1 94.56 123 GLU B N 1
ATOM 5918 C CA . GLU B 1 123 ? -17.969 24.016 16.875 1 94.56 123 GLU B CA 1
ATOM 5919 C C . GLU B 1 123 ? -17.453 24.219 15.461 1 94.56 123 GLU B C 1
ATOM 5921 O O . GLU B 1 123 ? -17.375 23.281 14.68 1 94.56 123 GLU B O 1
ATOM 5926 N N . ARG B 1 124 ? -17.062 25.406 15.109 1 96.75 124 ARG B N 1
ATOM 5927 C CA . ARG B 1 124 ? -16.734 25.766 13.734 1 96.75 124 ARG B CA 1
ATOM 5928 C C . ARG B 1 124 ? -15.664 24.859 13.164 1 96.75 124 ARG B C 1
ATOM 5930 O O . ARG B 1 124 ? -15.727 24.469 11.992 1 96.75 124 ARG B O 1
ATOM 5937 N N . ARG B 1 125 ? -14.672 24.469 14.031 1 97.75 125 ARG B N 1
ATOM 5938 C CA . ARG B 1 125 ? -13.617 23.594 13.547 1 97.75 125 ARG B CA 1
ATOM 5939 C C . ARG B 1 125 ? -14.172 22.203 13.203 1 97.75 125 ARG B C 1
ATOM 5941 O O . ARG B 1 125 ? -13.742 21.594 12.227 1 97.75 125 ARG B O 1
ATOM 5948 N N . LEU B 1 126 ? -15.062 21.688 14.031 1 98.06 126 LEU B N 1
ATOM 5949 C CA . LEU B 1 126 ? -15.688 20.391 13.758 1 98.06 126 LEU B CA 1
ATOM 5950 C C . LEU B 1 126 ? -16.484 20.438 12.453 1 98.06 126 LEU B C 1
ATOM 5952 O O . LEU B 1 126 ? -16.438 19.484 11.664 1 98.06 126 LEU B O 1
ATOM 5956 N N . ILE B 1 127 ? -17.188 21.516 12.266 1 98.38 127 ILE B N 1
ATOM 5957 C CA . ILE B 1 127 ? -17.984 21.688 11.055 1 98.38 127 ILE B CA 1
ATOM 5958 C C . ILE B 1 127 ? -17.062 21.781 9.844 1 98.38 127 ILE B C 1
ATOM 5960 O O . ILE B 1 127 ? -17.312 21.141 8.82 1 98.38 127 ILE B O 1
ATOM 5964 N N . GLN B 1 128 ? -15.992 22.547 9.914 1 98.75 128 GLN B N 1
ATOM 5965 C CA . GLN B 1 128 ? -15.008 22.672 8.844 1 98.75 128 GLN B CA 1
ATOM 5966 C C . GLN B 1 128 ? -14.461 21.297 8.453 1 98.75 128 GLN B C 1
ATOM 5968 O O . GLN B 1 128 ? -14.375 20.969 7.266 1 98.75 128 GLN B O 1
ATOM 5973 N N . TYR B 1 129 ? -14.117 20.484 9.461 1 98.75 129 TYR B N 1
ATOM 5974 C CA . TYR B 1 129 ? -13.453 19.219 9.156 1 98.75 129 TYR B CA 1
ATOM 5975 C C . TYR B 1 129 ? -14.461 18.188 8.688 1 98.75 129 TYR B C 1
ATOM 5977 O O . TYR B 1 129 ? -14.102 17.234 7.98 1 98.75 129 TYR B O 1
ATOM 5985 N N . ALA B 1 130 ? -15.734 18.281 9.086 1 98.81 130 ALA B N 1
ATOM 5986 C CA . ALA B 1 130 ? -16.766 17.469 8.445 1 98.81 130 ALA B CA 1
ATOM 5987 C C . ALA B 1 130 ? -16.828 17.75 6.949 1 98.81 130 ALA B C 1
ATOM 5989 O O . ALA B 1 130 ? -16.922 16.828 6.141 1 98.81 130 ALA B O 1
ATOM 5990 N N . VAL B 1 131 ? -16.781 19.031 6.609 1 98.81 131 VAL B N 1
ATOM 5991 C CA . VAL B 1 131 ? -16.812 19.453 5.211 1 98.81 131 VAL B CA 1
ATOM 5992 C C . VAL B 1 131 ? -15.562 18.938 4.496 1 98.81 131 VAL B C 1
ATOM 5994 O O . VAL B 1 131 ? -15.648 18.406 3.385 1 98.81 131 VAL B O 1
ATOM 5997 N N . ASN B 1 132 ? -14.438 19.047 5.121 1 98.81 132 ASN B N 1
ATOM 5998 C CA . ASN B 1 132 ? -13.195 18.562 4.516 1 98.81 132 ASN B CA 1
ATOM 5999 C C . ASN B 1 132 ? -13.219 17.047 4.332 1 98.81 132 ASN B C 1
ATOM 6001 O O . ASN B 1 132 ? -12.688 16.531 3.346 1 98.81 132 ASN B O 1
ATOM 6005 N N . TYR B 1 133 ? -13.781 16.344 5.305 1 98.81 133 TYR B N 1
ATOM 6006 C CA . TYR B 1 133 ? -13.93 14.898 5.219 1 98.81 133 TYR B CA 1
ATOM 6007 C C . TYR B 1 133 ? -14.742 14.508 3.986 1 98.81 133 TYR B C 1
ATOM 6009 O O . TYR B 1 133 ? -14.383 13.555 3.279 1 98.81 133 TYR B O 1
ATOM 6017 N N . LEU B 1 134 ? -15.766 15.203 3.732 1 98.81 134 LEU B N 1
ATOM 6018 C CA . LEU B 1 134 ? -16.641 14.906 2.604 1 98.81 134 LEU B CA 1
ATOM 6019 C C . LEU B 1 134 ? -16.016 15.375 1.293 1 98.81 134 LEU B C 1
ATOM 6021 O O . LEU B 1 134 ? -16.219 14.758 0.247 1 98.81 134 LEU B O 1
ATOM 6025 N N . TYR B 1 135 ? -15.25 16.422 1.311 1 98.56 135 TYR B N 1
ATOM 6026 C CA . TYR B 1 135 ? -14.648 17.078 0.155 1 98.56 135 TYR B CA 1
ATOM 6027 C C . TYR B 1 135 ? -13.438 16.297 -0.346 1 98.56 135 TYR B C 1
ATOM 6029 O O . TYR B 1 135 ? -13.273 16.094 -1.552 1 98.56 135 TYR B O 1
ATOM 6037 N N . ALA B 1 136 ? -12.633 15.758 0.486 1 98.38 136 ALA B N 1
ATOM 6038 C CA . ALA B 1 136 ? -11.258 15.336 0.228 1 98.38 136 ALA B CA 1
ATOM 6039 C C . ALA B 1 136 ? -11.211 14.219 -0.812 1 98.38 136 ALA B C 1
ATOM 6041 O O . ALA B 1 136 ? -10.422 14.273 -1.756 1 98.38 136 ALA B O 1
ATOM 6042 N N . PRO B 1 137 ? -12.094 13.219 -0.726 1 97.62 137 PRO B N 1
ATOM 6043 C CA . PRO B 1 137 ? -11.969 12.109 -1.675 1 97.62 137 PRO B CA 1
ATOM 6044 C C . PRO B 1 137 ? -12.281 12.523 -3.111 1 97.62 137 PRO B C 1
ATOM 6046 O O . PRO B 1 137 ? -11.898 11.828 -4.055 1 97.62 137 PRO B O 1
ATOM 6049 N N . SER B 1 138 ? -12.922 13.656 -3.262 1 97.56 138 SER B N 1
ATOM 6050 C CA . SER B 1 138 ? -13.367 14.078 -4.582 1 97.56 138 SER B CA 1
ATOM 6051 C C . SER B 1 138 ? -12.672 15.359 -5.023 1 97.56 138 SER B C 1
ATOM 6053 O O . SER B 1 138 ? -13.055 15.977 -6.023 1 97.56 138 SER B O 1
ATOM 6055 N N . SER B 1 139 ? -11.648 15.758 -4.328 1 96.62 139 SER B N 1
ATOM 6056 C CA . SER B 1 139 ? -11.062 17.078 -4.531 1 96.62 139 SER B CA 1
ATOM 6057 C C . SER B 1 139 ? -9.945 17.031 -5.566 1 96.62 139 SER B C 1
ATOM 6059 O O . SER B 1 139 ? -9.32 18.047 -5.855 1 96.62 139 SER B O 1
ATOM 6061 N N . GLY B 1 140 ? -9.68 15.844 -6.129 1 93.25 140 GLY B N 1
ATOM 6062 C CA . GLY B 1 140 ? -8.508 15.742 -6.98 1 93.25 140 GLY B CA 1
ATOM 6063 C C . GLY B 1 140 ? -7.234 16.188 -6.293 1 93.25 140 GLY B C 1
ATOM 6064 O O . GLY B 1 140 ? -6.387 16.844 -6.906 1 93.25 140 GLY B O 1
ATOM 6065 N N . LEU B 1 141 ? -7.141 16.062 -4.898 1 93.5 141 LEU B N 1
ATOM 6066 C CA . LEU B 1 141 ? -6.008 16.344 -4.02 1 93.5 141 LEU B CA 1
ATOM 6067 C C . LEU B 1 141 ? -5.844 17.844 -3.791 1 93.5 141 LEU B C 1
ATOM 6069 O O . LEU B 1 141 ? -4.852 18.281 -3.205 1 93.5 141 LEU B O 1
ATOM 6073 N N . TYR B 1 142 ? -6.801 18.625 -4.242 1 97.56 142 TYR B N 1
ATOM 6074 C CA . TYR B 1 142 ? -6.77 20.047 -3.91 1 97.56 142 TYR B CA 1
ATOM 6075 C C . TYR B 1 142 ? -6.871 20.266 -2.404 1 97.56 142 TYR B C 1
ATOM 6077 O O . TYR B 1 142 ? -6.594 21.359 -1.903 1 97.56 142 TYR B O 1
ATOM 6085 N N . SER B 1 143 ? -7.18 19.188 -1.683 1 96.81 143 SER B N 1
ATOM 6086 C CA . SER B 1 143 ? -7.188 19.234 -0.224 1 96.81 143 SER B CA 1
ATOM 6087 C C . SER B 1 143 ? -5.801 19.547 0.329 1 96.81 143 SER B C 1
ATOM 6089 O O . SER B 1 143 ? -5.672 20.047 1.442 1 96.81 143 SER B O 1
ATOM 6091 N N . CYS B 1 144 ? -4.77 19.281 -0.431 1 97.06 144 CYS B N 1
ATOM 6092 C CA . CYS B 1 144 ? -3.42 19.578 0.026 1 97.06 144 CYS B CA 1
ATOM 6093 C C . CYS B 1 144 ? -3.191 21.094 0.1 1 97.06 144 CYS B C 1
ATOM 6095 O O . CYS B 1 144 ? -2.898 21.625 1.17 1 97.06 144 CYS B O 1
ATOM 6097 N N . PRO B 1 145 ? -3.422 21.891 -0.971 1 97.31 145 PRO B N 1
ATOM 6098 C CA . PRO B 1 145 ? -3.354 23.344 -0.856 1 97.31 145 PRO B CA 1
ATOM 6099 C C . PRO B 1 145 ? -4.309 23.906 0.198 1 97.31 145 PRO B C 1
ATOM 6101 O O . PRO B 1 145 ? -3.986 24.891 0.871 1 97.31 145 PRO B O 1
ATOM 6104 N N . ILE B 1 146 ? -5.422 23.281 0.332 1 97.94 146 ILE B N 1
ATOM 6105 C CA . ILE B 1 146 ? -6.41 23.719 1.312 1 97.94 146 ILE B CA 1
ATOM 6106 C C . ILE B 1 146 ? -5.832 23.578 2.721 1 97.94 146 ILE B C 1
ATOM 6108 O O . ILE B 1 146 ? -6.004 24.469 3.551 1 97.94 146 ILE B O 1
ATOM 6112 N N . SER B 1 147 ? -5.172 22.484 2.973 1 98.19 147 SER B N 1
ATOM 6113 C CA . SER B 1 147 ? -4.574 22.25 4.281 1 98.19 147 SER B CA 1
ATOM 6114 C C . SER B 1 147 ? -3.547 23.328 4.617 1 98.19 147 SER B C 1
ATOM 6116 O O . SER B 1 147 ? -3.549 23.875 5.727 1 98.19 147 SER B O 1
ATOM 6118 N N . MET B 1 148 ? -2.725 23.688 3.691 1 98.06 148 MET B N 1
ATOM 6119 C CA . MET B 1 148 ? -1.695 24.703 3.893 1 98.06 148 MET B CA 1
ATOM 6120 C C . MET B 1 148 ? -2.316 26.094 4.023 1 98.06 148 MET B C 1
ATOM 6122 O O . MET B 1 148 ? -1.826 26.922 4.789 1 98.06 148 MET B O 1
ATOM 6126 N N . THR B 1 149 ? -3.359 26.281 3.293 1 98.62 149 THR B N 1
ATOM 6127 C CA . THR B 1 149 ? -4.086 27.547 3.369 1 98.62 149 THR B CA 1
ATOM 6128 C C . THR B 1 149 ? -4.711 27.734 4.75 1 98.62 149 THR B C 1
ATOM 6130 O O . THR B 1 149 ? -4.598 28.797 5.352 1 98.62 149 THR B O 1
ATOM 6133 N N . ASP B 1 150 ? -5.316 26.656 5.195 1 98.69 150 ASP B N 1
ATOM 6134 C CA . ASP B 1 150 ? -5.891 26.672 6.539 1 98.69 150 ASP B CA 1
ATOM 6135 C C . ASP B 1 150 ? -4.812 26.875 7.598 1 98.69 150 ASP B C 1
ATOM 6137 O O . ASP B 1 150 ? -5.004 27.656 8.539 1 98.69 150 ASP B O 1
ATOM 6141 N N . GLY B 1 151 ? -3.701 26.188 7.438 1 98.38 151 GLY B N 1
ATOM 6142 C CA . GLY B 1 151 ? -2.578 26.375 8.344 1 98.38 151 GLY B CA 1
ATOM 6143 C C . GLY B 1 151 ? -2.057 27.797 8.367 1 98.38 151 GLY B C 1
ATOM 6144 O O . GLY B 1 151 ? -1.774 28.344 9.43 1 98.38 151 GLY B O 1
ATOM 6145 N N . ALA B 1 152 ? -1.944 28.391 7.223 1 98.56 152 ALA B N 1
ATOM 6146 C CA . ALA B 1 152 ? -1.478 29.781 7.121 1 98.56 152 ALA B CA 1
ATOM 6147 C C . ALA B 1 152 ? -2.447 30.734 7.805 1 98.56 152 ALA B C 1
ATOM 6149 O O . ALA B 1 152 ? -2.027 31.641 8.523 1 98.56 152 ALA B O 1
ATOM 6150 N N . ALA B 1 153 ? -3.701 30.531 7.539 1 98.62 153 ALA B N 1
ATOM 6151 C CA . ALA B 1 153 ? -4.715 31.359 8.188 1 98.62 153 ALA B CA 1
ATOM 6152 C C . ALA B 1 153 ? -4.617 31.25 9.711 1 98.62 153 ALA B C 1
ATOM 6154 O O . ALA B 1 153 ? -4.719 32.25 10.414 1 98.62 153 ALA B O 1
ATOM 6155 N N . ARG B 1 154 ? -4.383 30.078 10.211 1 98.06 154 ARG B N 1
ATOM 6156 C CA . ARG B 1 154 ? -4.27 29.859 11.648 1 98.06 154 ARG B CA 1
ATOM 6157 C C . ARG B 1 154 ? -3.072 30.609 12.227 1 98.06 154 ARG B C 1
ATOM 6159 O O . ARG B 1 154 ? -3.178 31.234 13.281 1 98.06 154 ARG B O 1
ATOM 6166 N N . VAL B 1 155 ? -1.954 30.531 11.57 1 98 155 VAL B N 1
ATOM 6167 C CA . VAL B 1 155 ? -0.753 31.219 12.023 1 98 155 VAL B CA 1
ATOM 6168 C C . VAL B 1 155 ? -1.013 32.719 12.078 1 98 155 VAL B C 1
ATOM 6170 O O . VAL B 1 155 ? -0.666 33.375 13.055 1 98 155 VAL B O 1
ATOM 6173 N N . LEU B 1 156 ? -1.637 33.25 11.016 1 97.75 156 LEU B N 1
ATOM 6174 C CA . LEU B 1 156 ? -1.878 34.688 10.945 1 97.75 156 LEU B CA 1
ATOM 6175 C C . LEU B 1 156 ? -2.838 35.156 12.039 1 97.75 156 LEU B C 1
ATOM 6177 O O . LEU B 1 156 ? -2.678 36.219 12.602 1 97.75 156 LEU B O 1
ATOM 6181 N N . THR B 1 157 ? -3.836 34.344 12.328 1 95.81 157 THR B N 1
ATOM 6182 C CA . THR B 1 157 ? -4.785 34.656 13.383 1 95.81 157 THR B CA 1
ATOM 6183 C C . THR B 1 157 ? -4.059 34.938 14.695 1 95.81 157 THR B C 1
ATOM 6185 O O . THR B 1 157 ? -4.484 35.812 15.477 1 95.81 157 THR B O 1
ATOM 6188 N N . ASN B 1 158 ? -2.945 34.312 14.906 1 94.31 158 ASN B N 1
ATOM 6189 C CA . ASN B 1 158 ? -2.201 34.438 16.156 1 94.31 158 ASN B CA 1
ATOM 6190 C C . ASN B 1 158 ? -1.402 35.719 16.203 1 94.31 158 ASN B C 1
ATOM 6192 O O . ASN B 1 158 ? -0.932 36.125 17.266 1 94.31 158 ASN B O 1
ATOM 6196 N N . HIS B 1 159 ? -1.38 36.438 15.094 1 95.12 159 HIS B N 1
ATOM 6197 C CA . HIS B 1 159 ? -0.482 37.594 15.062 1 95.12 159 HIS B CA 1
ATOM 6198 C C . HIS B 1 159 ? -1.223 38.844 14.641 1 95.12 159 HIS B C 1
ATOM 6200 O O . HIS B 1 159 ? -0.733 39.969 14.852 1 95.12 159 HIS B O 1
ATOM 6206 N N . LEU B 1 160 ? -2.404 38.75 14.102 1 95.94 160 LEU B N 1
ATOM 6207 C CA . LEU B 1 160 ? -3.117 39.875 13.484 1 95.94 160 LEU B CA 1
ATOM 6208 C C . LEU B 1 160 ? -3.422 40.969 14.508 1 95.94 160 LEU B C 1
ATOM 6210 O O . LEU B 1 160 ? -3.326 42.156 14.203 1 95.94 160 LEU B O 1
ATOM 6214 N N . SER B 1 161 ? -3.773 40.562 15.719 1 93.94 161 SER B N 1
ATOM 6215 C CA . SER B 1 161 ? -4.18 41.531 16.734 1 93.94 161 SER B CA 1
ATOM 6216 C C . SER B 1 161 ? -3.029 42.469 17.109 1 93.94 161 SER B C 1
ATOM 6218 O O . SER B 1 161 ? -3.252 43.594 17.531 1 93.94 161 SER B O 1
ATOM 6220 N N . ALA B 1 162 ? -1.848 41.969 16.953 1 94.44 162 ALA B N 1
ATOM 6221 C CA . ALA B 1 162 ? -0.671 42.75 17.328 1 94.44 162 ALA B CA 1
ATOM 6222 C C . ALA B 1 162 ? -0.195 43.625 16.172 1 94.44 162 ALA B C 1
ATOM 6224 O O . ALA B 1 162 ? 0.721 44.438 16.344 1 94.44 162 ALA B O 1
ATOM 6225 N N . LEU B 1 163 ? -0.872 43.531 15.055 1 94.5 163 LEU B N 1
ATOM 6226 C CA . LEU B 1 163 ? -0.435 44.25 13.867 1 94.5 163 LEU B CA 1
ATOM 6227 C C . LEU B 1 163 ? -1.373 45.406 13.562 1 94.5 163 LEU B C 1
ATOM 6229 O O . LEU B 1 163 ? -2.576 45.312 13.812 1 94.5 163 LEU B O 1
ATOM 6233 N N . PRO B 1 164 ? -0.813 46.5 13.062 1 93.56 164 PRO B N 1
ATOM 6234 C CA . PRO B 1 164 ? -1.682 47.594 12.641 1 93.56 164 PRO B CA 1
ATOM 6235 C C . PRO B 1 164 ? -2.688 47.156 11.57 1 93.56 164 PRO B C 1
ATOM 6237 O O . PRO B 1 164 ? -2.439 46.219 10.82 1 93.56 164 PRO B O 1
ATOM 6240 N N . ALA B 1 165 ? -3.809 47.844 11.539 1 91.38 165 ALA B N 1
ATOM 6241 C CA . ALA B 1 165 ? -4.922 47.5 10.656 1 91.38 165 ALA B CA 1
ATOM 6242 C C . ALA B 1 165 ? -4.492 47.562 9.195 1 91.38 165 ALA B C 1
ATOM 6244 O O . ALA B 1 165 ? -5.066 46.875 8.352 1 91.38 165 ALA B O 1
ATOM 6245 N N . ASP B 1 166 ? -3.475 48.312 8.906 1 90.25 166 ASP B N 1
ATOM 6246 C CA . ASP B 1 166 ? -3.062 48.469 7.52 1 90.25 166 ASP B CA 1
ATOM 6247 C C . ASP B 1 166 ? -1.957 47.469 7.16 1 90.25 166 ASP B C 1
ATOM 6249 O O . ASP B 1 166 ? -1.461 47.469 6.031 1 90.25 166 ASP B O 1
ATOM 6253 N N . HIS B 1 167 ? -1.582 46.719 8.141 1 93.25 167 HIS B N 1
ATOM 6254 C CA . HIS B 1 167 ? -0.595 45.688 7.836 1 93.25 167 HIS B CA 1
ATOM 6255 C C . HIS B 1 167 ? -1.126 44.688 6.797 1 93.25 167 HIS B C 1
ATOM 6257 O O . HIS B 1 167 ? -2.287 44.281 6.859 1 93.25 167 HIS B O 1
ATOM 6263 N N . PRO B 1 168 ? -0.315 44.281 5.812 1 93.81 168 PRO B N 1
ATOM 6264 C CA . PRO B 1 168 ? -0.783 43.438 4.703 1 93.81 168 PRO B CA 1
ATOM 6265 C C . PRO B 1 168 ? -1.344 42.094 5.168 1 93.81 168 PRO B C 1
ATOM 6267 O O . PRO B 1 168 ? -2.152 41.469 4.465 1 93.81 168 PRO B O 1
ATOM 6270 N N . PHE B 1 169 ? -0.976 41.656 6.352 1 97 169 PHE B N 1
ATOM 6271 C CA . PHE B 1 169 ? -1.397 40.344 6.836 1 97 169 PHE B CA 1
ATOM 6272 C C . PHE B 1 169 ? -2.91 40.312 7.016 1 97 169 PHE B C 1
ATOM 6274 O O . PHE B 1 169 ? -3.518 39.25 6.914 1 97 169 PHE B O 1
ATOM 6281 N N . HIS B 1 170 ? -3.543 41.469 7.312 1 96.31 170 HIS B N 1
ATOM 6282 C CA . HIS B 1 170 ? -4.996 41.5 7.445 1 96.31 170 HIS B CA 1
ATOM 6283 C C . HIS B 1 170 ? -5.68 41.156 6.129 1 96.31 170 HIS B C 1
ATOM 6285 O O . HIS B 1 170 ? -6.613 40.344 6.102 1 96.31 170 HIS B O 1
ATOM 6291 N N . ALA B 1 171 ? -5.207 41.75 5.055 1 95.81 171 ALA B N 1
ATOM 6292 C CA . ALA B 1 171 ? -5.758 41.469 3.734 1 95.81 171 ALA B CA 1
ATOM 6293 C C . ALA B 1 171 ? -5.496 40 3.332 1 95.81 171 ALA B C 1
ATOM 6295 O O . ALA B 1 171 ? -6.352 39.344 2.725 1 95.81 171 ALA B O 1
ATOM 6296 N N . VAL B 1 172 ? -4.324 39.531 3.629 1 97.62 172 VAL B N 1
ATOM 6297 C CA . VAL B 1 172 ? -3.969 38.156 3.311 1 97.62 172 VAL B CA 1
ATOM 6298 C C . VAL B 1 172 ? -4.918 37.219 4.02 1 97.62 172 VAL B C 1
ATOM 6300 O O . VAL B 1 172 ? -5.449 36.281 3.406 1 97.62 172 VAL B O 1
ATOM 6303 N N . PHE B 1 173 ? -5.117 37.469 5.305 1 98 173 PHE B N 1
ATOM 6304 C CA . PHE B 1 173 ? -6.012 36.625 6.082 1 98 173 PHE B CA 1
ATOM 6305 C C . PHE B 1 173 ? -7.406 36.594 5.469 1 98 173 PHE B C 1
ATOM 6307 O O . PHE B 1 173 ? -8.023 35.531 5.355 1 98 173 PHE B O 1
ATOM 6314 N N . GLN B 1 174 ? -7.879 37.75 5.074 1 97.44 174 GLN B N 1
ATOM 6315 C CA . GLN B 1 174 ? -9.203 37.844 4.477 1 97.44 174 GLN B CA 1
ATOM 6316 C C . GLN B 1 174 ? -9.289 37.031 3.186 1 97.44 174 GLN B C 1
ATOM 6318 O O . GLN B 1 174 ? -10.289 36.375 2.93 1 97.44 174 GLN B O 1
ATOM 6323 N N . LYS B 1 175 ? -8.273 37.062 2.396 1 98.06 175 LYS B N 1
ATOM 6324 C CA . LYS B 1 175 ? -8.25 36.312 1.139 1 98.06 175 LYS B CA 1
ATOM 6325 C C . LYS B 1 175 ? -8.133 34.812 1.386 1 98.06 175 LYS B C 1
ATOM 6327 O O . LYS B 1 175 ? -8.711 34.031 0.653 1 98.06 175 LYS B O 1
ATOM 6332 N N . LEU B 1 176 ? -7.34 34.406 2.408 1 98.5 176 LEU B N 1
ATOM 6333 C CA . LEU B 1 176 ? -7.172 33 2.74 1 98.5 176 LEU B CA 1
ATOM 6334 C C . LEU B 1 176 ? -8.484 32.406 3.234 1 98.5 176 LEU B C 1
ATOM 6336 O O . LEU B 1 176 ? -8.719 31.203 3.098 1 98.5 176 LEU B O 1
ATOM 6340 N N . THR B 1 177 ? -9.344 33.219 3.822 1 98.38 177 THR B N 1
ATOM 6341 C CA . THR B 1 177 ? -10.586 32.719 4.414 1 98.38 177 THR B CA 1
ATOM 6342 C C . THR B 1 177 ? -11.789 33.188 3.6 1 98.38 177 THR B C 1
ATOM 6344 O O . THR B 1 177 ? -12.914 33.25 4.113 1 98.38 177 THR B O 1
ATOM 6347 N N . SER B 1 178 ? -11.555 33.594 2.383 1 97.75 178 SER B N 1
ATOM 6348 C CA . SER B 1 178 ? -12.633 34 1.495 1 97.75 178 SER B CA 1
ATOM 6349 C C . SER B 1 178 ? -13.383 32.812 0.923 1 97.75 178 SER B C 1
ATOM 6351 O O . SER B 1 178 ? -12.805 31.734 0.764 1 97.75 178 SER B O 1
ATOM 6353 N N . ARG B 1 179 ? -14.656 32.969 0.625 1 96.81 179 ARG B N 1
ATOM 6354 C CA . ARG B 1 179 ? -15.453 31.953 -0.068 1 96.81 179 ARG B CA 1
ATOM 6355 C C . ARG B 1 179 ? -15.75 32.375 -1.5 1 96.81 179 ARG B C 1
ATOM 6357 O O . ARG B 1 179 ? -16.516 31.703 -2.207 1 96.81 179 ARG B O 1
ATOM 6364 N N . GLY B 1 180 ? -15.125 33.438 -1.862 1 95.62 180 GLY B N 1
ATOM 6365 C CA . GLY B 1 180 ? -15.383 34 -3.18 1 95.62 180 GLY B CA 1
ATOM 6366 C C . GLY B 1 180 ? -14.258 33.75 -4.168 1 95.62 180 GLY B C 1
ATOM 6367 O O . GLY B 1 180 ? -13.359 32.938 -3.904 1 95.62 180 GLY B O 1
ATOM 6368 N N . GLU B 1 181 ? -14.344 34.406 -5.281 1 94.44 181 GLU B N 1
ATOM 6369 C CA . GLU B 1 181 ? -13.383 34.25 -6.367 1 94.44 181 GLU B CA 1
ATOM 6370 C C . GLU B 1 181 ? -12.031 34.844 -5.992 1 94.44 181 GLU B C 1
ATOM 6372 O O . GLU B 1 181 ? -11.023 34.594 -6.645 1 94.44 181 GLU B O 1
ATOM 6377 N N . ASP B 1 182 ? -12.008 35.625 -5 1 96 182 ASP B N 1
ATOM 6378 C CA . ASP B 1 182 ? -10.773 36.281 -4.578 1 96 182 ASP B CA 1
ATOM 6379 C C . ASP B 1 182 ? -10 35.406 -3.592 1 96 182 ASP B C 1
ATOM 6381 O O . ASP B 1 182 ? -9.031 35.875 -2.977 1 96 182 ASP B O 1
ATOM 6385 N N . SER B 1 183 ? -10.438 34.219 -3.396 1 97.62 183 SER B N 1
ATOM 6386 C CA . SER B 1 183 ? -9.797 33.312 -2.439 1 97.62 183 SER B CA 1
ATOM 6387 C C . SER B 1 183 ? -8.359 33.031 -2.848 1 97.62 183 SER B C 1
ATOM 6389 O O . SER B 1 183 ? -8.062 32.844 -4.031 1 97.62 183 SER B O 1
ATOM 6391 N N . TRP B 1 184 ? -7.473 33.062 -1.859 1 97.94 184 TRP B N 1
ATOM 6392 C CA . TRP B 1 184 ? -6.066 32.75 -2.043 1 97.94 184 TRP B CA 1
ATOM 6393 C C . TRP B 1 184 ? -5.746 31.375 -1.423 1 97.94 184 TRP B C 1
ATOM 6395 O O . TRP B 1 184 ? -6.473 30.906 -0.549 1 97.94 184 TRP B O 1
ATOM 6405 N N . THR B 1 185 ? -4.715 30.766 -1.932 1 98 185 THR B N 1
ATOM 6406 C CA . THR B 1 185 ? -4.117 29.594 -1.289 1 98 185 THR B CA 1
ATOM 6407 C C . THR B 1 185 ? -2.686 29.891 -0.848 1 98 185 THR B C 1
ATOM 6409 O O . THR B 1 185 ? -2.107 30.906 -1.251 1 98 185 THR B O 1
ATOM 6412 N N . SER B 1 186 ? -2.23 29.109 0.033 1 98.31 186 SER B N 1
ATOM 6413 C CA . SER B 1 186 ? -0.879 29.25 0.565 1 98.31 186 SER B CA 1
ATOM 6414 C C . SER B 1 186 ? -0.068 27.969 0.381 1 98.31 186 SER B C 1
ATOM 6416 O O . SER B 1 186 ? -0.594 26.875 0.544 1 98.31 186 SER B O 1
ATOM 6418 N N . GLY B 1 187 ? 1.183 28.172 -0.027 1 97.56 187 GLY B N 1
ATOM 6419 C CA . GLY B 1 187 ? 2.162 27.109 0.118 1 97.56 187 GLY B CA 1
ATOM 6420 C C . GLY B 1 187 ? 2.814 27.078 1.486 1 97.56 187 GLY B C 1
ATOM 6421 O O . GLY B 1 187 ? 2.656 28.016 2.275 1 97.56 187 GLY B O 1
ATOM 6422 N N . GLN B 1 188 ? 3.436 26.016 1.794 1 96.81 188 GLN B N 1
ATOM 6423 C CA . GLN B 1 188 ? 4.258 25.781 2.977 1 96.81 188 GLN B CA 1
ATOM 6424 C C . GLN B 1 188 ? 5.621 25.203 2.594 1 96.81 188 GLN B C 1
ATOM 6426 O O . GLN B 1 188 ? 5.715 24.047 2.17 1 96.81 188 GLN B O 1
ATOM 6431 N N . TRP B 1 189 ? 6.66 26.078 2.74 1 96.12 189 TRP B N 1
ATOM 6432 C CA . TRP B 1 189 ? 7.965 25.656 2.227 1 96.12 189 TRP B CA 1
ATOM 6433 C C . TRP B 1 189 ? 8.945 25.406 3.367 1 96.12 189 TRP B C 1
ATOM 6435 O O . TRP B 1 189 ? 9.641 26.328 3.803 1 96.12 189 TRP B O 1
ATOM 6445 N N . MET B 1 190 ? 9.031 24.125 3.701 1 92.44 190 MET B N 1
ATOM 6446 C CA . MET B 1 190 ? 9.93 23.734 4.781 1 92.44 190 MET B CA 1
ATOM 6447 C C . MET B 1 190 ? 11 22.766 4.281 1 92.44 190 MET B C 1
ATOM 6449 O O . MET B 1 190 ? 12.164 22.875 4.656 1 92.44 190 MET B O 1
ATOM 6453 N N . THR B 1 191 ? 10.719 21.938 3.387 1 94.88 191 THR B N 1
ATOM 6454 C CA . THR B 1 191 ? 11.578 20.828 2.982 1 94.88 191 THR B CA 1
ATOM 6455 C C . THR B 1 191 ? 12.641 21.312 1.997 1 94.88 191 THR B C 1
ATOM 6457 O O . THR B 1 191 ? 12.328 21.984 1.012 1 94.88 191 THR B O 1
ATOM 6460 N N . GLU B 1 192 ? 13.82 21.016 2.305 1 96.56 192 GLU B N 1
ATOM 6461 C CA . GLU B 1 192 ? 14.961 21.234 1.424 1 96.56 192 GLU B CA 1
ATOM 6462 C C . GLU B 1 192 ? 15.727 19.938 1.176 1 96.56 192 GLU B C 1
ATOM 6464 O O . GLU B 1 192 ? 15.266 18.859 1.56 1 96.56 192 GLU B O 1
ATOM 6469 N N . ARG B 1 193 ? 16.812 19.984 0.395 1 95.19 193 ARG B N 1
ATOM 6470 C CA . ARG B 1 193 ? 17.578 18.781 0.073 1 95.19 193 ARG B CA 1
ATOM 6471 C C . ARG B 1 193 ? 18.141 18.141 1.334 1 95.19 193 ARG B C 1
ATOM 6473 O O . ARG B 1 193 ? 18.266 16.906 1.407 1 95.19 193 ARG B O 1
ATOM 6480 N N . THR B 1 194 ? 18.344 18.938 2.377 1 92.06 194 THR B N 1
ATOM 6481 C CA . THR B 1 194 ? 18.844 18.422 3.65 1 92.06 194 THR B CA 1
ATOM 6482 C C . THR B 1 194 ? 17.75 17.641 4.383 1 92.06 194 THR B C 1
ATOM 6484 O O . THR B 1 194 ? 18.047 16.875 5.305 1 92.06 194 THR B O 1
ATOM 6487 N N . GLY B 1 195 ? 16.516 17.844 4.043 1 88.69 195 GLY B N 1
ATOM 6488 C CA . GLY B 1 195 ? 15.414 17.109 4.637 1 88.69 195 GLY B CA 1
ATOM 6489 C C . GLY B 1 195 ? 14.281 18 5.109 1 88.69 195 GLY B C 1
ATOM 6490 O O . GLY B 1 195 ? 14.469 19.219 5.27 1 88.69 195 GLY B O 1
ATOM 6491 N N . GLY B 1 196 ? 13.109 17.359 5.355 1 86.19 196 GLY B N 1
ATOM 6492 C CA . GLY B 1 196 ? 11.961 18.062 5.906 1 86.19 196 GLY B CA 1
ATOM 6493 C C . GLY B 1 196 ? 11.773 17.828 7.395 1 86.19 196 GLY B C 1
ATOM 6494 O O . GLY B 1 196 ? 11.227 18.672 8.094 1 86.19 196 GLY B O 1
ATOM 6495 N N . SER B 1 197 ? 12.297 16.703 7.898 1 85.31 197 SER B N 1
ATOM 6496 C CA . SER B 1 197 ? 12.141 16.359 9.305 1 85.31 197 SER B CA 1
ATOM 6497 C C . SER B 1 197 ? 13.055 17.188 10.188 1 85.31 197 SER B C 1
ATOM 6499 O O . SER B 1 197 ? 12.797 17.344 11.383 1 85.31 197 SER B O 1
ATOM 6501 N N . ASP B 1 198 ? 14.156 17.594 9.68 1 87 198 ASP B N 1
ATOM 6502 C CA . ASP B 1 198 ? 15.102 18.438 10.391 1 87 198 ASP B CA 1
ATOM 6503 C C . ASP B 1 198 ? 15.281 19.781 9.672 1 87 198 ASP B C 1
ATOM 6505 O O . ASP B 1 198 ? 16.25 19.969 8.945 1 87 198 ASP B O 1
ATOM 6509 N N . VAL B 1 199 ? 14.477 20.719 10.031 1 89.5 199 VAL B N 1
ATOM 6510 C CA . VAL B 1 199 ? 14.445 22 9.312 1 89.5 199 VAL B CA 1
ATOM 6511 C C . VAL B 1 199 ? 15.594 22.875 9.781 1 89.5 199 VAL B C 1
ATOM 6513 O O . VAL B 1 199 ? 15.938 23.859 9.125 1 89.5 199 VAL B O 1
ATOM 6516 N N . GLN B 1 200 ? 16.25 22.438 10.82 1 88.88 200 GLN B N 1
ATOM 6517 C CA . GLN B 1 200 ? 17.359 23.234 11.32 1 88.88 200 GLN B CA 1
ATOM 6518 C C . GLN B 1 200 ? 18.516 23.25 10.328 1 88.88 200 GLN B C 1
ATOM 6520 O O . GLN B 1 200 ? 19.375 24.125 10.383 1 88.88 200 GLN B O 1
ATOM 6525 N N . GLU B 1 201 ? 18.516 22.344 9.453 1 90.06 201 GLU B N 1
ATOM 6526 C CA . GLU B 1 201 ? 19.609 22.25 8.484 1 90.06 201 GLU B CA 1
ATOM 6527 C C . GLU B 1 201 ? 19.25 22.969 7.188 1 90.06 201 GLU B C 1
ATOM 6529 O O . GLU B 1 201 ? 19.906 22.781 6.16 1 90.06 201 GLU B O 1
ATOM 6534 N N . THR B 1 202 ? 18.281 23.844 7.273 1 94.81 202 THR B N 1
ATOM 6535 C CA . THR B 1 202 ? 17.844 24.594 6.098 1 94.81 202 THR B CA 1
ATOM 6536 C C . THR B 1 202 ? 18.984 25.406 5.523 1 94.81 202 THR B C 1
ATOM 6538 O O . THR B 1 202 ? 19.812 25.938 6.27 1 94.81 202 THR B O 1
ATOM 6541 N N . GLU B 1 203 ? 19.031 25.5 4.246 1 96.81 203 GLU B N 1
ATOM 6542 C CA . GLU B 1 203 ? 20.016 26.297 3.529 1 96.81 203 GLU B CA 1
ATOM 6543 C C . GLU B 1 203 ? 19.375 27.516 2.881 1 96.81 203 GLU B C 1
ATOM 6545 O O . GLU B 1 203 ? 19.906 28.062 1.908 1 96.81 203 GLU B O 1
ATOM 6550 N N . THR B 1 204 ? 18.25 27.844 3.277 1 97.75 204 THR B N 1
ATOM 6551 C CA . THR B 1 204 ? 17.594 29.094 2.902 1 97.75 204 THR B CA 1
ATOM 6552 C C . THR B 1 204 ? 17.891 30.188 3.92 1 97.75 204 THR B C 1
ATOM 6554 O O . THR B 1 204 ? 17.781 29.969 5.129 1 97.75 204 THR B O 1
ATOM 6557 N N . TRP B 1 205 ? 18.25 31.375 3.416 1 98 205 TRP B N 1
ATOM 6558 C CA . TRP B 1 205 ? 18.688 32.469 4.281 1 98 205 TRP B CA 1
ATOM 6559 C C . TRP B 1 205 ? 17.891 33.719 4.012 1 98 205 TRP B C 1
ATOM 6561 O O . TRP B 1 205 ? 17.547 34.031 2.861 1 98 205 TRP B O 1
ATOM 6571 N N . ALA B 1 206 ? 17.594 34.406 5.051 1 98.19 206 ALA B N 1
ATOM 6572 C CA . ALA B 1 206 ? 16.906 35.688 4.984 1 98.19 206 ALA B CA 1
ATOM 6573 C C . ALA B 1 206 ? 17.844 36.844 5.395 1 98.19 206 ALA B C 1
ATOM 6575 O O . ALA B 1 206 ? 18.5 36.75 6.434 1 98.19 206 ALA B O 1
ATOM 6576 N N . THR B 1 207 ? 17.922 37.812 4.598 1 97.38 207 THR B N 1
ATOM 6577 C CA . THR B 1 207 ? 18.719 39 4.891 1 97.38 207 THR B CA 1
ATOM 6578 C C . THR B 1 207 ? 17.812 40.25 5.012 1 97.38 207 THR B C 1
ATOM 6580 O O . THR B 1 207 ? 16.984 40.5 4.137 1 97.38 207 THR B O 1
ATOM 6583 N N . TYR B 1 208 ? 18 41 6.125 1 96.44 208 TYR B N 1
ATOM 6584 C CA . TYR B 1 208 ? 17.234 42.219 6.32 1 96.44 208 TYR B CA 1
ATOM 6585 C C . TYR B 1 208 ? 17.641 43.281 5.324 1 96.44 208 TYR B C 1
ATOM 6587 O O . TYR B 1 208 ? 18.812 43.656 5.266 1 96.44 208 TYR B O 1
ATOM 6595 N N . ALA B 1 209 ? 16.641 43.656 4.523 1 95.06 209 ALA B N 1
ATOM 6596 C CA . ALA B 1 209 ? 16.891 44.656 3.482 1 95.06 209 ALA B CA 1
ATOM 6597 C C . ALA B 1 209 ? 15.633 45.5 3.217 1 95.06 209 ALA B C 1
ATOM 6599 O O . ALA B 1 209 ? 15.039 45.406 2.143 1 95.06 209 ALA B O 1
ATOM 6600 N N . PRO B 1 210 ? 15.305 46.406 4.148 1 93 210 PRO B N 1
ATOM 6601 C CA . PRO B 1 210 ? 14.055 47.156 3.992 1 93 210 PRO B CA 1
ATOM 6602 C C . PRO B 1 210 ? 14.086 48.094 2.793 1 93 210 PRO B C 1
ATOM 6604 O O . PRO B 1 210 ? 15.148 48.594 2.428 1 93 210 PRO B O 1
ATOM 6607 N N . VAL B 1 211 ? 13 48.25 2.104 1 84.81 211 VAL B N 1
ATOM 6608 C CA . VAL B 1 211 ? 12.836 49.219 1.018 1 84.81 211 VAL B CA 1
ATOM 6609 C C . VAL B 1 211 ? 11.781 50.25 1.4 1 84.81 211 VAL B C 1
ATOM 6611 O O . VAL B 1 211 ? 10.906 49.969 2.232 1 84.81 211 VAL B O 1
ATOM 6614 N N . PRO B 1 212 ? 12.062 51.688 0.915 1 75.5 212 PRO B N 1
ATOM 6615 C CA . PRO B 1 212 ? 11.016 52.688 1.186 1 75.5 212 PRO B CA 1
ATOM 6616 C C . PRO B 1 212 ? 9.648 52.25 0.671 1 75.5 212 PRO B C 1
ATOM 6618 O O . PRO B 1 212 ? 9.555 51.625 -0.4 1 75.5 212 PRO B O 1
ATOM 6621 N N . HIS B 1 213 ? 8.781 52.125 1.575 1 62.91 213 HIS B N 1
ATOM 6622 C CA . HIS B 1 213 ? 7.43 51.719 1.202 1 62.91 213 HIS B CA 1
ATOM 6623 C C . HIS B 1 213 ? 6.824 52.656 0.182 1 62.91 213 HIS B C 1
ATOM 6625 O O . HIS B 1 213 ? 6.512 53.812 0.509 1 62.91 213 HIS B O 1
ATOM 6631 N N . THR B 1 214 ? 7.445 52.812 -0.963 1 56.34 214 THR B N 1
ATOM 6632 C CA . THR B 1 214 ? 7.043 53.812 -1.952 1 56.34 214 THR B CA 1
ATOM 6633 C C . THR B 1 214 ? 5.695 53.438 -2.562 1 56.34 214 THR B C 1
ATOM 6635 O O . THR B 1 214 ? 5.051 54.281 -3.203 1 56.34 214 THR B O 1
ATOM 6638 N N . SER B 1 215 ? 5.52 52.188 -3.131 1 50.84 215 SER B N 1
ATOM 6639 C CA . SER B 1 215 ? 4.621 51.969 -4.266 1 50.84 215 SER B CA 1
ATOM 6640 C C . SER B 1 215 ? 3.16 52.031 -3.822 1 50.84 215 SER B C 1
ATOM 6642 O O . SER B 1 215 ? 2.773 51.312 -2.885 1 50.84 215 SER B O 1
ATOM 6644 N N . GLN B 1 216 ? 2.479 53.062 -3.906 1 49.72 216 GLN B N 1
ATOM 6645 C CA . GLN B 1 216 ? 1.021 53.125 -3.893 1 49.72 216 GLN B CA 1
ATOM 6646 C C . GLN B 1 216 ? 0.401 51.844 -4.449 1 49.72 216 GLN B C 1
ATOM 6648 O O . GLN B 1 216 ? -0.806 51.625 -4.324 1 49.72 216 GLN B O 1
ATOM 6653 N N . ALA B 1 217 ? 0.861 51.344 -5.508 1 46.91 217 ALA B N 1
ATOM 6654 C CA . ALA B 1 217 ? 0.202 50.312 -6.309 1 46.91 217 ALA B CA 1
ATOM 6655 C C . ALA B 1 217 ? -0.008 49.031 -5.504 1 46.91 217 ALA B C 1
ATOM 6657 O O . ALA B 1 217 ? -0.872 48.219 -5.836 1 46.91 217 ALA B O 1
ATOM 6658 N N . SER B 1 218 ? 1.03 48.562 -4.832 1 54.53 218 SER B N 1
ATOM 6659 C CA . SER B 1 218 ? 0.938 47.156 -4.398 1 54.53 218 SER B CA 1
ATOM 6660 C C . SER B 1 218 ? 0.421 47.062 -2.969 1 54.53 218 SER B C 1
ATOM 6662 O O . SER B 1 218 ? 0.432 48.062 -2.229 1 54.53 218 SER B O 1
ATOM 6664 N N . ASN B 1 219 ? -0.548 46.281 -2.646 1 63.59 219 ASN B N 1
ATOM 6665 C CA . ASN B 1 219 ? -1.094 45.969 -1.332 1 63.59 219 ASN B CA 1
ATOM 6666 C C . ASN B 1 219 ? 0.011 45.781 -0.291 1 63.59 219 ASN B C 1
ATOM 6668 O O . ASN B 1 219 ? -0.26 45.438 0.859 1 63.59 219 ASN B O 1
ATOM 6672 N N . GLY B 1 220 ? 1.252 46.281 -0.708 1 80.94 220 GLY B N 1
ATOM 6673 C CA . GLY B 1 220 ? 2.395 46.25 0.192 1 80.94 220 GLY B CA 1
ATOM 6674 C C . GLY B 1 220 ? 2.926 44.844 0.447 1 80.94 220 GLY B C 1
ATOM 6675 O O . GLY B 1 220 ? 4 44.688 1.024 1 80.94 220 GLY B O 1
ATOM 6676 N N . LEU B 1 221 ? 2.23 43.906 0.025 1 90.06 221 LEU B N 1
ATOM 6677 C CA . LEU B 1 221 ? 2.613 42.531 0.307 1 90.06 221 LEU B CA 1
ATOM 6678 C C . LEU B 1 221 ? 3.922 42.156 -0.391 1 90.06 221 LEU B C 1
ATOM 6680 O O . LEU B 1 221 ? 4.719 41.375 0.135 1 90.06 221 LEU B O 1
ATOM 6684 N N . GLY B 1 222 ? 4.234 42.75 -1.511 1 89.44 222 GLY B N 1
ATOM 6685 C CA . GLY B 1 222 ? 5.438 42.469 -2.273 1 89.44 222 GLY B CA 1
ATOM 6686 C C . GLY B 1 222 ? 6.645 43.25 -1.792 1 89.44 222 GLY B C 1
ATOM 6687 O O . GLY B 1 222 ? 7.723 43.188 -2.383 1 89.44 222 GLY B O 1
ATOM 6688 N N . GLU B 1 223 ? 6.496 43.969 -0.724 1 90.19 223 GLU B N 1
ATOM 6689 C CA . GLU B 1 223 ? 7.555 44.844 -0.26 1 90.19 223 GLU B CA 1
ATOM 6690 C C . GLU B 1 223 ? 8.055 44.438 1.121 1 90.19 223 GLU B C 1
ATOM 6692 O O . GLU B 1 223 ? 8.367 45.281 1.954 1 90.19 223 GLU B O 1
ATOM 6697 N N . GLY B 1 224 ? 8.078 43.188 1.391 1 93.31 224 GLY B N 1
ATOM 6698 C CA . GLY B 1 224 ? 8.609 42.719 2.656 1 93.31 224 GLY B CA 1
ATOM 6699 C C . GLY B 1 224 ? 10.031 43.156 2.92 1 93.31 224 GLY B C 1
ATOM 6700 O O . GLY B 1 224 ? 10.812 43.344 1.985 1 93.31 224 GLY B O 1
ATOM 6701 N N . ASP B 1 225 ? 10.414 43.25 4.113 1 94.69 225 ASP B N 1
ATOM 6702 C CA . ASP B 1 225 ? 11.672 43.844 4.523 1 94.69 225 ASP B CA 1
ATOM 6703 C C . ASP B 1 225 ? 12.828 42.844 4.414 1 94.69 225 ASP B C 1
ATOM 6705 O O . ASP B 1 225 ? 13.984 43.188 4.672 1 94.69 225 ASP B O 1
ATOM 6709 N N . TYR B 1 226 ? 12.555 41.594 4.094 1 97.19 226 TYR B N 1
ATOM 6710 C CA . TYR B 1 226 ? 13.609 40.594 4.02 1 97.19 226 TYR B CA 1
ATOM 6711 C C . TYR B 1 226 ? 13.766 40.062 2.594 1 97.19 226 TYR B C 1
ATOM 6713 O O . TYR B 1 226 ? 12.797 40.031 1.838 1 97.19 226 TYR B O 1
ATOM 6721 N N . LEU B 1 227 ? 15.008 39.781 2.209 1 97.81 227 LEU B N 1
ATOM 6722 C CA . LEU B 1 227 ? 15.312 39.031 0.988 1 97.81 227 LEU B CA 1
ATOM 6723 C C . LEU B 1 227 ? 15.664 37.594 1.3 1 97.81 227 LEU B C 1
ATOM 6725 O O . LEU B 1 227 ? 16.562 37.312 2.102 1 97.81 227 LEU B O 1
ATOM 6729 N N . ILE B 1 228 ? 14.945 36.719 0.697 1 98.25 228 ILE B N 1
ATOM 6730 C CA . ILE B 1 228 ? 15.141 35.281 0.945 1 98.25 228 ILE B CA 1
ATOM 6731 C C . ILE B 1 228 ? 15.852 34.656 -0.244 1 98.25 228 ILE B C 1
ATOM 6733 O O . ILE B 1 228 ? 15.453 34.844 -1.395 1 98.25 228 ILE B O 1
ATOM 6737 N N . ASN B 1 229 ? 16.906 33.906 -0.023 1 98.38 229 ASN B N 1
ATOM 6738 C CA . ASN B 1 229 ? 17.656 33.125 -1.003 1 98.38 229 ASN B CA 1
ATOM 6739 C C . ASN B 1 229 ? 17.797 31.672 -0.554 1 98.38 229 ASN B C 1
ATOM 6741 O O . ASN B 1 229 ? 18.141 31.406 0.604 1 98.38 229 ASN B O 1
ATOM 6745 N N . GLY B 1 230 ? 17.5 30.797 -1.393 1 98.12 230 GLY B N 1
ATOM 6746 C CA . GLY B 1 230 ? 17.609 29.391 -1.056 1 98.12 230 GLY B CA 1
ATOM 6747 C C . GLY B 1 230 ? 16.969 28.469 -2.088 1 98.12 230 GLY B C 1
ATOM 6748 O O . GLY B 1 230 ? 16.734 28.891 -3.223 1 98.12 230 GLY B O 1
ATOM 6749 N N . PHE B 1 231 ? 16.844 27.156 -1.75 1 98 231 PHE B N 1
ATOM 6750 C CA . PHE B 1 231 ? 16.266 26.125 -2.615 1 98 231 PHE B CA 1
ATOM 6751 C C . PHE B 1 231 ? 15.32 25.234 -1.836 1 98 231 PHE B C 1
ATOM 6753 O O . PHE B 1 231 ? 15.719 24.609 -0.842 1 98 231 PHE B O 1
ATOM 6760 N N . LYS B 1 232 ? 14.109 25.219 -2.258 1 97.62 232 LYS B N 1
ATOM 6761 C CA . LYS B 1 232 ? 13.102 24.328 -1.667 1 97.62 232 LYS B CA 1
ATOM 6762 C C . LYS B 1 232 ? 12.914 23.078 -2.504 1 97.62 232 LYS B C 1
ATOM 6764 O O . LYS B 1 232 ? 12.664 23.156 -3.707 1 97.62 232 LYS B O 1
ATOM 6769 N N . PHE B 1 233 ? 13.023 21.938 -1.868 1 96.94 233 PHE B N 1
ATOM 6770 C CA . PHE B 1 233 ? 13.133 20.656 -2.553 1 96.94 233 PHE B CA 1
ATOM 6771 C C . PHE B 1 233 ? 11.75 20.078 -2.828 1 96.94 233 PHE B C 1
ATOM 6773 O O . PHE B 1 233 ? 11.57 19.344 -3.805 1 96.94 233 PHE B O 1
ATOM 6780 N N . PHE B 1 234 ? 10.734 20.312 -1.981 1 95.88 234 PHE B N 1
ATOM 6781 C CA . PHE B 1 234 ? 9.336 19.938 -2.172 1 95.88 234 PHE B CA 1
ATOM 6782 C C . PHE B 1 234 ? 8.422 21.125 -1.885 1 95.88 234 PHE B C 1
ATOM 6784 O O . PHE B 1 234 ? 8.445 21.672 -0.783 1 95.88 234 PHE B O 1
ATOM 6791 N N . SER B 1 235 ? 7.672 21.453 -2.881 1 95.06 235 SER B N 1
ATOM 6792 C CA . SER B 1 235 ? 6.586 22.422 -2.758 1 95.06 235 SER B CA 1
ATOM 6793 C C . SER B 1 235 ? 5.301 21.891 -3.379 1 95.06 235 SER B C 1
ATOM 6795 O O . SER B 1 235 ? 5.172 21.844 -4.605 1 95.06 235 SER B O 1
ATOM 6797 N N . SER B 1 236 ? 4.246 21.469 -2.641 1 89.31 236 SER B N 1
ATOM 6798 C CA . SER B 1 236 ? 3.035 20.828 -3.152 1 89.31 236 SER B CA 1
ATOM 6799 C C . SER B 1 236 ? 1.991 21.875 -3.543 1 89.31 236 SER B C 1
ATOM 6801 O O . SER B 1 236 ? 1.051 21.578 -4.281 1 89.31 236 SER B O 1
ATOM 6803 N N . ALA B 1 237 ? 1.98 23.062 -3.162 1 90 237 ALA B N 1
ATOM 6804 C CA . ALA B 1 237 ? 1.09 24.141 -3.574 1 90 237 ALA B CA 1
ATOM 6805 C C . ALA B 1 237 ? 1.858 25.234 -4.309 1 90 237 ALA B C 1
ATOM 6807 O O . ALA B 1 237 ? 1.769 26.422 -3.953 1 90 237 ALA B O 1
ATOM 6808 N N . THR B 1 238 ? 2.402 24.719 -5.43 1 91.44 238 THR B N 1
ATOM 6809 C CA . THR B 1 238 ? 3.299 25.594 -6.168 1 91.44 238 THR B CA 1
ATOM 6810 C C . THR B 1 238 ? 2.512 26.672 -6.898 1 91.44 238 THR B C 1
ATOM 6812 O O . THR B 1 238 ? 3.066 27.719 -7.262 1 91.44 238 THR B O 1
ATOM 6815 N N . ASP B 1 239 ? 1.25 26.469 -7.059 1 91.38 239 ASP B N 1
ATOM 6816 C CA . ASP B 1 239 ? 0.4 27.453 -7.723 1 91.38 239 ASP B CA 1
ATOM 6817 C C . ASP B 1 239 ? -0.242 28.391 -6.707 1 91.38 239 ASP B C 1
ATOM 6819 O O . ASP B 1 239 ? -1.188 29.109 -7.035 1 91.38 239 ASP B O 1
ATOM 6823 N N . ALA B 1 240 ? 0.225 28.453 -5.539 1 96.81 240 ALA B N 1
ATOM 6824 C CA . ALA B 1 240 ? -0.381 29.25 -4.473 1 96.81 240 ALA B CA 1
ATOM 6825 C C . ALA B 1 240 ? -0.113 30.734 -4.676 1 96.81 240 ALA B C 1
ATOM 6827 O O . ALA B 1 240 ? 0.739 31.125 -5.484 1 96.81 240 ALA B O 1
ATOM 6828 N N . ASN B 1 241 ? -0.874 31.562 -3.996 1 97 241 ASN B N 1
ATOM 6829 C CA . ASN B 1 241 ? -0.716 33 -4.043 1 97 241 ASN B CA 1
ATOM 6830 C C . ASN B 1 241 ? 0.4 33.469 -3.113 1 97 241 ASN B C 1
ATOM 6832 O O . ASN B 1 241 ? 1.131 34.406 -3.439 1 97 241 ASN B O 1
ATOM 6836 N N . ILE B 1 242 ? 0.493 32.844 -2.01 1 97.75 242 ILE B N 1
ATOM 6837 C CA . ILE B 1 242 ? 1.519 33.188 -1.026 1 97.75 242 ILE B CA 1
ATOM 6838 C C . ILE B 1 242 ? 2.145 31.891 -0.486 1 97.75 242 ILE B C 1
ATOM 6840 O O . ILE B 1 242 ? 1.695 30.797 -0.809 1 97.75 242 ILE B O 1
ATOM 6844 N N . ALA B 1 243 ? 3.201 32.031 0.269 1 98 243 ALA B N 1
ATOM 6845 C CA . ALA B 1 243 ? 3.812 30.922 0.962 1 98 243 ALA B CA 1
ATOM 6846 C C . ALA B 1 243 ? 4.32 31.328 2.342 1 98 243 ALA B C 1
ATOM 6848 O O . ALA B 1 243 ? 4.738 32.469 2.541 1 98 243 ALA B O 1
ATOM 6849 N N . LEU B 1 244 ? 4.176 30.469 3.25 1 98.25 244 LEU B N 1
ATOM 6850 C CA . LEU B 1 244 ? 4.949 30.531 4.484 1 98.25 244 LEU B CA 1
ATOM 6851 C C . LEU B 1 244 ? 6.199 29.672 4.387 1 98.25 244 LEU B C 1
ATOM 6853 O O . LEU B 1 244 ? 6.137 28.516 3.938 1 98.25 244 LEU B O 1
ATOM 6857 N N . LEU B 1 245 ? 7.328 30.234 4.73 1 97.75 245 LEU B N 1
ATOM 6858 C CA . LEU B 1 245 ? 8.57 29.484 4.602 1 97.75 245 LEU B CA 1
ATOM 6859 C C . LEU B 1 245 ? 9.516 29.781 5.758 1 97.75 245 LEU B C 1
ATOM 6861 O O . LEU B 1 245 ? 9.414 30.844 6.387 1 97.75 245 LEU B O 1
ATOM 6865 N N . LEU B 1 246 ? 10.375 28.844 6.039 1 97.5 246 LEU B N 1
ATOM 6866 C CA . LEU B 1 246 ? 11.414 29.016 7.047 1 97.5 246 LEU B CA 1
ATOM 6867 C C . LEU B 1 246 ? 12.742 29.375 6.395 1 97.5 246 LEU B C 1
ATOM 6869 O O . LEU B 1 246 ? 13.07 28.875 5.316 1 97.5 246 LEU B O 1
ATOM 6873 N N . ALA B 1 247 ? 13.453 30.25 7.012 1 98.06 247 ALA B N 1
ATOM 6874 C CA . ALA B 1 247 ? 14.797 30.641 6.586 1 98.06 247 ALA B CA 1
ATOM 6875 C C . ALA B 1 247 ? 15.648 31.062 7.781 1 98.06 247 ALA B C 1
ATOM 6877 O O . ALA B 1 247 ? 15.125 31.531 8.789 1 98.06 247 ALA B O 1
ATOM 6878 N N . LYS B 1 248 ? 16.891 30.875 7.648 1 97.62 248 LYS B N 1
ATOM 6879 C CA . LYS B 1 248 ? 17.844 31.344 8.664 1 97.62 248 LYS B CA 1
ATOM 6880 C C . LYS B 1 248 ? 18.141 32.812 8.477 1 97.62 248 LYS B C 1
ATOM 6882 O O . LYS B 1 248 ? 18.234 33.312 7.348 1 97.62 248 LYS B O 1
ATOM 6887 N N . THR B 1 249 ? 18.281 33.5 9.602 1 96.62 249 THR B N 1
ATOM 6888 C CA . THR B 1 249 ? 18.75 34.875 9.586 1 96.62 249 THR B CA 1
ATOM 6889 C C . THR B 1 249 ? 20.234 34.969 9.93 1 96.62 249 THR B C 1
ATOM 6891 O O . THR B 1 249 ? 20.906 33.938 10.023 1 96.62 249 THR B O 1
ATOM 6894 N N . ALA B 1 250 ? 20.719 36.219 10.094 1 93.94 250 ALA B N 1
ATOM 6895 C CA . ALA B 1 250 ? 22.125 36.438 10.375 1 93.94 250 ALA B CA 1
ATOM 6896 C C . ALA B 1 250 ? 22.547 35.719 11.672 1 93.94 250 ALA B C 1
ATOM 6898 O O . ALA B 1 250 ? 23.688 35.281 11.805 1 93.94 250 ALA B O 1
ATOM 6899 N N . SER B 1 251 ? 21.625 35.5 12.539 1 95.06 251 SER B N 1
ATOM 6900 C CA . SER B 1 251 ? 21.906 34.812 13.812 1 95.06 251 SER B CA 1
ATOM 6901 C C . SER B 1 251 ? 22.141 33.344 13.617 1 95.06 251 SER B C 1
ATOM 6903 O O . SER B 1 251 ? 22.656 32.656 14.516 1 95.06 251 SER B O 1
ATOM 6905 N N . GLY B 1 252 ? 21.766 32.875 12.508 1 94.38 252 GLY B N 1
ATOM 6906 C CA . GLY B 1 252 ? 21.844 31.438 12.266 1 94.38 252 GLY B CA 1
ATOM 6907 C C . GLY B 1 252 ? 20.594 30.688 12.719 1 94.38 252 GLY B C 1
ATOM 6908 O O . GLY B 1 252 ? 20.484 29.484 12.508 1 94.38 252 GLY B O 1
ATOM 6909 N N . LYS B 1 253 ? 19.672 31.359 13.266 1 96.19 253 LYS B N 1
ATOM 6910 C CA . LYS B 1 253 ? 18.438 30.75 13.75 1 96.19 253 LYS B CA 1
ATOM 6911 C C . LYS B 1 253 ? 17.312 30.906 12.734 1 96.19 253 LYS B C 1
ATOM 6913 O O . LYS B 1 253 ? 17.391 31.766 11.852 1 96.19 253 LYS B O 1
ATOM 6918 N N . LEU B 1 254 ? 16.328 30.078 12.898 1 97.12 254 LEU B N 1
ATOM 6919 C CA . LEU B 1 254 ? 15.211 30.047 11.961 1 97.12 254 LEU B CA 1
ATOM 6920 C C . LEU B 1 254 ? 14.172 31.094 12.328 1 97.12 254 LEU B C 1
ATOM 6922 O O . LEU B 1 254 ? 13.891 31.312 13.508 1 97.12 254 LEU B O 1
ATOM 6926 N N . SER B 1 255 ? 13.672 31.703 11.383 1 98.12 255 SER B N 1
ATOM 6927 C CA . SER B 1 255 ? 12.484 32.531 11.484 1 98.12 255 SER B CA 1
ATOM 6928 C C . SER B 1 255 ? 11.445 32.188 10.438 1 98.12 255 SER B C 1
ATOM 6930 O O . SER B 1 255 ? 11.75 31.453 9.477 1 98.12 255 SER B O 1
ATOM 6932 N N . LEU B 1 256 ? 10.172 32.531 10.672 1 98.44 256 LEU B N 1
ATOM 6933 C CA . LEU B 1 256 ? 9.086 32.281 9.734 1 98.44 256 LEU B CA 1
ATOM 6934 C C . LEU B 1 256 ? 8.805 33.531 8.891 1 98.44 256 LEU B C 1
ATOM 6936 O O . LEU B 1 256 ? 8.781 34.625 9.406 1 98.44 256 LEU B O 1
ATOM 6940 N N . PHE B 1 257 ? 8.672 33.312 7.617 1 98.56 257 PHE B N 1
ATOM 6941 C CA . PHE B 1 257 ? 8.406 34.406 6.699 1 98.56 257 PHE B CA 1
ATOM 6942 C C . PHE B 1 257 ? 7.176 34.125 5.848 1 98.56 257 PHE B C 1
ATOM 6944 O O . PHE B 1 257 ? 6.824 32.969 5.625 1 98.56 257 PHE B O 1
ATOM 6951 N N . LEU B 1 258 ? 6.469 35.125 5.457 1 98.5 258 LEU B N 1
ATOM 6952 C CA . LEU B 1 258 ? 5.367 35.094 4.504 1 98.5 258 LEU B CA 1
ATOM 6953 C C . LEU B 1 258 ? 5.703 35.906 3.26 1 98.5 258 LEU B C 1
ATOM 6955 O O . LEU B 1 258 ? 6.199 37.031 3.365 1 98.5 258 LEU B O 1
ATOM 6959 N N . ALA B 1 259 ? 5.516 35.375 2.092 1 97.62 259 ALA B N 1
ATOM 6960 C CA . ALA B 1 259 ? 5.816 36.094 0.856 1 97.62 259 ALA B CA 1
ATOM 6961 C C . ALA B 1 259 ? 4.816 35.719 -0.241 1 97.62 259 ALA B C 1
ATOM 6963 O O . ALA B 1 259 ? 4.395 34.562 -0.351 1 97.62 259 ALA B O 1
ATOM 6964 N N . PRO B 1 260 ? 4.383 36.719 -1.022 1 97.31 260 PRO B N 1
ATOM 6965 C CA . PRO B 1 260 ? 3.688 36.344 -2.262 1 97.31 260 PRO B CA 1
ATOM 6966 C C . PRO B 1 260 ? 4.613 35.719 -3.295 1 97.31 260 PRO B C 1
ATOM 6968 O O . PRO B 1 260 ? 5.809 36.031 -3.334 1 97.31 260 PRO B O 1
ATOM 6971 N N . LEU B 1 261 ? 4.078 34.844 -4.062 1 97.06 261 LEU B N 1
ATOM 6972 C CA . LEU B 1 261 ? 4.906 34.188 -5.074 1 97.06 261 LEU B CA 1
ATOM 6973 C C . LEU B 1 261 ? 5.156 35.125 -6.254 1 97.06 261 LEU B C 1
ATOM 6975 O O . LEU B 1 261 ? 6.16 34.969 -6.953 1 97.06 261 LEU B O 1
ATOM 6979 N N . ARG B 1 262 ? 4.219 36 -6.43 1 95.5 262 ARG B N 1
ATOM 6980 C CA . ARG B 1 262 ? 4.293 36.969 -7.504 1 95.5 262 ARG B CA 1
ATOM 6981 C C . ARG B 1 262 ? 4.012 38.375 -6.98 1 95.5 262 ARG B C 1
ATOM 6983 O O . ARG B 1 262 ? 3.441 38.562 -5.902 1 95.5 262 ARG B O 1
ATOM 6990 N N . LYS B 1 263 ? 4.445 39.312 -7.75 1 92.31 263 LYS B N 1
ATOM 6991 C CA . LYS B 1 263 ? 4.156 40.688 -7.41 1 92.31 263 LYS B CA 1
ATOM 6992 C C . LYS B 1 263 ? 3.783 41.5 -8.656 1 92.31 263 LYS B C 1
ATOM 6994 O O . LYS B 1 263 ? 4.094 41.094 -9.773 1 92.31 263 LYS B O 1
ATOM 6999 N N . THR B 1 264 ? 3.025 42.5 -8.406 1 89.94 264 THR B N 1
ATOM 7000 C CA . THR B 1 264 ? 2.613 43.406 -9.484 1 89.94 264 THR B CA 1
ATOM 7001 C C . THR B 1 264 ? 3.582 44.562 -9.617 1 89.94 264 THR B C 1
ATOM 7003 O O . THR B 1 264 ? 3.918 45.219 -8.625 1 89.94 264 THR B O 1
ATOM 7006 N N . VAL B 1 265 ? 4.02 44.719 -10.82 1 87.38 265 VAL B N 1
ATOM 7007 C CA . VAL B 1 265 ? 4.859 45.875 -11.117 1 87.38 265 VAL B CA 1
ATOM 7008 C C . VAL B 1 265 ? 4.207 46.719 -12.203 1 87.38 265 VAL B C 1
ATOM 7010 O O . VAL B 1 265 ? 3.406 46.219 -12.992 1 87.38 265 VAL B O 1
ATOM 7013 N N . VAL B 1 266 ? 4.41 48 -12.094 1 84.81 266 VAL B N 1
ATOM 7014 C CA . VAL B 1 266 ? 3.904 48.906 -13.109 1 84.81 266 VAL B CA 1
ATOM 7015 C C . VAL B 1 266 ? 5.059 49.406 -13.992 1 84.81 266 VAL B C 1
ATOM 7017 O O . VAL B 1 266 ? 6.02 49.969 -13.492 1 84.81 266 VAL B O 1
ATOM 7020 N N . GLY B 1 267 ? 4.984 49.031 -15.234 1 77.12 267 GLY B N 1
ATOM 7021 C CA . GLY B 1 267 ? 6.023 49.406 -16.172 1 77.12 267 GLY B CA 1
ATOM 7022 C C . GLY B 1 267 ? 5.918 50.875 -16.625 1 77.12 267 GLY B C 1
ATOM 7023 O O . GLY B 1 267 ? 5.055 51.594 -16.141 1 77.12 267 GLY B O 1
ATOM 7024 N N . SER B 1 268 ? 6.828 51.219 -17.578 1 84.12 268 SER B N 1
ATOM 7025 C CA . SER B 1 268 ? 6.875 52.562 -18.125 1 84.12 268 SER B CA 1
ATOM 7026 C C . SER B 1 268 ? 5.59 52.906 -18.875 1 84.12 268 SER B C 1
ATOM 7028 O O . SER B 1 268 ? 5.211 54.062 -18.984 1 84.12 268 SER B O 1
ATOM 7030 N N . ASP B 1 269 ? 4.945 51.969 -19.297 1 84.81 269 ASP B N 1
ATOM 7031 C CA . ASP B 1 269 ? 3.717 52.156 -20.062 1 84.81 269 ASP B CA 1
ATOM 7032 C C . ASP B 1 269 ? 2.52 52.375 -19.125 1 84.81 269 ASP B C 1
ATOM 7034 O O . ASP B 1 269 ? 1.402 52.594 -19.594 1 84.81 269 ASP B O 1
ATOM 7038 N N . GLY B 1 270 ? 2.748 52.312 -17.828 1 84.25 270 GLY B N 1
ATOM 7039 C CA . GLY B 1 270 ? 1.708 52.531 -16.828 1 84.25 270 GLY B CA 1
ATOM 7040 C C . GLY B 1 270 ? 0.832 51.344 -16.594 1 84.25 270 GLY B C 1
ATOM 7041 O O . GLY B 1 270 ? -0.024 51.344 -15.703 1 84.25 270 GLY B O 1
ATOM 7042 N N . ALA B 1 271 ? 1.05 50.312 -17.297 1 86.88 271 ALA B N 1
ATOM 7043 C CA . ALA B 1 271 ? 0.213 49.125 -17.172 1 86.88 271 ALA B CA 1
ATOM 7044 C C . ALA B 1 271 ? 0.782 48.156 -16.125 1 86.88 271 ALA B C 1
ATOM 7046 O O . ALA B 1 271 ? 1.988 47.906 -16.094 1 86.88 271 ALA B O 1
ATOM 7047 N N . PRO B 1 272 ? -0.092 47.688 -15.227 1 88.56 272 PRO B N 1
ATOM 7048 C CA . PRO B 1 272 ? 0.381 46.719 -14.242 1 88.56 272 PRO B CA 1
ATOM 7049 C C . PRO B 1 272 ? 0.676 45.375 -14.852 1 88.56 272 PRO B C 1
ATOM 7051 O O . PRO B 1 272 ? -0.039 44.906 -15.758 1 88.56 272 PRO B O 1
ATOM 7054 N N . ARG B 1 273 ? 1.769 44.812 -14.484 1 90.12 273 ARG B N 1
ATOM 7055 C CA . ARG B 1 273 ? 2.133 43.438 -14.906 1 90.12 273 ARG B CA 1
ATOM 7056 C C . ARG B 1 273 ? 2.586 42.594 -13.719 1 90.12 273 ARG B C 1
ATOM 7058 O O . ARG B 1 273 ? 3.203 43.125 -12.789 1 90.12 273 ARG B O 1
ATOM 7065 N N . GLU B 1 274 ? 2.205 41.281 -13.789 1 92.06 274 GLU B N 1
ATOM 7066 C CA . GLU B 1 274 ? 2.646 40.375 -12.75 1 92.06 274 GLU B CA 1
ATOM 7067 C C . GLU B 1 274 ? 4.027 39.812 -13.062 1 92.06 274 GLU B C 1
ATOM 7069 O O . GLU B 1 274 ? 4.293 39.406 -14.195 1 92.06 274 GLU B O 1
ATOM 7074 N N . VAL B 1 275 ? 4.941 39.812 -12.125 1 94.44 275 VAL B N 1
ATOM 7075 C CA . VAL B 1 275 ? 6.277 39.219 -12.258 1 94.44 275 VAL B CA 1
ATOM 7076 C C . VAL B 1 275 ? 6.57 38.344 -11.055 1 94.44 275 VAL B C 1
ATOM 7078 O O . VAL B 1 275 ? 5.852 38.375 -10.055 1 94.44 275 VAL B O 1
ATOM 7081 N N . THR B 1 276 ? 7.629 37.562 -11.203 1 96.06 276 THR B N 1
ATOM 7082 C CA . THR B 1 276 ? 8.039 36.688 -10.102 1 96.06 276 THR B CA 1
ATOM 7083 C C . THR B 1 276 ? 8.523 37.531 -8.922 1 96.06 276 THR B C 1
ATOM 7085 O O . THR B 1 276 ? 9.141 38.562 -9.102 1 96.06 276 THR B O 1
ATOM 7088 N N . ASN B 1 277 ? 8.172 37.094 -7.715 1 96.88 277 ASN B N 1
ATOM 7089 C CA . ASN B 1 277 ? 8.812 37.625 -6.508 1 96.88 277 ASN B CA 1
ATOM 7090 C C . ASN B 1 277 ? 10.055 36.812 -6.141 1 96.88 277 ASN B C 1
ATOM 7092 O O . ASN B 1 277 ? 10.18 36.344 -5.004 1 96.88 277 ASN B O 1
ATOM 7096 N N . GLY B 1 278 ? 10.875 36.562 -7.102 1 97.19 278 GLY B N 1
ATOM 7097 C CA . GLY B 1 278 ? 12.141 35.875 -6.855 1 97.19 278 GLY B CA 1
ATOM 7098 C C . GLY B 1 278 ? 12 34.375 -6.773 1 97.19 278 GLY B C 1
ATOM 7099 O O . GLY B 1 278 ? 12.922 33.688 -6.332 1 97.19 278 GLY B O 1
ATOM 7100 N N . VAL B 1 279 ? 10.867 33.812 -7.168 1 97.19 279 VAL B N 1
ATOM 7101 C CA . VAL B 1 279 ? 10.617 32.375 -7.133 1 97.19 279 VAL B CA 1
ATOM 7102 C C . VAL B 1 279 ? 10.664 31.812 -8.547 1 97.19 279 VAL B C 1
ATOM 7104 O O . VAL B 1 279 ? 9.961 32.281 -9.438 1 97.19 279 VAL B O 1
ATOM 7107 N N . ARG B 1 280 ? 11.477 30.812 -8.773 1 97.19 280 ARG B N 1
ATOM 7108 C CA . ARG B 1 280 ? 11.531 30.109 -10.055 1 97.19 280 ARG B CA 1
ATOM 7109 C C . ARG B 1 280 ? 11.367 28.609 -9.852 1 97.19 280 ARG B C 1
ATOM 7111 O O . ARG B 1 280 ? 11.938 28.031 -8.914 1 97.19 280 ARG B O 1
ATOM 7118 N N . ILE B 1 281 ? 10.523 28.016 -10.656 1 97.62 281 ILE B N 1
ATOM 7119 C CA . ILE B 1 281 ? 10.312 26.562 -10.609 1 97.62 281 ILE B CA 1
ATOM 7120 C C . ILE B 1 281 ? 11.461 25.859 -11.328 1 97.62 281 ILE B C 1
ATOM 7122 O O . ILE B 1 281 ? 11.68 26.062 -12.523 1 97.62 281 ILE B O 1
ATOM 7126 N N . HIS B 1 282 ? 12.203 25.078 -10.625 1 97.06 282 HIS B N 1
ATOM 7127 C CA . HIS B 1 282 ? 13.297 24.312 -11.219 1 97.06 282 HIS B CA 1
ATOM 7128 C C . HIS B 1 282 ? 12.773 23.109 -12 1 97.06 282 HIS B C 1
ATOM 7130 O O . HIS B 1 282 ? 13.148 22.906 -13.156 1 97.06 282 HIS B O 1
ATOM 7136 N N . ARG B 1 283 ? 11.945 22.344 -11.391 1 95.94 283 ARG B N 1
ATOM 7137 C CA . ARG B 1 283 ? 11.273 21.219 -12.039 1 95.94 283 ARG B CA 1
ATOM 7138 C C . ARG B 1 283 ? 10.117 20.703 -11.188 1 95.94 283 ARG B C 1
ATOM 7140 O O . ARG B 1 283 ? 10.055 20.984 -9.984 1 95.94 283 ARG B O 1
ATOM 7147 N N . LEU B 1 284 ? 9.164 20.047 -11.867 1 97.19 284 LEU B N 1
ATOM 7148 C CA . LEU B 1 284 ? 8.094 19.344 -11.172 1 97.19 284 LEU B CA 1
ATOM 7149 C C . LEU B 1 284 ? 8.531 17.938 -10.781 1 97.19 284 LEU B C 1
ATOM 7151 O O . LEU B 1 284 ? 9.352 17.328 -11.477 1 97.19 284 LEU B O 1
ATOM 7155 N N . LYS B 1 285 ? 8.039 17.5 -9.641 1 96.62 285 LYS B N 1
ATOM 7156 C CA . LYS B 1 285 ? 8.312 16.141 -9.188 1 96.62 285 LYS B CA 1
ATOM 7157 C C . LYS B 1 285 ? 7.406 15.133 -9.891 1 96.62 285 LYS B C 1
ATOM 7159 O O . LYS B 1 285 ? 6.215 15.383 -10.078 1 96.62 285 LYS B O 1
ATOM 7164 N N . ASN B 1 286 ? 7.988 14.008 -10.398 1 96.56 286 ASN B N 1
ATOM 7165 C CA . ASN B 1 286 ? 7.211 12.859 -10.852 1 96.56 286 ASN B CA 1
ATOM 7166 C C . ASN B 1 286 ? 6.934 11.891 -9.711 1 96.56 286 ASN B C 1
ATOM 7168 O O . ASN B 1 286 ? 7.836 11.188 -9.258 1 96.56 286 ASN B O 1
ATOM 7172 N N . LYS B 1 287 ? 5.699 11.812 -9.328 1 96.81 287 LYS B N 1
ATOM 7173 C CA . LYS B 1 287 ? 5.348 11.133 -8.086 1 96.81 287 LYS B CA 1
ATOM 7174 C C . LYS B 1 287 ? 4.527 9.875 -8.359 1 96.81 287 LYS B C 1
ATOM 7176 O O . LYS B 1 287 ? 3.959 9.719 -9.438 1 96.81 287 LYS B O 1
ATOM 7181 N N . LEU B 1 288 ? 4.48 8.938 -7.348 1 97.69 288 LEU B N 1
ATOM 7182 C CA . LEU B 1 288 ? 3.656 7.734 -7.391 1 97.69 288 LEU B CA 1
ATOM 7183 C C . LEU B 1 288 ? 2.18 8.094 -7.531 1 97.69 288 LEU B C 1
ATOM 7185 O O . LEU B 1 288 ? 1.467 7.496 -8.344 1 97.69 288 LEU B O 1
ATOM 7189 N N . GLY B 1 289 ? 1.706 8.922 -6.781 1 97.31 289 GLY B N 1
ATOM 7190 C CA . GLY B 1 289 ? 0.351 9.453 -6.762 1 97.31 289 GLY B CA 1
ATOM 7191 C C . GLY B 1 289 ? 0.302 10.969 -6.703 1 97.31 289 GLY B C 1
ATOM 7192 O O . GLY B 1 289 ? 1.263 11.641 -7.086 1 97.31 289 GLY B O 1
ATOM 7193 N N . THR B 1 290 ? -0.852 11.445 -6.387 1 97.06 290 THR B N 1
ATOM 7194 C CA . THR B 1 290 ? -1.088 12.883 -6.32 1 97.06 290 THR B CA 1
ATOM 7195 C C . THR B 1 290 ? -0.647 13.562 -7.613 1 97.06 290 THR B C 1
ATOM 7197 O O . THR B 1 290 ? 0.031 14.586 -7.582 1 97.06 290 THR B O 1
ATOM 7200 N N . LYS B 1 291 ? -0.955 12.953 -8.641 1 95.75 291 LYS B N 1
ATOM 7201 C CA . LYS B 1 291 ? -0.466 13.367 -9.953 1 95.75 291 LYS B CA 1
ATOM 7202 C C . LYS B 1 291 ? -1.074 14.703 -10.367 1 95.75 291 LYS B C 1
ATOM 7204 O O . LYS B 1 291 ? -0.446 15.484 -11.086 1 95.75 291 LYS B O 1
ATOM 7209 N N . GLU B 1 292 ? -2.254 14.969 -9.852 1 96 292 GLU B N 1
ATOM 7210 C CA . GLU B 1 292 ? -2.959 16.203 -10.172 1 96 292 GLU B CA 1
ATOM 7211 C C . GLU B 1 292 ? -2.33 17.406 -9.461 1 96 292 GLU B C 1
ATOM 7213 O O . GLU B 1 292 ? -2.508 18.547 -9.883 1 96 292 GLU B O 1
ATOM 7218 N N . LEU B 1 293 ? -1.679 17.156 -8.375 1 97 293 LEU B N 1
ATOM 7219 C CA . LEU B 1 293 ? -1.08 18.156 -7.508 1 97 293 LEU B CA 1
ATOM 7220 C C . LEU B 1 293 ? 0.311 18.547 -8 1 97 293 LEU B C 1
ATOM 7222 O O . LEU B 1 293 ? 1.207 17.703 -8.062 1 97 293 LEU B O 1
ATOM 7226 N N . PRO B 1 294 ? 0.481 19.828 -8.43 1 96.69 294 PRO B N 1
ATOM 7227 C CA . PRO B 1 294 ? 1.836 20.219 -8.82 1 96.69 294 PRO B CA 1
ATOM 7228 C C . PRO B 1 294 ? 2.791 20.312 -7.633 1 96.69 294 PRO B C 1
ATOM 7230 O O . PRO B 1 294 ? 2.582 21.125 -6.73 1 96.69 294 PRO B O 1
ATOM 7233 N N . THR B 1 295 ? 3.713 19.438 -7.523 1 97.06 295 THR B N 1
ATOM 7234 C CA . THR B 1 295 ? 4.805 19.469 -6.559 1 97.06 295 THR B CA 1
ATOM 7235 C C . THR B 1 295 ? 6.129 19.781 -7.246 1 97.06 295 THR B C 1
ATOM 7237 O O . THR B 1 295 ? 6.484 19.141 -8.242 1 97.06 295 THR B O 1
ATOM 7240 N N . ALA B 1 296 ? 6.836 20.828 -6.699 1 97.62 296 ALA B N 1
ATOM 7241 C CA . ALA B 1 296 ? 7.973 21.312 -7.477 1 97.62 296 ALA B CA 1
ATOM 7242 C C . ALA B 1 296 ? 9.18 21.578 -6.582 1 97.62 296 ALA B C 1
ATOM 7244 O O . ALA B 1 296 ? 9.047 21.625 -5.355 1 97.62 296 ALA B O 1
ATOM 7245 N N . GLU B 1 297 ? 10.328 21.641 -7.203 1 97.62 297 GLU B N 1
ATOM 7246 C CA . GLU B 1 297 ? 11.539 22.266 -6.676 1 97.62 297 GLU B CA 1
ATOM 7247 C C . GLU B 1 297 ? 11.578 23.75 -7.02 1 97.62 297 GLU B C 1
ATOM 7249 O O . GLU B 1 297 ? 11.328 24.141 -8.164 1 97.62 297 GLU B O 1
ATOM 7254 N N . LEU B 1 298 ? 11.859 24.531 -5.996 1 97.94 298 LEU B N 1
ATOM 7255 C CA . LEU B 1 298 ? 11.836 25.969 -6.203 1 97.94 298 LEU B CA 1
ATOM 7256 C C . LEU B 1 298 ? 13.172 26.594 -5.844 1 97.94 298 LEU B C 1
ATOM 7258 O O . LEU B 1 298 ? 13.773 26.234 -4.824 1 97.94 298 LEU B O 1
ATOM 7262 N N . GLU B 1 299 ? 13.648 27.438 -6.668 1 98.12 299 GLU B N 1
ATOM 7263 C CA . GLU B 1 299 ? 14.781 28.297 -6.336 1 98.12 299 GLU B CA 1
ATOM 7264 C C . GLU B 1 299 ? 14.32 29.688 -5.949 1 98.12 299 GLU B C 1
ATOM 7266 O O . GLU B 1 299 ? 13.516 30.297 -6.652 1 98.12 299 GLU B O 1
ATOM 7271 N N . LEU B 1 300 ? 14.742 30.141 -4.852 1 98.25 300 LEU B N 1
ATOM 7272 C CA . LEU B 1 300 ? 14.445 31.484 -4.352 1 98.25 300 LEU B CA 1
ATOM 7273 C C . LEU B 1 300 ? 15.648 32.406 -4.512 1 98.25 300 LEU B C 1
ATOM 7275 O O . LEU B 1 300 ? 16.75 32.094 -4.023 1 98.25 300 LEU B O 1
ATOM 7279 N N . ARG B 1 301 ? 15.461 33.469 -5.203 1 97.56 301 ARG B N 1
ATOM 7280 C CA . ARG B 1 301 ? 16.5 34.5 -5.41 1 97.56 301 ARG B CA 1
ATOM 7281 C C . ARG B 1 301 ? 15.969 35.875 -5.074 1 97.56 301 ARG B C 1
ATOM 7283 O O . ARG B 1 301 ? 15.227 36.469 -5.859 1 97.56 301 ARG B O 1
ATOM 7290 N N . ASP B 1 302 ? 16.406 36.375 -4.043 1 97.31 302 ASP B N 1
ATOM 7291 C CA . ASP B 1 302 ? 16.031 37.719 -3.572 1 97.31 302 ASP B CA 1
ATOM 7292 C C . ASP B 1 302 ? 14.516 37.844 -3.459 1 97.31 302 ASP B C 1
ATOM 7294 O O . ASP B 1 302 ? 13.938 38.844 -3.904 1 97.31 302 ASP B O 1
ATOM 7298 N N . MET B 1 303 ? 13.883 36.844 -2.988 1 97.88 303 MET B N 1
ATOM 7299 C CA . MET B 1 303 ? 12.445 36.906 -2.734 1 97.88 303 MET B CA 1
ATOM 7300 C C . MET B 1 303 ? 12.133 37.844 -1.582 1 97.88 303 MET B C 1
ATOM 7302 O O . MET B 1 303 ? 12.68 37.719 -0.487 1 97.88 303 MET B O 1
ATOM 7306 N N . ARG B 1 304 ? 11.289 38.812 -1.831 1 96.94 304 ARG B N 1
ATOM 7307 C CA . ARG B 1 304 ? 10.883 39.719 -0.777 1 96.94 304 ARG B CA 1
ATOM 7308 C C . ARG B 1 304 ? 9.836 39.094 0.131 1 96.94 304 ARG B C 1
ATOM 7310 O O . ARG B 1 304 ? 8.828 38.562 -0.347 1 96.94 304 ARG B O 1
ATOM 7317 N N . ALA B 1 305 ? 10.062 39.156 1.438 1 97.81 305 ALA B N 1
ATOM 7318 C CA . ALA B 1 305 ? 9.195 38.438 2.381 1 97.81 305 ALA B CA 1
ATOM 7319 C C . ALA B 1 305 ? 9.023 39.25 3.668 1 97.81 305 ALA B C 1
ATOM 7321 O O . ALA B 1 305 ? 9.836 40.125 3.969 1 97.81 305 ALA B O 1
ATOM 7322 N N . HIS B 1 306 ? 7.953 39 4.332 1 97.31 306 HIS B N 1
ATOM 7323 C CA . HIS B 1 306 ? 7.629 39.594 5.621 1 97.31 306 HIS B CA 1
ATOM 7324 C C . HIS B 1 306 ? 7.926 38.625 6.766 1 97.31 306 HIS B C 1
ATOM 7326 O O . HIS B 1 306 ? 7.594 37.438 6.688 1 97.31 306 HIS B O 1
ATOM 7332 N N . LEU B 1 307 ? 8.586 39.125 7.793 1 97.56 307 LEU B N 1
ATOM 7333 C CA . LEU B 1 307 ? 8.773 38.344 9.008 1 97.56 307 LEU B CA 1
ATOM 7334 C C . LEU B 1 307 ? 7.434 38.062 9.68 1 97.56 307 LEU B C 1
ATOM 7336 O O . LEU B 1 307 ? 6.602 38.969 9.82 1 97.56 307 LEU B O 1
ATOM 7340 N N . VAL B 1 308 ? 7.16 36.875 10.008 1 98.06 308 VAL B N 1
ATOM 7341 C CA . VAL B 1 308 ? 5.973 36.5 10.766 1 98.06 308 VAL B CA 1
ATOM 7342 C C . VAL B 1 308 ? 6.371 36.094 12.188 1 98.06 308 VAL B C 1
ATOM 7344 O O . VAL B 1 308 ? 7.137 35.156 12.391 1 98.06 308 VAL B O 1
ATOM 7347 N N . GLY B 1 309 ? 5.801 36.781 13.156 1 96.75 309 GLY B N 1
ATOM 7348 C CA . GLY B 1 309 ? 6.156 36.5 14.539 1 96.75 309 GLY B CA 1
ATOM 7349 C C . GLY B 1 309 ? 7.531 37 14.914 1 96.75 309 GLY B C 1
ATOM 7350 O O . GLY B 1 309 ? 8.102 37.844 14.203 1 96.75 309 GLY B O 1
ATOM 7351 N N . PRO B 1 310 ? 8.078 36.531 16.094 1 96.56 310 PRO B N 1
ATOM 7352 C CA . PRO B 1 310 ? 9.375 37.031 16.562 1 96.56 310 PRO B CA 1
ATOM 7353 C C . PRO B 1 310 ? 10.547 36.469 15.758 1 96.56 310 PRO B C 1
ATOM 7355 O O . PRO B 1 310 ? 10.539 35.312 15.344 1 96.56 310 PRO B O 1
ATOM 7358 N N . LEU B 1 311 ? 11.523 37.375 15.586 1 96.94 311 LEU B N 1
ATOM 7359 C CA . LEU B 1 311 ? 12.773 36.969 14.961 1 96.94 311 LEU B CA 1
ATOM 7360 C C . LEU B 1 311 ? 13.391 35.781 15.695 1 96.94 311 LEU B C 1
ATOM 7362 O O . LEU B 1 311 ? 13.367 35.75 16.922 1 96.94 311 LEU B O 1
ATOM 7366 N N . ASP B 1 312 ? 13.875 34.844 14.93 1 96.75 312 ASP B N 1
ATOM 7367 C CA . ASP B 1 312 ? 14.633 33.688 15.391 1 96.75 312 ASP B CA 1
ATOM 7368 C C . ASP B 1 312 ? 13.734 32.719 16.172 1 96.75 312 ASP B C 1
ATOM 7370 O O . ASP B 1 312 ? 14.227 31.891 16.953 1 96.75 312 ASP B O 1
ATOM 7374 N N . ALA B 1 313 ? 12.43 32.844 15.945 1 97.44 313 ALA B N 1
ATOM 7375 C CA . ALA B 1 313 ? 11.461 31.938 16.562 1 97.44 313 ALA B CA 1
ATOM 7376 C C . ALA B 1 313 ? 10.602 31.25 15.516 1 97.44 313 ALA B C 1
ATOM 7378 O O . ALA B 1 313 ? 9.383 31.172 15.656 1 97.44 313 ALA B O 1
ATOM 7379 N N . GLY B 1 314 ? 11.273 30.812 14.5 1 96.25 314 GLY B N 1
ATOM 7380 C CA . GLY B 1 314 ? 10.578 30.25 13.352 1 96.25 314 GLY B CA 1
ATOM 7381 C C . GLY B 1 314 ? 9.758 29.016 13.695 1 96.25 314 GLY B C 1
ATOM 7382 O O . GLY B 1 314 ? 8.594 28.922 13.312 1 96.25 314 GLY B O 1
ATOM 7383 N N . ILE B 1 315 ? 10.297 28.078 14.469 1 93.69 315 ILE B N 1
ATOM 7384 C CA . ILE B 1 315 ? 9.672 26.781 14.727 1 93.69 315 ILE B CA 1
ATOM 7385 C C . ILE B 1 315 ? 8.453 26.953 15.633 1 93.69 315 ILE B C 1
ATOM 7387 O O . ILE B 1 315 ? 7.359 26.5 15.297 1 93.69 315 ILE B O 1
ATOM 7391 N N . PRO B 1 316 ? 8.586 27.656 16.75 1 94.5 316 PRO B N 1
ATOM 7392 C CA . PRO B 1 316 ? 7.387 27.859 17.562 1 94.5 316 PRO B CA 1
ATOM 7393 C C . PRO B 1 316 ? 6.305 28.641 16.828 1 94.5 316 PRO B C 1
ATOM 7395 O O . PRO B 1 316 ? 5.113 28.422 17.062 1 94.5 316 PRO B O 1
ATOM 7398 N N . THR B 1 317 ? 6.738 29.531 15.938 1 96.69 317 THR B N 1
ATOM 7399 C CA . THR B 1 317 ? 5.785 30.375 15.227 1 96.69 317 THR B CA 1
ATOM 7400 C C . THR B 1 317 ? 4.996 29.562 14.203 1 96.69 317 THR B C 1
ATOM 7402 O O . THR B 1 317 ? 3.807 29.812 13.992 1 96.69 317 THR B O 1
ATOM 7405 N N . ILE B 1 318 ? 5.613 28.594 13.562 1 96.12 318 ILE B N 1
ATOM 7406 C CA . ILE B 1 318 ? 4.949 27.859 12.492 1 96.12 318 ILE B CA 1
ATOM 7407 C C . ILE B 1 318 ? 4.223 26.641 13.062 1 96.12 318 ILE B C 1
ATOM 7409 O O . ILE B 1 318 ? 3.4 26.031 12.383 1 96.12 318 ILE B O 1
ATOM 7413 N N . ALA B 1 319 ? 4.395 26.25 14.281 1 93.38 319 ALA B N 1
ATOM 7414 C CA . ALA B 1 319 ? 3.904 25.031 14.914 1 93.38 319 ALA B CA 1
ATOM 7415 C C . ALA B 1 319 ? 2.391 24.891 14.758 1 93.38 319 ALA B C 1
ATOM 7417 O O . ALA B 1 319 ? 1.883 23.812 14.445 1 93.38 319 ALA B O 1
ATOM 7418 N N . PRO B 1 320 ? 1.644 25.969 14.945 1 94.69 320 PRO B N 1
ATOM 7419 C CA . PRO B 1 320 ? 0.194 25.828 14.781 1 94.69 320 PRO B CA 1
ATOM 7420 C C . PRO B 1 320 ? -0.201 25.375 13.383 1 94.69 320 PRO B C 1
ATOM 7422 O O . PRO B 1 320 ? -1.187 24.656 13.219 1 94.69 320 PRO B O 1
ATOM 7425 N N . LEU B 1 321 ? 0.533 25.844 12.398 1 96.56 321 LEU B N 1
ATOM 7426 C CA . LEU B 1 321 ? 0.28 25.422 11.023 1 96.56 321 LEU B CA 1
ATOM 7427 C C . LEU B 1 321 ? 0.454 23.906 10.883 1 96.56 321 LEU B C 1
ATOM 7429 O O . LEU B 1 321 ? -0.363 23.25 10.234 1 96.56 321 LEU B O 1
ATOM 7433 N N . LEU B 1 322 ? 1.443 23.375 11.492 1 94.44 322 LEU B N 1
ATOM 7434 C CA . LEU B 1 322 ? 1.724 21.953 11.391 1 94.44 322 LEU B CA 1
ATOM 7435 C C . LEU B 1 322 ? 0.607 21.125 12.023 1 94.44 322 LEU B C 1
ATOM 7437 O O . LEU B 1 322 ? 0.264 20.047 11.531 1 94.44 322 LEU B O 1
ATOM 7441 N N . ASN B 1 323 ? 0.062 21.594 13.086 1 95.31 323 ASN B N 1
ATOM 7442 C CA . ASN B 1 323 ? -1.058 20.906 13.711 1 95.31 323 ASN B CA 1
ATOM 7443 C C . ASN B 1 323 ? -2.271 20.859 12.789 1 95.31 323 ASN B C 1
ATOM 7445 O O . ASN B 1 323 ? -2.963 19.844 12.719 1 95.31 323 ASN B O 1
ATOM 7449 N N . ILE B 1 324 ? -2.465 21.938 12.109 1 98.06 324 ILE B N 1
ATOM 7450 C CA . ILE B 1 324 ? -3.598 22.031 11.195 1 98.06 324 ILE B CA 1
ATOM 7451 C C . ILE B 1 324 ? -3.393 21.062 10.031 1 98.06 324 ILE B C 1
ATOM 7453 O O . ILE B 1 324 ? -4.301 20.312 9.672 1 98.06 324 ILE B O 1
ATOM 7457 N N . THR B 1 325 ? -2.236 21.078 9.422 1 97.94 325 THR B N 1
ATOM 7458 C CA . THR B 1 325 ? -2.004 20.25 8.242 1 97.94 325 THR B CA 1
ATOM 7459 C C . THR B 1 325 ? -2.008 18.781 8.609 1 97.94 325 THR B C 1
ATOM 7461 O O . THR B 1 325 ? -2.441 17.938 7.82 1 97.94 325 THR B O 1
ATOM 7464 N N . ARG B 1 326 ? -1.516 18.438 9.781 1 98.31 326 ARG B N 1
ATOM 7465 C CA . ARG B 1 326 ? -1.584 17.062 10.25 1 98.31 326 ARG B CA 1
ATOM 7466 C C . ARG B 1 326 ? -3.031 16.609 10.438 1 98.31 326 ARG B C 1
ATOM 7468 O O . ARG B 1 326 ? -3.385 15.477 10.102 1 98.31 326 ARG B O 1
ATOM 7475 N N . ALA B 1 327 ? -3.85 17.5 10.961 1 98.62 327 ALA B N 1
ATOM 7476 C CA . ALA B 1 327 ? -5.27 17.188 11.102 1 98.62 327 ALA B CA 1
ATOM 7477 C C . ALA B 1 327 ? -5.914 16.938 9.742 1 98.62 327 ALA B C 1
ATOM 7479 O O . ALA B 1 327 ? -6.668 15.984 9.57 1 98.62 327 ALA B O 1
ATOM 7480 N N . HIS B 1 328 ? -5.598 17.828 8.789 1 98.56 328 HIS B N 1
ATOM 7481 C CA . HIS B 1 328 ? -6.105 17.625 7.441 1 98.56 328 HIS B CA 1
ATOM 7482 C C . HIS B 1 328 ? -5.656 16.281 6.883 1 98.56 328 HIS B C 1
ATOM 7484 O O . HIS B 1 328 ? -6.414 15.609 6.172 1 98.56 328 HIS B O 1
ATOM 7490 N N . THR B 1 329 ? -4.461 15.898 7.238 1 98.38 329 THR B N 1
ATOM 7491 C CA . THR B 1 329 ? -3.896 14.664 6.703 1 98.38 329 THR B CA 1
ATOM 7492 C C . THR B 1 329 ? -4.652 13.453 7.234 1 98.38 329 THR B C 1
ATOM 7494 O O . THR B 1 329 ? -5.035 12.562 6.469 1 98.38 329 THR B O 1
ATOM 7497 N N . PHE B 1 330 ? -4.852 13.359 8.586 1 98.56 330 PHE B N 1
ATOM 7498 C CA . PHE B 1 330 ? -5.5 12.148 9.086 1 98.56 330 PHE B CA 1
ATOM 7499 C C . PHE B 1 330 ? -6.992 12.172 8.773 1 98.56 330 PHE B C 1
ATOM 7501 O O . PHE B 1 330 ? -7.602 11.117 8.562 1 98.56 330 PHE B O 1
ATOM 7508 N N . ILE B 1 331 ? -7.645 13.359 8.602 1 98.69 331 ILE B N 1
ATOM 7509 C CA . ILE B 1 331 ? -9.039 13.438 8.172 1 98.69 331 ILE B CA 1
ATOM 7510 C C . ILE B 1 331 ? -9.148 13.008 6.707 1 98.69 331 ILE B C 1
ATOM 7512 O O . ILE B 1 331 ? -10.07 12.281 6.336 1 98.69 331 ILE B O 1
ATOM 7516 N N . GLY B 1 332 ? -8.219 13.531 5.902 1 98.5 332 GLY B N 1
ATOM 7517 C CA . GLY B 1 332 ? -8.188 13.094 4.516 1 98.5 332 GLY B CA 1
ATOM 7518 C C . GLY B 1 332 ? -7.984 11.602 4.363 1 98.5 332 GLY B C 1
ATOM 7519 O O . GLY B 1 332 ? -8.586 10.977 3.484 1 98.5 332 GLY B O 1
ATOM 7520 N N . SER B 1 333 ? -7.121 11 5.207 1 98.75 333 SER B N 1
ATOM 7521 C CA . SER B 1 333 ? -6.898 9.562 5.199 1 98.75 333 SER B CA 1
ATOM 7522 C C . SER B 1 333 ? -8.172 8.797 5.555 1 98.75 333 SER B C 1
ATOM 7524 O O . SER B 1 333 ? -8.5 7.801 4.914 1 98.75 333 SER B O 1
ATOM 7526 N N . LEU B 1 334 ? -8.891 9.297 6.562 1 98.62 334 LEU B N 1
ATOM 7527 C CA . LEU B 1 334 ? -10.164 8.695 6.965 1 98.62 334 LEU B CA 1
ATOM 7528 C C . LEU B 1 334 ? -11.172 8.734 5.816 1 98.62 334 LEU B C 1
ATOM 7530 O O . LEU B 1 334 ? -11.875 7.758 5.574 1 98.62 334 LEU B O 1
ATOM 7534 N N . ALA B 1 335 ? -11.203 9.836 5.191 1 98.75 335 ALA B N 1
ATOM 7535 C CA . ALA B 1 335 ? -12.18 10.07 4.129 1 98.75 335 ALA B CA 1
ATOM 7536 C C . ALA B 1 335 ? -11.906 9.156 2.93 1 98.75 335 ALA B C 1
ATOM 7538 O O . ALA B 1 335 ? -12.836 8.578 2.361 1 98.75 335 ALA B O 1
ATOM 7539 N N . GLY B 1 336 ? -10.633 9.109 2.521 1 98.56 336 GLY B N 1
ATOM 7540 C CA . GLY B 1 336 ? -10.273 8.188 1.452 1 98.56 336 GLY B CA 1
ATOM 7541 C C . GLY B 1 336 ? -10.586 6.742 1.782 1 98.56 336 GLY B C 1
ATOM 7542 O O . GLY B 1 336 ? -11.055 5.992 0.926 1 98.56 336 GLY B O 1
ATOM 7543 N N . TRP B 1 337 ? -10.305 6.348 3.008 1 98.81 337 TRP B N 1
ATOM 7544 C CA . TRP B 1 337 ? -10.586 4.996 3.48 1 98.81 337 TRP B CA 1
ATOM 7545 C C . TRP B 1 337 ? -12.078 4.699 3.426 1 98.81 337 TRP B C 1
ATOM 7547 O O . TRP B 1 337 ? -12.492 3.637 2.955 1 98.81 337 TRP B O 1
ATOM 7557 N N . ARG B 1 338 ? -12.922 5.621 3.861 1 98.81 338 ARG B N 1
ATOM 7558 C CA . ARG B 1 338 ? -14.367 5.469 3.797 1 98.81 338 ARG B CA 1
ATOM 7559 C C . ARG B 1 338 ? -14.836 5.277 2.359 1 98.81 338 ARG B C 1
ATOM 7561 O O . ARG B 1 338 ? -15.664 4.41 2.08 1 98.81 338 ARG B O 1
ATOM 7568 N N . ARG B 1 339 ? -14.328 6.125 1.457 1 98.62 339 ARG B N 1
ATOM 7569 C CA . ARG B 1 339 ? -14.688 5.992 0.048 1 98.62 339 ARG B CA 1
ATOM 7570 C C . ARG B 1 339 ? -14.336 4.609 -0.481 1 98.62 339 ARG B C 1
ATOM 7572 O O . ARG B 1 339 ? -15.117 4 -1.218 1 98.62 339 ARG B O 1
ATOM 7579 N N . ALA B 1 340 ? -13.172 4.125 -0.131 1 98.75 340 ALA B N 1
ATOM 7580 C CA . ALA B 1 340 ? -12.742 2.797 -0.564 1 98.75 340 ALA B CA 1
ATOM 7581 C C . ALA B 1 340 ? -13.695 1.718 -0.053 1 98.75 340 ALA B C 1
ATOM 7583 O O . ALA B 1 340 ? -14.062 0.8 -0.792 1 98.75 340 ALA B O 1
ATOM 7584 N N . ILE B 1 341 ? -14.078 1.814 1.222 1 98.69 341 ILE B N 1
ATOM 7585 C CA . ILE B 1 341 ? -15.016 0.854 1.8 1 98.69 341 ILE B CA 1
ATOM 7586 C C . ILE B 1 341 ? -16.344 0.904 1.043 1 98.69 341 ILE B C 1
ATOM 7588 O O . ILE B 1 341 ? -16.906 -0.138 0.715 1 98.69 341 ILE B O 1
ATOM 7592 N N . SER B 1 342 ? -16.797 2.107 0.728 1 98.38 342 SER B N 1
ATOM 7593 C CA . SER B 1 342 ? -18.062 2.266 0.003 1 98.38 342 SER B CA 1
ATOM 7594 C C . SER B 1 342 ? -17.984 1.631 -1.382 1 98.38 342 SER B C 1
ATOM 7596 O O . SER B 1 342 ? -18.938 0.985 -1.828 1 98.38 342 SER B O 1
ATOM 7598 N N . ILE B 1 343 ? -16.891 1.813 -2.066 1 98.31 343 ILE B N 1
ATOM 7599 C CA . ILE B 1 343 ? -16.703 1.25 -3.396 1 98.31 343 ILE B CA 1
ATOM 7600 C C . ILE B 1 343 ? -16.688 -0.275 -3.314 1 98.31 343 ILE B C 1
ATOM 7602 O O . ILE B 1 343 ? -17.359 -0.951 -4.102 1 98.31 343 ILE B O 1
ATOM 7606 N N . ALA B 1 344 ? -15.93 -0.819 -2.389 1 98.25 344 ALA B N 1
ATOM 7607 C CA . ALA B 1 344 ? -15.844 -2.268 -2.221 1 98.25 344 ALA B CA 1
ATOM 7608 C C . ALA B 1 344 ? -17.203 -2.863 -1.9 1 98.25 344 ALA B C 1
ATOM 7610 O O . ALA B 1 344 ? -17.547 -3.947 -2.379 1 98.25 344 ALA B O 1
ATOM 7611 N N . LYS B 1 345 ? -17.953 -2.17 -1.073 1 97.69 345 LYS B N 1
ATOM 7612 C CA . LYS B 1 345 ? -19.297 -2.629 -0.706 1 97.69 345 LYS B CA 1
ATOM 7613 C C . LYS B 1 345 ? -20.234 -2.602 -1.907 1 97.69 345 LYS B C 1
ATOM 7615 O O . LYS B 1 345 ? -21.016 -3.529 -2.107 1 97.69 345 LYS B O 1
ATOM 7620 N N . ALA B 1 346 ? -20.203 -1.513 -2.705 1 97.69 346 ALA B N 1
ATOM 7621 C CA . ALA B 1 346 ? -21.016 -1.433 -3.916 1 97.69 346 ALA B CA 1
ATOM 7622 C C . ALA B 1 346 ? -20.703 -2.58 -4.871 1 97.69 346 ALA B C 1
ATOM 7624 O O . ALA B 1 346 ? -21.594 -3.18 -5.457 1 97.69 346 ALA B O 1
ATOM 7625 N N . PHE B 1 347 ? -19.484 -2.916 -5.016 1 97.25 347 PHE B N 1
ATOM 7626 C CA . PHE B 1 347 ? -19.031 -4.023 -5.855 1 97.25 347 PHE B CA 1
ATOM 7627 C C . PHE B 1 347 ? -19.562 -5.348 -5.328 1 97.25 347 PHE B C 1
ATOM 7629 O O . PHE B 1 347 ? -20.094 -6.164 -6.094 1 97.25 347 PHE B O 1
ATOM 7636 N N . ALA B 1 348 ? -19.422 -5.535 -4.039 1 96.88 348 ALA B N 1
ATOM 7637 C CA . ALA B 1 348 ? -19.844 -6.789 -3.426 1 96.88 348 ALA B CA 1
ATOM 7638 C C . ALA B 1 348 ? -21.344 -7.023 -3.635 1 96.88 348 ALA B C 1
ATOM 7640 O O . ALA B 1 348 ? -21.781 -8.164 -3.797 1 96.88 348 ALA B O 1
ATOM 7641 N N . LYS B 1 349 ? -22.109 -5.98 -3.631 1 96.06 349 LYS B N 1
ATOM 7642 C CA . LYS B 1 349 ? -23.547 -6.09 -3.818 1 96.06 349 LYS B CA 1
ATOM 7643 C C . LYS B 1 349 ? -23.891 -6.492 -5.25 1 96.06 349 LYS B C 1
ATOM 7645 O O . LYS B 1 349 ? -24.891 -7.172 -5.492 1 96.06 349 LYS B O 1
ATOM 7650 N N . ALA B 1 350 ? -23.062 -6.09 -6.152 1 96 350 ALA B N 1
ATOM 7651 C CA . ALA B 1 350 ? -23.328 -6.324 -7.566 1 96 350 ALA B CA 1
ATOM 7652 C C . ALA B 1 350 ? -22.781 -7.672 -8.016 1 96 350 ALA B C 1
ATOM 7654 O O . ALA B 1 350 ? -23.172 -8.203 -9.055 1 96 350 ALA B O 1
ATOM 7655 N N . ARG B 1 351 ? -21.938 -8.266 -7.262 1 94.88 351 ARG B N 1
ATOM 7656 C CA . ARG B 1 351 ? -21.141 -9.398 -7.734 1 94.88 351 ARG B CA 1
ATOM 7657 C C . ARG B 1 351 ? -21.672 -10.711 -7.168 1 94.88 351 ARG B C 1
ATOM 7659 O O . ARG B 1 351 ? -22.047 -10.781 -5.996 1 94.88 351 ARG B O 1
ATOM 7666 N N . THR B 1 352 ? -21.766 -11.703 -8.008 1 93.06 352 THR B N 1
ATOM 7667 C CA . THR B 1 352 ? -21.984 -13.094 -7.625 1 93.06 352 THR B CA 1
ATOM 7668 C C . THR B 1 352 ? -20.75 -13.938 -7.941 1 93.06 352 THR B C 1
ATOM 7670 O O . THR B 1 352 ? -20.109 -13.75 -8.984 1 93.06 352 THR B O 1
ATOM 7673 N N . THR B 1 353 ? -20.391 -14.75 -7.059 1 90.81 353 THR B N 1
ATOM 7674 C CA . THR B 1 353 ? -19.312 -15.695 -7.285 1 90.81 353 THR B CA 1
ATOM 7675 C C . THR B 1 353 ? -19.641 -17.047 -6.672 1 90.81 353 THR B C 1
ATOM 7677 O O . THR B 1 353 ? -20.312 -17.125 -5.652 1 90.81 353 THR B O 1
ATOM 7680 N N . VAL B 1 354 ? -19.203 -18.078 -7.336 1 88.44 354 VAL B N 1
ATOM 7681 C CA . VAL B 1 354 ? -19.422 -19.469 -6.941 1 88.44 354 VAL B CA 1
ATOM 7682 C C . VAL B 1 354 ? -20.922 -19.703 -6.738 1 88.44 354 VAL B C 1
ATOM 7684 O O . VAL B 1 354 ? -21.312 -20.453 -5.836 1 88.44 354 VAL B O 1
ATOM 7687 N N . GLY B 1 355 ? -21.719 -18.984 -7.438 1 87.75 355 GLY B N 1
ATOM 7688 C CA . GLY B 1 355 ? -23.172 -19.141 -7.43 1 87.75 355 GLY B CA 1
ATOM 7689 C C . GLY B 1 355 ? -23.844 -18.453 -6.262 1 87.75 355 GLY B C 1
ATOM 7690 O O . GLY B 1 355 ? -25.016 -18.688 -5.992 1 87.75 355 GLY B O 1
ATOM 7691 N N . GLU B 1 356 ? -23.094 -17.672 -5.523 1 93.06 356 GLU B N 1
ATOM 7692 C CA . GLU B 1 356 ? -23.625 -17.016 -4.336 1 93.06 356 GLU B CA 1
ATOM 7693 C C . GLU B 1 356 ? -23.328 -15.516 -4.367 1 93.06 356 GLU B C 1
ATOM 7695 O O . GLU B 1 356 ? -22.359 -15.078 -4.992 1 93.06 356 GLU B O 1
ATOM 7700 N N . PRO B 1 357 ? -24.203 -14.734 -3.742 1 94.31 357 PRO B N 1
ATOM 7701 C CA . PRO B 1 357 ? -23.938 -13.289 -3.686 1 94.31 357 PRO B CA 1
ATOM 7702 C C . PRO B 1 357 ? -22.719 -12.953 -2.832 1 94.31 357 PRO B C 1
ATOM 7704 O O . PRO B 1 357 ? -22.656 -13.32 -1.655 1 94.31 357 PRO B O 1
ATOM 7707 N N . LEU B 1 358 ? -21.797 -12.211 -3.365 1 95.25 358 LEU B N 1
ATOM 7708 C CA . LEU B 1 358 ? -20.531 -11.93 -2.711 1 95.25 358 LEU B CA 1
ATOM 7709 C C . LEU B 1 358 ? -20.75 -11.234 -1.372 1 95.25 358 LEU B C 1
ATOM 7711 O O . LEU B 1 358 ? -20.016 -11.484 -0.409 1 95.25 358 LEU B O 1
ATOM 7715 N N . TRP B 1 359 ? -21.781 -10.344 -1.207 1 96.19 359 TRP B N 1
ATOM 7716 C CA . TRP B 1 359 ? -21.969 -9.531 -0.011 1 96.19 359 TRP B CA 1
ATOM 7717 C C . TRP B 1 359 ? -22.438 -10.391 1.163 1 96.19 359 TRP B C 1
ATOM 7719 O O . TRP B 1 359 ? -22.422 -9.938 2.311 1 96.19 359 TRP B O 1
ATOM 7729 N N . LEU B 1 360 ? -22.734 -11.703 0.904 1 95.38 360 LEU B N 1
ATOM 7730 C CA . LEU B 1 360 ? -23.203 -12.578 1.969 1 95.38 360 LEU B CA 1
ATOM 7731 C C . LEU B 1 360 ? -22.188 -13.656 2.283 1 95.38 360 LEU B C 1
ATOM 7733 O O . LEU B 1 360 ? -22.328 -14.391 3.266 1 95.38 360 LEU B O 1
ATOM 7737 N N . ILE B 1 361 ? -21.172 -13.797 1.472 1 95.5 361 ILE B N 1
ATOM 7738 C CA . ILE B 1 361 ? -20.156 -14.82 1.714 1 95.5 361 ILE B CA 1
ATOM 7739 C C . ILE B 1 361 ? -19.469 -14.555 3.049 1 95.5 361 ILE B C 1
ATOM 7741 O O . ILE B 1 361 ? -18.891 -13.484 3.254 1 95.5 361 ILE B O 1
ATOM 7745 N N . PRO B 1 362 ? -19.453 -15.539 3.934 1 95.81 362 PRO B N 1
ATOM 7746 C CA . PRO B 1 362 ? -19.031 -15.32 5.316 1 95.81 362 PRO B CA 1
ATOM 7747 C C . PRO B 1 362 ? -17.625 -14.742 5.418 1 95.81 362 PRO B C 1
ATOM 7749 O O . PRO B 1 362 ? -17.375 -13.844 6.219 1 95.81 362 PRO B O 1
ATOM 7752 N N . MET B 1 363 ? -16.688 -15.227 4.691 1 95.88 363 MET B N 1
ATOM 7753 C CA . MET B 1 363 ? -15.312 -14.719 4.73 1 95.88 363 MET B CA 1
ATOM 7754 C C . MET B 1 363 ? -15.266 -13.25 4.309 1 95.88 363 MET B C 1
ATOM 7756 O O . MET B 1 363 ? -14.539 -12.453 4.91 1 95.88 363 MET B O 1
ATOM 7760 N N . HIS B 1 364 ? -15.992 -12.945 3.242 1 96.12 364 HIS B N 1
ATOM 7761 C CA . HIS B 1 364 ? -16.047 -11.57 2.762 1 96.12 364 HIS B CA 1
ATOM 7762 C C . HIS B 1 364 ? -16.75 -10.656 3.77 1 96.12 364 HIS B C 1
ATOM 7764 O O . HIS B 1 364 ? -16.328 -9.523 3.98 1 96.12 364 HIS B O 1
ATOM 7770 N N . LEU B 1 365 ? -17.812 -11.18 4.398 1 96.12 365 LEU B N 1
ATOM 7771 C CA . LEU B 1 365 ? -18.516 -10.445 5.445 1 96.12 365 LEU B CA 1
ATOM 7772 C C . LEU B 1 365 ? -17.578 -10.133 6.609 1 96.12 365 LEU B C 1
ATOM 7774 O O . LEU B 1 365 ? -17.578 -9.008 7.125 1 96.12 365 LEU B O 1
ATOM 7778 N N . ASN B 1 366 ? -16.844 -11.141 7.016 1 96.06 366 ASN B N 1
ATOM 7779 C CA . ASN B 1 366 ? -15.891 -10.938 8.109 1 96.06 366 ASN B CA 1
ATOM 7780 C C . ASN B 1 366 ? -14.875 -9.859 7.77 1 96.06 366 ASN B C 1
ATOM 7782 O O . ASN B 1 366 ? -14.547 -9.023 8.617 1 96.06 366 ASN B O 1
ATOM 7786 N N . LEU B 1 367 ? -14.414 -9.852 6.574 1 95.44 367 LEU B N 1
ATOM 7787 C CA . LEU B 1 367 ? -13.445 -8.867 6.121 1 95.44 367 LEU B CA 1
ATOM 7788 C C . LEU B 1 367 ? -14.039 -7.461 6.164 1 95.44 367 LEU B C 1
ATOM 7790 O O . LEU B 1 367 ? -13.414 -6.531 6.676 1 95.44 367 LEU B O 1
ATOM 7794 N N . LEU B 1 368 ? -15.227 -7.285 5.605 1 97.12 368 LEU B N 1
ATOM 7795 C CA . LEU B 1 368 ? -15.867 -5.973 5.562 1 97.12 368 LEU B CA 1
ATOM 7796 C C . LEU B 1 368 ? -16.203 -5.48 6.965 1 97.12 368 LEU B C 1
ATOM 7798 O O . LEU B 1 368 ? -16.062 -4.289 7.258 1 97.12 368 LEU B O 1
ATOM 7802 N N . ALA B 1 369 ? -16.609 -6.414 7.805 1 97.62 369 ALA B N 1
ATOM 7803 C CA . ALA B 1 369 ? -16.891 -6.051 9.188 1 97.62 369 ALA B CA 1
ATOM 7804 C C . ALA B 1 369 ? -15.625 -5.574 9.898 1 97.62 369 ALA B C 1
ATOM 7806 O O . ALA B 1 369 ? -15.656 -4.578 10.625 1 97.62 369 ALA B O 1
ATOM 7807 N N . ASP B 1 370 ? -14.57 -6.293 9.688 1 96.62 370 ASP B N 1
ATOM 7808 C CA . ASP B 1 370 ? -13.289 -5.906 10.273 1 96.62 370 ASP B CA 1
ATOM 7809 C C . ASP B 1 370 ? -12.875 -4.512 9.805 1 96.62 370 ASP B C 1
ATOM 7811 O O . ASP B 1 370 ? -12.367 -3.715 10.602 1 96.62 370 ASP B O 1
ATOM 7815 N N . MET B 1 371 ? -13.07 -4.207 8.547 1 96.62 371 MET B N 1
ATOM 7816 C CA . MET B 1 371 ? -12.75 -2.891 8 1 96.62 371 MET B CA 1
ATOM 7817 C C . MET B 1 371 ? -13.586 -1.805 8.664 1 96.62 371 MET B C 1
ATOM 7819 O O . MET B 1 371 ? -13.078 -0.725 8.977 1 96.62 371 MET B O 1
ATOM 7823 N N . GLU B 1 372 ? -14.82 -2.141 8.891 1 98.19 372 GLU B N 1
ATOM 7824 C CA . GLU B 1 372 ? -15.711 -1.192 9.555 1 98.19 372 GLU B CA 1
ATOM 7825 C C . GLU B 1 372 ? -15.258 -0.937 10.992 1 98.19 372 GLU B C 1
ATOM 7827 O O . GLU B 1 372 ? -15.273 0.204 11.461 1 98.19 372 GLU B O 1
ATOM 7832 N N . ILE B 1 373 ? -14.852 -1.96 11.68 1 98.25 373 ILE B N 1
ATOM 7833 C CA . ILE B 1 373 ? -14.406 -1.837 13.07 1 98.25 373 ILE B CA 1
ATOM 7834 C C . ILE B 1 373 ? -13.164 -0.951 13.133 1 98.25 373 ILE B C 1
ATOM 7836 O O . ILE B 1 373 ? -13.102 -0.018 13.93 1 98.25 373 ILE B O 1
ATOM 7840 N N . ARG B 1 374 ? -12.227 -1.231 12.273 1 98.5 374 ARG B N 1
ATOM 7841 C CA . ARG B 1 374 ? -10.984 -0.462 12.242 1 98.5 374 ARG B CA 1
ATOM 7842 C C . ARG B 1 374 ? -11.258 1 11.906 1 98.5 374 ARG B C 1
ATOM 7844 O O . ARG B 1 374 ? -10.703 1.901 12.539 1 98.5 374 ARG B O 1
ATOM 7851 N N . HIS B 1 375 ? -12.094 1.204 10.891 1 98.75 375 HIS B N 1
ATOM 7852 C CA . HIS B 1 375 ? -12.398 2.566 10.469 1 98.75 375 HIS B CA 1
ATOM 7853 C C . HIS B 1 375 ? -13.125 3.336 11.57 1 98.75 375 HIS B C 1
ATOM 7855 O O . HIS B 1 375 ? -12.883 4.531 11.758 1 98.75 375 HIS B O 1
ATOM 7861 N N . ARG B 1 376 ? -14 2.635 12.305 1 98.56 376 ARG B N 1
ATOM 7862 C CA . ARG B 1 376 ? -14.719 3.27 13.398 1 98.56 376 ARG B CA 1
ATOM 7863 C C . ARG B 1 376 ? -13.766 3.703 14.508 1 98.56 376 ARG B C 1
ATOM 7865 O O . ARG B 1 376 ? -13.922 4.781 15.086 1 98.56 376 ARG B O 1
ATOM 7872 N N . GLY B 1 377 ? -12.828 2.85 14.82 1 98.69 377 GLY B N 1
ATOM 7873 C CA . GLY B 1 377 ? -11.805 3.254 15.773 1 98.69 377 GLY B CA 1
ATOM 7874 C C . GLY B 1 377 ? 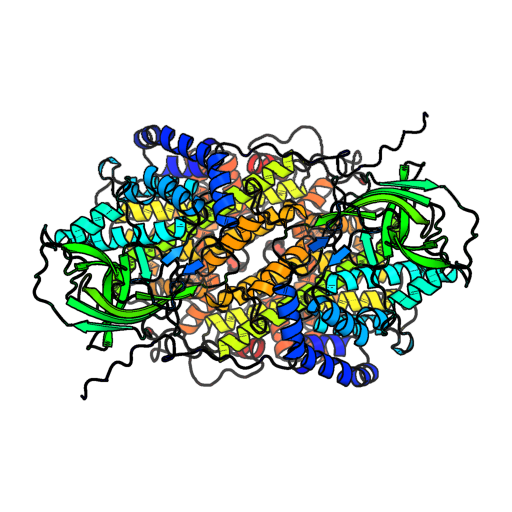-11.055 4.5 15.352 1 98.69 377 GLY B C 1
ATOM 7875 O O . GLY B 1 377 ? -10.891 5.434 16.141 1 98.69 377 GLY B O 1
ATOM 7876 N N . ALA B 1 378 ? -10.648 4.555 14.102 1 98.81 378 ALA B N 1
ATOM 7877 C CA . ALA B 1 378 ? -9.898 5.688 13.562 1 98.81 378 ALA B CA 1
ATOM 7878 C C . ALA B 1 378 ? -10.766 6.941 13.508 1 98.81 378 ALA B C 1
ATOM 7880 O O . ALA B 1 378 ? -10.281 8.055 13.742 1 98.81 378 ALA B O 1
ATOM 7881 N N . MET B 1 379 ? -12.047 6.746 13.172 1 98.69 379 MET B N 1
ATOM 7882 C CA . MET B 1 379 ? -13 7.855 13.125 1 98.69 379 MET B CA 1
ATOM 7883 C C . MET B 1 379 ? -13.156 8.5 14.492 1 98.69 379 MET B C 1
ATOM 7885 O O . MET B 1 379 ? -13.164 9.727 14.609 1 98.69 379 MET B O 1
ATOM 7889 N N . ASN B 1 380 ? -13.258 7.68 15.484 1 98.75 380 ASN B N 1
ATOM 7890 C CA . ASN B 1 380 ? -13.375 8.195 16.844 1 98.75 380 ASN B CA 1
ATOM 7891 C C . ASN B 1 380 ? -12.133 8.977 17.25 1 98.75 380 ASN B C 1
ATOM 7893 O O . ASN B 1 380 ? -12.242 10.062 17.828 1 98.75 380 ASN B O 1
ATOM 7897 N N . LEU B 1 381 ? -10.992 8.469 16.938 1 98.81 381 LEU B N 1
ATOM 7898 C CA . LEU B 1 381 ? -9.75 9.141 17.281 1 98.81 381 LEU B CA 1
ATOM 7899 C C . LEU B 1 381 ? -9.625 10.461 16.531 1 98.81 381 LEU B C 1
ATOM 7901 O O . LEU B 1 381 ? -9.297 11.492 17.125 1 98.81 381 LEU B O 1
ATOM 7905 N N . GLY B 1 382 ? -9.867 10.422 15.234 1 98.69 382 GLY B N 1
ATOM 7906 C CA . GLY B 1 382 ? -9.703 11.594 14.383 1 98.69 382 GLY B CA 1
ATOM 7907 C C . GLY B 1 382 ? -10.609 12.75 14.781 1 98.69 382 GLY B C 1
ATOM 7908 O O . GLY B 1 382 ? -10.141 13.859 15.008 1 98.69 382 GLY B O 1
ATOM 7909 N N . PHE B 1 383 ? -11.875 12.492 14.922 1 98.69 383 PHE B N 1
ATOM 7910 C CA . PHE B 1 383 ? -12.812 13.57 15.188 1 98.69 383 PHE B CA 1
ATOM 7911 C C . PHE B 1 383 ? -12.75 14 16.656 1 98.69 383 PHE B C 1
ATOM 7913 O O . PHE B 1 383 ? -13.023 15.156 16.984 1 98.69 383 PHE B O 1
ATOM 7920 N N . PHE B 1 384 ? -12.344 13.125 17.578 1 98.62 384 PHE B N 1
ATOM 7921 C CA . PHE B 1 384 ? -12.07 13.562 18.953 1 98.62 384 PHE B CA 1
ATOM 7922 C C . PHE B 1 384 ? -10.93 14.57 18.984 1 98.62 384 PHE B C 1
ATOM 7924 O O . PHE B 1 384 ? -11.008 15.594 19.672 1 98.62 384 PHE B O 1
ATOM 7931 N N . ALA B 1 385 ? -9.844 14.242 18.203 1 98.69 385 ALA B N 1
ATOM 7932 C CA . ALA B 1 385 ? -8.727 15.18 18.125 1 98.69 385 ALA B CA 1
ATOM 7933 C C . ALA B 1 385 ? -9.195 16.547 17.609 1 98.69 385 ALA B C 1
ATOM 7935 O O . ALA B 1 385 ? -8.742 17.578 18.109 1 98.69 385 ALA B O 1
ATOM 7936 N N . ILE B 1 386 ? -10.094 16.516 16.625 1 98.56 386 ILE B N 1
ATOM 7937 C CA . ILE B 1 386 ? -10.633 17.766 16.094 1 98.56 386 ILE B CA 1
ATOM 7938 C C . ILE B 1 386 ? -11.445 18.469 17.172 1 98.56 386 ILE B C 1
ATOM 7940 O O . ILE B 1 386 ? -11.398 19.703 17.281 1 98.56 386 ILE B O 1
ATOM 7944 N N . ALA B 1 387 ? -12.195 17.734 17.953 1 98.38 387 ALA B N 1
ATOM 7945 C CA . ALA B 1 387 ? -12.977 18.328 19.047 1 98.38 387 ALA B CA 1
ATOM 7946 C C . ALA B 1 387 ? -12.07 18.984 20.078 1 98.38 387 ALA B C 1
ATOM 7948 O O . ALA B 1 387 ? -12.383 20.062 20.594 1 98.38 387 ALA B O 1
ATOM 7949 N N . VAL B 1 388 ? -10.992 18.297 20.406 1 98.31 388 VAL B N 1
ATOM 7950 C CA . VAL B 1 388 ? -10.039 18.859 21.359 1 98.31 388 VAL B CA 1
ATOM 7951 C C . VAL B 1 388 ? -9.406 20.125 20.766 1 98.31 388 VAL B C 1
ATOM 7953 O O . VAL B 1 388 ? -9.188 21.109 21.484 1 98.31 388 VAL B O 1
ATOM 7956 N N . MET B 1 389 ? -9.133 20.094 19.484 1 97.69 389 MET B N 1
ATOM 7957 C CA . MET B 1 389 ? -8.609 21.266 18.812 1 97.69 389 MET B CA 1
ATOM 7958 C C . MET B 1 389 ? -9.594 22.438 18.906 1 97.69 389 MET B C 1
ATOM 7960 O O . MET B 1 389 ? -9.195 23.562 19.219 1 97.69 389 MET B O 1
ATOM 7964 N N . ALA B 1 390 ? -10.844 22.141 18.625 1 97.06 390 ALA B N 1
ATOM 7965 C CA . ALA B 1 390 ? -11.891 23.156 18.734 1 97.06 390 ALA B CA 1
ATOM 7966 C C . ALA B 1 390 ? -11.945 23.75 20.141 1 97.06 390 ALA B C 1
ATOM 7968 O O . ALA B 1 390 ? -12.102 24.969 20.297 1 97.06 390 ALA B O 1
ATOM 7969 N N . MET B 1 391 ? -11.797 22.938 21.109 1 95.75 391 MET B N 1
ATOM 7970 C CA . MET B 1 391 ? -11.805 23.359 22.5 1 95.75 391 MET B CA 1
ATOM 7971 C C . MET B 1 391 ? -10.633 24.281 22.797 1 95.75 391 MET B C 1
ATOM 7973 O O . MET B 1 391 ? -10.797 25.328 23.438 1 95.75 391 MET B O 1
ATOM 7977 N N . THR B 1 392 ? -9.461 23.891 22.312 1 95.5 392 THR B N 1
ATOM 7978 C CA . THR B 1 392 ? -8.25 24.656 22.594 1 95.5 392 THR B CA 1
ATOM 7979 C C . THR B 1 392 ? -8.312 26.031 21.922 1 95.5 392 THR B C 1
ATOM 7981 O O . THR B 1 392 ? -7.727 27 22.422 1 95.5 392 THR B O 1
ATOM 7984 N N . GLU B 1 393 ? -9.062 26.141 20.828 1 94.56 393 GLU B N 1
ATOM 7985 C CA . GLU B 1 393 ? -9.188 27.391 20.094 1 94.56 393 GLU B CA 1
ATOM 7986 C C . GLU B 1 393 ? -10.312 28.25 20.656 1 94.56 393 GLU B C 1
ATOM 7988 O O . GLU B 1 393 ? -10.461 29.406 20.266 1 94.56 393 GLU B O 1
ATOM 7993 N N . ASN B 1 394 ? -11.102 27.75 21.516 1 93.94 394 ASN B N 1
ATOM 7994 C CA . ASN B 1 394 ? -12.211 28.453 22.141 1 93.94 394 ASN B CA 1
ATOM 7995 C C . ASN B 1 394 ? -12.219 28.25 23.656 1 93.94 394 ASN B C 1
ATOM 7997 O O . ASN B 1 394 ? -13.164 27.688 24.203 1 93.94 394 ASN B O 1
ATOM 8001 N N . PRO B 1 395 ? -11.227 29 24.203 1 88.94 395 PRO B N 1
ATOM 8002 C CA . PRO B 1 395 ? -11.164 28.828 25.656 1 88.94 395 PRO B CA 1
ATOM 8003 C C . PRO B 1 395 ? -12.375 29.422 26.375 1 88.94 395 PRO B C 1
ATOM 8005 O O . PRO B 1 395 ? -12.875 30.469 25.984 1 88.94 395 PRO B O 1
ATOM 8008 N N . GLY B 1 396 ? -13.047 28.828 27.094 1 90.06 396 GLY B N 1
ATOM 8009 C CA . GLY B 1 396 ? -14.188 29.312 27.859 1 90.06 396 GLY B CA 1
ATOM 8010 C C . GLY B 1 396 ? -15.492 28.625 27.484 1 90.06 396 GLY B C 1
ATOM 8011 O O . GLY B 1 396 ? -16.469 28.688 28.234 1 90.06 396 GLY B O 1
ATOM 8012 N N . ALA B 1 397 ? -15.445 28.156 26.266 1 91.69 397 ALA B N 1
ATOM 8013 C CA . ALA B 1 397 ? -16.641 27.438 25.859 1 91.69 397 ALA B CA 1
ATOM 8014 C C . ALA B 1 397 ? -16.828 26.172 26.703 1 91.69 397 ALA B C 1
ATOM 8016 O O . ALA B 1 397 ? -15.859 25.609 27.219 1 91.69 397 ALA B O 1
ATOM 8017 N N . ALA B 1 398 ? -18.062 25.812 26.828 1 92.62 398 ALA B N 1
ATOM 8018 C CA . ALA B 1 398 ? -18.359 24.562 27.531 1 92.62 398 ALA B CA 1
ATOM 8019 C C . ALA B 1 398 ? -17.828 23.359 26.781 1 92.62 398 ALA B C 1
ATOM 8021 O O . ALA B 1 398 ? -17.828 23.344 25.547 1 92.62 398 ALA B O 1
ATOM 8022 N N . PRO B 1 399 ? -17.359 22.359 27.547 1 93.31 399 PRO B N 1
ATOM 8023 C CA . PRO B 1 399 ? -16.891 21.156 26.859 1 93.31 399 PRO B CA 1
ATOM 8024 C C . PRO B 1 399 ? -17.984 20.453 26.062 1 93.31 399 PRO B C 1
ATOM 8026 O O . PRO B 1 399 ? -19.141 20.406 26.516 1 93.31 399 PRO B O 1
ATOM 8029 N N . ALA B 1 400 ? -17.625 19.938 24.922 1 92.94 400 ALA B N 1
ATOM 8030 C CA . ALA B 1 400 ? -18.578 19.297 24.016 1 92.94 400 ALA B CA 1
ATOM 8031 C C . ALA B 1 400 ? -19.078 17.984 24.594 1 92.94 400 ALA B C 1
ATOM 8033 O O . ALA B 1 400 ? -20.156 17.516 24.219 1 92.94 400 ALA B O 1
ATOM 8034 N N . ALA B 1 401 ? -18.344 17.359 25.438 1 96.06 401 ALA B N 1
ATOM 8035 C CA . ALA B 1 401 ? -18.656 16.062 26.062 1 96.06 401 ALA B CA 1
ATOM 8036 C C . ALA B 1 401 ? -17.906 15.898 27.375 1 96.06 401 ALA B C 1
ATOM 8038 O O . ALA B 1 401 ? -16.891 16.547 27.625 1 96.06 401 ALA B O 1
ATOM 8039 N N . PRO B 1 402 ? -18.375 15 28.234 1 96.38 402 PRO B N 1
ATOM 8040 C CA . PRO B 1 402 ? -17.766 14.844 29.562 1 96.38 402 PRO B CA 1
ATOM 8041 C C . PRO B 1 402 ? -16.328 14.328 29.5 1 96.38 402 PRO B C 1
ATOM 8043 O O . PRO B 1 402 ? -15.539 14.617 30.406 1 96.38 402 PRO B O 1
ATOM 8046 N N . HIS B 1 403 ? -16 13.602 28.469 1 98.12 403 HIS B N 1
ATOM 8047 C CA . HIS B 1 403 ? -14.688 12.969 28.422 1 98.12 403 HIS B CA 1
ATOM 8048 C C . HIS B 1 403 ? -13.641 13.898 27.812 1 98.12 403 HIS B C 1
ATOM 8050 O O . HIS B 1 403 ? -12.484 13.516 27.656 1 98.12 403 HIS B O 1
ATOM 8056 N N . MET B 1 404 ? -14.016 15.117 27.484 1 98.12 404 MET B N 1
ATOM 8057 C CA . MET B 1 404 ? -13.047 16.094 27 1 98.12 404 MET B CA 1
ATOM 8058 C C . MET B 1 404 ? -11.969 16.359 28.047 1 98.12 404 MET B C 1
ATOM 8060 O O . MET B 1 404 ? -12.234 16.297 29.25 1 98.12 404 MET B O 1
ATOM 8064 N N . PRO B 1 405 ? -10.727 16.641 27.594 1 98.25 405 PRO B N 1
ATOM 8065 C CA . PRO B 1 405 ? -9.75 17.078 28.578 1 98.25 405 PRO B CA 1
ATOM 8066 C C . PRO B 1 405 ? -10.117 18.422 29.219 1 98.25 405 PRO B C 1
ATOM 8068 O O . PRO B 1 405 ? -10.914 19.172 28.656 1 98.25 405 PRO B O 1
ATOM 8071 N N . ARG B 1 406 ? -9.547 18.656 30.406 1 96.25 406 ARG B N 1
ATOM 8072 C CA . ARG B 1 406 ? -9.734 19.953 31.047 1 96.25 406 ARG B CA 1
ATOM 8073 C C . ARG B 1 406 ? -9.039 21.062 30.266 1 96.25 406 ARG B C 1
ATOM 8075 O O . ARG B 1 406 ? -7.945 20.859 29.734 1 96.25 406 ARG B O 1
ATOM 8082 N N . ALA B 1 407 ? -9.695 22.203 30.156 1 94.94 407 ALA B N 1
ATOM 8083 C CA . ALA B 1 407 ? -9.141 23.344 29.438 1 94.94 407 ALA B CA 1
ATOM 8084 C C . ALA B 1 407 ? -7.773 23.734 29.984 1 94.94 407 ALA B C 1
ATOM 8086 O O . ALA B 1 407 ? -7.488 23.516 31.172 1 94.94 407 ALA B O 1
ATOM 8087 N N . GLY B 1 408 ? -6.93 24.344 29.172 1 94.56 408 GLY B N 1
ATOM 8088 C CA . GLY B 1 408 ? -5.598 24.766 29.578 1 94.56 408 GLY B CA 1
ATOM 8089 C C . GLY B 1 408 ? -4.527 23.734 29.266 1 94.56 408 GLY B C 1
ATOM 8090 O O . GLY B 1 408 ? -4.43 23.266 28.125 1 94.56 408 GLY B O 1
ATOM 8091 N N . ASP B 1 409 ? -3.793 23.391 30.281 1 95.12 409 ASP B N 1
ATOM 8092 C CA . ASP B 1 409 ? -2.602 22.578 30.078 1 95.12 409 ASP B CA 1
ATOM 8093 C C . ASP B 1 409 ? -2.977 21.156 29.656 1 95.12 409 ASP B C 1
ATOM 8095 O O . ASP B 1 409 ? -2.342 20.562 28.781 1 95.12 409 ASP B O 1
ATOM 8099 N N . GLU B 1 410 ? -3.986 20.578 30.312 1 97.19 410 GLU B N 1
ATOM 8100 C CA . GLU B 1 410 ? -4.371 19.219 29.984 1 97.19 410 GLU B CA 1
ATOM 8101 C C . GLU B 1 410 ? -4.824 19.094 28.531 1 97.19 410 GLU B C 1
ATOM 8103 O O . GLU B 1 410 ? -4.406 18.188 27.812 1 97.19 410 GLU B O 1
ATOM 8108 N N . ALA B 1 411 ? -5.652 20.047 28.125 1 97.5 411 ALA B N 1
ATOM 8109 C CA . ALA B 1 411 ? -6.141 20.031 26.75 1 97.5 411 ALA B CA 1
ATOM 8110 C C . ALA B 1 411 ? -4.988 20.203 25.75 1 97.5 411 ALA B C 1
ATOM 8112 O O . ALA B 1 411 ? -4.98 19.578 24.688 1 97.5 411 ALA B O 1
ATOM 8113 N N . ALA B 1 412 ? -4.055 21.047 26.094 1 96.38 412 ALA B N 1
ATOM 8114 C CA . ALA B 1 412 ? -2.906 21.281 25.219 1 96.38 412 ALA B CA 1
ATOM 8115 C C . ALA B 1 412 ? -2.062 20.016 25.062 1 96.38 412 ALA B C 1
ATOM 8117 O O . ALA B 1 412 ? -1.629 19.672 23.969 1 96.38 412 ALA B O 1
ATOM 8118 N N . VAL B 1 413 ? -1.849 19.312 26.188 1 98 413 VAL B N 1
ATOM 8119 C CA . VAL B 1 413 ? -1.048 18.094 26.188 1 98 413 VAL B CA 1
ATOM 8120 C C . VAL B 1 413 ? -1.762 17 25.391 1 98 413 VAL B C 1
ATOM 8122 O O . VAL B 1 413 ? -1.148 16.328 24.562 1 98 413 VAL B O 1
ATOM 8125 N N . VAL B 1 414 ? -3.043 16.875 25.594 1 98.5 414 VAL B N 1
ATOM 8126 C CA . VAL B 1 414 ? -3.83 15.844 24.938 1 98.5 414 VAL B CA 1
ATOM 8127 C C . VAL B 1 414 ? -3.891 16.125 23.438 1 98.5 414 VAL B C 1
ATOM 8129 O O . VAL B 1 414 ? -3.717 15.211 22.625 1 98.5 414 VAL B O 1
ATOM 8132 N N . LEU B 1 415 ? -4.082 17.359 23.078 1 98.06 415 LEU B N 1
ATOM 8133 C CA . LEU B 1 415 ? -4.164 17.719 21.656 1 98.06 415 LEU B CA 1
ATOM 8134 C C . LEU B 1 415 ? -2.854 17.422 20.953 1 98.06 415 LEU B C 1
ATOM 8136 O O . LEU B 1 415 ? -2.857 16.859 19.844 1 98.06 415 LEU B O 1
ATOM 8140 N N . ARG B 1 416 ? -1.77 17.844 21.531 1 97.38 416 ARG B N 1
ATOM 8141 C CA . ARG B 1 416 ? -0.469 17.641 20.906 1 97.38 416 ARG B CA 1
ATOM 8142 C C . ARG B 1 416 ? -0.185 16.156 20.719 1 97.38 416 ARG B C 1
ATOM 8144 O O . ARG B 1 416 ? 0.295 15.734 19.672 1 97.38 416 ARG B O 1
ATOM 8151 N N . ALA B 1 417 ? -0.509 15.344 21.703 1 98.31 417 ALA B N 1
ATOM 8152 C CA . ALA B 1 417 ? -0.308 13.898 21.609 1 98.31 417 ALA B CA 1
ATOM 8153 C C . ALA B 1 417 ? -1.199 13.289 20.531 1 98.31 417 ALA B C 1
ATOM 8155 O O . ALA B 1 417 ? -0.73 12.516 19.703 1 98.31 417 ALA B O 1
ATOM 8156 N N . LEU B 1 418 ? -2.453 13.68 20.531 1 98.5 418 LEU B N 1
ATOM 8157 C CA . LEU B 1 418 ? -3.424 13.078 19.641 1 98.5 418 LEU B CA 1
ATOM 8158 C C . LEU B 1 418 ? -3.156 13.484 18.188 1 98.5 418 LEU B C 1
ATOM 8160 O O . LEU B 1 418 ? -3.418 12.719 17.266 1 98.5 418 LEU B O 1
ATOM 8164 N N . THR B 1 419 ? -2.637 14.648 18 1 98.19 419 THR B N 1
ATOM 8165 C CA . THR B 1 419 ? -2.332 15.094 16.641 1 98.19 419 THR B CA 1
ATOM 8166 C C . THR B 1 419 ? -1.233 14.234 16.016 1 98.19 419 THR B C 1
ATOM 8168 O O . THR B 1 419 ? -1.349 13.797 14.875 1 98.19 419 THR B O 1
ATOM 8171 N N . ALA B 1 420 ? -0.196 13.969 16.812 1 98.06 420 ALA B N 1
ATOM 8172 C CA . ALA B 1 420 ? 0.876 13.094 16.328 1 98.06 420 ALA B CA 1
ATOM 8173 C C . ALA B 1 420 ? 0.366 11.672 16.109 1 98.06 420 ALA B C 1
ATOM 8175 O O . ALA B 1 420 ? 0.655 11.062 15.078 1 98.06 420 ALA B O 1
ATOM 8176 N N . ILE B 1 421 ? -0.414 11.18 17.062 1 98.56 421 ILE B N 1
ATOM 8177 C CA . ILE B 1 421 ? -0.949 9.82 17 1 98.56 421 ILE B CA 1
ATOM 8178 C C . ILE B 1 421 ? -1.903 9.703 15.812 1 98.56 421 ILE B C 1
ATOM 8180 O O . ILE B 1 421 ? -1.812 8.75 15.031 1 98.56 421 ILE B O 1
ATOM 8184 N N . GLY B 1 422 ? -2.814 10.664 15.719 1 98.5 422 GLY B N 1
ATOM 8185 C CA . GLY B 1 422 ? -3.781 10.648 14.633 1 98.5 422 GLY B CA 1
ATOM 8186 C C . GLY B 1 422 ? -3.135 10.656 13.266 1 98.5 422 GLY B C 1
ATOM 8187 O O . GLY B 1 422 ? -3.465 9.828 12.414 1 98.5 422 GLY B O 1
ATOM 8188 N N . LYS B 1 423 ? -2.174 11.57 13.078 1 98.5 423 LYS B N 1
ATOM 8189 C CA . LYS B 1 423 ? -1.509 11.68 11.789 1 98.5 423 LYS B CA 1
ATOM 8190 C C . LYS B 1 423 ? -0.795 10.383 11.422 1 98.5 423 LYS B C 1
ATOM 8192 O O . LYS B 1 423 ? -0.943 9.883 10.305 1 98.5 423 LYS B O 1
ATOM 8197 N N . ALA B 1 424 ? -0.097 9.82 12.328 1 98.56 424 ALA B N 1
ATOM 8198 C CA . ALA B 1 424 ? 0.726 8.648 12.039 1 98.56 424 ALA B CA 1
ATOM 8199 C C . ALA B 1 424 ? -0.134 7.398 11.898 1 98.56 424 ALA B C 1
ATOM 8201 O O . ALA B 1 424 ? -0.089 6.719 10.867 1 98.56 424 ALA B O 1
ATOM 8202 N N . VAL B 1 425 ? -0.991 7.117 12.859 1 98.75 425 VAL B N 1
ATOM 8203 C CA . VAL B 1 425 ? -1.665 5.828 12.977 1 98.75 425 VAL B CA 1
ATOM 8204 C C . VAL B 1 425 ? -2.83 5.762 11.992 1 98.75 425 VAL B C 1
ATOM 8206 O O . VAL B 1 425 ? -3.037 4.742 11.328 1 98.75 425 VAL B O 1
ATOM 8209 N N . VAL B 1 426 ? -3.586 6.82 11.875 1 98.75 426 VAL B N 1
ATOM 8210 C CA . VAL B 1 426 ? -4.73 6.809 10.977 1 98.75 426 VAL B CA 1
ATOM 8211 C C . VAL B 1 426 ? -4.246 6.727 9.531 1 98.75 426 VAL B C 1
ATOM 8213 O O . VAL B 1 426 ? -4.852 6.039 8.703 1 98.75 426 VAL B O 1
ATOM 8216 N N . SER B 1 427 ? -3.152 7.441 9.211 1 98.5 427 SER B N 1
ATOM 8217 C CA . SER B 1 427 ? -2.607 7.387 7.863 1 98.5 427 SER B CA 1
ATOM 8218 C C . SER B 1 427 ? -2.176 5.969 7.5 1 98.5 427 SER B C 1
ATOM 8220 O O . SER B 1 427 ? -2.523 5.461 6.43 1 98.5 427 SER B O 1
ATOM 8222 N N . LYS B 1 428 ? -1.46 5.312 8.406 1 98.19 428 LYS B N 1
ATOM 8223 C CA . LYS B 1 428 ? -0.992 3.951 8.156 1 98.19 428 LYS B CA 1
ATOM 8224 C C . LYS B 1 428 ? -2.16 2.975 8.07 1 98.19 428 LYS B C 1
ATOM 8226 O O . LYS B 1 428 ? -2.162 2.074 7.227 1 98.19 428 LYS B O 1
ATOM 8231 N N . SER B 1 429 ? -3.107 3.16 8.945 1 98.44 429 SER B N 1
ATOM 8232 C CA . SER B 1 429 ? -4.277 2.289 8.953 1 98.44 429 SER B CA 1
ATOM 8233 C C . SER B 1 429 ? -5.082 2.43 7.664 1 98.44 429 SER B C 1
ATOM 8235 O O . SER B 1 429 ? -5.602 1.442 7.141 1 98.44 429 SER B O 1
ATOM 8237 N N . ALA B 1 430 ? -5.18 3.633 7.207 1 98.75 430 ALA B N 1
ATOM 8238 C CA . ALA B 1 430 ? -5.938 3.887 5.98 1 98.75 430 ALA B CA 1
ATOM 8239 C C . ALA B 1 430 ? -5.289 3.197 4.785 1 98.75 430 ALA B C 1
ATOM 8241 O O . ALA B 1 430 ? -5.98 2.613 3.947 1 98.75 430 ALA B O 1
ATOM 8242 N N . ILE B 1 431 ? -3.973 3.246 4.691 1 98.56 431 ILE B N 1
ATOM 8243 C CA . ILE B 1 431 ? -3.26 2.609 3.59 1 98.56 431 ILE B CA 1
ATOM 8244 C C . ILE B 1 431 ? -3.549 1.11 3.586 1 98.56 431 ILE B C 1
ATOM 8246 O O . ILE B 1 431 ? -3.92 0.545 2.555 1 98.56 431 ILE B O 1
ATOM 8250 N N . ALA B 1 432 ? -3.445 0.504 4.715 1 97.81 432 ALA B N 1
ATOM 8251 C CA . ALA B 1 432 ? -3.697 -0.93 4.828 1 97.81 432 ALA B CA 1
ATOM 8252 C C . ALA B 1 432 ? -5.152 -1.258 4.516 1 97.81 432 ALA B C 1
ATOM 8254 O O . ALA B 1 432 ? -5.441 -2.252 3.846 1 97.81 432 ALA B O 1
ATOM 8255 N N . GLY B 1 433 ? -6.059 -0.447 5.051 1 98.19 433 GLY B N 1
ATOM 8256 C CA . GLY B 1 433 ? -7.477 -0.678 4.824 1 98.19 433 GLY B CA 1
ATOM 8257 C C . GLY B 1 433 ? -7.879 -0.546 3.365 1 98.19 433 GLY B C 1
ATOM 8258 O O . GLY B 1 433 ? -8.664 -1.349 2.857 1 98.19 433 GLY B O 1
ATOM 8259 N N . ILE B 1 434 ? -7.367 0.443 2.691 1 98.75 434 ILE B N 1
ATOM 8260 C CA . ILE B 1 434 ? -7.688 0.674 1.288 1 98.75 434 ILE B CA 1
ATOM 8261 C C . ILE B 1 434 ? -7.148 -0.473 0.438 1 98.75 434 ILE B C 1
ATOM 8263 O O . ILE B 1 434 ? -7.797 -0.911 -0.512 1 98.75 434 ILE B O 1
ATOM 8267 N N . GLN B 1 435 ? -5.965 -0.946 0.791 1 98.25 435 GLN B N 1
ATOM 8268 C CA . GLN B 1 435 ? -5.402 -2.082 0.071 1 98.25 435 GLN B CA 1
ATOM 8269 C C . GLN B 1 435 ? -6.312 -3.301 0.164 1 98.25 435 GLN B C 1
ATOM 8271 O O . GLN B 1 435 ? -6.492 -4.027 -0.817 1 98.25 435 GLN B O 1
ATOM 8276 N N . GLU B 1 436 ? -6.871 -3.576 1.339 1 97.94 436 GLU B N 1
ATOM 8277 C CA . GLU B 1 436 ? -7.812 -4.68 1.51 1 97.94 436 GLU B CA 1
ATOM 8278 C C . GLU B 1 436 ? -9.047 -4.496 0.629 1 97.94 436 GLU B C 1
ATOM 8280 O O . GLU B 1 436 ? -9.523 -5.453 0.019 1 97.94 436 GLU B O 1
ATOM 8285 N N . CYS B 1 437 ? -9.547 -3.273 0.601 1 98.38 437 CYS B N 1
ATOM 8286 C CA . CYS B 1 437 ? -10.719 -2.979 -0.223 1 98.38 437 CYS B CA 1
ATOM 8287 C C . CYS B 1 437 ? -10.406 -3.18 -1.701 1 98.38 437 CYS B C 1
ATOM 8289 O O . CYS B 1 437 ? -11.242 -3.688 -2.453 1 98.38 437 CYS B O 1
ATOM 8291 N N . GLN B 1 438 ? -9.219 -2.746 -2.092 1 98.19 438 GLN B N 1
ATOM 8292 C CA . GLN B 1 438 ? -8.773 -2.924 -3.471 1 98.19 438 GLN B CA 1
ATOM 8293 C C . GLN B 1 438 ? -8.727 -4.402 -3.85 1 98.19 438 GLN B C 1
ATOM 8295 O O . GLN B 1 438 ? -9.234 -4.793 -4.902 1 98.19 438 GLN B O 1
ATOM 8300 N N . GLU B 1 439 ? -8.164 -5.219 -3.002 1 97.56 439 GLU B N 1
ATOM 8301 C CA . GLU B 1 439 ? -8.055 -6.652 -3.256 1 97.56 439 GLU B CA 1
ATOM 8302 C C . GLU B 1 439 ? -9.43 -7.312 -3.297 1 97.56 439 GLU B C 1
ATOM 8304 O O . GLU B 1 439 ? -9.656 -8.258 -4.059 1 97.56 439 GLU B O 1
ATOM 8309 N N . ALA B 1 440 ? -10.336 -6.77 -2.531 1 96.81 440 ALA B N 1
ATOM 8310 C CA . ALA B 1 440 ? -11.68 -7.336 -2.439 1 96.81 440 ALA B CA 1
ATOM 8311 C C . ALA B 1 440 ? -12.414 -7.223 -3.771 1 96.81 440 ALA B C 1
ATOM 8313 O O . ALA B 1 440 ? -13.414 -7.91 -3.998 1 96.81 440 ALA B O 1
ATOM 8314 N N . MET B 1 441 ? -11.922 -6.43 -4.676 1 96.25 441 MET B N 1
ATOM 8315 C CA . MET B 1 441 ? -12.562 -6.23 -5.969 1 96.25 441 MET B CA 1
ATOM 8316 C C . MET B 1 441 ? -11.867 -7.051 -7.051 1 96.25 441 MET B C 1
ATOM 8318 O O . MET B 1 441 ? -12.266 -7.008 -8.219 1 96.25 441 MET B O 1
ATOM 8322 N N . GLY B 1 442 ? -10.812 -7.809 -6.676 1 95.25 442 GLY B N 1
ATOM 8323 C CA . GLY B 1 442 ? -10.07 -8.578 -7.664 1 95.25 442 GLY B CA 1
ATOM 8324 C C . GLY B 1 442 ? -9.32 -7.703 -8.656 1 95.25 442 GLY B C 1
ATOM 8325 O O . GLY B 1 442 ? -8.805 -6.645 -8.289 1 95.25 442 GLY B O 1
ATOM 8326 N N . GLY B 1 443 ? -9.227 -8.141 -9.852 1 95.56 443 GLY B N 1
ATOM 8327 C CA . GLY B 1 443 ? -8.43 -7.465 -10.867 1 95.56 443 GLY B CA 1
ATOM 8328 C C . GLY B 1 443 ? -8.938 -6.066 -11.18 1 95.56 443 GLY B C 1
ATOM 8329 O O . GLY B 1 443 ? -8.148 -5.176 -11.5 1 95.56 443 GLY B O 1
ATOM 8330 N N . VAL B 1 444 ? -10.266 -5.891 -11.102 1 96.25 444 VAL B N 1
ATOM 8331 C CA . VAL B 1 444 ? -10.82 -4.594 -11.461 1 96.25 444 VAL B CA 1
ATOM 8332 C C . VAL B 1 444 ? -10.383 -3.537 -10.453 1 96.25 444 VAL B C 1
ATOM 8334 O O . VAL B 1 444 ? -10.297 -2.352 -10.781 1 96.25 444 VAL B O 1
ATOM 8337 N N . GLY B 1 445 ? -10.086 -4 -9.203 1 97.38 445 GLY B N 1
ATOM 8338 C CA . GLY B 1 445 ? -9.602 -3.074 -8.188 1 97.38 445 GLY B CA 1
ATOM 8339 C C . GLY B 1 445 ? -8.227 -2.516 -8.492 1 97.38 445 GLY B C 1
ATOM 8340 O O . GLY B 1 445 ? -7.801 -1.529 -7.887 1 97.38 445 GLY B O 1
ATOM 8341 N N . TYR B 1 446 ? -7.523 -3.115 -9.438 1 97.69 446 TYR B N 1
ATOM 8342 C CA . TYR B 1 446 ? -6.164 -2.723 -9.789 1 97.69 446 TYR B CA 1
ATOM 8343 C C . TYR B 1 446 ? -6.164 -1.772 -10.984 1 97.69 446 TYR B C 1
ATOM 8345 O O . TYR B 1 446 ? -5.125 -1.218 -11.344 1 97.69 446 TYR B O 1
ATOM 8353 N N . MET B 1 447 ? -7.316 -1.436 -11.578 1 97.62 447 MET B N 1
ATOM 8354 C CA . MET B 1 447 ? -7.434 -0.556 -12.742 1 97.62 447 MET B CA 1
ATOM 8355 C C . MET B 1 447 ? -7.332 0.908 -12.328 1 97.62 447 MET B C 1
ATOM 8357 O O . MET B 1 447 ? -7.863 1.3 -11.281 1 97.62 447 MET B O 1
ATOM 8361 N N . ASP B 1 448 ? -6.609 1.614 -13.039 1 97.31 448 ASP B N 1
ATOM 8362 C CA . ASP B 1 448 ? -6.348 3.021 -12.75 1 97.31 448 ASP B CA 1
ATOM 8363 C C . ASP B 1 448 ? -6.684 3.898 -13.961 1 97.31 448 ASP B C 1
ATOM 8365 O O . ASP B 1 448 ? -5.809 4.57 -14.508 1 97.31 448 ASP B O 1
ATOM 8369 N N . GLU B 1 449 ? -7.984 3.957 -14.266 1 96 449 GLU B N 1
ATOM 8370 C CA . GLU B 1 449 ? -8.469 4.695 -15.43 1 96 449 GLU B CA 1
ATOM 8371 C C . GLU B 1 449 ? -8.773 6.148 -15.078 1 96 449 GLU B C 1
ATOM 8373 O O . GLU B 1 449 ? -9.602 6.418 -14.211 1 96 449 GLU B O 1
ATOM 8378 N N . ALA B 1 450 ? -8.148 7.043 -15.781 1 94.38 450 ALA B N 1
ATOM 8379 C CA . ALA B 1 450 ? -8.352 8.461 -15.508 1 94.38 450 ALA B CA 1
ATOM 8380 C C . ALA B 1 450 ? -9.812 8.859 -15.734 1 94.38 450 ALA B C 1
ATOM 8382 O O . ALA B 1 450 ? -10.375 9.656 -14.977 1 94.38 450 ALA B O 1
ATOM 8383 N N . ASP B 1 451 ? -10.461 8.242 -16.688 1 94.5 451 ASP B N 1
ATOM 8384 C CA . ASP B 1 451 ? -11.773 8.688 -17.156 1 94.5 451 ASP B CA 1
ATOM 8385 C C . ASP B 1 451 ? -12.891 7.953 -16.422 1 94.5 451 ASP B C 1
ATOM 8387 O O . ASP B 1 451 ? -14.07 8.234 -16.641 1 94.5 451 ASP B O 1
ATOM 8391 N N . GLU B 1 452 ? -12.562 7.09 -15.562 1 93.12 452 GLU B N 1
ATOM 8392 C CA . GLU B 1 452 ? -13.562 6.355 -14.789 1 93.12 452 GLU B CA 1
ATOM 8393 C C . GLU B 1 452 ? -13.25 6.426 -13.289 1 93.12 452 GLU B C 1
ATOM 8395 O O . GLU B 1 452 ? -12.953 5.406 -12.664 1 93.12 452 GLU B O 1
ATOM 8400 N N . PRO B 1 453 ? -13.539 7.559 -12.695 1 92.38 453 PRO B N 1
ATOM 8401 C CA . PRO B 1 453 ? -13.109 7.789 -11.312 1 92.38 453 PRO B CA 1
ATOM 8402 C C . PRO B 1 453 ? -14.078 7.199 -10.289 1 92.38 453 PRO B C 1
ATOM 8404 O O . PRO B 1 453 ? -13.727 7.051 -9.117 1 92.38 453 PRO B O 1
ATOM 8407 N N . GLU B 1 454 ? -15.297 6.883 -10.625 1 93.56 454 GLU B N 1
ATOM 8408 C CA . GLU B 1 454 ? -16.344 6.57 -9.664 1 93.56 454 GLU B CA 1
ATOM 8409 C C . GLU B 1 454 ? -15.945 5.395 -8.773 1 93.56 454 GLU B C 1
ATOM 8411 O O . GLU B 1 454 ? -16.109 5.441 -7.559 1 93.56 454 GLU B O 1
ATOM 8416 N N . PHE B 1 455 ? -15.438 4.352 -9.383 1 95.19 455 PHE B N 1
ATOM 8417 C CA . PHE B 1 455 ? -15.078 3.156 -8.625 1 95.19 455 PHE B CA 1
ATOM 8418 C C . PHE B 1 455 ? -13.578 2.904 -8.695 1 95.19 455 PHE B C 1
ATOM 8420 O O . PHE B 1 455 ? -13.125 1.768 -8.547 1 95.19 455 PHE B O 1
ATOM 8427 N N . ASN B 1 456 ? -12.82 3.992 -8.914 1 97 456 ASN B N 1
ATOM 8428 C CA . ASN B 1 456 ? -11.383 3.857 -9.094 1 97 456 ASN B CA 1
ATOM 8429 C C . ASN B 1 456 ? -10.648 3.811 -7.754 1 97 456 ASN B C 1
ATOM 8431 O O . ASN B 1 456 ? -10.031 4.793 -7.348 1 97 456 ASN B O 1
ATOM 8435 N N . ILE B 1 457 ? -10.617 2.666 -7.129 1 98.06 457 ILE B N 1
ATOM 8436 C CA . ILE B 1 457 ? -10.016 2.488 -5.812 1 98.06 457 ILE B CA 1
ATOM 8437 C C . ILE B 1 457 ? -8.492 2.52 -5.934 1 98.06 457 ILE B C 1
ATOM 8439 O O . ILE B 1 457 ? -7.793 2.873 -4.977 1 98.06 457 ILE B O 1
ATOM 8443 N N . ALA B 1 458 ? -7.938 2.205 -7.098 1 98.38 458 ALA B N 1
ATOM 8444 C CA . ALA B 1 458 ? -6.496 2.273 -7.332 1 98.38 458 ALA B CA 1
ATOM 8445 C C . ALA B 1 458 ? -5.984 3.703 -7.188 1 98.38 458 ALA B C 1
ATOM 8447 O O . ALA B 1 458 ? -4.902 3.93 -6.645 1 98.38 458 ALA B O 1
ATOM 8448 N N . ARG B 1 459 ? -6.723 4.637 -7.664 1 97.81 459 ARG B N 1
ATOM 8449 C CA . ARG B 1 459 ? -6.367 6.047 -7.535 1 97.81 459 ARG B CA 1
ATOM 8450 C C . ARG B 1 459 ? -6.352 6.477 -6.074 1 97.81 459 ARG B C 1
ATOM 8452 O O . ARG B 1 459 ? -5.445 7.188 -5.637 1 97.81 459 ARG B O 1
ATOM 8459 N N . ILE B 1 460 ? -7.367 6.066 -5.309 1 98.38 460 ILE B N 1
ATOM 8460 C CA . ILE B 1 460 ? -7.434 6.379 -3.887 1 98.38 460 ILE B CA 1
ATOM 8461 C C . ILE B 1 460 ? -6.219 5.785 -3.174 1 98.38 460 ILE B C 1
ATOM 8463 O O . ILE B 1 460 ? -5.621 6.43 -2.309 1 98.38 460 ILE B O 1
ATOM 8467 N N . MET B 1 461 ? -5.805 4.578 -3.576 1 98.5 461 MET B N 1
ATOM 8468 C CA . MET B 1 461 ? -4.676 3.879 -2.973 1 98.5 461 MET B CA 1
ATOM 8469 C C . MET B 1 461 ? -3.381 4.656 -3.182 1 98.5 461 MET B C 1
ATOM 8471 O O . MET B 1 461 ? -2.709 5.023 -2.215 1 98.5 461 MET B O 1
ATOM 8475 N N . ARG B 1 462 ? -3.051 4.957 -4.422 1 98 462 ARG B N 1
ATOM 8476 C CA . ARG B 1 462 ? -1.769 5.605 -4.68 1 98 462 ARG B CA 1
ATOM 8477 C C . ARG B 1 462 ? -1.741 7.016 -4.102 1 98 462 ARG B C 1
ATOM 8479 O O . ARG B 1 462 ? -0.686 7.504 -3.693 1 98 462 ARG B O 1
ATOM 8486 N N . ASN B 1 463 ? -2.918 7.699 -4.027 1 98.12 463 ASN B N 1
ATOM 8487 C CA . ASN B 1 463 ? -2.975 9.047 -3.48 1 98.12 463 ASN B CA 1
ATOM 8488 C C . ASN B 1 463 ? -2.857 9.047 -1.96 1 98.12 463 ASN B C 1
ATOM 8490 O O . ASN B 1 463 ? -2.381 10.016 -1.366 1 98.12 463 ASN B O 1
ATOM 8494 N N . THR B 1 464 ? -3.318 8 -1.31 1 98.44 464 THR B N 1
ATOM 8495 C CA . THR B 1 464 ? -3.342 7.961 0.149 1 98.44 464 THR B CA 1
ATOM 8496 C C . THR B 1 464 ? -1.977 7.562 0.702 1 98.44 464 THR B C 1
ATOM 8498 O O . THR B 1 464 ? -1.625 7.93 1.825 1 98.44 464 THR B O 1
ATOM 8501 N N . ILE B 1 465 ? -1.132 6.902 -0.053 1 98.38 465 ILE B N 1
ATOM 8502 C CA . ILE B 1 465 ? 0.158 6.387 0.395 1 98.38 465 ILE B CA 1
ATOM 8503 C C . ILE B 1 465 ? 1.026 7.539 0.897 1 98.38 465 ILE B C 1
ATOM 8505 O O . ILE B 1 465 ? 1.766 7.387 1.873 1 98.38 465 ILE B O 1
ATOM 8509 N N . VAL B 1 466 ? 0.89 8.688 0.323 1 97.75 466 VAL B N 1
ATOM 8510 C CA . VAL B 1 466 ? 1.762 9.812 0.638 1 97.75 466 VAL B CA 1
ATOM 8511 C C . VAL B 1 466 ? 1.483 10.297 2.059 1 97.75 466 VAL B C 1
ATOM 8513 O O . VAL B 1 466 ? 2.344 10.914 2.689 1 97.75 466 VAL B O 1
ATOM 8516 N N . ASN B 1 467 ? 0.294 10.016 2.588 1 98 467 ASN B N 1
ATOM 8517 C CA . ASN B 1 467 ? -0.109 10.539 3.889 1 98 467 ASN B CA 1
ATOM 8518 C C . ASN B 1 467 ? 0.733 9.953 5.016 1 98 467 ASN B C 1
ATOM 8520 O O . ASN B 1 467 ? 0.801 10.523 6.105 1 98 467 ASN B O 1
ATOM 8524 N N . ALA B 1 468 ? 1.395 8.836 4.75 1 97.12 468 ALA B N 1
ATOM 8525 C CA . ALA B 1 468 ? 2.307 8.281 5.742 1 97.12 468 ALA B CA 1
ATOM 8526 C C . ALA B 1 468 ? 3.602 9.086 5.812 1 97.12 468 ALA B C 1
ATOM 8528 O O . ALA B 1 468 ? 4.34 9 6.797 1 97.12 468 ALA B O 1
ATOM 8529 N N . THR B 1 469 ? 3.865 9.898 4.82 1 96.25 469 THR B N 1
ATOM 8530 C CA . THR B 1 469 ? 5.109 10.648 4.727 1 96.25 469 THR B CA 1
ATOM 8531 C C . THR B 1 469 ? 4.863 12.141 4.961 1 96.25 469 THR B C 1
ATOM 8533 O O . THR B 1 469 ? 5.602 12.789 5.703 1 96.25 469 THR B O 1
ATOM 8536 N N . TRP B 1 470 ? 3.727 12.672 4.383 1 95.38 470 TRP B N 1
ATOM 8537 C CA . TRP B 1 470 ? 3.389 14.086 4.496 1 95.38 470 TRP B CA 1
ATOM 8538 C C . TRP B 1 470 ? 3.291 14.5 5.961 1 95.38 470 TRP B C 1
ATOM 8540 O O . TRP B 1 470 ? 2.828 13.734 6.805 1 95.38 470 TRP B O 1
ATOM 8550 N N . GLU B 1 471 ? 3.779 15.711 6.238 1 94.94 471 GLU B N 1
ATOM 8551 C CA . GLU B 1 471 ? 3.617 16.359 7.539 1 94.94 471 GLU B CA 1
ATOM 8552 C C . GLU B 1 471 ? 4.305 15.547 8.641 1 94.94 471 GLU B C 1
ATOM 8554 O O . GLU B 1 471 ? 3.891 15.594 9.797 1 94.94 471 GLU B O 1
ATOM 8559 N N . GLY B 1 472 ? 5.363 14.766 8.242 1 94.5 472 GLY B N 1
ATOM 8560 C CA . GLY B 1 472 ? 6.141 13.977 9.18 1 94.5 472 GLY B CA 1
ATOM 8561 C C . GLY B 1 472 ? 5.863 12.484 9.078 1 94.5 472 GLY B C 1
ATOM 8562 O O . GLY B 1 472 ? 4.758 12.031 9.391 1 94.5 472 GLY B O 1
ATOM 8563 N N . PRO B 1 473 ? 6.875 11.734 8.625 1 96.06 473 PRO B N 1
ATOM 8564 C CA . PRO B 1 473 ? 6.672 10.289 8.602 1 96.06 473 PRO B CA 1
ATOM 8565 C C . PRO B 1 473 ? 6.426 9.703 9.984 1 96.06 473 PRO B C 1
ATOM 8567 O O . PRO B 1 473 ? 6.648 10.375 10.992 1 96.06 473 PRO B O 1
ATOM 8570 N N . THR B 1 474 ? 5.965 8.445 10.062 1 97.31 474 THR B N 1
ATOM 8571 C CA . THR B 1 474 ? 5.555 7.785 11.297 1 97.31 474 THR B CA 1
ATOM 8572 C C . THR B 1 474 ? 6.68 7.828 12.328 1 97.31 474 THR B C 1
ATOM 8574 O O . THR B 1 474 ? 6.438 8.102 13.508 1 97.31 474 THR B O 1
ATOM 8577 N N . GLY B 1 475 ? 7.918 7.605 11.93 1 95.75 475 GLY B N 1
ATOM 8578 C CA . GLY B 1 475 ? 9.039 7.617 12.852 1 95.75 475 GLY B CA 1
ATOM 8579 C C . GLY B 1 475 ? 9.297 8.977 13.469 1 95.75 475 GLY B C 1
ATOM 8580 O O . GLY B 1 475 ? 9.617 9.07 14.656 1 95.75 475 GLY B O 1
ATOM 8581 N N . VAL B 1 476 ? 9.141 10 12.672 1 95.38 476 VAL B N 1
ATOM 8582 C CA . VAL B 1 476 ? 9.344 11.367 13.156 1 95.38 476 VAL B CA 1
ATOM 8583 C C . VAL B 1 476 ? 8.266 11.719 14.172 1 95.38 476 VAL B C 1
ATOM 8585 O O . VAL B 1 476 ? 8.562 12.273 15.234 1 95.38 476 VAL B O 1
ATOM 8588 N N . LEU B 1 477 ? 7.059 11.359 13.867 1 97.31 477 LEU B N 1
ATOM 8589 C CA . LEU B 1 477 ? 5.949 11.664 14.758 1 97.31 477 LEU B CA 1
ATOM 8590 C C . LEU B 1 477 ? 6.055 10.859 16.047 1 97.31 477 LEU B C 1
ATOM 8592 O O . LEU B 1 477 ? 5.723 11.359 17.125 1 97.31 477 LEU B O 1
ATOM 8596 N N . ALA B 1 478 ? 6.512 9.633 15.914 1 97.38 478 ALA B N 1
ATOM 8597 C CA . ALA B 1 478 ? 6.727 8.82 17.109 1 97.38 478 ALA B CA 1
ATOM 8598 C C . ALA B 1 478 ? 7.828 9.414 17.984 1 97.38 478 ALA B C 1
ATOM 8600 O O . ALA B 1 478 ? 7.699 9.453 19.203 1 97.38 478 ALA B O 1
ATOM 8601 N N . SER B 1 479 ? 8.914 9.859 17.359 1 95.44 479 SER B N 1
ATOM 8602 C CA . SER B 1 479 ? 10 10.5 18.094 1 95.44 479 SER B CA 1
ATOM 8603 C C . SER B 1 479 ? 9.508 11.758 18.812 1 95.44 479 SER B C 1
ATOM 8605 O O . SER B 1 479 ? 9.828 11.969 19.984 1 95.44 479 SER B O 1
ATOM 8607 N N . GLU B 1 480 ? 8.711 12.492 18.125 1 94 480 GLU B N 1
ATOM 8608 C CA . GLU B 1 480 ? 8.156 13.711 18.719 1 94 480 GLU B CA 1
ATOM 8609 C C . GLU B 1 480 ? 7.246 13.391 19.891 1 94 480 GLU B C 1
ATOM 8611 O O . GLU B 1 480 ? 7.262 14.094 20.906 1 94 480 GLU B O 1
ATOM 8616 N N . LEU B 1 481 ? 6.48 12.375 19.719 1 96.81 481 LEU B N 1
ATOM 8617 C CA . LEU B 1 481 ? 5.555 11.977 20.766 1 96.81 481 LEU B CA 1
ATOM 8618 C C . LEU B 1 481 ? 6.309 11.562 22.031 1 96.81 481 LEU B C 1
ATOM 8620 O O . LEU B 1 481 ? 5.977 12.008 23.125 1 96.81 481 LEU B O 1
ATOM 8624 N N . ILE B 1 482 ? 7.352 10.773 21.859 1 95.81 482 ILE B N 1
ATOM 8625 C CA . ILE B 1 482 ? 8.133 10.266 22.984 1 95.81 482 ILE B CA 1
ATOM 8626 C C . ILE B 1 482 ? 8.852 11.422 23.672 1 95.81 482 ILE B C 1
ATOM 8628 O O . ILE B 1 482 ? 8.828 11.531 24.906 1 95.81 482 ILE B O 1
ATOM 8632 N N . ARG B 1 483 ? 9.438 12.273 22.922 1 93.75 483 ARG B N 1
ATOM 8633 C CA . ARG B 1 483 ? 10.156 13.414 23.5 1 93.75 483 ARG B CA 1
ATOM 8634 C C . ARG B 1 483 ? 9.203 14.336 24.25 1 93.75 483 ARG B C 1
ATOM 8636 O O . ARG B 1 483 ? 9.531 14.836 25.328 1 93.75 483 ARG B O 1
ATOM 8643 N N . PHE B 1 484 ? 8.07 14.523 23.766 1 95.12 484 PHE B N 1
ATOM 8644 C CA . PHE B 1 484 ? 7.086 15.422 24.344 1 95.12 484 PHE B CA 1
ATOM 8645 C C . PHE B 1 484 ? 6.531 14.852 25.641 1 95.12 484 PHE B C 1
ATOM 8647 O O . PHE B 1 484 ? 6.477 15.547 26.656 1 95.12 484 PHE B O 1
ATOM 8654 N N . LEU B 1 485 ? 6.191 13.555 25.578 1 95.62 485 LEU B N 1
ATOM 8655 C CA . LEU B 1 485 ? 5.492 12.961 26.719 1 95.62 485 LEU B CA 1
ATOM 8656 C C . LEU B 1 485 ? 6.477 12.5 27.781 1 95.62 485 LEU B C 1
ATOM 8658 O O . LEU B 1 485 ? 6.176 12.562 28.969 1 95.62 485 LEU B O 1
ATOM 8662 N N . LEU B 1 486 ? 7.672 12.102 27.359 1 91.06 486 LEU B N 1
ATOM 8663 C CA . LEU B 1 486 ? 8.469 11.32 28.297 1 91.06 486 LEU B CA 1
ATOM 8664 C C . LEU B 1 486 ? 9.797 12 28.594 1 91.06 486 LEU B C 1
ATOM 8666 O O . LEU B 1 486 ? 10.422 11.75 29.625 1 91.06 486 LEU B O 1
ATOM 8670 N N . LEU B 1 487 ? 10.273 12.852 27.719 1 86.06 487 LEU B N 1
ATOM 8671 C CA . LEU B 1 487 ? 11.648 13.312 27.859 1 86.06 487 LEU B CA 1
ATOM 8672 C C . LEU B 1 487 ? 11.703 14.828 28.031 1 86.06 487 LEU B C 1
ATOM 8674 O O . LEU B 1 487 ? 12.773 15.398 28.219 1 86.06 487 LEU B O 1
ATOM 8678 N N . GLY B 1 488 ? 10.531 15.414 27.984 1 82.06 488 GLY B N 1
ATOM 8679 C CA . GLY B 1 488 ? 10.5 16.859 28.172 1 82.06 488 GLY B CA 1
ATOM 8680 C C . GLY B 1 488 ? 10.594 17.266 29.625 1 82.06 488 GLY B C 1
ATOM 8681 O O . GLY B 1 488 ? 10.633 16.422 30.516 1 82.06 488 GLY B O 1
ATOM 8682 N N . ARG B 1 489 ? 10.703 18.547 29.781 1 79.62 489 ARG B N 1
ATOM 8683 C CA . ARG B 1 489 ? 10.867 19.125 31.109 1 79.62 489 ARG B CA 1
ATOM 8684 C C . ARG B 1 489 ? 9.578 19.016 31.906 1 79.62 489 ARG B C 1
ATOM 8686 O O . ARG B 1 489 ? 9.609 18.906 33.125 1 79.62 489 ARG B O 1
ATOM 8693 N N . LYS B 1 490 ? 8.547 19.109 31.203 1 87.12 490 LYS B N 1
ATOM 8694 C CA . LYS B 1 490 ? 7.25 18.984 31.859 1 87.12 490 LYS B CA 1
ATOM 8695 C C . LYS B 1 490 ? 6.812 17.531 31.969 1 87.12 490 LYS B C 1
ATOM 8697 O O . LYS B 1 490 ? 7.203 16.703 31.156 1 87.12 490 LYS B O 1
ATOM 8702 N N . ASN B 1 491 ? 6.168 17.25 32.969 1 91.38 491 ASN B N 1
ATOM 8703 C CA . ASN B 1 491 ? 5.656 15.891 33.125 1 91.38 491 ASN B CA 1
ATOM 8704 C C . ASN B 1 491 ? 4.383 15.68 32.312 1 91.38 491 ASN B C 1
ATOM 8706 O O . ASN B 1 491 ? 3.326 15.383 32.875 1 91.38 491 ASN B O 1
ATOM 8710 N N . ASN B 1 492 ? 4.5 15.742 31.031 1 97 492 ASN B N 1
ATOM 8711 C CA . ASN B 1 492 ? 3.363 15.656 30.125 1 97 492 ASN B CA 1
ATOM 8712 C C . ASN B 1 492 ? 2.73 14.273 30.141 1 97 492 ASN B C 1
ATOM 8714 O O . ASN B 1 492 ? 1.531 14.125 29.906 1 97 492 ASN B O 1
ATOM 8718 N N . LEU B 1 493 ? 3.549 13.227 30.453 1 96.94 493 LEU B N 1
ATOM 8719 C CA . LEU B 1 493 ? 2.98 11.883 30.547 1 96.94 493 LEU B CA 1
ATOM 8720 C C . LEU B 1 493 ? 1.972 11.805 31.688 1 96.94 493 LEU B C 1
ATOM 8722 O O . LEU B 1 493 ? 0.913 11.188 31.547 1 96.94 493 LEU B O 1
ATOM 8726 N N . ALA B 1 494 ? 2.357 12.398 32.781 1 97.12 494 ALA B N 1
ATOM 8727 C CA . ALA B 1 494 ? 1.459 12.391 33.938 1 97.12 494 ALA B CA 1
ATOM 8728 C C . ALA B 1 494 ? 0.147 13.094 33.625 1 97.12 494 ALA B C 1
ATOM 8730 O O . ALA B 1 494 ? -0.925 12.656 34.031 1 97.12 494 ALA B O 1
ATOM 8731 N N . THR B 1 495 ? 0.259 14.258 32.938 1 98.12 495 THR B N 1
ATOM 8732 C CA . THR B 1 495 ? -0.924 15.008 32.531 1 98.12 495 THR B CA 1
ATOM 8733 C C . THR B 1 495 ? -1.801 14.18 31.594 1 98.12 495 THR B C 1
ATOM 8735 O O . THR B 1 495 ? -3.016 14.086 31.797 1 98.12 495 THR B O 1
ATOM 8738 N N . PHE B 1 496 ? -1.22 13.562 30.641 1 98.31 496 PHE B N 1
ATOM 8739 C CA . PHE B 1 496 ? -1.941 12.719 29.703 1 98.31 496 PHE B CA 1
ATOM 8740 C C . PHE B 1 496 ? -2.562 11.516 30.406 1 98.31 496 PHE B C 1
ATOM 8742 O O . PHE B 1 496 ? -3.719 11.172 30.156 1 98.31 496 PHE B O 1
ATOM 8749 N N . ALA B 1 497 ? -1.812 10.922 31.234 1 98.25 497 ALA B N 1
ATOM 8750 C CA . ALA B 1 497 ? -2.273 9.758 31.984 1 98.25 497 ALA B CA 1
ATOM 8751 C C . ALA B 1 497 ? -3.453 10.117 32.875 1 98.25 497 ALA B C 1
ATOM 8753 O O . ALA B 1 497 ? -4.387 9.32 33.031 1 98.25 497 ALA B O 1
ATOM 8754 N N . GLY B 1 498 ? -3.279 11.266 33.531 1 98.19 498 GLY B N 1
ATOM 8755 C CA . GLY B 1 498 ? -4.391 11.719 34.344 1 98.19 498 GLY B CA 1
ATOM 8756 C C . GLY B 1 498 ? -5.695 11.812 33.562 1 98.19 498 GLY B C 1
ATOM 8757 O O . GLY B 1 498 ? -6.746 11.406 34.062 1 98.19 498 GLY B O 1
ATOM 8758 N N . TRP B 1 499 ? -5.641 12.32 32.375 1 98.62 499 TRP B N 1
ATOM 8759 C CA . TRP B 1 499 ? -6.816 12.398 31.516 1 98.62 499 TRP B CA 1
ATOM 8760 C C . TRP B 1 499 ? -7.324 11 31.172 1 98.62 499 TRP B C 1
ATOM 8762 O O . TRP B 1 499 ? -8.523 10.727 31.266 1 98.62 499 TRP B O 1
ATOM 8772 N N . VAL B 1 500 ? -6.457 10.07 30.734 1 98.69 500 VAL B N 1
ATOM 8773 C CA . VAL B 1 500 ? -6.84 8.727 30.312 1 98.69 500 VAL B CA 1
ATOM 8774 C C . VAL B 1 500 ? -7.516 8 31.469 1 98.69 500 VAL B C 1
ATOM 8776 O O . VAL B 1 500 ? -8.555 7.355 31.297 1 98.69 500 VAL B O 1
ATOM 8779 N N . GLU B 1 501 ? -6.914 8.125 32.625 1 98.44 501 GLU B N 1
ATOM 8780 C CA . GLU B 1 501 ? -7.43 7.434 33.812 1 98.44 501 GLU B CA 1
ATOM 8781 C C . GLU B 1 501 ? -8.812 7.953 34.188 1 98.44 501 GLU B C 1
ATOM 8783 O O . GLU B 1 501 ? -9.688 7.176 34.562 1 98.44 501 GLU B O 1
ATOM 8788 N N . ARG B 1 502 ? -8.938 9.227 34.094 1 98.38 502 ARG B N 1
ATOM 8789 C CA . ARG B 1 502 ? -10.25 9.805 34.344 1 98.38 502 ARG B CA 1
ATOM 8790 C C . ARG B 1 502 ? -11.289 9.305 33.344 1 98.38 502 ARG B C 1
ATOM 8792 O O . ARG B 1 502 ? -12.391 8.906 33.75 1 98.38 502 ARG B O 1
ATOM 8799 N N . VAL B 1 503 ? -10.984 9.273 32.094 1 98.38 503 VAL B N 1
ATOM 8800 C CA . VAL B 1 503 ? -11.93 8.969 31.047 1 98.38 503 VAL B CA 1
ATOM 8801 C C . VAL B 1 503 ? -12.242 7.477 31.047 1 98.38 503 VAL B C 1
ATOM 8803 O O . VAL B 1 503 ? -13.383 7.074 30.781 1 98.38 503 VAL B O 1
ATOM 8806 N N . VAL B 1 504 ? -11.234 6.645 31.234 1 98.12 504 VAL B N 1
ATOM 8807 C CA . VAL B 1 504 ? -11.492 5.211 31.328 1 98.12 504 VAL B CA 1
ATOM 8808 C C . VAL B 1 504 ? -12.461 4.938 32.469 1 98.12 504 VAL B C 1
ATOM 8810 O O . VAL B 1 504 ? -13.297 4.039 32.375 1 98.12 504 VAL B O 1
ATOM 8813 N N . GLY B 1 505 ? -12.344 5.711 33.531 1 97.75 505 GLY B N 1
ATOM 8814 C CA . GLY B 1 505 ? -13.219 5.59 34.688 1 97.75 505 GLY B CA 1
ATOM 8815 C C . GLY B 1 505 ? -14.664 5.926 34.375 1 97.75 505 GLY B C 1
ATOM 8816 O O . GLY B 1 505 ? -15.57 5.578 35.156 1 97.75 505 GLY B O 1
ATOM 8817 N N . MET B 1 506 ? -14.938 6.57 33.281 1 98.25 506 MET B N 1
ATOM 8818 C CA . MET B 1 506 ? -16.281 6.973 32.875 1 98.25 506 MET B CA 1
ATOM 8819 C C . MET B 1 506 ? -17.016 5.82 32.219 1 98.25 506 MET B C 1
ATOM 8821 O O . MET B 1 506 ? -18.234 5.863 32.062 1 98.25 506 MET B O 1
ATOM 8825 N N . ILE B 1 507 ? -16.266 4.836 31.75 1 98.56 507 ILE B N 1
ATOM 8826 C CA . ILE B 1 507 ? -16.875 3.707 31.047 1 98.56 507 ILE B CA 1
ATOM 8827 C C . ILE B 1 507 ? -17.703 2.887 32.031 1 98.56 507 ILE B C 1
ATOM 8829 O O . ILE B 1 507 ? -17.203 2.477 33.094 1 98.56 507 ILE B O 1
ATOM 8833 N N . LYS B 1 508 ? -18.906 2.623 31.719 1 98.06 508 LYS B N 1
ATOM 8834 C CA . LYS B 1 508 ? -19.875 2.008 32.625 1 98.06 508 LYS B CA 1
ATOM 8835 C C . LYS B 1 508 ? -19.812 0.485 32.531 1 98.06 508 LYS B C 1
ATOM 8837 O O . LYS B 1 508 ? -20 -0.206 33.531 1 98.06 508 LYS B O 1
ATOM 8842 N N . THR B 1 509 ? -19.625 -0.055 31.312 1 97.38 509 THR B N 1
ATOM 8843 C CA . THR B 1 509 ? -19.531 -1.501 31.156 1 97.38 509 THR B CA 1
ATOM 8844 C C . THR B 1 509 ? -18.266 -2.033 31.828 1 97.38 509 THR B C 1
ATOM 8846 O O . THR B 1 509 ? -17.156 -1.824 31.328 1 97.38 509 THR B O 1
ATOM 8849 N N . ALA B 1 510 ? -18.453 -2.75 32.844 1 97.12 510 ALA B N 1
ATOM 8850 C CA . ALA B 1 510 ? -17.359 -3.135 33.75 1 97.12 510 ALA B CA 1
ATOM 8851 C C . ALA B 1 510 ? -16.281 -3.9 33 1 97.12 510 ALA B C 1
ATOM 8853 O O . ALA B 1 510 ? -15.086 -3.656 33.188 1 97.12 510 ALA B O 1
ATOM 8854 N N . GLU B 1 511 ? -16.688 -4.82 32.188 1 94.81 511 GLU B N 1
ATOM 8855 C CA . GLU B 1 511 ? -15.711 -5.656 31.469 1 94.81 511 GLU B CA 1
ATOM 8856 C C . GLU B 1 511 ? -14.836 -4.82 30.531 1 94.81 511 GLU B C 1
ATOM 8858 O O . GLU B 1 511 ? -13.633 -5.074 30.422 1 94.81 511 GLU B O 1
ATOM 8863 N N . LEU B 1 512 ? -15.453 -3.859 29.797 1 96.69 512 LEU B N 1
ATOM 8864 C CA . LEU B 1 512 ? -14.703 -2.982 28.906 1 96.69 512 LEU B CA 1
ATOM 8865 C C . LEU B 1 512 ? -13.75 -2.092 29.703 1 96.69 512 LEU B C 1
ATOM 8867 O O . LEU B 1 512 ? -12.578 -1.972 29.359 1 96.69 512 LEU B O 1
ATOM 8871 N N . ALA B 1 513 ? -14.234 -1.519 30.797 1 97.69 513 ALA B N 1
ATOM 8872 C CA . ALA B 1 513 ? -13.453 -0.61 31.641 1 97.69 513 ALA B CA 1
ATOM 8873 C C . ALA B 1 513 ? -12.266 -1.328 32.281 1 97.69 513 ALA B C 1
ATOM 8875 O O . ALA B 1 513 ? -11.141 -0.818 32.25 1 97.69 513 ALA B O 1
ATOM 8876 N N . ASP B 1 514 ? -12.531 -2.492 32.844 1 96.81 514 ASP B N 1
ATOM 8877 C CA . ASP B 1 514 ? -11.484 -3.242 33.562 1 96.81 514 ASP B CA 1
ATOM 8878 C C . ASP B 1 514 ? -10.367 -3.646 32.594 1 96.81 514 ASP B C 1
ATOM 8880 O O . ASP B 1 514 ? -9.188 -3.557 32.938 1 96.81 514 ASP B O 1
ATOM 8884 N N . THR B 1 515 ? -10.773 -4.098 31.391 1 95.88 515 THR B N 1
ATOM 8885 C CA . THR B 1 515 ? -9.789 -4.504 30.391 1 95.88 515 THR B CA 1
ATOM 8886 C C . THR B 1 515 ? -8.914 -3.326 29.984 1 95.88 515 THR B C 1
ATOM 8888 O O . THR B 1 515 ? -7.688 -3.439 29.938 1 95.88 515 THR B O 1
ATOM 8891 N N . LEU B 1 516 ? -9.492 -2.209 29.688 1 97.56 516 LEU B N 1
ATOM 8892 C CA . LEU B 1 516 ? -8.75 -1.033 29.234 1 97.56 516 LEU B CA 1
ATOM 8893 C C . LEU B 1 516 ? -7.867 -0.491 30.344 1 97.56 516 LEU B C 1
ATOM 8895 O O . LEU B 1 516 ? -6.746 -0.047 30.094 1 97.56 516 LEU B O 1
ATOM 8899 N N . LYS B 1 517 ? -8.359 -0.489 31.625 1 97.81 517 LYS B N 1
ATOM 8900 C CA . LYS B 1 517 ? -7.574 -0.034 32.781 1 97.81 517 LYS B CA 1
ATOM 8901 C C . LYS B 1 517 ? -6.332 -0.901 32.969 1 97.81 517 LYS B C 1
ATOM 8903 O O . LYS B 1 517 ? -5.246 -0.387 33.219 1 97.81 517 LYS B O 1
ATOM 8908 N N . GLU B 1 518 ? -6.594 -2.162 32.875 1 96.38 518 GLU B N 1
ATOM 8909 C CA . GLU B 1 518 ? -5.48 -3.094 33.031 1 96.38 518 GLU B CA 1
ATOM 8910 C C . GLU B 1 518 ? -4.41 -2.859 31.969 1 96.38 518 GLU B C 1
ATOM 8912 O O . GLU B 1 518 ? -3.219 -2.803 32.281 1 96.38 518 GLU B O 1
ATOM 8917 N N . ILE B 1 519 ? -4.797 -2.742 30.75 1 96.06 519 ILE B N 1
ATOM 8918 C CA . ILE B 1 519 ? -3.873 -2.557 29.625 1 96.06 519 ILE B CA 1
ATOM 8919 C C . ILE B 1 519 ? -3.162 -1.214 29.766 1 96.06 519 ILE B C 1
ATOM 8921 O O . ILE B 1 519 ? -1.949 -1.122 29.562 1 96.06 519 ILE B O 1
ATOM 8925 N N . TRP B 1 520 ? -3.918 -0.174 30.125 1 97.81 520 TRP B N 1
ATOM 8926 C CA . TRP B 1 520 ? -3.326 1.148 30.297 1 97.81 520 TRP B CA 1
ATOM 8927 C C . TRP B 1 520 ? -2.268 1.129 31.406 1 97.81 520 TRP B C 1
ATOM 8929 O O . TRP B 1 520 ? -1.183 1.691 31.234 1 97.81 520 TRP B O 1
ATOM 8939 N N . THR B 1 521 ? -2.586 0.482 32.531 1 97.44 521 THR B N 1
ATOM 8940 C CA . THR B 1 521 ? -1.661 0.403 33.656 1 97.44 521 THR B CA 1
ATOM 8941 C C . THR B 1 521 ? -0.375 -0.311 33.25 1 97.44 521 THR B C 1
ATOM 8943 O O . THR B 1 521 ? 0.724 0.151 33.562 1 97.44 521 THR B O 1
ATOM 8946 N N . ALA B 1 522 ? -0.562 -1.374 32.469 1 95.19 522 ALA B N 1
ATOM 8947 C CA . ALA B 1 522 ? 0.604 -2.119 32.031 1 95.19 522 ALA B CA 1
ATOM 8948 C C . ALA B 1 522 ? 1.419 -1.294 31.031 1 95.19 522 ALA B C 1
ATOM 8950 O O . ALA B 1 522 ? 2.65 -1.355 31.016 1 95.19 522 ALA B O 1
ATOM 8951 N N . PHE B 1 523 ? 0.767 -0.583 30.203 1 96.19 523 PHE B N 1
ATOM 8952 C CA . PHE B 1 523 ? 1.396 0.26 29.188 1 96.19 523 PHE B CA 1
ATOM 8953 C C . PHE B 1 523 ? 2.242 1.347 29.844 1 96.19 523 PHE B C 1
ATOM 8955 O O . PHE B 1 523 ? 3.412 1.521 29.484 1 96.19 523 PHE B O 1
ATOM 8962 N N . VAL B 1 524 ? 1.688 2.012 30.828 1 97.06 524 VAL B N 1
ATOM 8963 C CA . VAL B 1 524 ? 2.391 3.088 31.516 1 97.06 524 VAL B CA 1
ATOM 8964 C C . VAL B 1 524 ? 3.557 2.512 32.312 1 97.06 524 VAL B C 1
ATOM 8966 O O . VAL B 1 524 ? 4.629 3.117 32.406 1 97.06 524 VAL B O 1
ATOM 8969 N N . ALA B 1 525 ? 3.348 1.389 32.906 1 95.44 525 ALA B N 1
ATOM 8970 C CA . ALA B 1 525 ? 4.41 0.737 33.688 1 95.44 525 ALA B CA 1
ATOM 8971 C C . ALA B 1 525 ? 5.613 0.427 32.781 1 95.44 525 ALA B C 1
ATOM 8973 O O . ALA B 1 525 ? 6.762 0.588 33.219 1 95.44 525 ALA B O 1
ATOM 8974 N N . ARG B 1 526 ? 5.375 -0 31.625 1 93.69 526 ARG B N 1
ATOM 8975 C CA . ARG B 1 526 ? 6.453 -0.308 30.688 1 93.69 526 ARG B CA 1
ATOM 8976 C C . ARG B 1 526 ? 7.203 0.955 30.281 1 93.69 526 ARG B C 1
ATOM 8978 O O . ARG B 1 526 ? 8.438 0.952 30.203 1 93.69 526 ARG B O 1
ATOM 8985 N N . LEU B 1 527 ? 6.496 2.012 30 1 94.88 527 LEU B N 1
ATOM 8986 C CA . LEU B 1 527 ? 7.117 3.273 29.609 1 94.88 527 LEU B CA 1
ATOM 8987 C C . LEU B 1 527 ? 8.008 3.809 30.719 1 94.88 527 LEU B C 1
ATOM 8989 O O . LEU B 1 527 ? 9.109 4.297 30.453 1 94.88 527 LEU B O 1
ATOM 8993 N N . THR B 1 528 ? 7.52 3.637 31.875 1 93.56 528 THR B N 1
ATOM 8994 C CA . THR B 1 528 ? 8.227 4.215 33.031 1 93.56 528 THR B CA 1
ATOM 8995 C C . THR B 1 528 ? 9.383 3.318 33.438 1 93.56 528 THR B C 1
ATOM 8997 O O . THR B 1 528 ? 10.344 3.787 34.062 1 93.56 528 THR B O 1
ATOM 9000 N N . ALA B 1 529 ? 9.289 2.08 33.125 1 92.62 529 ALA B N 1
ATOM 9001 C CA . ALA B 1 529 ? 10.344 1.136 33.469 1 92.62 529 ALA B CA 1
ATOM 9002 C C . ALA B 1 529 ? 11.555 1.308 32.562 1 92.62 529 ALA B C 1
ATOM 9004 O O . ALA B 1 529 ? 12.672 0.923 32.906 1 92.62 529 ALA B O 1
ATOM 9005 N N . THR B 1 530 ? 11.352 1.838 31.406 1 89.5 530 THR B N 1
ATOM 9006 C CA . THR B 1 530 ? 12.438 2.062 30.469 1 89.5 530 THR B CA 1
ATOM 9007 C C . THR B 1 530 ? 13.219 3.322 30.828 1 89.5 530 THR B C 1
ATOM 9009 O O . THR B 1 530 ? 12.703 4.438 30.703 1 89.5 530 THR B O 1
ATOM 9012 N N . LYS B 1 531 ? 14.391 3.174 31.25 1 83.12 531 LYS B N 1
ATOM 9013 C CA . LYS B 1 531 ? 15.117 4.289 31.859 1 83.12 531 LYS B CA 1
ATOM 9014 C C . LYS B 1 531 ? 15.938 5.035 30.812 1 83.12 531 LYS B C 1
ATOM 9016 O O . LYS B 1 531 ? 16.172 6.242 30.938 1 83.12 531 LYS B O 1
ATOM 9021 N N . GLN B 1 532 ? 16.406 4.398 29.797 1 88.88 532 GLN B N 1
ATOM 9022 C CA . GLN B 1 532 ? 17.25 5.051 28.812 1 88.88 532 GLN B CA 1
ATOM 9023 C C . GLN B 1 532 ? 16.422 5.645 27.672 1 88.88 532 GLN B C 1
ATOM 9025 O O . GLN B 1 532 ? 15.688 4.926 27 1 88.88 532 GLN B O 1
ATOM 9030 N N . PRO B 1 533 ? 16.625 6.922 27.422 1 91.25 533 PRO B N 1
ATOM 9031 C CA . PRO B 1 533 ? 15.867 7.578 26.359 1 91.25 533 PRO B CA 1
ATOM 9032 C C . PRO B 1 533 ? 16.016 6.883 25.016 1 91.25 533 PRO B C 1
ATOM 9034 O O . PRO B 1 533 ? 15.055 6.809 24.25 1 91.25 533 PRO B O 1
ATOM 9037 N N . ARG B 1 534 ? 17.219 6.406 24.766 1 91.44 534 ARG B N 1
ATOM 9038 C CA . ARG B 1 534 ? 17.469 5.793 23.469 1 91.44 534 ARG B CA 1
ATOM 9039 C C . ARG B 1 534 ? 16.609 4.547 23.281 1 91.44 534 ARG B C 1
ATOM 9041 O O . ARG B 1 534 ? 16.203 4.238 22.156 1 91.44 534 ARG B O 1
ATOM 9048 N N . PHE B 1 535 ? 16.25 3.859 24.391 1 93.25 535 PHE B N 1
ATOM 9049 C CA . PHE B 1 535 ? 15.414 2.666 24.281 1 93.25 535 PHE B CA 1
ATOM 9050 C C . PHE B 1 535 ? 13.945 3.041 24.141 1 93.25 535 PHE B C 1
ATOM 9052 O O . PHE B 1 535 ? 13.195 2.363 23.422 1 93.25 535 PHE B O 1
ATOM 9059 N N . LEU B 1 536 ? 13.555 4.125 24.797 1 93.44 536 LEU B N 1
ATOM 9060 C CA . LEU B 1 536 ? 12.211 4.652 24.594 1 93.44 536 LEU B CA 1
ATOM 9061 C C . LEU B 1 536 ? 12 5.059 23.141 1 93.44 536 LEU B C 1
ATOM 9063 O O . LEU B 1 536 ? 10.961 4.75 22.547 1 93.44 536 LEU B O 1
ATOM 9067 N N . LEU B 1 537 ? 12.984 5.668 22.594 1 94.5 537 LEU B N 1
ATOM 9068 C CA . LEU B 1 537 ? 12.906 6.129 21.203 1 94.5 537 LEU B CA 1
ATOM 9069 C C . LEU B 1 537 ? 12.945 4.953 20.234 1 94.5 537 LEU B C 1
ATOM 9071 O O . LEU B 1 537 ? 12.242 4.953 19.219 1 94.5 537 LEU B O 1
ATOM 9075 N N . ALA B 1 538 ? 13.734 3.963 20.547 1 95 538 ALA B N 1
ATOM 9076 C CA . ALA B 1 538 ? 13.836 2.789 19.688 1 95 538 ALA B CA 1
ATOM 9077 C C . ALA B 1 538 ? 12.477 2.117 19.516 1 95 538 ALA B C 1
ATOM 9079 O O . ALA B 1 538 ? 12.172 1.596 18.438 1 95 538 ALA B O 1
ATOM 9080 N N . GLU B 1 539 ? 11.633 2.232 20.5 1 94.38 539 GLU B N 1
ATOM 9081 C CA . GLU B 1 539 ? 10.328 1.564 20.484 1 94.38 539 GLU B CA 1
ATOM 9082 C C . GLU B 1 539 ? 9.203 2.555 20.203 1 94.38 539 GLU B C 1
ATOM 9084 O O . GLU B 1 539 ? 8.047 2.303 20.547 1 94.38 539 GLU B O 1
ATOM 9089 N N . GLY B 1 540 ? 9.586 3.639 19.641 1 96.19 540 GLY B N 1
ATOM 9090 C CA . GLY B 1 540 ? 8.633 4.719 19.438 1 96.19 540 GLY B CA 1
ATOM 9091 C C . GLY B 1 540 ? 7.402 4.293 18.656 1 96.19 540 GLY B C 1
ATOM 9092 O O . GLY B 1 540 ? 6.289 4.715 18.984 1 96.19 540 GLY B O 1
ATOM 9093 N N . HIS B 1 541 ? 7.543 3.426 17.625 1 96.5 541 HIS B N 1
ATOM 9094 C CA . HIS B 1 541 ? 6.402 2.945 16.844 1 96.5 541 HIS B CA 1
ATOM 9095 C C . HIS B 1 541 ? 5.438 2.154 17.719 1 96.5 541 HIS B C 1
ATOM 9097 O O . HIS B 1 541 ? 4.234 2.414 17.719 1 96.5 541 HIS B O 1
ATOM 9103 N N . ARG B 1 542 ? 5.941 1.225 18.453 1 95.94 542 ARG B N 1
ATOM 9104 C CA . ARG B 1 542 ? 5.109 0.364 19.297 1 95.94 542 ARG B CA 1
ATOM 9105 C C . ARG B 1 542 ? 4.375 1.176 20.359 1 95.94 542 ARG B C 1
ATOM 9107 O O . ARG B 1 542 ? 3.201 0.926 20.641 1 95.94 542 ARG B O 1
ATOM 9114 N N . THR B 1 543 ? 5.152 2.125 20.891 1 97.19 543 THR B N 1
ATOM 9115 C CA . THR B 1 543 ? 4.551 3 21.891 1 97.19 543 THR B CA 1
ATOM 9116 C C . THR B 1 543 ? 3.373 3.768 21.312 1 97.19 543 THR B C 1
ATOM 9118 O O . THR B 1 543 ? 2.277 3.762 21.875 1 97.19 543 THR B O 1
ATOM 9121 N N . MET B 1 544 ? 3.57 4.352 20.203 1 98.44 544 MET B N 1
ATOM 9122 C CA . MET B 1 544 ? 2.562 5.211 19.594 1 98.44 544 MET B CA 1
ATOM 9123 C C . MET B 1 544 ? 1.337 4.402 19.172 1 98.44 544 MET B C 1
ATOM 9125 O O . MET B 1 544 ? 0.204 4.797 19.453 1 98.44 544 MET B O 1
ATOM 9129 N N . PHE B 1 545 ? 1.523 3.271 18.531 1 98.31 545 PHE B N 1
ATOM 9130 C CA . PHE B 1 545 ? 0.407 2.488 18.016 1 98.31 545 PHE B CA 1
ATOM 9131 C C . PHE B 1 545 ? -0.359 1.824 19.156 1 98.31 545 PHE B C 1
ATOM 9133 O O . PHE B 1 545 ? -1.581 1.678 19.078 1 98.31 545 PHE B O 1
ATOM 9140 N N . THR B 1 546 ? 0.326 1.385 20.188 1 97.75 546 THR B N 1
ATOM 9141 C CA . THR B 1 546 ? -0.367 0.823 21.344 1 97.75 546 THR B CA 1
ATOM 9142 C C . THR B 1 546 ? -1.204 1.89 22.047 1 97.75 546 THR B C 1
ATOM 9144 O O . THR B 1 546 ? -2.334 1.624 22.453 1 97.75 546 THR B O 1
ATOM 9147 N N . MET B 1 547 ? -0.613 3.047 22.141 1 98.44 547 MET B N 1
ATOM 9148 C CA . MET B 1 547 ? -1.361 4.16 22.719 1 98.44 547 MET B CA 1
ATOM 9149 C C . MET B 1 547 ? -2.605 4.469 21.906 1 98.44 547 MET B C 1
ATOM 9151 O O . MET B 1 547 ? -3.68 4.711 22.453 1 98.44 547 MET B O 1
ATOM 9155 N N . ALA B 1 548 ? -2.469 4.477 20.609 1 98.81 548 ALA B N 1
ATOM 9156 C CA . ALA B 1 548 ? -3.609 4.699 19.719 1 98.81 548 ALA B CA 1
ATOM 9157 C C . ALA B 1 548 ? -4.691 3.648 19.953 1 98.81 548 ALA B C 1
ATOM 9159 O O . ALA B 1 548 ? -5.879 3.973 20 1 98.81 548 ALA B O 1
ATOM 9160 N N . TRP B 1 549 ? -4.258 2.395 20.031 1 98.38 549 TRP B N 1
ATOM 9161 C CA . TRP B 1 549 ? -5.203 1.305 20.266 1 98.38 549 TRP B CA 1
ATOM 9162 C C . TRP B 1 549 ? -6 1.531 21.547 1 98.38 549 TRP B C 1
ATOM 9164 O O . TRP B 1 549 ? -7.219 1.331 21.562 1 98.38 549 TRP B O 1
ATOM 9174 N N . ILE B 1 550 ? -5.355 1.962 22.594 1 98.5 550 ILE B N 1
ATOM 9175 C CA . ILE B 1 550 ? -5.977 2.158 23.906 1 98.5 550 ILE B CA 1
ATOM 9176 C C . ILE B 1 550 ? -6.969 3.316 23.828 1 98.5 550 ILE B C 1
ATOM 9178 O O . ILE B 1 550 ? -8.125 3.18 24.25 1 98.5 550 ILE B O 1
ATOM 9182 N N . VAL B 1 551 ? -6.531 4.43 23.234 1 98.81 551 VAL B N 1
ATOM 9183 C CA . VAL B 1 551 ? -7.371 5.621 23.172 1 98.81 551 VAL B CA 1
ATOM 9184 C C . VAL B 1 551 ? -8.586 5.348 22.297 1 98.81 551 VAL B C 1
ATOM 9186 O O . VAL B 1 551 ? -9.711 5.723 22.625 1 98.81 551 VAL B O 1
ATOM 9189 N N . GLU B 1 552 ? -8.383 4.695 21.188 1 98.75 552 GLU B N 1
ATOM 9190 C CA . GLU B 1 552 ? -9.5 4.34 20.312 1 98.75 552 GLU B CA 1
ATOM 9191 C C . GLU B 1 552 ? -10.477 3.41 21.031 1 98.75 552 GLU B C 1
ATOM 9193 O O . GLU B 1 552 ? -11.695 3.557 20.891 1 98.75 552 GLU B O 1
ATOM 9198 N N . GLY B 1 553 ? -9.938 2.438 21.766 1 98.56 553 GLY B N 1
ATOM 9199 C CA . GLY B 1 553 ? -10.789 1.552 22.531 1 98.56 553 GLY B CA 1
ATOM 9200 C C . GLY B 1 553 ? -11.656 2.285 23.547 1 98.56 553 GLY B C 1
ATOM 9201 O O . GLY B 1 553 ? -12.852 2.002 23.672 1 98.56 553 GLY B O 1
ATOM 9202 N N . ILE B 1 554 ? -11.078 3.25 24.266 1 98.75 554 ILE B N 1
ATOM 9203 C CA . ILE B 1 554 ? -11.797 4.055 25.25 1 98.75 554 ILE B CA 1
ATOM 9204 C C . ILE B 1 554 ? -12.914 4.832 24.562 1 98.75 554 ILE B C 1
ATOM 9206 O O . ILE B 1 554 ? -14.062 4.828 25.031 1 98.75 554 ILE B O 1
ATOM 9210 N N . LEU B 1 555 ? -12.586 5.434 23.438 1 98.81 555 LEU B N 1
ATOM 9211 C CA . LEU B 1 555 ? -13.562 6.258 22.734 1 98.81 555 LEU B CA 1
ATOM 9212 C C . LEU B 1 555 ? -14.68 5.402 22.141 1 98.81 555 LEU B C 1
ATOM 9214 O O . LEU B 1 555 ? -15.836 5.816 22.125 1 98.81 555 LEU B O 1
ATOM 9218 N N . LEU B 1 556 ? -14.32 4.219 21.609 1 98.62 556 LEU B N 1
ATOM 9219 C CA . LEU B 1 556 ? -15.328 3.299 21.094 1 98.62 556 LEU B CA 1
ATOM 9220 C C . LEU B 1 556 ? -16.297 2.883 22.203 1 98.62 556 LEU B C 1
ATOM 9222 O O . LEU B 1 556 ? -17.516 2.824 21.984 1 98.62 556 LEU B O 1
ATOM 9226 N N . ALA B 1 557 ? -15.781 2.564 23.391 1 98.5 557 ALA B N 1
ATOM 9227 C CA . ALA B 1 557 ? -16.609 2.158 24.516 1 98.5 557 ALA B CA 1
ATOM 9228 C C . ALA B 1 557 ? -17.578 3.275 24.922 1 98.5 557 ALA B C 1
ATOM 9230 O O . ALA B 1 557 ? -18.766 3.039 25.109 1 98.5 557 ALA B O 1
ATOM 9231 N N . LEU B 1 558 ? -17.031 4.461 25.031 1 98.62 558 LEU B N 1
ATOM 9232 C CA . LEU B 1 558 ? -17.859 5.602 25.422 1 98.62 558 LEU B CA 1
ATOM 9233 C C . LEU B 1 558 ? -18.922 5.891 24.359 1 98.62 558 LEU B C 1
ATOM 9235 O O . LEU B 1 558 ? -20.062 6.219 24.703 1 98.62 558 LEU B O 1
ATOM 9239 N N . ASP B 1 559 ? -18.531 5.82 23.094 1 98.12 559 ASP B N 1
ATOM 9240 C CA . ASP B 1 559 ? -19.484 6.035 22 1 98.12 559 ASP B CA 1
ATOM 9241 C C . ASP B 1 559 ? -20.625 5.023 22.062 1 98.12 559 ASP B C 1
ATOM 9243 O O . ASP B 1 559 ? -21.797 5.379 21.875 1 98.12 559 ASP B O 1
ATOM 9247 N N . ALA B 1 560 ? -20.266 3.789 22.297 1 97.81 560 ALA B N 1
ATOM 9248 C CA . ALA B 1 560 ? -21.266 2.725 22.375 1 97.81 560 ALA B CA 1
ATOM 9249 C C . ALA B 1 560 ? -22.25 2.982 23.516 1 97.81 560 ALA B C 1
ATOM 9251 O O . ALA B 1 560 ? -23.453 2.723 23.375 1 97.81 560 ALA B O 1
ATOM 9252 N N . GLU B 1 561 ? -21.797 3.514 24.578 1 97.75 561 GLU B N 1
ATOM 9253 C CA . GLU B 1 561 ? -22.594 3.654 25.797 1 97.75 561 GLU B CA 1
ATOM 9254 C C . GLU B 1 561 ? -23.438 4.918 25.75 1 97.75 561 GLU B C 1
ATOM 9256 O O . GLU B 1 561 ? -24.375 5.066 26.531 1 97.75 561 GLU B O 1
ATOM 9261 N N . ARG B 1 562 ? -23.141 5.832 24.844 1 95.62 562 ARG B N 1
ATOM 9262 C CA . ARG B 1 562 ? -23.875 7.09 24.75 1 95.62 562 ARG B CA 1
ATOM 9263 C C . ARG B 1 562 ? -25.344 6.84 24.484 1 95.62 562 ARG B C 1
ATOM 9265 O O . ARG B 1 562 ? -26.219 7.543 25 1 95.62 562 ARG B O 1
ATOM 9272 N N . ASP B 1 563 ? -25.672 5.84 23.672 1 95.25 563 ASP B N 1
ATOM 9273 C CA . ASP B 1 563 ? -27.062 5.586 23.266 1 95.25 563 ASP B CA 1
ATOM 9274 C C . ASP B 1 563 ? -27.359 4.09 23.234 1 95.25 563 ASP B C 1
ATOM 9276 O O . ASP B 1 563 ? -28.422 3.67 22.766 1 95.25 563 ASP B O 1
ATOM 9280 N N . ASN B 1 564 ? -26.391 3.275 23.609 1 93.88 564 ASN B N 1
ATOM 9281 C CA . ASN B 1 564 ? -26.5 1.822 23.688 1 93.88 564 ASN B CA 1
ATOM 9282 C C . ASN B 1 564 ? -26.859 1.22 22.328 1 93.88 564 ASN B C 1
ATOM 9284 O O . ASN B 1 564 ? -27.656 0.292 22.25 1 93.88 564 ASN B O 1
ATOM 9288 N N . ASP B 1 565 ? -26.375 1.868 21.266 1 96.06 565 ASP B N 1
ATOM 9289 C CA . ASP B 1 565 ? -26.531 1.289 19.938 1 96.06 565 ASP B CA 1
ATOM 9290 C C . ASP B 1 565 ? -25.859 -0.083 19.859 1 96.06 565 ASP B C 1
ATOM 9292 O O . ASP B 1 565 ? -24.703 -0.239 20.234 1 96.06 565 ASP B O 1
ATOM 9296 N N . GLY B 1 566 ? -26.578 -1.085 19.375 1 96.88 566 GLY B N 1
ATOM 9297 C CA . GLY B 1 566 ? -26.094 -2.455 19.344 1 96.88 566 GLY B CA 1
ATOM 9298 C C . GLY B 1 566 ? -24.844 -2.623 18.516 1 96.88 566 GLY B C 1
ATOM 9299 O O . GLY B 1 566 ? -23.906 -3.334 18.922 1 96.88 566 GLY B O 1
ATOM 9300 N N . VAL B 1 567 ? -24.812 -2.049 17.344 1 97.56 567 VAL B N 1
ATOM 9301 C CA . VAL B 1 567 ? -23.656 -2.158 16.453 1 97.56 567 VAL B CA 1
ATOM 9302 C C . VAL B 1 567 ? -22.438 -1.501 17.094 1 97.56 567 VAL B C 1
ATOM 9304 O O . VAL B 1 567 ? -21.344 -2.074 17.094 1 97.56 567 VAL B O 1
ATOM 9307 N N . ALA B 1 568 ? -22.594 -0.313 17.656 1 97.94 568 ALA B N 1
ATOM 9308 C CA . ALA B 1 568 ? -21.484 0.381 18.312 1 97.94 568 ALA B CA 1
ATOM 9309 C C . ALA B 1 568 ? -20.938 -0.443 19.484 1 97.94 568 ALA B C 1
ATOM 9311 O O . ALA B 1 568 ? -19.734 -0.514 19.688 1 97.94 568 ALA B O 1
ATOM 9312 N N . MET B 1 569 ? -21.859 -1.042 20.25 1 97.94 569 MET B N 1
ATOM 9313 C CA . MET B 1 569 ? -21.438 -1.854 21.391 1 97.94 569 MET B CA 1
ATOM 9314 C C . MET B 1 569 ? -20.656 -3.082 20.922 1 97.94 569 MET B C 1
ATOM 9316 O O . MET B 1 569 ? -19.641 -3.445 21.531 1 97.94 569 MET B O 1
ATOM 9320 N N . GLU B 1 570 ? -21.172 -3.715 19.875 1 97.5 570 GLU B N 1
ATOM 9321 C CA . GLU B 1 570 ? -20.453 -4.879 19.359 1 97.5 570 GLU B CA 1
ATOM 9322 C C . GLU B 1 570 ? -19.078 -4.5 18.844 1 97.5 570 GLU B C 1
ATOM 9324 O O . GLU B 1 570 ? -18.109 -5.242 19.031 1 97.5 570 GLU B O 1
ATOM 9329 N N . ILE B 1 571 ? -18.938 -3.406 18.156 1 97.88 571 ILE B N 1
ATOM 9330 C CA . ILE B 1 571 ? -17.641 -2.926 17.656 1 97.88 571 ILE B CA 1
ATOM 9331 C C . ILE B 1 571 ? -16.688 -2.709 18.812 1 97.88 571 ILE B C 1
ATOM 9333 O O . ILE B 1 571 ? -15.531 -3.133 18.766 1 97.88 571 ILE B O 1
ATOM 9337 N N . ALA B 1 572 ? -17.156 -2.084 19.906 1 97.81 572 ALA B N 1
ATOM 9338 C CA . ALA B 1 572 ? -16.344 -1.864 21.078 1 97.81 572 ALA B CA 1
ATOM 9339 C C . ALA B 1 572 ? -15.891 -3.189 21.688 1 97.81 572 ALA B C 1
ATOM 9341 O O . ALA B 1 572 ? -14.727 -3.346 22.078 1 97.81 572 ALA B O 1
ATOM 9342 N N . ARG B 1 573 ? -16.828 -4.105 21.781 1 95.44 573 ARG B N 1
ATOM 9343 C CA . ARG B 1 573 ? -16.531 -5.406 22.375 1 95.44 573 ARG B CA 1
ATOM 9344 C C . ARG B 1 573 ? -15.469 -6.148 21.547 1 95.44 573 ARG B C 1
ATOM 9346 O O . ARG B 1 573 ? -14.531 -6.715 22.109 1 95.44 573 ARG B O 1
ATOM 9353 N N . ARG B 1 574 ? -15.664 -6.129 20.234 1 94.75 574 ARG B N 1
ATOM 9354 C CA . ARG B 1 574 ? -14.711 -6.809 19.359 1 94.75 574 ARG B CA 1
ATOM 9355 C C . ARG B 1 574 ? -13.328 -6.172 19.453 1 94.75 574 ARG B C 1
ATOM 9357 O O . ARG B 1 574 ? -12.312 -6.875 19.484 1 94.75 574 ARG B O 1
ATOM 9364 N N . TRP B 1 575 ? -13.305 -4.895 19.516 1 95.69 575 TRP B N 1
ATOM 9365 C CA . TRP B 1 575 ? -12.047 -4.152 19.594 1 95.69 575 TRP B CA 1
ATOM 9366 C C . TRP B 1 575 ? -11.336 -4.441 20.922 1 95.69 575 TRP B C 1
ATOM 9368 O O . TRP B 1 575 ? -10.148 -4.766 20.938 1 95.69 575 TRP B O 1
ATOM 9378 N N . ILE B 1 576 ? -12.031 -4.387 22.031 1 95.81 576 ILE B N 1
ATOM 9379 C CA . ILE B 1 576 ? -11.43 -4.332 23.359 1 95.81 576 ILE B CA 1
ATOM 9380 C C . ILE B 1 576 ? -11.273 -5.742 23.922 1 95.81 576 ILE B C 1
ATOM 9382 O O . ILE B 1 576 ? -10.242 -6.074 24.5 1 95.81 576 ILE B O 1
ATOM 9386 N N . LEU B 1 577 ? -12.328 -6.562 23.719 1 92.75 577 LEU B N 1
ATOM 9387 C CA . LEU B 1 577 ? -12.359 -7.836 24.438 1 92.75 577 LEU B CA 1
ATOM 9388 C C . LEU B 1 577 ? -11.883 -8.969 23.531 1 92.75 577 LEU B C 1
ATOM 9390 O O . LEU B 1 577 ? -11.352 -9.977 24.031 1 92.75 577 LEU B O 1
ATOM 9394 N N . MET B 1 578 ? -12.078 -8.781 22.172 1 88.62 578 MET B N 1
ATOM 9395 C CA . MET B 1 578 ? -11.797 -9.906 21.297 1 88.62 578 MET B CA 1
ATOM 9396 C C . MET B 1 578 ? -10.523 -9.672 20.5 1 88.62 578 MET B C 1
ATOM 9398 O O . MET B 1 578 ? -9.992 -10.594 19.859 1 88.62 578 MET B O 1
ATOM 9402 N N . GLY B 1 579 ? -10.023 -8.469 20.562 1 85.5 579 GLY B N 1
ATOM 9403 C CA . GLY B 1 579 ? -8.805 -8.164 19.844 1 85.5 579 GLY B CA 1
ATOM 9404 C C . GLY B 1 579 ? -9 -8.109 18.344 1 85.5 579 GLY B C 1
ATOM 9405 O O . GLY B 1 579 ? -8.047 -8.312 17.578 1 85.5 579 GLY B O 1
ATOM 9406 N N . GLU B 1 580 ? -10.234 -7.922 17.875 1 89.88 580 GLU B N 1
ATOM 9407 C CA . GLU B 1 580 ? -10.531 -7.73 16.469 1 89.88 580 GLU B CA 1
ATOM 9408 C C . GLU B 1 580 ? -10.414 -6.262 16.062 1 89.88 580 GLU B C 1
ATOM 9410 O O . GLU B 1 580 ? -10.43 -5.379 16.922 1 89.88 580 GLU B O 1
ATOM 9415 N N . GLY B 1 581 ? -10.266 -5.984 14.805 1 92.94 581 GLY B N 1
ATOM 9416 C CA . GLY B 1 581 ? -9.977 -4.617 14.398 1 92.94 581 GLY B CA 1
ATOM 9417 C C . GLY B 1 581 ? -8.609 -4.141 14.852 1 92.94 581 GLY B C 1
ATOM 9418 O O . GLY B 1 581 ? -7.621 -4.871 14.742 1 92.94 581 GLY B O 1
ATOM 9419 N N . GLY B 1 582 ? -8.57 -2.91 15.328 1 93.75 582 GLY B N 1
ATOM 9420 C CA . GLY B 1 582 ? -7.328 -2.377 15.859 1 93.75 582 GLY B CA 1
ATOM 9421 C C . GLY B 1 582 ? -6.566 -1.527 14.867 1 93.75 582 GLY B C 1
ATOM 9422 O O . GLY B 1 582 ? -7.125 -1.093 13.852 1 93.75 582 GLY B O 1
ATOM 9423 N N . VAL B 1 583 ? -5.25 -1.312 15.211 1 97.06 583 VAL B N 1
ATOM 9424 C CA . VAL B 1 583 ? -4.461 -0.319 14.492 1 97.06 583 VAL B CA 1
ATOM 9425 C C . VAL B 1 583 ? -3.312 -1.009 13.758 1 97.06 583 VAL B C 1
ATOM 9427 O O . VAL B 1 583 ? -2.32 -0.367 13.398 1 97.06 583 VAL B O 1
ATOM 9430 N N . GLY B 1 584 ? -3.391 -2.342 13.57 1 93.19 584 GLY B N 1
ATOM 9431 C CA . GLY B 1 584 ? -2.35 -3.07 12.859 1 93.19 584 GLY B CA 1
ATOM 9432 C C . GLY B 1 584 ? -1.403 -3.811 13.789 1 93.19 584 GLY B C 1
ATOM 9433 O O . GLY B 1 584 ? -1.765 -4.141 14.922 1 93.19 584 GLY B O 1
ATOM 9434 N N . ASP B 1 585 ? -0.169 -4.078 13.25 1 91.75 585 ASP B N 1
ATOM 9435 C CA . ASP B 1 585 ? 0.695 -5.004 13.977 1 91.75 585 ASP B CA 1
ATOM 9436 C C . ASP B 1 585 ? 1.854 -4.27 14.648 1 91.75 585 ASP B C 1
ATOM 9438 O O . ASP B 1 585 ? 2.781 -4.898 15.156 1 91.75 585 ASP B O 1
ATOM 9442 N N . MET B 1 586 ? 1.831 -2.973 14.641 1 93.56 586 MET B N 1
ATOM 9443 C CA . MET B 1 586 ? 2.904 -2.209 15.273 1 93.56 586 MET B CA 1
ATOM 9444 C C . MET B 1 586 ? 2.59 -1.936 16.734 1 93.56 586 MET B C 1
ATOM 9446 O O . MET B 1 586 ? 2.943 -0.881 17.266 1 93.56 586 MET B O 1
ATOM 9450 N N . VAL B 1 587 ? 1.842 -2.734 17.344 1 94.56 587 VAL B N 1
ATOM 9451 C CA . VAL B 1 587 ? 1.46 -2.615 18.75 1 94.56 587 VAL B CA 1
ATOM 9452 C C . VAL B 1 587 ? 2.27 -3.6 19.594 1 94.56 587 VAL B C 1
ATOM 9454 O O . VAL B 1 587 ? 2.869 -4.535 19.062 1 94.56 587 VAL B O 1
ATOM 9457 N N . TRP B 1 588 ? 2.414 -3.352 20.859 1 92.56 588 TRP B N 1
ATOM 9458 C CA . TRP B 1 588 ? 2.826 -4.398 21.797 1 92.56 588 TRP B CA 1
ATOM 9459 C C . TRP B 1 588 ? 1.715 -5.422 21.984 1 92.56 588 TRP B C 1
ATOM 9461 O O . TRP B 1 588 ? 0.84 -5.246 22.844 1 92.56 588 TRP B O 1
ATOM 9471 N N . ARG B 1 589 ? 1.832 -6.527 21.266 1 89.69 589 ARG B N 1
ATOM 9472 C CA . ARG B 1 589 ? 0.773 -7.527 21.219 1 89.69 589 ARG B CA 1
ATOM 9473 C C . ARG B 1 589 ? 0.535 -8.141 22.594 1 89.69 589 ARG B C 1
ATOM 9475 O O . ARG B 1 589 ? -0.595 -8.492 22.938 1 89.69 589 ARG B O 1
ATOM 9482 N N . ASP B 1 590 ? 1.552 -8.25 23.359 1 88.56 590 ASP B N 1
ATOM 9483 C CA . ASP B 1 590 ? 1.443 -8.883 24.672 1 88.56 590 ASP B CA 1
ATOM 9484 C C . ASP B 1 590 ? 0.587 -8.039 25.609 1 88.56 590 ASP B C 1
ATOM 9486 O O . ASP B 1 590 ? 0.021 -8.555 26.578 1 88.56 590 ASP B O 1
ATOM 9490 N N . LEU B 1 591 ? 0.49 -6.742 25.297 1 90.81 591 LEU B N 1
ATOM 9491 C CA . LEU B 1 591 ? -0.315 -5.863 26.125 1 90.81 591 LEU B CA 1
ATOM 9492 C C . LEU B 1 591 ? -1.783 -5.91 25.719 1 90.81 591 LEU B C 1
ATOM 9494 O O . LEU B 1 591 ? -2.672 -5.871 26.578 1 90.81 591 LEU B O 1
ATOM 9498 N N . ILE B 1 592 ? -2.078 -5.98 24.422 1 90.06 592 ILE B N 1
ATOM 9499 C CA . ILE B 1 592 ? -3.445 -5.73 23.969 1 90.06 592 ILE B CA 1
ATOM 9500 C C . ILE B 1 592 ? -4.172 -7.059 23.781 1 90.06 592 ILE B C 1
ATOM 9502 O O . ILE B 1 592 ? -5.375 -7.078 23.5 1 90.06 592 ILE B O 1
ATOM 9506 N N . THR B 1 593 ? -3.543 -8.125 23.656 1 78.19 593 THR B N 1
ATOM 9507 C CA . THR B 1 593 ? -4.215 -9.391 23.406 1 78.19 593 THR B CA 1
ATOM 9508 C C . THR B 1 593 ? -4.594 -10.062 24.734 1 78.19 593 THR B C 1
ATOM 9510 O O . THR B 1 593 ? -3.752 -10.234 25.609 1 78.19 593 THR B O 1
ATOM 9513 N N . LYS B 1 594 ? -6.043 -9.852 24.812 1 67 594 LYS B N 1
ATOM 9514 C CA . LYS B 1 594 ? -6.562 -10.484 26.031 1 67 594 LYS B CA 1
ATOM 9515 C C . LYS B 1 594 ? -6.621 -12 25.875 1 67 594 LYS B C 1
ATOM 9517 O O . LYS B 1 594 ? -6.918 -12.508 24.797 1 67 594 LYS B O 1
ATOM 9522 N N . ARG B 1 595 ? -6.305 -12.625 26.984 1 60.44 595 ARG B N 1
ATOM 9523 C CA . ARG B 1 595 ? -6.336 -14.086 27.016 1 60.44 595 ARG B CA 1
ATOM 9524 C C . ARG B 1 595 ? -7.746 -14.609 26.75 1 60.44 595 ARG B C 1
ATOM 9526 O O . ARG B 1 595 ? -8.023 -15.148 25.688 1 60.44 595 ARG B O 1
ATOM 9533 N N . ASN B 1 596 ? -8.656 -14.508 27.734 1 56.41 596 ASN B N 1
ATOM 9534 C CA . ASN B 1 596 ? -9.734 -15.484 27.859 1 56.41 596 ASN B CA 1
ATOM 9535 C C . ASN B 1 596 ? -11.055 -14.938 27.328 1 56.41 596 ASN B C 1
ATOM 9537 O O . ASN B 1 596 ? -11.617 -14 27.906 1 56.41 596 ASN B O 1
ATOM 9541 N N . HIS B 1 597 ? -11.172 -14.844 25.922 1 58.38 597 HIS B N 1
ATOM 9542 C CA . HIS B 1 597 ? -12.547 -14.602 25.5 1 58.38 597 HIS B CA 1
ATOM 9543 C C . HIS B 1 597 ? -13.43 -15.812 25.797 1 58.38 597 HIS B C 1
ATOM 9545 O O . HIS B 1 597 ? -13.008 -16.953 25.609 1 58.38 597 HIS B O 1
ATOM 9551 N N . PRO B 1 598 ? -14.594 -15.539 26.422 1 51.75 598 PRO B N 1
ATOM 9552 C CA . PRO B 1 598 ? -15.469 -16.641 26.812 1 51.75 598 PRO B CA 1
ATOM 9553 C C . PRO B 1 598 ? -15.719 -17.641 25.688 1 51.75 598 PRO B C 1
ATOM 9555 O O . PRO B 1 598 ? -15.93 -18.828 25.938 1 51.75 598 PRO B O 1
ATOM 9558 N N . SER B 1 599 ? -15.922 -17.047 24.469 1 58.47 599 SER B N 1
ATOM 9559 C CA . SER B 1 599 ? -16.234 -17.969 23.391 1 58.47 599 SER B CA 1
ATOM 9560 C C . SER B 1 599 ? -15.023 -18.812 23.016 1 58.47 599 SER B C 1
ATOM 9562 O O . SER B 1 599 ? -15.078 -19.609 22.078 1 58.47 599 S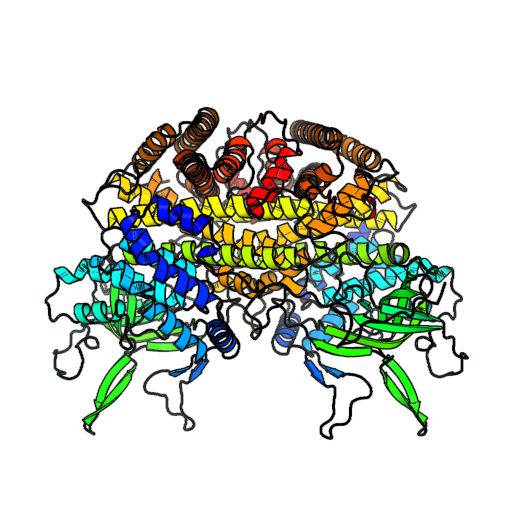ER B O 1
ATOM 9564 N N . GLY B 1 600 ? -14.102 -18.641 23.828 1 62.72 600 GLY B N 1
ATOM 9565 C CA . GLY B 1 600 ? -12.891 -19.406 23.578 1 62.72 600 GLY B CA 1
ATOM 9566 C C . GLY B 1 600 ? -12.227 -19.062 22.266 1 62.72 600 GLY B C 1
ATOM 9567 O O . GLY B 1 600 ? -11.578 -19.922 21.656 1 62.72 600 GLY B O 1
ATOM 9568 N N . GLY B 1 601 ? -12.703 -17.953 21.688 1 74.12 601 GLY B N 1
ATOM 9569 C CA . GLY B 1 601 ? -12.016 -17.5 20.484 1 74.12 601 GLY B CA 1
ATOM 9570 C C . GLY B 1 601 ? -12.617 -18.062 19.219 1 74.12 601 GLY B C 1
ATOM 9571 O O . GLY B 1 601 ? -12.102 -17.828 18.125 1 74.12 601 GLY B O 1
ATOM 9572 N N . LEU B 1 602 ? -13.773 -18.781 19.344 1 85.5 602 LEU B N 1
ATOM 9573 C CA . LEU B 1 602 ? -14.375 -19.406 18.172 1 85.5 602 LEU B CA 1
ATOM 9574 C C . LEU B 1 602 ? -15.344 -18.438 17.484 1 85.5 602 LEU B C 1
ATOM 9576 O O . LEU B 1 602 ? -16.062 -17.688 18.156 1 85.5 602 LEU B O 1
ATOM 9580 N N . TYR B 1 603 ? -15.398 -18.531 16.172 1 90.56 603 TYR B N 1
ATOM 9581 C CA . TYR B 1 603 ? -16.359 -17.797 15.352 1 90.56 603 TYR B CA 1
ATOM 9582 C C . TYR B 1 603 ? -17.719 -18.469 15.391 1 90.56 603 TYR B C 1
ATOM 9584 O O . TYR B 1 603 ? -17.844 -19.672 15.141 1 90.56 603 TYR B O 1
ATOM 9592 N N . THR B 1 604 ? -18.797 -17.781 15.734 1 91 604 THR B N 1
ATOM 9593 C CA . THR B 1 604 ? -20.125 -18.344 15.953 1 91 604 THR B CA 1
ATOM 9594 C C . THR B 1 604 ? -21.141 -17.719 15.008 1 91 604 THR B C 1
ATOM 9596 O O . THR B 1 604 ? -20.812 -16.812 14.242 1 91 604 THR B O 1
ATOM 9599 N N . GLU B 1 605 ? -22.359 -18.219 15.109 1 92.31 605 GLU B N 1
ATOM 9600 C CA . GLU B 1 605 ? -23.469 -17.656 14.352 1 92.31 605 GLU B CA 1
ATOM 9601 C C . GLU B 1 605 ? -23.719 -16.203 14.727 1 92.31 605 GLU B C 1
ATOM 9603 O O . GLU B 1 605 ? -24.062 -15.383 13.875 1 92.31 605 GLU B O 1
ATOM 9608 N N . GLU B 1 606 ? -23.547 -15.992 15.953 1 92.94 606 GLU B N 1
ATOM 9609 C CA . GLU B 1 606 ? -23.734 -14.625 16.422 1 92.94 606 GLU B CA 1
ATOM 9610 C C . GLU B 1 606 ? -22.703 -13.688 15.805 1 92.94 606 GLU B C 1
ATOM 9612 O O . GLU B 1 606 ? -23.016 -12.555 15.445 1 92.94 606 GLU B O 1
ATOM 9617 N N . HIS B 1 607 ? -21.469 -14.18 15.641 1 93.5 607 HIS B N 1
ATOM 9618 C CA . HIS B 1 607 ? -20.422 -13.398 14.984 1 93.5 607 HIS B CA 1
ATOM 9619 C C . HIS B 1 607 ? -20.828 -13.039 13.555 1 93.5 607 HIS B C 1
ATOM 9621 O O . HIS B 1 607 ? -20.672 -11.898 13.125 1 93.5 607 HIS B O 1
ATOM 9627 N N . LEU B 1 608 ? -21.344 -14.008 12.914 1 95.06 608 LEU B N 1
ATOM 9628 C CA . LEU B 1 608 ? -21.734 -13.828 11.516 1 95.06 608 LEU B CA 1
ATOM 9629 C C . LEU B 1 608 ? -22.875 -12.828 11.391 1 95.06 608 LEU B C 1
ATOM 9631 O O . LEU B 1 608 ? -22.875 -11.984 10.492 1 95.06 608 LEU B O 1
ATOM 9635 N N . ARG B 1 609 ? -23.844 -12.969 12.273 1 96.62 609 ARG B N 1
ATOM 9636 C CA . ARG B 1 609 ? -24.969 -12.039 12.281 1 96.62 609 ARG B CA 1
ATOM 9637 C C . ARG B 1 609 ? -24.516 -10.609 12.531 1 96.62 609 ARG B C 1
ATOM 9639 O O . ARG B 1 609 ? -24.953 -9.68 11.852 1 96.62 609 ARG B O 1
ATOM 9646 N N . TRP B 1 610 ? -23.609 -10.461 13.453 1 97.12 610 TRP B N 1
ATOM 9647 C CA . TRP B 1 610 ? -23.094 -9.125 13.758 1 97.12 610 TRP B CA 1
ATOM 9648 C C . TRP B 1 610 ? -22.219 -8.602 12.625 1 97.12 610 TRP B C 1
ATOM 9650 O O . TRP B 1 610 ? -22.203 -7.402 12.352 1 97.12 610 TRP B O 1
ATOM 9660 N N . ASP B 1 611 ? -21.453 -9.539 11.969 1 97.56 611 ASP B N 1
ATOM 9661 C CA . ASP B 1 611 ? -20.703 -9.109 10.797 1 97.56 611 ASP B CA 1
ATOM 9662 C C . ASP B 1 611 ? -21.609 -8.453 9.758 1 97.56 611 ASP B C 1
ATOM 9664 O O . ASP B 1 611 ? -21.25 -7.426 9.172 1 97.56 611 ASP B O 1
ATOM 9668 N N . CYS B 1 612 ? -22.734 -9.055 9.539 1 97.88 612 CYS B N 1
ATOM 9669 C CA . CYS B 1 612 ? -23.688 -8.523 8.562 1 97.88 612 CYS B CA 1
ATOM 9670 C C . CYS B 1 612 ? -24.234 -7.172 9.008 1 97.88 612 CYS B C 1
ATOM 9672 O O . CYS B 1 612 ? -24.328 -6.242 8.203 1 97.88 612 CYS B O 1
ATOM 9674 N N . ARG B 1 613 ? -24.578 -7.047 10.32 1 98.06 613 ARG B N 1
ATOM 9675 C CA . ARG B 1 613 ? -25.078 -5.785 10.852 1 98.06 613 ARG B CA 1
ATOM 9676 C C . ARG B 1 613 ? -24.031 -4.691 10.758 1 98.06 613 ARG B C 1
ATOM 9678 O O . ARG B 1 613 ? -24.328 -3.549 10.406 1 98.06 613 ARG B O 1
ATOM 9685 N N . ILE B 1 614 ? -22.781 -5.027 11.062 1 97.88 614 ILE B N 1
ATOM 9686 C CA . ILE B 1 614 ? -21.703 -4.059 11.086 1 97.88 614 ILE B CA 1
ATOM 9687 C C . ILE B 1 614 ? -21.375 -3.605 9.664 1 97.88 614 ILE B C 1
ATOM 9689 O O . ILE B 1 614 ? -21.219 -2.41 9.406 1 97.88 614 ILE B O 1
ATOM 9693 N N . ALA B 1 615 ? -21.312 -4.531 8.734 1 97.38 615 ALA B N 1
ATOM 9694 C CA . ALA B 1 615 ? -20.891 -4.223 7.371 1 97.38 615 ALA B CA 1
ATOM 9695 C C . ALA B 1 615 ? -22 -3.521 6.602 1 97.38 615 ALA B C 1
ATOM 9697 O O . ALA B 1 615 ? -21.75 -2.621 5.801 1 97.38 615 ALA B O 1
ATOM 9698 N N . TRP B 1 616 ? -23.328 -3.938 6.895 1 96.75 616 TRP B N 1
ATOM 9699 C CA . TRP B 1 616 ? -24.375 -3.547 5.953 1 96.75 616 TRP B CA 1
ATOM 9700 C C . TRP B 1 616 ? -25.516 -2.844 6.676 1 96.75 616 TRP B C 1
ATOM 9702 O O . TRP B 1 616 ? -26.375 -2.23 6.035 1 96.75 616 TRP B O 1
ATOM 9712 N N . GLY B 1 617 ? -25.547 -2.92 7.992 1 95.44 617 GLY B N 1
ATOM 9713 C CA . GLY B 1 617 ? -26.641 -2.314 8.75 1 95.44 617 GLY B CA 1
ATOM 9714 C C . GLY B 1 617 ? -27.938 -3.088 8.648 1 95.44 617 GLY B C 1
ATOM 9715 O O . GLY B 1 617 ? -29.016 -2.539 8.898 1 95.44 617 GLY B O 1
ATOM 9716 N N . VAL B 1 618 ? -27.859 -4.375 8.227 1 95.94 618 VAL B N 1
ATOM 9717 C CA . VAL B 1 618 ? -29.078 -5.172 8.07 1 95.94 618 VAL B CA 1
ATOM 9718 C C . VAL B 1 618 ? -28.891 -6.527 8.742 1 95.94 618 VAL B C 1
ATOM 9720 O O . VAL B 1 618 ? -27.766 -6.922 9.07 1 95.94 618 VAL B O 1
ATOM 9723 N N . GLU B 1 619 ? -29.969 -7.207 8.953 1 96.56 619 GLU B N 1
ATOM 9724 C CA . GLU B 1 619 ? -29.938 -8.562 9.5 1 96.56 619 GLU B CA 1
ATOM 9725 C C . GLU B 1 619 ? -29.469 -9.57 8.453 1 96.56 619 GLU B C 1
ATOM 9727 O O . GLU B 1 619 ? -29.781 -9.422 7.27 1 96.56 619 GLU B O 1
ATOM 9732 N N . LEU B 1 620 ? -28.734 -10.5 8.93 1 95.31 620 LEU B N 1
ATOM 9733 C CA . LEU B 1 620 ? -28.359 -11.602 8.047 1 95.31 620 LEU B CA 1
ATOM 9734 C C . LEU B 1 620 ? -29.578 -12.273 7.457 1 95.31 620 LEU B C 1
ATOM 9736 O O . LEU B 1 620 ? -30.469 -12.711 8.195 1 95.31 620 LEU B O 1
ATOM 9740 N N . PRO B 1 621 ? -29.641 -12.32 6.191 1 93.75 621 PRO B N 1
ATOM 9741 C CA . PRO B 1 621 ? -30.812 -12.984 5.598 1 93.75 621 PRO B CA 1
ATOM 9742 C C . PRO B 1 621 ? -30.875 -14.469 5.938 1 93.75 621 PRO B C 1
ATOM 9744 O O . PRO B 1 621 ? -29.875 -15.078 6.293 1 93.75 621 PRO B O 1
ATOM 9747 N N . ALA B 1 622 ? -32.031 -15.016 5.746 1 87.75 622 ALA B N 1
ATOM 9748 C CA . ALA B 1 622 ? -32.281 -16.422 6.066 1 87.75 622 ALA B CA 1
ATOM 9749 C C . ALA B 1 622 ? -31.531 -17.344 5.125 1 87.75 622 ALA B C 1
ATOM 9751 O O . ALA B 1 622 ? -31.172 -18.469 5.504 1 87.75 622 ALA B O 1
ATOM 9752 N N . ARG B 1 623 ? -31.219 -16.875 4.023 1 83.25 623 ARG B N 1
ATOM 9753 C CA . ARG B 1 623 ? -30.5 -17.688 3.057 1 83.25 623 ARG B CA 1
ATOM 9754 C C . ARG B 1 623 ? -29.094 -18 3.559 1 83.25 623 ARG B C 1
ATOM 9756 O O . ARG B 1 623 ? -28.312 -17.094 3.865 1 83.25 623 ARG B O 1
ATOM 9763 N N . GLU B 1 624 ? -28.844 -19.25 3.611 1 84.62 624 GLU B N 1
ATOM 9764 C CA . GLU B 1 624 ? -27.516 -19.656 4.066 1 84.62 624 GLU B CA 1
ATOM 9765 C C . GLU B 1 624 ? -26.516 -19.656 2.916 1 84.62 624 GLU B C 1
ATOM 9767 O O . GLU B 1 624 ? -26.734 -20.297 1.889 1 84.62 624 GLU B O 1
ATOM 9772 N N . VAL B 1 625 ? -25.484 -18.828 3.057 1 90.06 625 VAL B N 1
ATOM 9773 C CA . VAL B 1 625 ? -24.391 -18.703 2.104 1 90.06 625 VAL B CA 1
ATOM 9774 C C . VAL B 1 625 ? -23.094 -19.188 2.74 1 90.06 625 VAL B C 1
ATOM 9776 O O . VAL B 1 625 ? -22.797 -18.875 3.896 1 90.06 625 VAL B O 1
ATOM 9779 N N . VAL B 1 626 ? -22.375 -20.062 2.023 1 87.56 626 VAL B N 1
ATOM 9780 C CA . VAL B 1 626 ? -21.172 -20.672 2.594 1 87.56 626 VAL B CA 1
ATOM 9781 C C . VAL B 1 626 ? -19.938 -20.156 1.866 1 87.56 626 VAL B C 1
ATOM 9783 O O . VAL B 1 626 ? -18.844 -20.094 2.447 1 87.56 626 VAL B O 1
ATOM 9786 N N . GLY B 1 627 ? -20.109 -19.812 0.583 1 85.81 627 GLY B N 1
ATOM 9787 C CA . GLY B 1 627 ? -18.984 -19.25 -0.15 1 85.81 627 GLY B CA 1
ATOM 9788 C C . GLY B 1 627 ? -18.344 -20.234 -1.104 1 85.81 627 GLY B C 1
ATOM 9789 O O . GLY B 1 627 ? -17.234 -20 -1.591 1 85.81 627 GLY B O 1
ATOM 9790 N N . HIS B 1 628 ? -18.969 -21.328 -1.29 1 84.25 628 HIS B N 1
ATOM 9791 C CA . HIS B 1 628 ? -18.484 -22.281 -2.279 1 84.25 628 HIS B CA 1
ATOM 9792 C C . HIS B 1 628 ? -19.578 -23.25 -2.707 1 84.25 628 HIS B C 1
ATOM 9794 O O . HIS B 1 628 ? -20.312 -23.766 -1.868 1 84.25 628 HIS B O 1
ATOM 9800 N N . ARG B 1 629 ? -19.5 -23.578 -3.924 1 80.75 629 ARG B N 1
ATOM 9801 C CA . ARG B 1 629 ? -20.562 -24.391 -4.527 1 80.75 629 ARG B CA 1
ATOM 9802 C C . ARG B 1 629 ? -20.594 -25.781 -3.91 1 80.75 629 ARG B C 1
ATOM 9804 O O . ARG B 1 629 ? -21.672 -26.359 -3.746 1 80.75 629 ARG B O 1
ATOM 9811 N N . SER B 1 630 ? -19.422 -26.266 -3.609 1 79 630 SER B N 1
ATOM 9812 C CA . SER B 1 630 ? -19.359 -27.641 -3.127 1 79 630 SER B CA 1
ATOM 9813 C C . SER B 1 630 ? -19.953 -27.781 -1.731 1 79 630 SER B C 1
ATOM 9815 O O . SER B 1 630 ? -20.234 -28.891 -1.27 1 79 630 SER B O 1
ATOM 9817 N N . LEU B 1 631 ? -20.188 -26.688 -1.148 1 80.69 631 LEU B N 1
ATOM 9818 C CA . LEU B 1 631 ? -20.688 -26.719 0.227 1 80.69 631 LEU B CA 1
ATOM 9819 C C . LEU B 1 631 ? -22.156 -26.312 0.29 1 80.69 631 LEU B C 1
ATOM 9821 O O . LEU B 1 631 ? -22.766 -26.344 1.362 1 80.69 631 LEU B O 1
ATOM 9825 N N . GLN B 1 632 ? -22.578 -26.062 -0.913 1 75.25 632 GLN B N 1
ATOM 9826 C CA . GLN B 1 632 ? -23.984 -25.672 -0.961 1 75.25 632 GLN B CA 1
ATOM 9827 C C . GLN B 1 632 ? -24.891 -26.844 -0.637 1 75.25 632 GLN B C 1
ATOM 9829 O O . GLN B 1 632 ? -24.719 -27.938 -1.175 1 75.25 632 GLN B O 1
ATOM 9834 N N . GLY B 1 633 ? -25.719 -26.75 0.236 1 64.56 633 GLY B N 1
ATOM 9835 C CA . GLY B 1 633 ? -26.672 -27.797 0.577 1 64.56 633 GLY B CA 1
ATOM 9836 C C . GLY B 1 633 ? -26.156 -28.734 1.646 1 64.56 633 GLY B C 1
ATOM 9837 O O . GLY B 1 633 ? -26.859 -29.656 2.059 1 64.56 633 GLY B O 1
ATOM 9838 N N . LYS B 1 634 ? -24.844 -28.562 1.921 1 64.38 634 LYS B N 1
ATOM 9839 C CA . LYS B 1 634 ? -24.266 -29.422 2.949 1 64.38 634 LYS B CA 1
ATOM 9840 C C . LYS B 1 634 ? -24.328 -28.766 4.32 1 64.38 634 LYS B C 1
ATOM 9842 O O . LYS B 1 634 ? -23.703 -29.234 5.273 1 64.38 634 LYS B O 1
ATOM 9847 N N . LEU B 1 635 ? -24.875 -27.609 4.445 1 55.78 635 LEU B N 1
ATOM 9848 C CA . LEU B 1 635 ? -25 -26.953 5.742 1 55.78 635 LEU B CA 1
ATOM 9849 C C . LEU B 1 635 ? -26.234 -27.453 6.488 1 55.78 635 LEU B C 1
ATOM 9851 O O . LEU B 1 635 ? -27.266 -27.734 5.875 1 55.78 635 LEU B O 1
#

Solvent-accessible surface area (backbone atoms only — not comparable to full-atom values): 64346 Å² total; per-residue (Å²): 126,77,76,77,75,82,70,49,17,40,94,87,48,68,72,74,82,68,54,63,79,83,67,41,60,43,81,68,30,64,67,59,52,52,54,48,62,58,55,33,58,68,70,60,44,62,67,46,42,62,58,46,43,50,48,14,41,46,46,72,29,69,66,42,43,49,26,36,19,39,14,55,70,38,50,49,53,77,47,51,53,50,97,84,69,47,67,49,64,38,60,42,72,47,67,26,70,19,48,53,48,34,43,51,54,39,31,61,71,22,55,42,25,32,54,72,37,70,90,55,47,66,44,13,41,48,54,17,50,53,46,36,30,56,42,34,68,46,22,56,53,42,48,54,34,45,24,33,17,40,11,48,39,54,40,45,65,77,46,50,86,82,42,62,87,83,39,45,64,55,58,50,44,51,24,36,44,32,56,55,92,71,43,41,40,20,19,63,43,61,24,26,65,63,30,60,89,39,53,86,62,57,46,23,34,36,43,89,53,73,60,82,89,65,68,84,81,46,79,52,51,64,57,21,37,26,31,32,28,11,37,35,52,48,26,62,29,68,85,31,49,28,31,40,33,60,26,24,37,92,85,66,35,40,20,27,30,40,25,36,46,50,31,72,43,66,48,96,84,68,50,76,40,73,28,40,29,28,48,40,74,74,47,72,64,50,47,62,32,53,61,45,41,49,27,25,25,34,31,34,51,63,17,29,18,29,79,44,76,55,86,60,36,15,65,77,50,48,44,62,22,52,55,42,34,25,50,45,42,22,40,37,24,50,26,38,30,50,53,27,49,52,44,36,51,32,42,28,69,47,36,61,51,56,89,36,56,38,60,56,16,33,38,54,24,42,50,45,19,38,50,45,39,25,48,50,34,43,49,48,45,47,53,48,40,40,48,45,46,22,44,70,75,30,79,82,60,77,76,63,46,92,72,55,62,54,81,63,66,45,31,51,49,44,36,57,49,38,46,38,41,34,24,32,49,34,15,50,40,24,46,55,51,28,50,53,28,24,44,72,50,38,72,67,20,43,31,40,48,47,84,50,57,90,71,29,40,27,53,52,45,45,46,41,54,50,40,36,33,53,89,49,28,47,67,54,32,21,43,50,45,46,40,51,34,70,66,40,93,54,68,39,41,59,48,45,46,52,48,50,55,54,43,45,66,65,42,76,56,58,69,62,27,52,52,52,50,53,36,50,52,54,51,50,50,53,60,66,66,52,78,50,66,42,43,54,37,30,41,17,60,34,53,45,39,36,49,46,42,51,53,20,44,50,46,33,45,48,58,12,62,72,74,61,42,66,62,45,39,49,43,25,43,33,42,58,54,66,51,39,54,60,70,62,62,53,38,54,55,63,59,58,42,52,67,86,38,88,69,68,78,59,72,47,70,67,53,53,38,48,20,32,32,58,54,68,70,40,75,59,65,86,71,87,55,56,70,40,58,90,49,60,85,71,116,127,76,77,76,77,80,72,48,16,41,93,86,48,66,70,75,82,68,54,62,79,83,66,42,58,42,82,69,29,64,67,60,53,52,54,46,62,58,56,35,58,68,70,59,45,64,67,47,42,63,59,47,45,49,49,14,42,46,49,72,27,70,67,42,43,49,26,38,19,40,14,54,70,38,52,49,50,79,48,50,54,49,96,82,69,46,67,49,63,38,60,42,73,48,66,27,70,20,47,54,49,34,44,52,53,39,31,60,71,21,54,41,26,33,55,72,36,70,89,56,47,64,44,14,43,48,54,17,49,53,48,35,31,54,42,32,68,47,23,57,54,44,47,54,33,45,24,33,16,41,11,49,41,54,40,46,65,77,46,50,86,83,42,63,86,82,40,44,65,55,59,49,43,50,24,38,44,33,58,55,92,70,42,43,39,20,20,61,42,61,25,26,67,64,30,59,90,40,53,86,63,57,44,23,34,36,44,87,52,72,60,84,88,66,68,82,80,48,78,52,51,64,58,22,39,25,31,30,29,12,38,34,52,49,26,62,28,68,84,30,50,29,31,39,33,61,28,24,36,92,85,66,34,40,20,28,31,40,27,36,44,49,31,72,42,66,50,96,84,67,49,75,41,75,29,39,30,29,49,41,72,73,45,73,66,50,46,63,29,53,62,45,42,51,29,25,25,35,31,32,52,63,16,30,19,30,80,43,75,57,85,60,37,15,64,78,52,48,44,61,22,53,55,42,33,26,48,45,43,22,39,37,25,51,25,39,28,50,52,27,49,52,43,38,49,34,43,26,70,49,35,58,50,56,92,37,55,39,61,57,15,33,37,54,25,42,52,45,20,37,52,45,37,26,48,50,32,43,48,50,44,48,52,49,39,40,48,46,47,21,45,71,75,30,78,83,61,77,75,62,47,90,72,54,62,55,81,64,66,45,30,52,49,44,36,57,47,38,47,38,40,33,24,32,49,35,14,49,40,24,45,58,50,29,50,52,28,24,46,72,50,38,72,68,22,42,30,40,48,46,86,49,55,89,70,28,41,27,52,50,45,44,44,42,53,50,40,36,32,52,88,47,27,48,69,55,33,22,44,50,46,47,40,52,34,71,66,39,94,54,65,39,41,59,47,43,46,51,47,49,54,54,43,44,68,66,41,77,56,58,71,63,28,52,53,52,49,51,37,50,52,52,52,51,51,52,60,68,66,51,78,50,66,45,44,54,39,30,41,16,59,32,52,44,39,38,49,47,42,50,53,21,42,49,47,33,43,48,58,12,64,72,74,60,42,66,61,44,40,51,43,27,44,33,42,58,55,66,52,38,52,58,73,62,62,50,38,53,55,65,59,58,44,50,77,85,37,89,68,68,77,60,73,47,71,68,52,53,39,47,20,33,32,57,55,67,71,40,76,58,65,87,72,85,56,54,70,38,58,89,49,60,86,72,114

Organism: Aspergillus terreus (NCBI:txid33178)